Protein AF-0000000077535267 (afdb_homodimer)

Sequence (1280 aa):
MGSTTNIVPRACRNCRIRKIRCSREIPCTNCITSKITCQESTKDVTRRSTHAGSVPEKDQDSIESLRKRVTALEQQLNRLSSDRNTQVSEVATSTVLSPTLAQLTPQPSPCHIDLASLEGDSSFRKQALLATDITEFGSLAGIGSPQVVDKISGLRKLLERKTSDGDTPQCREWKPSTSITLQGNLPPADFVIRLLRAVQGSDCLLTLYFPIDMKQVEYLCRRVYFPVQAVTVGELSLLNAMLAVILCSLQCFPQPEFSDEEVAKYLAVCKENQLTGIETYEVNMVSTFEHCLVLCMAAQKAQTEGDIALQWRLSSTAARHCLVLGYHREHVVAAMPPDEADRVRRLFWSIYFSDKSTVLSLGRTSTIQDLDVDLEPYAISSDPGRESWDTSMWMFIDYARIQASIYENLYSPASRRRSTADRQSIVDETNKQLSNWYESWNQLDTSKAYNKRLFDNTFWPVDVSYYSTLTLVHHALDLSTSIRIISDPCLEAAKKGLKSHVSVHAQYSLLEPQSLAFFAVWVHVYCPLTPFVVIFLHCMTNSDTEDLDLLKGSLDVMEQTSSLAKSCERPYEFCKYLYSIAEAHISACTENGTDTADKVDLGLTSLQHPPSENWPFPDLNLQLISSAFPSSDWWAPHTSMGSTTNIVPRACRNCRIRKIRCSREIPCTNCITSKITCQESTKDVTRRSTHAGSVPEKDQDSIESLRKRVTALEQQLNRLSSDRNTQVSEVATSTVLSPTLAQLTPQPSPCHIDLASLEGDSSFRKQALLATDITEFGSLAGIGSPQVVDKISGLRKLLERKTSDGDTPQCREWKPSTSITLQGNLPPADFVIRLLRAVQGSDCLLTLYFPIDMKQVEYLCRRVYFPVQAVTVGELSLLNAMLAVILCSLQCFPQPEFSDEEVAKYLAVCKENQLTGIETYEVNMVSTFEHCLVLCMAAQKAQTEGDIALQWRLSSTAARHCLVLGYHREHVVAAMPPDEADRVRRLFWSIYFSDKSTVLSLGRTSTIQDLDVDLEPYAISSDPGRESWDTSMWMFIDYARIQASIYENLYSPASRRRSTADRQSIVDETNKQLSNWYESWNQLDTSKAYNKRLFDNTFWPVDVSYYSTLTLVHHALDLSTSIRIISDPCLEAAKKGLKSHVSVHAQYSLLEPQSLAFFAVWVHVYCPLTPFVVIFLHCMTNSDTEDLDLLKGSLDVMEQTSSLAKSCERPYEFCKYLYSIAEAHISACTENGTDTADKVDLGLTSLQHPPSENWPFPDLNLQLISSAFPSSDWWAPHTS

Solvent-accessible surface area (backbone atoms only — not comparable to full-atom values): 71936 Å² total; per-residue (Å²): 139,79,87,75,81,83,78,83,82,75,69,47,58,69,32,62,79,69,72,42,93,50,68,60,41,95,57,22,63,60,30,58,74,72,76,43,85,51,60,71,82,65,91,83,84,87,77,87,78,85,79,82,79,83,73,79,78,71,84,66,58,66,70,51,53,62,54,46,49,60,46,43,56,49,43,63,66,64,47,65,93,50,88,74,75,80,89,84,83,86,87,80,84,82,80,84,82,75,83,75,80,73,78,76,68,76,65,77,72,67,67,59,39,60,50,30,39,43,48,51,64,10,49,60,55,52,51,48,47,50,65,63,55,38,55,61,49,57,52,41,44,57,64,59,45,69,65,48,46,52,44,50,52,50,47,49,50,60,68,59,48,55,47,56,78,79,71,23,60,73,42,63,65,80,57,92,56,50,54,63,62,50,64,73,58,57,78,58,67,69,58,51,53,53,50,54,60,63,45,76,75,49,81,67,68,46,63,88,43,76,78,69,52,64,68,57,52,53,50,43,47,46,44,65,77,58,54,90,58,72,68,50,48,48,57,54,20,34,46,25,46,53,49,28,54,52,40,51,35,37,70,76,52,72,47,91,90,54,55,71,65,59,46,51,52,48,31,52,39,20,48,49,41,24,52,45,34,56,58,25,39,58,45,66,71,34,61,45,73,54,28,32,49,37,30,40,55,49,19,50,51,26,52,63,59,36,38,60,66,58,16,48,54,31,18,42,47,26,40,49,30,34,55,35,65,28,58,39,33,36,73,60,38,66,69,41,58,67,72,58,27,46,52,49,33,48,50,46,52,50,32,49,32,56,30,27,56,43,15,43,53,33,48,45,82,44,69,75,52,70,49,65,48,62,45,65,80,58,84,66,50,85,48,62,39,46,26,40,58,45,49,50,52,52,52,49,39,52,49,21,51,52,44,33,45,47,33,58,61,58,65,24,66,52,28,67,73,52,52,71,68,57,50,51,51,50,38,52,52,50,50,50,53,52,51,51,49,52,53,53,59,73,64,58,72,51,85,56,25,62,60,41,68,60,52,51,66,69,53,56,56,50,60,29,46,49,23,15,50,49,13,47,48,45,41,51,58,22,64,71,64,36,85,79,46,73,49,66,71,24,51,52,27,14,50,52,15,44,52,37,45,44,54,46,46,60,58,35,71,76,50,57,68,68,54,37,36,42,49,38,29,50,54,56,53,63,28,58,65,41,21,62,52,51,44,48,51,50,23,66,73,63,60,39,65,68,45,50,52,50,52,48,52,41,47,54,51,36,62,70,40,23,81,66,34,78,56,30,39,60,52,35,52,52,52,48,43,53,48,51,39,46,54,49,50,47,52,50,44,62,70,63,66,53,77,66,70,67,68,69,73,68,78,64,74,58,84,72,65,72,79,67,97,75,66,75,61,75,71,76,52,61,56,57,66,50,56,66,56,70,76,79,71,68,86,60,80,78,78,123,143,80,79,80,84,82,78,81,68,71,62,38,58,65,33,62,76,69,71,44,94,47,70,36,37,90,57,19,63,58,27,58,75,68,75,42,84,50,52,62,80,76,81,84,77,81,78,80,85,76,86,71,76,70,78,78,71,93,74,76,63,64,83,44,46,73,51,42,51,61,38,35,58,52,32,46,66,45,39,76,64,54,61,88,66,80,74,88,78,85,87,86,82,88,77,84,84,75,84,76,79,71,78,75,68,72,60,75,72,70,67,59,40,61,50,34,38,43,49,53,63,8,50,60,54,52,49,48,47,50,66,62,55,39,54,59,48,58,52,41,45,58,65,58,45,68,65,48,44,53,45,52,52,50,48,49,50,60,69,58,47,55,47,56,79,81,72,21,61,74,44,65,69,81,56,92,56,49,55,64,63,51,63,72,58,59,77,58,65,68,58,52,52,53,49,54,61,63,46,77,75,48,82,68,68,44,64,89,44,77,77,70,53,64,68,55,51,54,50,45,47,45,45,66,78,58,54,90,59,79,68,51,48,45,58,54,22,33,47,23,46,52,49,28,53,53,40,52,35,36,69,77,52,72,46,91,91,55,53,70,65,58,46,52,51,50,32,50,40,21,49,50,41,24,53,46,35,56,59,25,40,59,45,66,68,34,60,46,73,55,28,33,49,38,29,41,55,52,19,51,50,26,51,62,60,36,38,58,68,59,18,48,54,30,17,41,46,26,40,49,30,35,55,36,64,28,60,39,33,36,72,61,38,67,69,39,58,68,72,58,26,47,52,50,33,48,51,47,52,51,32,48,32,56,30,27,55,43,15,42,52,32,48,46,81,45,70,74,51,71,50,66,47,62,46,64,80,57,82,66,51,85,48,63,39,44,27,40,57,45,49,49,51,51,52,48,39,50,49,21,50,51,45,33,46,47,32,58,61,59,66,25,66,51,27,67,73,51,52,70,66,57,49,51,52,50,39,52,51,50,50,50,52,52,51,52,48,53,52,52,58,73,64,57,72,52,86,56,25,62,59,39,68,60,53,52,65,69,52,57,58,50,59,29,45,48,23,14,50,49,14,46,48,45,41,54,58,22,63,71,66,38,83,80,47,72,49,66,72,24,52,52,27,14,52,51,14,43,50,38,45,46,54,47,45,61,58,36,69,75,49,56,67,69,57,38,36,44,50,38,29,51,54,55,53,62,30,59,65,44,20,61,51,52,45,48,51,50,24,65,72,62,61,38,65,68,46,50,51,50,51,49,52,40,47,54,53,35,63,70,40,22,80,66,33,79,55,30,39,58,52,37,52,52,53,48,44,53,48,52,39,46,51,49,49,45,52,50,45,61,69,62,66,53,78,65,72,68,70,70,75,68,78,64,73,57,86,72,64,72,80,67,96,76,66,74,61,76,72,76,50,60,54,57,63,50,52,64,54,69,76,78,68,67,86,60,81,73,85,121

Nearest PDB structures (foldseek):
  8qag-assembly2_B  TM=3.493E-01  e=8.697E-02  synthetic construct
  5a7d-assembly2_E  TM=3.450E-01  e=8.188E-01  Drosophila melanogaster
  3c3r-assembly1_A  TM=2.097E-01  e=4.196E+00  unclassified
  8qag-assembly2_B  TM=2.769E-01  e=1.367E-01  synthetic construct
  5a7d-assembly2_E  TM=2.994E-01  e=1.294E+00  Drosophila melanogaster

Radius of gyration: 39.51 Å; Cα contacts (8 Å, |Δi|>4): 1461; chains: 2; bounding box: 139×154×113 Å

InterPro domains:
  IPR001138 Zn(2)Cys(6) fungal-type DNA-binding domain [PF00172] (10-43)
  IPR001138 Zn(2)Cys(6) fungal-type DNA-binding domain [PS00463] (11-38)
  IPR001138 Zn(2)Cys(6) fungal-type DNA-binding domain [PS50048] (11-38)
  IPR001138 Zn(2)Cys(6) fungal-type DNA-binding domain [SM00066] (6-49)
  IPR001138 Zn(2)Cys(6) fungal-type DNA-binding domain [cd00067] (8-38)
  IPR007219 Xylanolytic transcriptional activator, regulatory domain [PF04082] (289-438)
  IPR007219 Xylanolytic transcriptional activator, regulatory domain [SM00906] (311-384)
  IPR036864 Zn(2)-C6 fungal-type DNA-binding domain superfamily [G3DSA:4.10.240.10] (9-99)
  IPR036864 Zn(2)-C6 fungal-type DNA-binding domain superfamily [SSF57701] (5-45)
  IPR050987 ABC-transporter-regulating transcription factor-like [PTHR46910] (8-605)

Organism: Fusarium solani (NCBI:txid169388)

Structure (mmCIF, N/CA/C/O backbone):
data_AF-0000000077535267-model_v1
#
loop_
_entity.id
_entity.type
_entity.pdbx_description
1 polymer 'Zn(2)-C6 fungal-type domain-containing protein'
#
loop_
_atom_site.group_PDB
_atom_site.id
_atom_site.type_symbol
_atom_site.label_atom_id
_atom_site.label_alt_id
_atom_site.label_comp_id
_atom_site.label_asym_id
_atom_site.label_entity_id
_atom_site.label_seq_id
_atom_site.pdbx_PDB_ins_code
_atom_site.Cartn_x
_atom_site.Cartn_y
_atom_site.Cartn_z
_atom_site.occupancy
_atom_site.B_iso_or_equiv
_atom_site.auth_seq_id
_atom_site.auth_comp_id
_atom_site.auth_asym_id
_atom_site.auth_atom_id
_atom_site.pdbx_PDB_model_num
ATOM 1 N N . MET A 1 1 ? 19.859 -78.938 -13.203 1 22.8 1 MET A N 1
ATOM 2 C CA . MET A 1 1 ? 20.594 -77.75 -12.828 1 22.8 1 MET A CA 1
ATOM 3 C C . MET A 1 1 ? 20.125 -76.562 -13.641 1 22.8 1 MET A C 1
ATOM 5 O O . MET A 1 1 ? 20.062 -76.625 -14.867 1 22.8 1 MET A O 1
ATOM 9 N N . GLY A 1 2 ? 19.172 -75.562 -13.086 1 24.66 2 GLY A N 1
ATOM 10 C CA . GLY A 1 2 ? 17.984 -74.75 -13.281 1 24.66 2 GLY A CA 1
ATOM 11 C C . GLY A 1 2 ? 18.281 -73.438 -13.945 1 24.66 2 GLY A C 1
ATOM 12 O O . GLY A 1 2 ? 17.828 -72.375 -13.477 1 24.66 2 GLY A O 1
ATOM 13 N N . SER A 1 3 ? 19.156 -73.312 -14.977 1 26.83 3 SER A N 1
ATOM 14 C CA . SER A 1 3 ? 19.594 -71.938 -15.266 1 26.83 3 SER A CA 1
ATOM 15 C C . SER A 1 3 ? 18.484 -71.188 -15.922 1 26.83 3 SER A C 1
ATOM 17 O O . SER A 1 3 ? 18.484 -70.938 -17.141 1 26.83 3 SER A O 1
ATOM 19 N N . THR A 1 4 ? 17.047 -71.25 -15.469 1 28.16 4 THR A N 1
ATOM 20 C CA . THR A 1 4 ? 15.742 -71 -16.109 1 28.16 4 THR A CA 1
ATOM 21 C C . THR A 1 4 ? 15.562 -69.562 -16.453 1 28.16 4 THR A C 1
ATOM 23 O O . THR A 1 4 ? 15.477 -68.688 -15.57 1 28.16 4 THR A O 1
ATOM 26 N N . THR A 1 5 ? 16.016 -69.125 -17.766 1 28.97 5 THR A N 1
ATOM 27 C CA . THR A 1 5 ? 16.141 -67.812 -18.359 1 28.97 5 THR A CA 1
ATOM 28 C C . THR A 1 5 ? 14.781 -67.125 -18.453 1 28.97 5 THR A C 1
ATOM 30 O O . THR A 1 5 ? 13.898 -67.562 -19.172 1 28.97 5 THR A O 1
ATOM 33 N N . ASN A 1 6 ? 13.961 -66.5 -17.5 1 27.91 6 ASN A N 1
ATOM 34 C CA . ASN A 1 6 ? 12.602 -66.125 -17.094 1 27.91 6 ASN A CA 1
ATOM 35 C C . ASN A 1 6 ? 12.008 -65.062 -18 1 27.91 6 ASN A C 1
ATOM 37 O O . ASN A 1 6 ? 12.211 -63.875 -17.766 1 27.91 6 ASN A O 1
ATOM 41 N N . ILE A 1 7 ? 11.68 -65.375 -19.422 1 30.41 7 ILE A N 1
ATOM 42 C CA . ILE A 1 7 ? 11.32 -64.375 -20.438 1 30.41 7 ILE A CA 1
ATOM 43 C C . ILE A 1 7 ? 9.883 -63.906 -20.219 1 30.41 7 ILE A C 1
ATOM 45 O O . ILE A 1 7 ? 8.945 -64.688 -20.297 1 30.41 7 ILE A O 1
ATOM 49 N N . VAL A 1 8 ? 9.336 -62.969 -19.547 1 40.84 8 VAL A N 1
ATOM 50 C CA . VAL A 1 8 ? 8.016 -62.688 -19 1 40.84 8 VAL A CA 1
ATOM 51 C C . VAL A 1 8 ? 7.082 -62.188 -20.094 1 40.84 8 VAL A C 1
ATOM 53 O O . VAL A 1 8 ? 7.309 -61.125 -20.688 1 40.84 8 VAL A O 1
ATOM 56 N N . PRO A 1 9 ? 6.219 -63.031 -20.922 1 41.88 9 PRO A N 1
ATOM 57 C CA . PRO A 1 9 ? 5.5 -62.75 -22.172 1 41.88 9 PRO A CA 1
ATOM 58 C C . PRO A 1 9 ? 4.352 -61.781 -22 1 41.88 9 PRO A C 1
ATOM 60 O O . PRO A 1 9 ? 3.746 -61.719 -20.922 1 41.88 9 PRO A O 1
ATOM 63 N N . ARG A 1 10 ? 3.943 -60.875 -23.094 1 56.72 10 ARG A N 1
ATOM 64 C CA . ARG A 1 10 ? 3.193 -59.625 -23.047 1 56.72 10 ARG A CA 1
ATOM 65 C C . ARG A 1 10 ? 1.717 -59.844 -23.344 1 56.72 10 ARG A C 1
ATOM 67 O O . ARG A 1 10 ? 1.356 -60.844 -23.984 1 56.72 10 ARG A O 1
ATOM 74 N N . ALA A 1 11 ? 0.636 -59.188 -22.922 1 62.97 11 ALA A N 1
ATOM 75 C CA . ALA A 1 11 ? -0.817 -59.344 -22.891 1 62.97 11 ALA A CA 1
ATOM 76 C C . ALA A 1 11 ? -1.421 -59.125 -24.281 1 62.97 11 ALA A C 1
ATOM 78 O O . ALA A 1 11 ? -0.875 -58.375 -25.094 1 62.97 11 ALA A O 1
ATOM 79 N N . CYS A 1 12 ? -2.467 -59.844 -24.828 1 66.44 12 CYS A N 1
ATOM 80 C CA . CYS A 1 12 ? -3.037 -59.844 -26.156 1 66.44 12 CYS A CA 1
ATOM 81 C C . CYS A 1 12 ? -3.777 -58.531 -26.422 1 66.44 12 CYS A C 1
ATOM 83 O O . CYS A 1 12 ? -4.16 -57.812 -25.5 1 66.44 12 CYS A O 1
ATOM 85 N N . ARG A 1 13 ? -3.992 -57.969 -27.547 1 69.88 13 ARG A N 1
ATOM 86 C CA . ARG A 1 13 ? -4.504 -56.656 -27.938 1 69.88 13 ARG A CA 1
ATOM 87 C C . ARG A 1 13 ? -5.898 -56.438 -27.375 1 69.88 13 ARG A C 1
ATOM 89 O O . ARG A 1 13 ? -6.199 -55.344 -26.891 1 69.88 13 ARG A O 1
ATOM 96 N N . ASN A 1 14 ? -6.816 -57.375 -27.281 1 71 14 ASN A N 1
ATOM 97 C CA . ASN A 1 14 ? -8.211 -57.281 -26.891 1 71 14 ASN A CA 1
ATOM 98 C C . ASN A 1 14 ? -8.344 -57.094 -25.375 1 71 14 ASN A C 1
ATOM 100 O O . ASN A 1 14 ? -9.164 -56.281 -24.906 1 71 14 ASN A O 1
ATOM 104 N N . CYS A 1 15 ? -7.629 -57.844 -24.625 1 65.19 15 CYS A N 1
ATOM 105 C CA . CYS A 1 15 ? -7.598 -57.812 -23.172 1 65.19 15 CYS A CA 1
ATOM 106 C C . CYS A 1 15 ? -7.043 -56.5 -22.672 1 65.19 15 CYS A C 1
ATOM 108 O O . CYS A 1 15 ? -7.461 -56 -21.625 1 65.19 15 CYS A O 1
ATOM 110 N N . ARG A 1 16 ? -6.008 -55.875 -23.422 1 66.38 16 ARG A N 1
ATOM 111 C CA . ARG A 1 16 ? -5.328 -54.594 -23.141 1 66.38 16 ARG A CA 1
ATOM 112 C C . ARG A 1 16 ? -6.309 -53.438 -23.172 1 66.38 16 ARG A C 1
ATOM 114 O O . ARG A 1 16 ? -6.281 -52.562 -22.297 1 66.38 16 ARG A O 1
ATOM 121 N N . ILE A 1 17 ? -7.246 -53.312 -24.094 1 66.94 17 ILE A N 1
ATOM 122 C CA . ILE A 1 17 ? -8.195 -52.25 -24.359 1 66.94 17 ILE A CA 1
ATOM 123 C C . ILE A 1 17 ? -9.297 -52.25 -23.312 1 66.94 17 ILE A C 1
ATOM 125 O O . ILE A 1 17 ? -9.719 -51.188 -22.828 1 66.94 17 ILE A O 1
ATOM 129 N N . ARG A 1 18 ? -9.672 -53.531 -22.984 1 67 18 ARG A N 1
ATOM 130 C CA . ARG A 1 18 ? -10.805 -53.75 -22.094 1 67 18 ARG A CA 1
ATOM 131 C C . ARG A 1 18 ? -10.344 -53.781 -20.641 1 67 18 ARG A C 1
ATOM 133 O O . ARG A 1 18 ? -11.156 -53.938 -19.719 1 67 18 ARG A O 1
ATOM 140 N N . LYS A 1 19 ? -9.008 -53.531 -20.359 1 63.47 19 LYS A N 1
ATOM 141 C CA . LYS A 1 19 ? -8.219 -53.5 -19.141 1 63.47 19 LYS A CA 1
ATOM 142 C C . LYS A 1 19 ? -8.57 -54.656 -18.219 1 63.47 19 LYS A C 1
ATOM 144 O O . LYS A 1 19 ? -8.727 -54.5 -17.016 1 63.47 19 LYS A O 1
ATOM 149 N N . ILE A 1 20 ? -8.742 -55.625 -18.984 1 70.94 20 ILE A N 1
ATOM 150 C CA . ILE A 1 20 ? -9.078 -56.812 -18.203 1 70.94 20 ILE A CA 1
ATOM 151 C C . ILE A 1 20 ? -7.887 -57.781 -18.156 1 70.94 20 ILE A C 1
ATOM 153 O O . ILE A 1 20 ? -7 -57.688 -19.016 1 70.94 20 ILE A O 1
ATOM 157 N N . ARG A 1 21 ? -7.77 -58.625 -17.172 1 71.38 21 ARG A N 1
ATOM 158 C CA . ARG A 1 21 ? -6.645 -59.531 -16.938 1 71.38 21 ARG A CA 1
ATOM 159 C C . ARG A 1 21 ? -6.562 -60.562 -18.031 1 71.38 21 ARG A C 1
ATOM 161 O O . ARG A 1 21 ? -7.535 -61.281 -18.297 1 71.38 21 ARG A O 1
ATOM 168 N N . CYS A 1 22 ? -5.438 -60.531 -18.984 1 66.38 22 CYS A N 1
ATOM 169 C CA . CYS A 1 22 ? -5.305 -61.344 -20.188 1 66.38 22 CYS A CA 1
ATOM 170 C C . CYS A 1 22 ? -4.586 -62.656 -19.891 1 66.38 22 CYS A C 1
ATOM 172 O O . CYS A 1 22 ? -3.598 -62.688 -19.156 1 66.38 22 CYS A O 1
ATOM 174 N N . SER A 1 23 ? -5.062 -63.781 -20.172 1 71.75 23 SER A N 1
ATOM 175 C CA . SER A 1 23 ? -4.473 -65.062 -19.844 1 71.75 23 SER A CA 1
ATOM 176 C C . SER A 1 23 ? -3.223 -65.312 -20.688 1 71.75 23 SER A C 1
ATOM 178 O O . SER A 1 23 ? -2.594 -66.375 -20.562 1 71.75 23 SER A O 1
ATOM 180 N N . ARG A 1 24 ? -2.527 -64.375 -21.562 1 68.56 24 ARG A N 1
ATOM 181 C CA . ARG A 1 24 ? -1.309 -64.25 -22.359 1 68.56 24 ARG A CA 1
ATOM 182 C C . ARG A 1 24 ? -1.146 -65.438 -23.281 1 68.56 24 ARG A C 1
ATOM 184 O O . ARG A 1 24 ? -0.042 -65.75 -23.75 1 68.56 24 ARG A O 1
ATOM 191 N N . GLU A 1 25 ? -2.299 -66.188 -23.469 1 72.44 25 GLU A N 1
ATOM 192 C CA . GLU A 1 25 ? -2.346 -67.312 -24.422 1 72.44 25 GLU A CA 1
ATOM 193 C C . GLU A 1 25 ? -3.037 -66.875 -25.719 1 72.44 25 GLU A C 1
ATOM 195 O O . GLU A 1 25 ? -3.869 -65.938 -25.703 1 72.44 25 GLU A O 1
ATOM 200 N N . ILE A 1 26 ? -2.496 -67.062 -26.906 1 67.38 26 ILE A N 1
ATOM 201 C CA . ILE A 1 26 ? -3.178 -66.75 -28.156 1 67.38 26 ILE A CA 1
ATOM 202 C C . ILE A 1 26 ? -3.9 -68 -28.672 1 67.38 26 ILE A C 1
ATOM 204 O O . ILE A 1 26 ? -3.264 -69 -29.047 1 67.38 26 ILE A O 1
ATOM 208 N N . PRO A 1 27 ? -5.316 -68.062 -28.469 1 69.19 27 PRO A N 1
ATOM 209 C CA . PRO A 1 27 ? -6.281 -67.062 -28.062 1 69.19 27 PRO A CA 1
ATOM 210 C C . PRO A 1 27 ? -6.402 -66.938 -26.547 1 69.19 27 PRO A C 1
ATOM 212 O O . PRO A 1 27 ? -6.273 -67.938 -25.828 1 69.19 27 PRO A O 1
ATOM 215 N N . CYS A 1 28 ? -6.469 -65.75 -26.109 1 71.06 28 CYS A N 1
ATOM 216 C CA . CYS A 1 28 ? -6.434 -65.688 -24.656 1 71.06 28 CYS A CA 1
ATOM 217 C C . CYS A 1 28 ? -7.75 -66.125 -24.031 1 71.06 28 CYS A C 1
ATOM 219 O O . CYS A 1 28 ? -8.773 -66.188 -24.719 1 71.06 28 CYS A O 1
ATOM 221 N N . THR A 1 29 ? -7.844 -66.625 -22.844 1 74.69 29 THR A N 1
ATOM 222 C CA . THR A 1 29 ? -8.992 -67.25 -22.203 1 74.69 29 THR A CA 1
ATOM 223 C C . THR A 1 29 ? -10.219 -66.312 -22.297 1 74.69 29 THR A C 1
ATOM 225 O O . THR A 1 29 ? -11.352 -66.812 -22.375 1 74.69 29 THR A O 1
ATOM 228 N N . ASN A 1 30 ? -9.977 -65 -22.391 1 70.56 30 ASN A N 1
ATOM 229 C CA . ASN A 1 30 ? -11.07 -64.062 -22.406 1 70.56 30 ASN A CA 1
ATOM 230 C C . ASN A 1 30 ? -11.727 -63.969 -23.781 1 70.56 30 ASN A C 1
ATOM 232 O O . ASN A 1 30 ? -12.945 -63.875 -23.875 1 70.56 30 ASN A O 1
ATOM 236 N N . CYS A 1 31 ? -10.883 -64 -24.703 1 72.06 31 CYS A N 1
ATOM 237 C CA . CYS A 1 31 ? -11.352 -63.969 -26.078 1 72.06 31 CYS A CA 1
ATOM 238 C C . CYS A 1 31 ? -12.18 -65.188 -26.422 1 72.06 31 CYS A C 1
ATOM 240 O O . CYS A 1 31 ? -13.188 -65.062 -27.125 1 72.06 31 CYS A O 1
ATOM 242 N N . ILE A 1 32 ? -11.789 -66.312 -25.859 1 74.38 32 ILE A N 1
ATOM 243 C CA . ILE A 1 32 ? -12.5 -67.562 -26.031 1 74.38 32 ILE A CA 1
ATOM 244 C C . ILE A 1 32 ? -13.898 -67.438 -25.422 1 74.38 32 ILE A C 1
ATOM 246 O O . ILE A 1 32 ? -14.883 -67.875 -26.047 1 74.38 32 ILE A O 1
ATOM 250 N N . THR A 1 33 ? -13.969 -67 -24.094 1 73.19 33 THR A N 1
ATOM 251 C CA . THR A 1 33 ? -15.227 -67 -23.359 1 73.19 33 THR A CA 1
ATOM 252 C C . THR A 1 33 ? -16.234 -66.062 -24.031 1 73.19 33 THR A C 1
ATOM 254 O O . THR A 1 33 ? -17.438 -66.312 -24.031 1 73.19 33 THR A O 1
ATOM 257 N N . SER A 1 34 ? -15.734 -64.875 -24.453 1 67.75 34 SER A N 1
ATOM 258 C CA . SER A 1 34 ? -16.594 -63.844 -25.031 1 67.75 34 SER A CA 1
ATOM 259 C C . SER A 1 34 ? -16.891 -64.125 -26.5 1 67.75 34 SER A C 1
ATOM 261 O O . SER A 1 34 ? -17.578 -63.375 -27.172 1 67.75 34 SER A O 1
ATOM 263 N N . LYS A 1 35 ? -16.562 -65.375 -27.203 1 67.25 35 LYS A N 1
ATOM 264 C CA . LYS A 1 35 ? -16.703 -65.938 -28.531 1 67.25 35 LYS A CA 1
ATOM 265 C C . LYS A 1 35 ? -16.203 -65 -29.609 1 67.25 35 LYS A C 1
ATOM 267 O O . LYS A 1 35 ? -16.859 -64.75 -30.625 1 67.25 35 LYS A O 1
ATOM 272 N N . ILE A 1 36 ? -15.195 -64.188 -29.062 1 64.12 36 ILE A N 1
ATOM 273 C CA . ILE A 1 36 ? -14.648 -63.188 -30.016 1 64.12 36 ILE A CA 1
ATOM 274 C C . ILE A 1 36 ? -13.344 -63.719 -30.594 1 64.12 36 ILE A C 1
ATOM 276 O O . ILE A 1 36 ? -12.664 -64.562 -29.969 1 64.12 36 ILE A O 1
ATOM 280 N N . THR A 1 37 ? -12.922 -63.5 -31.797 1 68 37 THR A N 1
ATOM 281 C CA . THR A 1 37 ? -11.711 -64 -32.469 1 68 37 THR A CA 1
ATOM 282 C C . THR A 1 37 ? -10.469 -63.375 -31.828 1 68 37 THR A C 1
ATOM 284 O O . THR A 1 37 ? -10.32 -62.156 -31.781 1 68 37 THR A O 1
ATOM 287 N N . CYS A 1 38 ? -9.594 -64.062 -31.109 1 61.41 38 CYS A N 1
ATOM 288 C CA . CYS A 1 38 ? -8.375 -63.688 -30.391 1 61.41 38 CYS A CA 1
ATOM 289 C C . CYS A 1 38 ? -7.316 -63.188 -31.359 1 61.41 38 CYS A C 1
ATOM 291 O O . CYS A 1 38 ? -6.883 -63.938 -32.25 1 61.41 38 CYS A O 1
ATOM 293 N N . GLN A 1 39 ? -7.395 -62.031 -31.859 1 54.09 39 GLN A N 1
ATOM 294 C CA . GLN A 1 39 ? -6.484 -61.562 -32.906 1 54.09 39 GLN A CA 1
ATOM 295 C C . GLN A 1 39 ? -5.082 -61.344 -32.344 1 54.09 39 GLN A C 1
ATOM 297 O O . GLN A 1 39 ? -4.918 -60.75 -31.281 1 54.09 39 GLN A O 1
ATOM 302 N N . GLU A 1 40 ? -4.086 -62.125 -32.719 1 52.06 40 GLU A N 1
ATOM 303 C CA . GLU A 1 40 ? -2.672 -61.938 -32.438 1 52.06 40 GLU A CA 1
ATOM 304 C C . GLU A 1 40 ? -2.207 -60.531 -32.844 1 52.06 40 GLU A C 1
ATOM 306 O O . GLU A 1 40 ? -2.615 -60.031 -33.906 1 52.06 40 GLU A O 1
ATOM 311 N N . SER A 1 41 ? -1.913 -59.594 -32.25 1 39.94 41 SER A N 1
ATOM 312 C CA . SER A 1 41 ? -1.682 -58.281 -32.875 1 39.94 41 SER A CA 1
ATOM 313 C C . SER A 1 41 ? -0.594 -58.375 -33.938 1 39.94 41 SER A C 1
ATOM 315 O O . SER A 1 41 ? 0.596 -58.406 -33.625 1 39.94 41 SER A O 1
ATOM 317 N N . THR A 1 42 ? -0.678 -59.125 -35.125 1 29.98 42 THR A N 1
ATOM 318 C CA . THR A 1 42 ? 0.287 -59.156 -36.219 1 29.98 42 THR A CA 1
ATOM 319 C C . THR A 1 42 ? 0.272 -57.844 -36.969 1 29.98 42 THR A C 1
ATOM 321 O O . THR A 1 42 ? -0.619 -57.594 -37.812 1 29.98 42 THR A O 1
ATOM 324 N N . LYS A 1 43 ? 0.491 -56.656 -36.781 1 27.27 43 LYS A N 1
ATOM 325 C CA . LYS A 1 43 ? 0.173 -55.719 -37.875 1 27.27 43 LYS A CA 1
ATOM 326 C C . LYS A 1 43 ? 0.781 -56.188 -39.188 1 27.27 43 LYS A C 1
ATOM 328 O O . LYS A 1 43 ? 1.977 -56.469 -39.25 1 27.27 43 LYS A O 1
ATOM 333 N N . ASP A 1 44 ? 0.106 -56.469 -40.25 1 19.98 44 ASP A N 1
ATOM 334 C CA . ASP A 1 44 ? 0.062 -56.844 -41.656 1 19.98 44 ASP A CA 1
ATOM 335 C C . ASP A 1 44 ? 0.92 -55.906 -42.5 1 19.98 44 ASP A C 1
ATOM 337 O O . ASP A 1 44 ? 1.029 -54.719 -42.188 1 19.98 44 ASP A O 1
ATOM 341 N N . VAL A 1 45 ? 1.481 -56.438 -43.719 1 22.22 45 VAL A N 1
ATOM 342 C CA . VAL A 1 45 ? 2.586 -56.344 -44.656 1 22.22 45 VAL A CA 1
ATOM 343 C C . VAL A 1 45 ? 2.236 -55.344 -45.781 1 22.22 45 VAL A C 1
ATOM 345 O O . VAL A 1 45 ? 3.125 -54.719 -46.375 1 22.22 45 VAL A O 1
ATOM 348 N N . THR A 1 46 ? 1.044 -55.062 -46.312 1 17.58 46 THR A N 1
ATOM 349 C CA . THR A 1 46 ? 0.868 -55.031 -47.75 1 17.58 46 THR A CA 1
ATOM 350 C C . THR A 1 46 ? 1.413 -53.75 -48.344 1 17.58 46 THR A C 1
ATOM 352 O O . THR A 1 46 ? 1.223 -52.656 -47.781 1 17.58 46 THR A O 1
ATOM 355 N N . ARG A 1 47 ? 2.074 -53.875 -49.719 1 20.12 47 ARG A N 1
ATOM 356 C CA . ARG A 1 47 ? 2.975 -53.25 -50.656 1 20.12 47 ARG A CA 1
ATOM 357 C C . ARG A 1 47 ? 2.213 -52.312 -51.594 1 20.12 47 ARG A C 1
ATOM 359 O O . ARG A 1 47 ? 2.785 -51.75 -52.531 1 20.12 47 ARG A O 1
ATOM 366 N N . ARG A 1 48 ? 0.936 -51.969 -51.375 1 18.12 48 ARG A N 1
ATOM 367 C CA . ARG A 1 48 ? 0.287 -51.656 -52.625 1 18.12 48 ARG A CA 1
ATOM 368 C C . ARG A 1 48 ? 1.099 -50.656 -53.438 1 18.12 48 ARG A C 1
ATOM 370 O O . ARG A 1 48 ? 1.756 -49.781 -52.844 1 18.12 48 ARG A O 1
ATOM 377 N N . SER A 1 49 ? 0.938 -50.562 -54.75 1 17.61 49 SER A N 1
ATOM 378 C CA . SER A 1 49 ? 1.461 -50.344 -56.094 1 17.61 49 SER A CA 1
ATOM 379 C C . SER A 1 49 ? 1.55 -48.875 -56.438 1 17.61 49 SER A C 1
ATOM 381 O O . SER A 1 49 ? 2.592 -48.375 -56.875 1 17.61 49 SER A O 1
ATOM 383 N N . THR A 1 50 ? 0.408 -48.281 -56.844 1 17.98 50 THR A N 1
ATOM 384 C CA . THR A 1 50 ? 0.25 -47.75 -58.188 1 17.98 50 THR A CA 1
ATOM 385 C C . THR A 1 50 ? 0.929 -46.375 -58.344 1 17.98 50 THR A C 1
ATOM 387 O O . THR A 1 50 ? 1.206 -45.719 -57.344 1 17.98 50 THR A O 1
ATOM 390 N N . HIS A 1 51 ? 0.766 -45.625 -59.594 1 18.09 51 HIS A N 1
ATOM 391 C CA . HIS A 1 51 ? 1.407 -44.969 -60.719 1 18.09 51 HIS A CA 1
ATOM 392 C C . HIS A 1 51 ? 1.382 -43.438 -60.562 1 18.09 51 HIS A C 1
ATOM 394 O O . HIS A 1 51 ? 1.702 -42.719 -61.5 1 18.09 51 HIS A O 1
ATOM 400 N N . ALA A 1 52 ? 0.894 -43.031 -59.469 1 17.69 52 ALA A N 1
ATOM 401 C CA . ALA A 1 52 ? 0.439 -41.625 -59.5 1 17.69 52 ALA A CA 1
ATOM 402 C C . ALA A 1 52 ? 1.466 -40.75 -60.188 1 17.69 52 ALA A C 1
ATOM 404 O O . ALA A 1 52 ? 2.672 -40.906 -60 1 17.69 52 ALA A O 1
ATOM 405 N N . GLY A 1 53 ? 0.995 -39.812 -61 1 18.5 53 GLY A N 1
ATOM 406 C CA . GLY A 1 53 ? 1.195 -38.875 -62.125 1 18.5 53 GLY A CA 1
ATOM 407 C C . GLY A 1 53 ? 2.193 -37.781 -61.781 1 18.5 53 GLY A C 1
ATOM 408 O O . GLY A 1 53 ? 2.523 -37.562 -60.625 1 18.5 53 GLY A O 1
ATOM 409 N N . SER A 1 54 ? 2.564 -37 -62.844 1 20.22 54 SER A N 1
ATOM 410 C CA . SER A 1 54 ? 3.641 -36.188 -63.375 1 20.22 54 SER A CA 1
ATOM 411 C C . SER A 1 54 ? 3.744 -34.875 -62.625 1 20.22 54 SER A C 1
ATOM 413 O O . SER A 1 54 ? 2.746 -34.156 -62.438 1 20.22 54 SER A O 1
ATOM 415 N N . VAL A 1 55 ? 4.617 -34.719 -61.844 1 21.64 55 VAL A N 1
ATOM 416 C CA . VAL A 1 55 ? 5.031 -33.781 -60.812 1 21.64 55 VAL A CA 1
ATOM 417 C C . VAL A 1 55 ? 5.316 -32.406 -61.438 1 21.64 55 VAL A C 1
ATOM 419 O O . VAL A 1 55 ? 6.348 -32.219 -62.094 1 21.64 55 VAL A O 1
ATOM 422 N N . PRO A 1 56 ? 4.266 -31.844 -62.125 1 19.78 56 PRO A N 1
ATOM 423 C CA . PRO A 1 56 ? 4.867 -30.797 -62.969 1 19.78 56 PRO A CA 1
ATOM 424 C C . PRO A 1 56 ? 5.777 -29.859 -62.188 1 19.78 56 PRO A C 1
ATOM 426 O O . PRO A 1 56 ? 5.617 -29.719 -60.969 1 19.78 56 PRO A O 1
ATOM 429 N N . GLU A 1 57 ? 6.914 -29.359 -62.656 1 20.11 57 GLU A N 1
ATOM 430 C CA . GLU A 1 57 ? 8.227 -28.766 -62.406 1 20.11 57 GLU A CA 1
ATOM 431 C C . GLU A 1 57 ? 8.086 -27.375 -61.781 1 20.11 57 GLU A C 1
ATOM 433 O O . GLU A 1 57 ? 8.953 -26.922 -61.031 1 20.11 57 GLU A O 1
ATOM 438 N N . LYS A 1 58 ? 7.004 -26.656 -62.25 1 20.98 58 LYS A N 1
ATOM 439 C CA . LYS A 1 58 ? 7.352 -25.281 -62.594 1 20.98 58 LYS A CA 1
ATOM 440 C C . LYS A 1 58 ? 7.727 -24.484 -61.344 1 20.98 58 LYS A C 1
ATOM 442 O O . LYS A 1 58 ? 8.68 -23.703 -61.344 1 20.98 58 LYS A O 1
ATOM 447 N N . ASP A 1 59 ? 6.773 -24.438 -60.469 1 19.73 59 ASP A N 1
ATOM 448 C CA . ASP A 1 59 ? 6.512 -23.109 -59.938 1 19.73 59 ASP A CA 1
ATOM 449 C C . ASP A 1 59 ? 7.465 -22.766 -58.781 1 19.73 59 ASP A C 1
ATOM 451 O O . ASP A 1 59 ? 7.059 -22.719 -57.625 1 19.73 59 ASP A O 1
ATOM 455 N N . GLN A 1 60 ? 8.594 -23.391 -58.719 1 22.25 60 GLN A N 1
ATOM 456 C CA . GLN A 1 60 ? 9.633 -23.328 -57.688 1 22.25 60 GLN A CA 1
ATOM 457 C C . GLN A 1 60 ? 10.078 -21.875 -57.469 1 22.25 60 GLN A C 1
ATOM 459 O O . GLN A 1 60 ? 10.836 -21.594 -56.531 1 22.25 60 GLN A O 1
ATOM 464 N N . ASP A 1 61 ? 9.906 -21.141 -58.438 1 24.59 61 ASP A N 1
ATOM 465 C CA . ASP A 1 61 ? 10.742 -19.969 -58.625 1 24.59 61 ASP A CA 1
ATOM 466 C C . ASP A 1 61 ? 10.477 -18.906 -57.562 1 24.59 61 ASP A C 1
ATOM 468 O O . ASP A 1 61 ? 11.359 -18.125 -57.219 1 24.59 61 ASP A O 1
ATOM 472 N N . SER A 1 62 ? 9.195 -18.906 -57.281 1 24.89 62 SER A N 1
ATOM 473 C CA . SER A 1 62 ? 8.766 -17.594 -56.812 1 24.89 62 SER A CA 1
ATOM 474 C C . SER A 1 62 ? 9.297 -17.312 -55.406 1 24.89 62 SER A C 1
ATOM 476 O O . SER A 1 62 ? 9.242 -16.172 -54.938 1 24.89 62 SER A O 1
ATOM 478 N N . ILE A 1 63 ? 9.398 -18.406 -54.719 1 26.31 63 ILE A N 1
ATOM 479 C CA . ILE A 1 63 ? 9.656 -18.188 -53.312 1 26.31 63 ILE A CA 1
ATOM 480 C C . ILE A 1 63 ? 11.047 -17.562 -53.125 1 26.31 63 ILE A C 1
ATOM 482 O O . ILE A 1 63 ? 11.359 -17.016 -52.094 1 26.31 63 ILE A O 1
ATOM 486 N N . GLU A 1 64 ? 11.867 -17.844 -54.188 1 29.72 64 GLU A N 1
ATOM 487 C CA . GLU A 1 64 ? 13.266 -17.422 -54.281 1 29.72 64 GLU A CA 1
ATOM 488 C C . GLU A 1 64 ? 13.383 -15.898 -54.219 1 29.72 64 GLU A C 1
ATOM 490 O O . GLU A 1 64 ? 14.289 -15.367 -53.562 1 29.72 64 GLU A O 1
ATOM 495 N N . SER A 1 65 ? 12.453 -15.344 -55.031 1 31.06 65 SER A N 1
ATOM 496 C CA . SER A 1 65 ? 12.695 -13.922 -55.25 1 31.06 65 SER A CA 1
ATOM 497 C C . SER A 1 65 ? 12.578 -13.133 -53.938 1 31.06 65 SER A C 1
ATOM 499 O O . SER A 1 65 ? 13.273 -12.141 -53.75 1 31.06 65 SER A O 1
ATOM 501 N N . LEU A 1 66 ? 11.641 -13.609 -53.219 1 29.56 66 LEU A N 1
ATOM 502 C CA . LEU A 1 66 ? 11.375 -12.695 -52.125 1 29.56 66 LEU A CA 1
ATOM 503 C C . LEU A 1 66 ? 12.523 -12.703 -51.094 1 29.56 66 LEU A C 1
ATOM 505 O O . LEU A 1 66 ? 12.828 -11.672 -50.5 1 29.56 66 LEU A O 1
ATOM 509 N N . ARG A 1 67 ? 13.281 -13.875 -51.031 1 31.94 67 ARG A N 1
ATOM 510 C CA . ARG A 1 67 ? 14.508 -14.047 -50.281 1 31.94 67 ARG A CA 1
ATOM 511 C C . ARG A 1 67 ? 15.602 -13.109 -50.75 1 31.94 67 ARG A C 1
ATOM 513 O O . ARG A 1 67 ? 16.359 -12.562 -49.969 1 31.94 67 ARG A O 1
ATOM 520 N N . LYS A 1 68 ? 15.57 -13.039 -52.031 1 36.72 68 LYS A N 1
ATOM 521 C CA . LYS A 1 68 ? 16.609 -12.195 -52.625 1 36.72 68 LYS A CA 1
ATOM 522 C C . LYS A 1 68 ? 16.484 -10.75 -52.156 1 36.72 68 LYS A C 1
ATOM 524 O O . LYS A 1 68 ? 17.484 -10.078 -51.938 1 36.72 68 LYS A O 1
ATOM 529 N N . ARG A 1 69 ? 15.227 -10.352 -52.031 1 35.69 69 ARG A N 1
ATOM 530 C CA . ARG A 1 69 ? 15.039 -8.938 -51.719 1 35.69 69 ARG A CA 1
ATOM 531 C C . ARG A 1 69 ? 15.57 -8.586 -50.344 1 35.69 69 ARG A C 1
ATOM 533 O O . ARG A 1 69 ? 16.125 -7.508 -50.125 1 35.69 69 ARG A O 1
ATOM 540 N N . VAL A 1 70 ? 15.367 -9.508 -49.406 1 39.44 70 VAL A N 1
ATOM 541 C CA . VAL A 1 70 ? 15.883 -9.258 -48.062 1 39.44 70 VAL A CA 1
ATOM 542 C C . VAL A 1 70 ? 17.406 -9.211 -48.094 1 39.44 70 VAL A C 1
ATOM 544 O O . VAL A 1 70 ? 18.031 -8.375 -47.438 1 39.44 70 VAL A O 1
ATOM 547 N N . THR A 1 71 ? 17.938 -10.133 -48.938 1 36.47 71 THR A N 1
ATOM 548 C CA . THR A 1 71 ? 19.391 -10.141 -49.125 1 36.47 71 THR A CA 1
ATOM 549 C C . THR A 1 71 ? 19.859 -8.836 -49.781 1 36.47 71 THR A C 1
ATOM 551 O O . THR A 1 71 ? 20.922 -8.32 -49.438 1 36.47 71 THR A O 1
ATOM 554 N N . ALA A 1 72 ? 18.938 -8.43 -50.812 1 35.41 72 ALA A N 1
ATOM 555 C CA . ALA A 1 72 ? 19.344 -7.195 -51.5 1 35.41 72 ALA A CA 1
ATOM 556 C C . ALA A 1 72 ? 19.438 -6.039 -50.5 1 35.41 72 ALA A C 1
ATOM 558 O O . ALA A 1 72 ? 20.328 -5.191 -50.594 1 35.41 72 ALA A O 1
ATOM 559 N N . LEU A 1 73 ? 18.469 -6.027 -49.625 1 34.72 73 LEU A N 1
ATOM 560 C CA . LEU A 1 73 ? 18.547 -4.914 -48.688 1 34.72 73 LEU A CA 1
ATOM 561 C C . LEU A 1 73 ? 19.812 -4.996 -47.844 1 34.72 73 LEU A C 1
ATOM 563 O O . LEU A 1 73 ? 20.438 -3.977 -47.562 1 34.72 73 LEU A O 1
ATOM 567 N N . GLU A 1 74 ? 20.156 -6.254 -47.469 1 36.53 74 GLU A N 1
ATOM 568 C CA . GLU A 1 74 ? 21.422 -6.508 -46.781 1 36.53 74 GLU A CA 1
ATOM 569 C C . GLU A 1 74 ? 22.609 -6.137 -47.656 1 36.53 74 GLU A C 1
ATOM 571 O O . GLU A 1 74 ? 23.609 -5.59 -47.188 1 36.53 74 GLU A O 1
ATOM 576 N N . GLN A 1 75 ? 22.453 -6.742 -48.906 1 33.69 75 GLN A N 1
ATOM 577 C CA . GLN A 1 75 ? 23.562 -6.434 -49.812 1 33.69 75 GLN A CA 1
ATOM 578 C C . GLN A 1 75 ? 23.734 -4.93 -49.969 1 33.69 75 GLN A C 1
ATOM 580 O O . GLN A 1 75 ? 24.844 -4.43 -50.125 1 33.69 75 GLN A O 1
ATOM 585 N N . GLN A 1 76 ? 22.469 -4.254 -50.156 1 31.12 76 GLN A N 1
ATOM 586 C CA . GLN A 1 76 ? 22.656 -2.814 -50.312 1 31.12 76 GLN A CA 1
ATOM 587 C C . GLN A 1 76 ? 23.391 -2.234 -49.094 1 31.12 76 GLN A C 1
ATOM 589 O O . GLN A 1 76 ? 24.094 -1.227 -49.219 1 31.12 76 GLN A O 1
ATOM 594 N N . LEU A 1 77 ? 23.156 -2.818 -47.906 1 30.12 77 LEU A N 1
ATOM 595 C CA . LEU A 1 77 ? 23.938 -2.312 -46.781 1 30.12 77 LEU A CA 1
ATOM 596 C C . LEU A 1 77 ? 25.406 -2.674 -46.938 1 30.12 77 LEU A C 1
ATOM 598 O O . LEU A 1 77 ? 26.281 -1.933 -46.5 1 30.12 77 LEU A O 1
ATOM 602 N N . ASN A 1 78 ? 25.609 -3.941 -47.438 1 28.55 78 ASN A N 1
ATOM 603 C CA . ASN A 1 78 ? 27 -4.34 -47.562 1 28.55 78 ASN A CA 1
ATOM 604 C C . ASN A 1 78 ? 27.734 -3.51 -48.625 1 28.55 78 ASN A C 1
ATOM 606 O O . ASN A 1 78 ? 28.953 -3.619 -48.781 1 28.55 78 ASN A O 1
ATOM 610 N N . ARG A 1 79 ? 26.906 -3.283 -49.875 1 24.58 79 ARG A N 1
ATOM 611 C CA . ARG A 1 79 ? 27.781 -2.701 -50.906 1 24.58 79 ARG A CA 1
ATOM 612 C C . ARG A 1 79 ? 28.672 -1.609 -50.312 1 24.58 79 ARG A C 1
ATOM 614 O O . ARG A 1 79 ? 28.312 -1.001 -49.312 1 24.58 79 ARG A O 1
ATOM 621 N N . LEU A 1 80 ? 29.5 -1.004 -51.094 1 24.95 80 LEU A N 1
ATOM 622 C CA . LEU A 1 80 ? 30.547 -0.029 -51.344 1 24.95 80 LEU A CA 1
ATOM 623 C C . LEU A 1 80 ? 30.281 1.263 -50.562 1 24.95 80 LEU A C 1
ATOM 625 O O . LEU A 1 80 ? 29.219 1.87 -50.719 1 24.95 80 LEU A O 1
ATOM 629 N N . SER A 1 81 ? 30.594 1.274 -49.188 1 24.52 81 SER A N 1
ATOM 630 C CA . SER A 1 81 ? 32 1.312 -48.812 1 24.52 81 SER A CA 1
ATOM 631 C C . SER A 1 81 ? 32.906 1.214 -50.031 1 24.52 81 SER A C 1
ATOM 633 O O . SER A 1 81 ? 34.094 1.023 -49.938 1 24.52 81 SER A O 1
ATOM 635 N N . SER A 1 82 ? 32.188 0.899 -51.156 1 22.81 82 SER A N 1
ATOM 636 C CA . SER A 1 82 ? 33.188 0.462 -52.094 1 22.81 82 SER 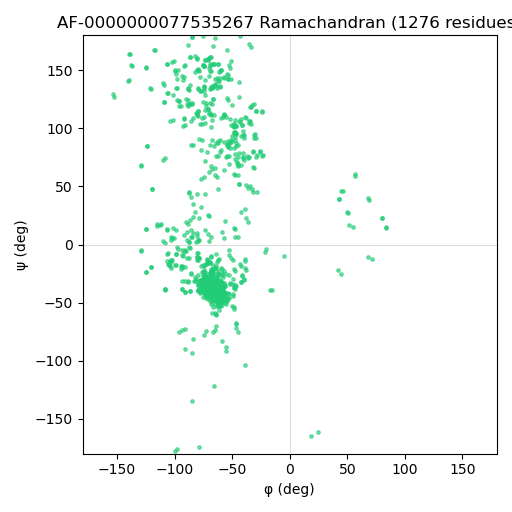A CA 1
ATOM 637 C C . SER A 1 82 ? 34.094 1.618 -52.5 1 22.81 82 SER A C 1
ATOM 639 O O . SER A 1 82 ? 35.312 1.448 -52.625 1 22.81 82 SER A O 1
ATOM 641 N N . ASP A 1 83 ? 33.656 2.6 -53.375 1 19.98 83 ASP A N 1
ATOM 642 C CA . ASP A 1 83 ? 34.469 3.232 -54.406 1 19.98 83 ASP A CA 1
ATOM 643 C C . ASP A 1 83 ? 35.406 4.273 -53.812 1 19.98 83 ASP A C 1
ATOM 645 O O . ASP A 1 83 ? 34.938 5.305 -53.312 1 19.98 83 ASP A O 1
ATOM 649 N N . ARG A 1 84 ? 36.594 3.941 -53.219 1 19.77 84 ARG A N 1
ATOM 650 C CA . ARG A 1 84 ? 37.812 4.727 -53 1 19.77 84 ARG A CA 1
ATOM 651 C C . ARG A 1 84 ? 38.219 5.469 -54.25 1 19.77 84 ARG A C 1
ATOM 653 O O . ARG A 1 84 ? 39.219 6.195 -54.281 1 19.77 84 ARG A O 1
ATOM 660 N N . ASN A 1 85 ? 38.062 4.961 -55.5 1 18.61 85 ASN A N 1
ATOM 661 C CA . ASN A 1 85 ? 39.219 5.305 -56.312 1 18.61 85 ASN A CA 1
ATOM 662 C C . ASN A 1 85 ? 39.312 6.809 -56.531 1 18.61 85 ASN A C 1
ATOM 664 O O . ASN A 1 85 ? 40.375 7.41 -56.312 1 18.61 85 ASN A O 1
ATOM 668 N N . THR A 1 86 ? 39.312 7.254 -57.812 1 18.48 86 THR A N 1
ATOM 669 C CA . THR A 1 86 ? 40.312 7.984 -58.562 1 18.48 86 THR A CA 1
ATOM 670 C C . THR A 1 86 ? 40.094 9.492 -58.438 1 18.48 86 THR A C 1
ATOM 672 O O . THR A 1 86 ? 41.062 10.234 -58.219 1 18.48 86 THR A O 1
ATOM 675 N N . GLN A 1 87 ? 39.312 10.141 -59.312 1 18.73 87 GLN A N 1
ATOM 676 C CA . GLN A 1 87 ? 39.844 11.172 -60.219 1 18.73 87 GLN A CA 1
ATOM 677 C C . GLN A 1 87 ? 39.875 12.531 -59.5 1 18.73 87 GLN A C 1
ATOM 679 O O . GLN A 1 87 ? 39.156 12.742 -58.531 1 18.73 87 GLN A O 1
ATOM 684 N N . VAL A 1 88 ? 40.406 13.609 -60.25 1 19.28 88 VAL A N 1
ATOM 685 C CA . VAL A 1 88 ? 41.219 14.812 -60.375 1 19.28 88 VAL A CA 1
ATOM 686 C C . VAL A 1 88 ? 40.406 16.031 -59.938 1 19.28 88 VAL A C 1
ATOM 688 O O . VAL A 1 88 ? 40.875 16.828 -59.125 1 19.28 88 VAL A O 1
ATOM 691 N N . SER A 1 89 ? 39.688 16.812 -60.844 1 18.23 89 SER A N 1
ATOM 692 C CA . SER A 1 89 ? 40.031 18.203 -61.125 1 18.23 89 SER A CA 1
ATOM 693 C C . SER A 1 89 ? 39.188 19.156 -60.281 1 18.23 89 SER A C 1
ATOM 695 O O . SER A 1 89 ? 39.719 20.094 -59.688 1 18.23 89 SER A O 1
ATOM 697 N N . GLU A 1 90 ? 37.875 19.359 -60.625 1 18.89 90 GLU A N 1
ATOM 698 C CA . GLU A 1 90 ? 37.438 20.734 -60.906 1 18.89 90 GLU A CA 1
ATOM 699 C C . GLU A 1 90 ? 37.062 21.469 -59.625 1 18.89 90 GLU A C 1
ATOM 701 O O . GLU A 1 90 ? 36.688 20.844 -58.625 1 18.89 90 GLU A O 1
ATOM 706 N N . VAL A 1 91 ? 36.656 22.812 -59.719 1 20.33 91 VAL A N 1
ATOM 707 C CA . VAL A 1 91 ? 36.812 24.141 -59.156 1 20.33 91 VAL A CA 1
ATOM 708 C C . VAL A 1 91 ? 35.812 24.344 -58 1 20.33 91 VAL A C 1
ATOM 710 O O . VAL A 1 91 ? 34.75 23.719 -58 1 20.33 91 VAL A O 1
ATOM 713 N N . ALA A 1 92 ? 35.844 25.484 -57.156 1 20.2 92 ALA A N 1
ATOM 714 C CA . ALA A 1 92 ? 35.875 26.156 -55.875 1 20.2 92 ALA A CA 1
ATOM 715 C C . ALA A 1 92 ? 34.469 26.656 -55.5 1 20.2 92 ALA A C 1
ATOM 717 O O . ALA A 1 92 ? 34.281 27.281 -54.438 1 20.2 92 ALA A O 1
ATOM 718 N N . THR A 1 93 ? 33.312 26.422 -56.188 1 20.31 93 THR A N 1
ATOM 719 C CA . THR A 1 93 ? 32.375 27.547 -55.969 1 20.31 93 THR A CA 1
ATOM 720 C C . THR A 1 93 ? 31.766 27.484 -54.562 1 20.31 93 THR A C 1
ATOM 722 O O . THR A 1 93 ? 31.375 26.422 -54.094 1 20.31 93 THR A O 1
ATOM 725 N N . SER A 1 94 ? 31.672 28.578 -53.656 1 20.17 94 SER A N 1
ATOM 726 C CA . SER A 1 94 ? 31.562 29.062 -52.281 1 20.17 94 SER A CA 1
ATOM 727 C C . SER A 1 94 ? 30.141 28.906 -51.75 1 20.17 94 SER A C 1
ATOM 729 O O . SER A 1 94 ? 29.766 29.531 -50.75 1 20.17 94 SER A O 1
ATOM 731 N N . THR A 1 95 ? 29.312 27.906 -52.125 1 19.78 95 THR A N 1
ATOM 732 C CA . THR A 1 95 ? 27.891 28.125 -51.906 1 19.78 95 THR A CA 1
ATOM 733 C C . THR A 1 95 ? 27.562 28.094 -50.406 1 19.78 95 THR A C 1
ATOM 735 O O . THR A 1 95 ? 28.172 27.312 -49.656 1 19.78 95 THR A O 1
ATOM 738 N N . VAL A 1 96 ? 26.562 28.922 -49.875 1 23.22 96 VAL A N 1
ATOM 739 C CA . VAL A 1 96 ? 26.062 29.516 -48.656 1 23.22 96 VAL A CA 1
ATOM 740 C C . VAL A 1 96 ? 25.359 28.453 -47.812 1 23.22 96 VAL A C 1
ATOM 742 O O . VAL A 1 96 ? 24.547 27.688 -48.312 1 23.22 96 VAL A O 1
ATOM 745 N N . LEU A 1 97 ? 25.875 27.969 -46.625 1 20.34 97 LEU A N 1
ATOM 746 C CA . LEU A 1 97 ? 25.734 26.891 -45.625 1 20.34 97 LEU A CA 1
ATOM 747 C C . LEU A 1 97 ? 24.422 27.016 -44.875 1 20.34 97 LEU A C 1
ATOM 749 O O . LEU A 1 97 ? 24.234 27.953 -44.094 1 20.34 97 LEU A O 1
ATOM 753 N N . SER A 1 98 ? 23.188 26.859 -45.5 1 21.27 98 SER A N 1
ATOM 754 C CA . SER A 1 98 ? 21.922 26.984 -44.812 1 21.27 98 SER A CA 1
ATOM 755 C C . SER A 1 98 ? 21.812 26 -43.625 1 21.27 98 SER A C 1
ATOM 757 O O . SER A 1 98 ? 22.078 24.812 -43.812 1 21.27 98 SER A O 1
ATOM 759 N N . PRO A 1 99 ? 21.797 26.453 -42.312 1 22.56 99 PRO A N 1
ATOM 760 C CA . PRO A 1 99 ? 21.953 25.672 -41.062 1 22.56 99 PRO A CA 1
ATOM 761 C C . PRO A 1 99 ? 20.812 24.688 -40.875 1 22.56 99 PRO A C 1
ATOM 763 O O . PRO A 1 99 ? 19.641 25.062 -40.938 1 22.56 99 PRO A O 1
ATOM 766 N N . THR A 1 100 ? 20.875 23.484 -41.406 1 22.77 100 THR A N 1
ATOM 767 C CA . THR A 1 100 ? 19.938 22.375 -41.312 1 22.77 100 THR A CA 1
ATOM 768 C C . THR A 1 100 ? 19.609 22.031 -39.875 1 22.77 100 THR A C 1
ATOM 770 O O . THR A 1 100 ? 20.516 21.688 -39.094 1 22.77 100 THR A O 1
ATOM 773 N N . LEU A 1 101 ? 18.562 22.672 -39.281 1 22.53 101 LEU A N 1
ATOM 774 C CA . LEU A 1 101 ? 18 22.422 -37.938 1 22.53 101 LEU A CA 1
ATOM 775 C C . LEU A 1 101 ? 17.781 20.938 -37.719 1 22.53 101 LEU A C 1
ATOM 777 O O . LEU A 1 101 ? 17.078 20.281 -38.469 1 22.53 101 LEU A O 1
ATOM 781 N N . ALA A 1 102 ? 18.75 20.266 -37.156 1 25.11 102 ALA A N 1
ATOM 782 C CA . ALA A 1 102 ? 18.859 18.859 -36.781 1 25.11 102 ALA A CA 1
ATOM 783 C C . ALA A 1 102 ? 17.594 18.391 -36.031 1 25.11 102 ALA A C 1
ATOM 785 O O . ALA A 1 102 ? 17.094 19.078 -35.156 1 25.11 102 ALA A O 1
ATOM 786 N N . GLN A 1 103 ? 16.781 17.703 -36.75 1 24.89 103 GLN A N 1
ATOM 787 C CA . GLN A 1 103 ? 15.609 16.984 -36.25 1 24.89 103 GLN A CA 1
ATOM 788 C C . GLN A 1 103 ? 15.93 16.219 -34.969 1 24.89 103 GLN A C 1
ATOM 790 O O . GLN A 1 103 ? 16.734 15.289 -35 1 24.89 103 GLN A O 1
ATOM 795 N N . LEU A 1 104 ? 15.977 16.922 -33.844 1 24.61 104 LEU A N 1
ATOM 796 C CA . LEU A 1 104 ? 16.172 16.359 -32.5 1 24.61 104 LEU A CA 1
ATOM 797 C C . LEU A 1 104 ? 15.281 15.141 -32.281 1 24.61 104 LEU A C 1
ATOM 799 O O . LEU A 1 104 ? 14.055 15.266 -32.219 1 24.61 104 LEU A O 1
ATOM 803 N N . THR A 1 105 ? 15.617 14.047 -32.969 1 25.78 105 THR A N 1
ATOM 804 C CA . THR A 1 105 ? 14.945 12.781 -32.656 1 25.78 105 THR A CA 1
ATOM 805 C C . THR A 1 105 ? 14.945 12.531 -31.156 1 25.78 105 THR A C 1
ATOM 807 O O . THR A 1 105 ? 15.992 12.555 -30.5 1 25.78 105 THR A O 1
ATOM 810 N N . PRO A 1 106 ? 13.906 12.883 -30.5 1 27.78 106 PRO A N 1
ATOM 811 C CA . PRO A 1 106 ? 13.805 12.609 -29.062 1 27.78 106 PRO A CA 1
ATOM 812 C C . PRO A 1 106 ? 14.234 11.188 -28.703 1 27.78 106 PRO A C 1
ATOM 814 O O . PRO A 1 106 ? 13.758 10.219 -29.297 1 27.78 106 PRO A O 1
ATOM 817 N N . GLN A 1 107 ? 15.469 10.984 -28.5 1 26.42 107 GLN A N 1
ATOM 818 C CA . GLN A 1 107 ? 15.906 9.68 -28.016 1 26.42 107 GLN A CA 1
ATOM 819 C C . GLN A 1 107 ? 15.102 9.234 -26.797 1 26.42 107 GLN A C 1
ATOM 821 O O . GLN A 1 107 ? 15.055 9.945 -25.797 1 26.42 107 GLN A O 1
ATOM 826 N N . PRO A 1 108 ? 14.078 8.5 -27 1 28.56 108 PRO A N 1
ATOM 827 C CA . PRO A 1 108 ? 13.25 7.996 -25.891 1 28.56 108 PRO A CA 1
ATOM 828 C C . PRO A 1 108 ? 14.078 7.328 -24.797 1 28.56 108 PRO A C 1
ATOM 830 O O . PRO A 1 108 ? 14.914 6.473 -25.094 1 28.56 108 PRO A O 1
ATOM 833 N N . SER A 1 109 ? 14.516 8.016 -23.875 1 27.36 109 SER A N 1
ATOM 834 C CA . SER A 1 109 ? 15.188 7.387 -22.734 1 27.36 109 SER A CA 1
ATOM 835 C C . SER A 1 109 ? 14.367 6.234 -22.172 1 27.36 109 SER A C 1
ATOM 837 O O . SER A 1 109 ? 13.188 6.402 -21.859 1 27.36 109 SER A O 1
ATOM 839 N N . PRO A 1 110 ? 14.68 5.031 -22.438 1 28.81 110 PRO A N 1
ATOM 840 C CA . PRO A 1 110 ? 13.961 3.859 -21.938 1 28.81 110 PRO A CA 1
ATOM 841 C C . PRO A 1 110 ? 13.82 3.857 -20.422 1 28.81 110 PRO A C 1
ATOM 843 O O . PRO A 1 110 ? 14.812 4.012 -19.703 1 28.81 110 PRO A O 1
ATOM 846 N N . CYS A 1 111 ? 12.875 4.504 -19.953 1 29.67 111 CYS A N 1
ATOM 847 C CA . CYS A 1 111 ? 12.547 4.406 -18.531 1 29.67 111 CYS A CA 1
ATOM 848 C C . CYS A 1 111 ? 12.492 2.953 -18.094 1 29.67 111 CYS A C 1
ATOM 850 O O . CYS A 1 111 ? 11.555 2.23 -18.422 1 29.67 111 CYS A O 1
ATOM 852 N N . HIS A 1 112 ? 13.547 2.279 -17.875 1 30.12 112 HIS A N 1
ATOM 853 C CA . HIS A 1 112 ? 13.734 0.925 -17.359 1 30.12 112 HIS A CA 1
ATOM 854 C C . HIS A 1 112 ? 13.078 0.757 -15.992 1 30.12 112 HIS A C 1
ATOM 856 O O . HIS A 1 112 ? 13.359 1.521 -15.062 1 30.12 112 HIS A O 1
ATOM 862 N N . ILE A 1 113 ? 11.906 0.418 -16.047 1 30.5 113 ILE A N 1
ATOM 863 C CA . ILE A 1 113 ? 11.359 -0.053 -14.781 1 30.5 113 ILE A CA 1
ATOM 864 C C . ILE A 1 113 ? 12.234 -1.177 -14.227 1 30.5 113 ILE A C 1
ATOM 866 O O . ILE A 1 113 ? 12.359 -2.234 -14.852 1 30.5 113 ILE A O 1
ATOM 870 N N . ASP A 1 114 ? 13.18 -0.948 -13.586 1 31.06 114 ASP A N 1
ATOM 871 C CA . ASP A 1 114 ? 14.117 -1.88 -12.969 1 31.06 114 ASP A CA 1
ATOM 872 C C . ASP A 1 114 ? 13.391 -2.863 -12.055 1 31.06 114 ASP A C 1
ATOM 874 O O . ASP A 1 114 ? 13.07 -2.531 -10.914 1 31.06 114 ASP A O 1
ATOM 878 N N . LEU A 1 115 ? 12.766 -3.771 -12.672 1 31.94 115 LEU A N 1
ATOM 879 C CA . LEU A 1 115 ? 12.086 -4.879 -12.008 1 31.94 115 LEU A CA 1
ATOM 880 C C . LEU A 1 115 ? 13.016 -5.59 -11.031 1 31.94 115 LEU A C 1
ATOM 882 O O . LEU A 1 115 ? 12.555 -6.297 -10.133 1 31.94 115 LEU A O 1
ATOM 886 N N . ALA A 1 116 ? 14.352 -5.656 -11.375 1 35.31 116 ALA A N 1
ATOM 887 C CA . ALA A 1 116 ? 15.336 -6.344 -10.547 1 35.31 116 ALA A CA 1
ATOM 888 C C . ALA A 1 116 ? 15.203 -5.938 -9.078 1 35.31 116 ALA A C 1
ATOM 890 O O . ALA A 1 116 ? 15.422 -6.754 -8.18 1 35.31 116 ALA A O 1
ATOM 891 N N . SER A 1 117 ? 14.93 -4.703 -8.922 1 38.41 117 SER A N 1
ATOM 892 C CA . SER A 1 117 ? 14.852 -4.137 -7.582 1 38.41 117 SER A CA 1
ATOM 893 C C . SER A 1 117 ? 13.648 -4.691 -6.82 1 38.41 117 SER A C 1
ATOM 895 O O . SER A 1 117 ? 13.516 -4.461 -5.617 1 38.41 117 SER A O 1
ATOM 897 N N . LEU A 1 118 ? 12.938 -5.312 -7.598 1 35.91 118 LEU A N 1
ATOM 898 C CA . LEU A 1 118 ? 11.672 -5.711 -7 1 35.91 118 LEU A CA 1
ATOM 899 C C . LEU A 1 118 ? 11.828 -6.984 -6.176 1 35.91 118 LEU A C 1
ATOM 901 O O . LEU A 1 118 ? 10.898 -7.41 -5.488 1 35.91 118 LEU A O 1
ATOM 905 N N . GLU A 1 119 ? 12.82 -7.891 -6.652 1 40.16 119 GLU A N 1
ATOM 906 C CA . GLU A 1 119 ? 12.797 -9.156 -5.93 1 40.16 119 GLU A CA 1
ATOM 907 C C . GLU A 1 119 ? 13.031 -8.945 -4.438 1 40.16 119 GLU A C 1
ATOM 909 O O . GLU A 1 119 ? 12.844 -9.867 -3.637 1 40.16 119 GLU A O 1
ATOM 914 N N . GLY A 1 120 ? 13.023 -7.898 -3.893 1 41.19 120 GLY A N 1
ATOM 915 C CA . GLY A 1 120 ? 13.195 -7.766 -2.453 1 41.19 120 GLY A CA 1
ATOM 916 C C . GLY A 1 120 ? 13.805 -8.992 -1.809 1 41.19 120 GLY A C 1
ATOM 917 O O . GLY A 1 120 ? 14.492 -9.773 -2.473 1 41.19 120 GLY A O 1
ATOM 918 N N . ASP A 1 121 ? 13.758 -9.156 -0.554 1 47.91 121 ASP A N 1
ATOM 919 C CA . ASP A 1 121 ? 14.156 -10.281 0.287 1 47.91 121 ASP A CA 1
ATOM 920 C C . ASP A 1 121 ? 13.164 -11.43 0.175 1 47.91 121 ASP A C 1
ATOM 922 O O . ASP A 1 121 ? 12.422 -11.711 1.12 1 47.91 121 ASP A O 1
ATOM 926 N N . SER A 1 122 ? 13.086 -11.789 -1.061 1 49.75 122 SER A N 1
ATOM 927 C CA . SER A 1 122 ? 12.195 -12.938 -1.221 1 49.75 122 SER A CA 1
ATOM 928 C C . SER A 1 122 ? 12.594 -14.078 -0.296 1 49.75 122 SER A C 1
ATOM 930 O O . SER A 1 122 ? 13.75 -14.164 0.131 1 49.75 122 SER A O 1
ATOM 932 N N . SER A 1 123 ? 11.625 -14.742 0.229 1 49.12 123 SER A N 1
ATOM 933 C CA . SER A 1 123 ? 11.859 -15.938 1.034 1 49.12 123 SER A CA 1
ATOM 934 C C . SER A 1 123 ? 12.922 -16.828 0.404 1 49.12 123 SER A C 1
ATOM 936 O O . SER A 1 123 ? 13.789 -17.359 1.104 1 49.12 123 SER A O 1
ATOM 938 N N . PHE A 1 124 ? 12.984 -16.828 -0.908 1 49.16 124 PHE A N 1
ATOM 939 C CA . PHE A 1 124 ? 13.945 -17.641 -1.645 1 49.16 124 PHE A CA 1
ATOM 940 C C . PHE A 1 124 ? 15.367 -17.125 -1.419 1 49.16 124 PHE A C 1
ATOM 942 O O . PHE A 1 124 ? 16.281 -17.906 -1.15 1 49.16 124 PHE A O 1
ATOM 949 N N . ARG A 1 125 ? 15.383 -15.852 -1.534 1 53.53 125 ARG A N 1
ATOM 950 C CA . ARG A 1 125 ? 16.719 -15.281 -1.399 1 53.53 125 ARG A CA 1
ATOM 951 C C . ARG A 1 125 ? 17.266 -15.5 0.006 1 53.53 125 ARG A C 1
ATOM 953 O O . ARG A 1 125 ? 18.438 -15.836 0.173 1 53.53 125 ARG A O 1
ATOM 960 N N . LYS A 1 126 ? 16.438 -15.398 0.914 1 55.94 126 LYS A N 1
ATOM 961 C CA . LYS A 1 126 ? 16.859 -15.609 2.293 1 55.94 126 LYS A CA 1
ATOM 962 C C . LYS A 1 126 ? 17.281 -17.062 2.518 1 55.94 126 LYS A C 1
ATOM 964 O O . LYS A 1 126 ? 18.328 -17.328 3.121 1 55.94 126 LYS A O 1
ATOM 969 N N . GLN A 1 127 ? 16.516 -17.844 2.004 1 53.41 127 GLN A N 1
ATOM 970 C CA . GLN A 1 127 ? 16.828 -19.266 2.145 1 53.41 127 GLN A CA 1
ATOM 971 C C . GLN A 1 127 ? 18.109 -19.625 1.387 1 53.41 127 GLN A C 1
ATOM 973 O O . GLN A 1 127 ? 18.922 -20.406 1.866 1 53.41 127 GLN A O 1
ATOM 978 N N . ALA A 1 128 ? 18.125 -18.938 0.294 1 53.56 128 ALA A N 1
ATOM 979 C CA . ALA A 1 128 ? 19.312 -19.172 -0.505 1 53.56 128 ALA A CA 1
ATOM 980 C C . ALA A 1 128 ? 20.562 -18.688 0.224 1 53.56 128 ALA A C 1
ATOM 982 O O . ALA A 1 128 ? 21.594 -19.375 0.223 1 53.56 128 ALA A O 1
ATOM 983 N N . LEU A 1 129 ? 20.422 -17.594 0.84 1 56.84 129 LEU A N 1
ATOM 984 C CA . LEU A 1 129 ? 21.547 -17.062 1.588 1 56.84 129 LEU A CA 1
ATOM 985 C C . LEU A 1 129 ? 21.891 -17.953 2.775 1 56.84 129 LEU A C 1
ATOM 987 O O . LEU A 1 129 ? 23.062 -18.172 3.082 1 56.84 129 LEU A O 1
ATOM 991 N N . LEU A 1 130 ? 20.875 -18.438 3.293 1 52.62 130 LEU A N 1
ATOM 992 C CA . LEU A 1 130 ? 21.078 -19.375 4.398 1 52.62 130 LEU A CA 1
ATOM 993 C C . LEU A 1 130 ? 21.828 -20.609 3.93 1 52.62 130 LEU A C 1
ATOM 995 O O . LEU A 1 130 ? 22.719 -21.109 4.625 1 52.62 130 LEU A O 1
ATOM 999 N N . ALA A 1 131 ? 21.406 -21.031 2.842 1 51.62 131 ALA A N 1
ATOM 1000 C CA . ALA A 1 131 ? 22.062 -22.219 2.289 1 51.62 131 ALA A CA 1
ATOM 1001 C C . ALA A 1 131 ? 23.531 -21.938 2.004 1 51.62 131 ALA A C 1
ATOM 1003 O O . ALA A 1 131 ? 24.375 -22.828 2.129 1 51.62 131 ALA A O 1
ATOM 1004 N N . THR A 1 132 ? 23.734 -20.672 1.65 1 49.91 132 THR A N 1
ATOM 1005 C CA . THR A 1 132 ? 25.125 -20.328 1.336 1 49.91 132 THR A CA 1
ATOM 1006 C C . THR A 1 132 ? 25.922 -20.094 2.611 1 49.91 132 THR A C 1
ATOM 1008 O O . THR A 1 132 ? 27.141 -20.297 2.631 1 49.91 132 THR A O 1
ATOM 1011 N N . ASP A 1 133 ? 25.297 -19.469 3.57 1 47.62 133 ASP A N 1
ATOM 1012 C CA . ASP A 1 133 ? 25.984 -19.172 4.824 1 47.62 133 ASP A CA 1
ATOM 1013 C C . ASP A 1 133 ? 26.312 -20.469 5.574 1 47.62 133 ASP A C 1
ATOM 1015 O O . ASP A 1 133 ? 26.969 -20.422 6.625 1 47.62 133 ASP A O 1
ATOM 1019 N N . ILE A 1 134 ? 25.719 -21.344 5.227 1 41.94 134 ILE A N 1
ATOM 1020 C CA . ILE A 1 134 ? 26.141 -22.531 5.941 1 41.94 134 ILE A CA 1
ATOM 1021 C C . ILE A 1 134 ? 27.672 -22.594 5.996 1 41.94 134 ILE A C 1
ATOM 1023 O O . ILE A 1 134 ? 28.328 -22.734 4.965 1 41.94 134 ILE A O 1
ATOM 1027 N N . THR A 1 135 ? 28.234 -21.719 6.707 1 38.28 135 THR A N 1
ATOM 1028 C CA . THR A 1 135 ? 29.609 -21.703 7.18 1 38.28 135 THR A CA 1
ATOM 1029 C C . THR A 1 135 ? 30.234 -23.094 7.062 1 38.28 135 THR A C 1
ATOM 1031 O O . THR A 1 135 ? 31.469 -23.234 7.047 1 38.28 135 THR A O 1
ATOM 1034 N N . GLU A 1 136 ? 29.484 -24.031 7.352 1 40.84 136 GLU A N 1
ATOM 1035 C CA . GLU A 1 136 ? 30.047 -25.359 7.184 1 40.84 136 GLU A CA 1
ATOM 1036 C C . GLU A 1 136 ? 30.484 -25.594 5.738 1 40.84 136 GLU A C 1
ATOM 1038 O O . GLU A 1 136 ? 31.234 -26.531 5.457 1 40.84 136 GLU A O 1
ATOM 1043 N N . PHE A 1 137 ? 29.875 -24.875 4.891 1 42.28 137 PHE A N 1
ATOM 1044 C CA . PHE A 1 137 ? 30.438 -24.969 3.547 1 42.28 137 PHE A CA 1
ATOM 1045 C C . PHE A 1 137 ? 31.828 -24.359 3.5 1 42.28 137 PHE A C 1
ATOM 1047 O O . PHE A 1 137 ? 32.656 -24.719 2.648 1 42.28 137 PHE A O 1
ATOM 1054 N N . GLY A 1 138 ? 32 -23.391 4.219 1 41.72 138 GLY A N 1
ATOM 1055 C CA . GLY A 1 138 ? 33.375 -23.047 4.457 1 41.72 138 GLY A CA 1
ATOM 1056 C C . GLY A 1 138 ? 34.219 -24.234 4.91 1 41.72 138 GLY A C 1
ATOM 1057 O O . GLY A 1 138 ? 35.375 -24.391 4.496 1 41.72 138 GLY A O 1
ATOM 1058 N N . SER A 1 139 ? 33.719 -24.859 5.922 1 42.47 139 SER A N 1
ATOM 1059 C CA . SER A 1 139 ? 34.438 -26.078 6.289 1 42.47 139 SER A CA 1
ATOM 1060 C C . SER A 1 139 ? 34.375 -27.125 5.176 1 42.47 139 SER A C 1
ATOM 1062 O O . SER A 1 139 ? 35.125 -28.109 5.188 1 42.47 139 SER A O 1
ATOM 1064 N N . LEU A 1 140 ? 33.312 -27.109 4.5 1 44 140 LEU A N 1
ATOM 1065 C CA . LEU A 1 140 ? 33.281 -27.953 3.312 1 44 140 LEU A CA 1
ATOM 1066 C C . LEU A 1 140 ? 34.312 -27.5 2.285 1 44 140 LEU A C 1
ATOM 1068 O O . LEU A 1 140 ? 34.844 -28.328 1.524 1 44 140 LEU A O 1
ATOM 1072 N N . ALA A 1 141 ? 34.438 -26.219 2.174 1 41.88 141 ALA A N 1
ATOM 1073 C CA . ALA A 1 141 ? 35.688 -25.797 1.541 1 41.88 141 ALA A CA 1
ATOM 1074 C C . ALA A 1 141 ? 36.875 -26.484 2.174 1 41.88 141 ALA A C 1
ATOM 1076 O O . ALA A 1 141 ? 37.906 -26.703 1.519 1 41.88 141 ALA A O 1
ATOM 1077 N N . GLY A 1 142 ? 36.75 -26.688 3.371 1 41.44 142 GLY A N 1
ATOM 1078 C CA . GLY A 1 142 ? 37.781 -27.578 3.889 1 41.44 142 GLY A CA 1
ATOM 1079 C C . GLY A 1 142 ? 37.719 -28.969 3.297 1 41.44 142 GLY A C 1
ATOM 1080 O O . GLY A 1 142 ? 38.562 -29.812 3.588 1 41.44 142 GLY A O 1
ATOM 1081 N N . ILE A 1 143 ? 36.531 -29.531 3.238 1 43.69 143 ILE A N 1
ATOM 1082 C CA . ILE A 1 143 ? 36.594 -30.828 2.576 1 43.69 143 ILE A CA 1
ATOM 1083 C C . ILE A 1 143 ? 37.406 -30.703 1.286 1 43.69 143 ILE A C 1
ATOM 1085 O O . ILE A 1 143 ? 37.938 -31.688 0.776 1 43.69 143 ILE A O 1
ATOM 1089 N N . GLY A 1 144 ? 38.062 -29.719 1.101 1 47.84 144 GLY A N 1
ATOM 1090 C CA . GLY A 1 144 ? 39.219 -29.672 0.215 1 47.84 144 GLY A CA 1
ATOM 1091 C C . GLY A 1 144 ? 38.844 -29.828 -1.249 1 47.84 144 GLY A C 1
ATOM 1092 O O . GLY A 1 144 ? 39.719 -29.953 -2.105 1 47.84 144 GLY A O 1
ATOM 1093 N N . SER A 1 145 ? 37.438 -30.25 -1.562 1 57.75 145 SER A N 1
ATOM 1094 C CA . SER A 1 145 ? 37.406 -30.516 -2.996 1 57.75 145 SER A CA 1
ATOM 1095 C C . SER A 1 145 ? 37.188 -29.25 -3.797 1 57.75 145 SER A C 1
ATOM 1097 O O . SER A 1 145 ? 36.25 -28.484 -3.514 1 57.75 145 SER A O 1
ATOM 1099 N N . PRO A 1 146 ? 38.094 -28.75 -4.473 1 65.81 146 PRO A N 1
ATOM 1100 C CA . PRO A 1 146 ? 38.031 -27.578 -5.352 1 65.81 146 PRO A CA 1
ATOM 1101 C C . PRO A 1 146 ? 36.719 -27.516 -6.141 1 65.81 146 PRO A C 1
ATOM 1103 O O . PRO A 1 146 ? 36.25 -26.422 -6.461 1 65.81 146 PRO A O 1
ATOM 1106 N N . GLN A 1 147 ? 36.094 -28.641 -6.238 1 70.88 147 GLN A N 1
ATOM 1107 C CA . GLN A 1 147 ? 34.875 -28.688 -7.031 1 70.88 147 GLN A CA 1
ATOM 1108 C C . GLN A 1 147 ? 33.719 -28.078 -6.262 1 70.88 147 GLN A C 1
ATOM 1110 O O . GLN A 1 147 ? 32.906 -27.344 -6.832 1 70.88 147 GLN A O 1
ATOM 1115 N N . VAL A 1 148 ? 33.625 -28.297 -5.02 1 73.25 148 VAL A N 1
ATOM 1116 C CA . VAL A 1 148 ? 32.531 -27.812 -4.184 1 73.25 148 VAL A CA 1
ATOM 1117 C C . VAL A 1 148 ? 32.656 -26.297 -4.02 1 73.25 148 VAL A C 1
ATOM 1119 O O . VAL A 1 148 ? 31.656 -25.578 -4.102 1 73.25 148 VAL A O 1
ATOM 1122 N N . VAL A 1 149 ? 33.844 -25.859 -3.924 1 70.31 149 VAL A N 1
ATOM 1123 C CA . VAL A 1 149 ? 34.062 -24.422 -3.73 1 70.31 149 VAL A CA 1
ATOM 1124 C C . VAL A 1 149 ? 33.656 -23.656 -4.977 1 70.31 149 VAL A C 1
ATOM 1126 O O . VAL A 1 149 ? 33.062 -22.578 -4.875 1 70.31 149 VAL A O 1
ATOM 1129 N N . ASP A 1 150 ? 33.938 -24.234 -6.141 1 74.94 150 ASP A N 1
ATOM 1130 C CA . ASP A 1 150 ? 33.562 -23.594 -7.395 1 74.94 150 ASP A CA 1
ATOM 1131 C C . ASP A 1 150 ? 32.062 -23.5 -7.527 1 74.94 150 ASP A C 1
ATOM 1133 O O . ASP A 1 150 ? 31.531 -22.5 -8.016 1 74.94 150 ASP A O 1
ATOM 1137 N N . LYS A 1 151 ? 31.438 -24.484 -7.066 1 76.75 151 LYS A N 1
ATOM 1138 C CA . LYS A 1 151 ? 29.984 -24.531 -7.18 1 76.75 151 LYS A CA 1
ATOM 1139 C C . LYS A 1 151 ? 29.328 -23.547 -6.211 1 76.75 151 LYS A C 1
ATOM 1141 O O . LYS A 1 151 ? 28.328 -22.922 -6.539 1 76.75 151 LYS A O 1
ATOM 1146 N N . ILE A 1 152 ? 29.891 -23.406 -5.141 1 73.56 152 ILE A N 1
ATOM 1147 C CA . ILE A 1 152 ? 29.391 -22.453 -4.156 1 73.56 152 ILE A CA 1
ATOM 1148 C C . ILE A 1 152 ? 29.578 -21.031 -4.676 1 73.56 152 ILE A C 1
ATOM 1150 O O . ILE A 1 152 ? 28.688 -20.188 -4.523 1 73.56 152 ILE A O 1
ATOM 1154 N N . SER A 1 153 ? 30.703 -20.828 -5.266 1 73.31 153 SER A N 1
ATOM 1155 C CA . SER A 1 153 ? 30.953 -19.516 -5.852 1 73.31 153 SER A CA 1
ATOM 1156 C C . SER A 1 153 ? 29.953 -19.203 -6.961 1 73.31 153 SER A C 1
ATOM 1158 O O . SER A 1 153 ? 29.516 -18.062 -7.105 1 73.31 153 SER A O 1
ATOM 1160 N N . GLY A 1 154 ? 29.672 -20.219 -7.672 1 73 154 GLY A N 1
ATOM 1161 C CA . GLY A 1 154 ? 28.656 -20.062 -8.703 1 73 154 GLY A CA 1
ATOM 1162 C C . GLY A 1 154 ? 27.281 -19.719 -8.141 1 73 154 GLY A C 1
ATOM 1163 O O . GLY A 1 154 ? 26.578 -18.875 -8.688 1 73 154 GLY A O 1
ATOM 1164 N N . LEU A 1 155 ? 26.922 -20.344 -7.156 1 75.44 155 LEU A N 1
ATOM 1165 C CA . LEU A 1 155 ? 25.641 -20.078 -6.484 1 75.44 155 LEU A CA 1
ATOM 1166 C C . LEU A 1 155 ? 25.594 -18.656 -5.957 1 75.44 155 LEU A C 1
ATOM 1168 O O . LEU A 1 155 ? 24.578 -17.969 -6.078 1 75.44 155 LEU A O 1
ATOM 1172 N N . ARG A 1 156 ? 26.641 -18.203 -5.41 1 68.69 156 ARG A N 1
ATOM 1173 C CA . ARG A 1 156 ? 26.703 -16.844 -4.891 1 68.69 156 ARG A CA 1
ATOM 1174 C C . ARG A 1 156 ? 26.531 -15.828 -6.004 1 68.69 156 ARG A C 1
ATOM 1176 O O . ARG A 1 156 ? 25.828 -14.82 -5.824 1 68.69 156 ARG A O 1
ATOM 1183 N N . LYS A 1 157 ? 27.141 -16.047 -7.086 1 70.31 157 LYS A N 1
ATOM 1184 C CA . LYS A 1 157 ? 27.016 -15.156 -8.234 1 70.31 157 LYS A CA 1
ATOM 1185 C C . LYS A 1 157 ? 25.578 -15.117 -8.742 1 70.31 157 LYS A C 1
ATOM 1187 O O . LYS A 1 157 ? 25.094 -14.055 -9.141 1 70.31 157 LYS A O 1
ATOM 1192 N N . LEU A 1 158 ? 24.984 -16.25 -8.664 1 72.44 158 LEU A N 1
ATOM 1193 C CA . LEU A 1 158 ? 23.578 -16.344 -9.078 1 72.44 158 LEU A CA 1
ATOM 1194 C C . LEU A 1 158 ? 22.688 -15.5 -8.172 1 72.44 158 LEU A C 1
ATOM 1196 O O . LEU A 1 158 ? 21.766 -14.836 -8.648 1 72.44 158 LEU A O 1
ATOM 1200 N N . LEU A 1 159 ? 22.984 -15.547 -6.938 1 67.56 159 LEU A N 1
ATOM 1201 C CA . LEU A 1 159 ? 22.156 -14.875 -5.949 1 67.56 159 LEU A CA 1
ATOM 1202 C C . LEU A 1 159 ? 22.391 -13.367 -5.969 1 67.56 159 LEU A C 1
ATOM 1204 O O . LEU A 1 159 ? 21.516 -12.586 -5.609 1 67.56 159 LEU A O 1
ATOM 1208 N N . GLU A 1 160 ? 23.672 -12.977 -6.238 1 61.84 160 GLU A N 1
ATOM 1209 C CA . GLU A 1 160 ? 24.031 -11.562 -6.293 1 61.84 160 GLU A CA 1
ATOM 1210 C C . GLU A 1 160 ? 23.516 -10.914 -7.578 1 61.84 160 GLU A C 1
ATOM 1212 O O . GLU A 1 160 ? 23.359 -9.695 -7.641 1 61.84 160 GLU A O 1
ATOM 1217 N N . ARG A 1 161 ? 23.703 -11.758 -8.555 1 52 161 ARG A N 1
ATOM 1218 C CA . ARG A 1 161 ? 23.203 -11.203 -9.805 1 52 161 ARG A CA 1
ATOM 1219 C C . ARG A 1 161 ? 21.875 -10.469 -9.578 1 52 161 ARG A C 1
ATOM 1221 O O . ARG A 1 161 ? 20.953 -11.023 -8.992 1 52 161 ARG A O 1
ATOM 1228 N N . LYS A 1 162 ? 22.203 -9.25 -9.398 1 46.66 162 LYS A N 1
ATOM 1229 C CA . LYS A 1 162 ? 21.031 -8.367 -9.391 1 46.66 162 LYS A CA 1
ATOM 1230 C C . LYS A 1 162 ? 20.047 -8.734 -10.492 1 46.66 162 LYS A C 1
ATOM 1232 O O . LYS A 1 162 ? 20.453 -9.125 -11.594 1 46.66 162 LYS A O 1
ATOM 1237 N N . THR A 1 163 ? 18.938 -9.281 -10.258 1 42.75 163 THR A N 1
ATOM 1238 C CA . THR A 1 163 ? 17.969 -9.375 -11.336 1 42.75 163 THR A CA 1
ATOM 1239 C C . THR A 1 163 ? 18.266 -8.336 -12.422 1 42.75 163 THR A C 1
ATOM 1241 O O . THR A 1 163 ? 17.406 -8.039 -13.258 1 42.75 163 THR A O 1
ATOM 1244 N N . SER A 1 164 ? 19.125 -7.438 -12.359 1 36.25 164 SER A N 1
ATOM 1245 C CA . SER A 1 164 ? 19.484 -6.336 -13.242 1 36.25 164 SER A CA 1
ATOM 1246 C C . SER A 1 164 ? 19.594 -6.801 -14.688 1 36.25 164 SER A C 1
ATOM 1248 O O . SER A 1 164 ? 19.25 -6.066 -15.609 1 36.25 164 SER A O 1
ATOM 1250 N N . ASP A 1 165 ? 20.656 -7.578 -15.062 1 35.59 165 ASP A N 1
ATOM 1251 C CA . ASP A 1 165 ? 21.156 -7.711 -16.422 1 35.59 165 ASP A CA 1
ATOM 1252 C C . ASP A 1 165 ? 20.047 -8.156 -17.375 1 35.59 165 ASP A C 1
ATOM 1254 O O . ASP A 1 165 ? 19.969 -7.668 -18.5 1 35.59 165 ASP A O 1
ATOM 1258 N N . GLY A 1 166 ? 19.812 -9.539 -17.547 1 32.53 166 GLY A N 1
ATOM 1259 C CA . GLY A 1 166 ? 18.938 -10.031 -18.609 1 32.53 166 GLY A CA 1
ATOM 1260 C C . GLY A 1 166 ? 17.484 -9.602 -18.438 1 32.53 166 GLY A C 1
ATOM 1261 O O . GLY A 1 166 ? 16.844 -9.203 -19.406 1 32.53 166 GLY A O 1
ATOM 1262 N N . ASP A 1 167 ? 16.734 -10.219 -17.453 1 31.59 167 ASP A N 1
ATOM 1263 C CA . ASP A 1 167 ? 15.281 -10.18 -17.484 1 31.59 167 ASP A CA 1
ATOM 1264 C C . ASP A 1 167 ? 14.75 -8.859 -16.953 1 31.59 167 ASP A C 1
ATOM 1266 O O . ASP A 1 167 ? 14.047 -8.836 -15.938 1 31.59 167 ASP A O 1
ATOM 1270 N N . THR A 1 168 ? 15.492 -7.98 -16.641 1 33.44 168 THR A N 1
ATOM 1271 C CA . THR A 1 168 ? 14.75 -6.727 -16.547 1 33.44 168 THR A CA 1
ATOM 1272 C C . THR A 1 168 ? 13.602 -6.703 -17.547 1 33.44 168 THR A C 1
ATOM 1274 O O . THR A 1 168 ? 13.82 -6.785 -18.75 1 33.44 168 THR A O 1
ATOM 1277 N N . PRO A 1 169 ? 12.539 -7.301 -17.281 1 34.81 169 PRO A N 1
ATOM 1278 C CA . PRO A 1 169 ? 11.625 -7.164 -18.422 1 34.81 169 PRO A CA 1
ATOM 1279 C C . PRO A 1 169 ? 11.93 -5.938 -19.281 1 34.81 169 PRO A C 1
ATOM 1281 O O . PRO A 1 169 ? 12.383 -4.914 -18.766 1 34.81 169 PRO A O 1
ATOM 1284 N N . GLN A 1 170 ? 12.336 -6.043 -20.453 1 33.56 170 GLN A N 1
ATOM 1285 C CA . GLN A 1 170 ? 12.367 -5.004 -21.469 1 33.56 170 GLN A CA 1
ATOM 1286 C C . GLN A 1 170 ? 11.344 -3.912 -21.172 1 33.56 170 GLN A C 1
ATOM 1288 O O . GLN A 1 170 ? 10.141 -4.172 -21.141 1 33.56 170 GLN A O 1
ATOM 1293 N N . CYS A 1 171 ? 11.648 -3.068 -20.266 1 35.75 171 CYS A N 1
ATOM 1294 C CA . CYS A 1 171 ? 10.797 -1.888 -20.141 1 35.75 171 CYS A CA 1
ATOM 1295 C C . CYS A 1 171 ? 10.109 -1.575 -21.469 1 35.75 171 CYS A C 1
ATOM 1297 O O . CYS A 1 171 ? 10.773 -1.299 -22.469 1 35.75 171 CYS A O 1
ATOM 1299 N N . ARG A 1 172 ? 9.148 -2.197 -21.766 1 38.5 172 ARG A N 1
ATOM 1300 C CA . ARG A 1 172 ? 8.422 -1.699 -22.938 1 38.5 172 ARG A CA 1
ATOM 1301 C C . ARG A 1 172 ? 8.469 -0.176 -23 1 38.5 172 ARG A C 1
ATOM 1303 O O . ARG A 1 172 ? 8.32 0.5 -21.984 1 38.5 172 ARG A O 1
ATOM 1310 N N . GLU A 1 173 ? 9.242 0.353 -23.844 1 41.84 173 GLU A N 1
ATOM 1311 C CA . GLU A 1 173 ? 9.211 1.782 -24.141 1 41.84 173 GLU A CA 1
ATOM 1312 C C . GLU A 1 173 ? 7.809 2.352 -23.969 1 41.84 173 GLU A C 1
ATOM 1314 O O . GLU A 1 173 ? 6.871 1.922 -24.641 1 41.84 173 GLU A O 1
ATOM 1319 N N . TRP A 1 174 ? 7.57 2.816 -22.812 1 45.12 174 TRP A N 1
ATOM 1320 C CA . TRP A 1 174 ? 6.273 3.455 -22.625 1 45.12 174 TRP A CA 1
ATOM 1321 C C . TRP A 1 174 ? 5.973 4.438 -23.75 1 45.12 174 TRP A C 1
ATOM 1323 O O . TRP A 1 174 ? 6.777 5.328 -24.031 1 45.12 174 TRP A O 1
ATOM 1333 N N . LYS A 1 175 ? 5.289 4.031 -24.672 1 46.97 175 LYS A N 1
ATOM 1334 C CA . LYS A 1 175 ? 4.766 4.98 -25.656 1 46.97 175 LYS A CA 1
ATOM 1335 C C . LYS A 1 175 ? 3.521 5.688 -25.125 1 46.97 175 LYS A C 1
ATOM 1337 O O . LYS A 1 175 ? 2.576 5.035 -24.672 1 46.97 175 LYS A O 1
ATOM 1342 N N . PRO A 1 176 ? 3.695 7.031 -24.859 1 50.41 176 PRO A N 1
ATOM 1343 C CA . PRO A 1 176 ? 2.457 7.719 -24.484 1 50.41 176 PRO A CA 1
ATOM 1344 C C . PRO A 1 176 ? 1.271 7.309 -25.359 1 50.41 176 PRO A C 1
ATOM 1346 O O . PRO A 1 176 ? 1.366 7.332 -26.578 1 50.41 176 PRO A O 1
ATOM 1349 N N . SER A 1 177 ? 0.467 6.297 -24.922 1 56.06 177 SER A N 1
ATOM 1350 C CA . SER A 1 177 ? -0.67 5.855 -25.734 1 56.06 177 SER A CA 1
ATOM 1351 C C . SER A 1 177 ? -1.928 6.645 -25.391 1 56.06 177 SER A C 1
ATOM 1353 O O . SER A 1 177 ? -2.146 7 -24.219 1 56.06 177 SER A O 1
ATOM 1355 N N . THR A 1 178 ? -2.439 7.289 -26.406 1 60.19 178 THR A N 1
ATOM 1356 C CA . THR A 1 178 ? -3.721 7.973 -26.266 1 60.19 178 THR A CA 1
ATOM 1357 C C . THR A 1 178 ? -4.871 7.055 -26.672 1 60.19 178 THR A C 1
ATOM 1359 O O . THR A 1 178 ? -4.648 5.988 -27.25 1 60.19 178 THR A O 1
ATOM 1362 N N . SER A 1 179 ? -6.02 7.27 -26.156 1 60.12 179 SER A N 1
ATOM 1363 C CA . SER A 1 179 ? -7.246 6.57 -26.531 1 60.12 179 SER A CA 1
ATOM 1364 C C . SER A 1 179 ? -7.336 6.395 -28.047 1 60.12 179 SER A C 1
ATOM 1366 O O . SER A 1 179 ? -7.82 5.367 -28.531 1 60.12 179 SER A O 1
ATOM 1368 N N . ILE A 1 180 ? -6.754 7.219 -28.656 1 58.12 180 ILE A N 1
ATOM 1369 C CA . ILE A 1 180 ? -6.855 7.215 -30.109 1 58.12 180 ILE A CA 1
ATOM 1370 C C . ILE A 1 180 ? -6.043 6.059 -30.688 1 58.12 180 ILE A C 1
ATOM 1372 O O . ILE A 1 180 ? -6.5 5.363 -31.594 1 58.12 180 ILE A O 1
ATOM 1376 N N . THR A 1 181 ? -4.973 5.855 -30.109 1 65.56 181 THR A N 1
ATOM 1377 C CA . THR A 1 181 ? -4.117 4.777 -30.609 1 65.56 181 THR A CA 1
ATOM 1378 C C . THR A 1 181 ? -4.746 3.418 -30.328 1 65.56 181 THR A C 1
ATOM 1380 O O . THR A 1 181 ? -4.664 2.508 -31.156 1 65.56 181 THR A O 1
ATOM 1383 N N . LEU A 1 182 ? -5.477 3.391 -29.328 1 71.69 182 LEU A N 1
ATOM 1384 C CA . LEU A 1 182 ? -6.094 2.131 -28.922 1 71.69 182 LEU A CA 1
ATOM 1385 C C . LEU A 1 182 ? -7.316 1.824 -29.781 1 71.69 182 LEU A C 1
ATOM 1387 O O . LEU A 1 182 ? -7.559 0.667 -30.141 1 71.69 182 LEU A O 1
ATOM 1391 N N . GLN A 1 183 ? -7.945 2.82 -30.188 1 73.31 183 GLN A N 1
ATOM 1392 C CA . GLN A 1 183 ? -9.172 2.646 -30.969 1 73.31 183 GLN A CA 1
ATOM 1393 C C . GLN A 1 183 ? -8.852 2.229 -32.406 1 73.31 183 GLN A C 1
ATOM 1395 O O . GLN A 1 183 ? -9.648 1.535 -33.031 1 73.31 183 GLN A O 1
ATOM 1400 N N . GLY A 1 184 ? -7.746 2.537 -32.812 1 75.44 184 GLY A N 1
ATOM 1401 C CA . GLY A 1 184 ? -7.375 2.236 -34.156 1 75.44 184 GLY A CA 1
ATOM 1402 C C . GLY A 1 184 ? -6.941 0.796 -34.375 1 75.44 184 GLY A C 1
ATOM 1403 O O . GLY A 1 184 ? -6.953 0.291 -35.5 1 75.44 184 GLY A O 1
ATOM 1404 N N . ASN A 1 185 ? -6.715 0.142 -33.344 1 82.38 185 ASN A N 1
ATOM 1405 C CA . ASN A 1 185 ? -6.188 -1.214 -33.469 1 82.38 185 ASN A CA 1
ATOM 1406 C C . ASN A 1 185 ? -7.133 -2.236 -32.844 1 82.38 185 ASN A C 1
ATOM 1408 O O . ASN A 1 185 ? -6.688 -3.182 -32.188 1 82.38 185 ASN A O 1
ATOM 1412 N N . LEU A 1 186 ? -8.422 -2.154 -33.156 1 90.75 186 LEU A N 1
ATOM 1413 C CA . LEU A 1 186 ? -9.398 -3.086 -32.594 1 90.75 186 LEU A CA 1
ATOM 1414 C C . LEU A 1 186 ? -9.719 -4.195 -33.594 1 90.75 186 LEU A C 1
ATOM 1416 O O . LEU A 1 186 ? -9.617 -3.996 -34.812 1 90.75 186 LEU A O 1
ATOM 1420 N N . PRO A 1 187 ? -10.039 -5.348 -33.062 1 93.56 187 PRO A N 1
ATOM 1421 C CA . PRO A 1 187 ? -10.547 -6.371 -34 1 93.56 187 PRO A CA 1
ATOM 1422 C C . PRO A 1 187 ? -11.805 -5.93 -34.719 1 93.56 187 PRO A C 1
ATOM 1424 O O . PRO A 1 187 ? -12.609 -5.168 -34.188 1 93.56 187 PRO A O 1
ATOM 1427 N N . PRO A 1 188 ? -11.961 -6.453 -35.969 1 93.19 188 PRO A N 1
ATOM 1428 C CA . PRO A 1 188 ? -13.141 -6.059 -36.75 1 93.19 188 PRO A CA 1
ATOM 1429 C C . PRO A 1 188 ? -14.453 -6.445 -36.062 1 93.19 188 PRO A C 1
ATOM 1431 O O . PRO A 1 188 ? -14.516 -7.484 -35.375 1 93.19 188 PRO A O 1
ATOM 1434 N N . ALA A 1 189 ? -15.508 -5.656 -36.281 1 92.06 189 ALA A N 1
ATOM 1435 C CA . ALA A 1 189 ? -16.797 -5.836 -35.625 1 92.06 189 ALA A CA 1
ATOM 1436 C C . ALA A 1 189 ? -17.422 -7.18 -36 1 92.06 189 ALA A C 1
ATOM 1438 O O . ALA A 1 189 ? -18.047 -7.836 -35.156 1 92.06 189 ALA A O 1
ATOM 1439 N N . ASP A 1 190 ? -17.234 -7.578 -37.188 1 91.44 190 ASP A N 1
ATOM 1440 C CA . ASP A 1 190 ? -17.812 -8.836 -37.656 1 91.44 190 ASP A CA 1
ATOM 1441 C C . ASP A 1 190 ? -17.219 -10.023 -36.906 1 91.44 190 ASP A C 1
ATOM 1443 O O . ASP A 1 190 ? -17.922 -10.969 -36.562 1 91.44 190 ASP A O 1
ATOM 1447 N N . PHE A 1 191 ? -16 -9.938 -36.75 1 93.5 191 PHE A N 1
ATOM 1448 C CA . PHE A 1 191 ? -15.328 -10.992 -36.031 1 93.5 191 PHE A CA 1
ATOM 1449 C C . PHE A 1 191 ? -15.836 -11.062 -34.594 1 93.5 191 PHE A C 1
ATOM 1451 O O . PHE A 1 191 ? -16.094 -12.148 -34.062 1 93.5 191 PHE A O 1
ATOM 1458 N N . VAL A 1 192 ? -15.992 -9.898 -33.938 1 93.06 192 VAL A N 1
ATOM 1459 C CA . VAL A 1 192 ? -16.406 -9.828 -32.562 1 93.06 192 VAL A CA 1
ATOM 1460 C C . VAL A 1 192 ? -17.828 -10.344 -32.406 1 93.06 192 VAL A C 1
ATOM 1462 O O . VAL A 1 192 ? -18.156 -11.016 -31.438 1 93.06 192 VAL A O 1
ATOM 1465 N N . ILE A 1 193 ? -18.641 -10.039 -33.344 1 90.56 193 ILE A N 1
ATOM 1466 C CA . ILE A 1 193 ? -20.031 -10.516 -33.312 1 90.56 193 ILE A CA 1
ATOM 1467 C C . ILE A 1 193 ? -20.047 -12.039 -33.406 1 90.56 193 ILE A C 1
ATOM 1469 O O . ILE A 1 193 ? -20.797 -12.703 -32.688 1 90.56 193 ILE A O 1
ATOM 1473 N N . ARG A 1 194 ? -19.234 -12.625 -34.281 1 90.19 194 ARG A N 1
ATOM 1474 C CA . ARG A 1 194 ? -19.125 -14.078 -34.375 1 90.19 194 ARG A CA 1
ATOM 1475 C C . ARG A 1 194 ? -18.625 -14.695 -33.094 1 90.19 194 ARG A C 1
ATOM 1477 O O . ARG A 1 194 ? -19.094 -15.758 -32.688 1 90.19 194 ARG A O 1
ATOM 1484 N N . LEU A 1 195 ? -17.703 -13.969 -32.562 1 88.88 195 LEU A N 1
ATOM 1485 C CA . LEU A 1 195 ? -17.125 -14.438 -31.312 1 88.88 195 LEU A CA 1
ATOM 1486 C C . LEU A 1 195 ? -18.188 -14.484 -30.219 1 88.88 195 LEU A C 1
ATOM 1488 O O . LEU A 1 195 ? -18.266 -15.469 -29.484 1 88.88 195 LEU A O 1
ATOM 1492 N N . LEU A 1 196 ? -18.984 -13.422 -30.047 1 86.88 196 LEU A N 1
ATOM 1493 C CA . LEU A 1 196 ? -20 -13.32 -29 1 86.88 196 LEU A CA 1
ATOM 1494 C C . LEU A 1 196 ? -21.094 -14.359 -29.188 1 86.88 196 LEU A C 1
ATOM 1496 O O . LEU A 1 196 ? -21.609 -14.914 -28.219 1 86.88 196 LEU A O 1
ATOM 1500 N N . ARG A 1 197 ? -21.328 -14.766 -30.391 1 83.56 197 ARG A N 1
ATOM 1501 C CA . ARG A 1 197 ? -22.328 -15.781 -30.688 1 83.56 197 ARG A CA 1
ATOM 1502 C C . ARG A 1 197 ? -21.828 -17.172 -30.312 1 83.56 197 ARG A C 1
ATOM 1504 O O . ARG A 1 197 ? -22.594 -18 -29.828 1 83.56 197 ARG A O 1
ATOM 1511 N N . ALA A 1 198 ? -20.578 -17.359 -30.547 1 80.44 198 ALA A N 1
ATOM 1512 C CA . ALA A 1 198 ? -19.984 -18.656 -30.25 1 80.44 198 ALA A CA 1
ATOM 1513 C C . ALA A 1 198 ? -19.922 -18.906 -28.75 1 80.44 198 ALA A C 1
ATOM 1515 O O . ALA A 1 198 ? -19.969 -20.062 -28.312 1 80.44 198 ALA A O 1
ATOM 1516 N N . VAL A 1 199 ? -19.734 -17.812 -27.938 1 77.56 199 VAL A N 1
ATOM 1517 C CA . VAL A 1 199 ? -19.5 -17.984 -26.5 1 77.56 199 VAL A CA 1
ATOM 1518 C C . VAL A 1 199 ? -20.828 -18.016 -25.766 1 77.56 199 VAL A C 1
ATOM 1520 O O . VAL A 1 199 ? -20.938 -18.594 -24.672 1 77.56 199 VAL A O 1
ATOM 1523 N N . GLN A 1 200 ? -21.922 -17.359 -26.141 1 71.38 200 GLN A N 1
ATOM 1524 C CA . GLN A 1 200 ? -23.219 -17.312 -25.484 1 71.38 200 GLN A CA 1
ATOM 1525 C C . GLN A 1 200 ? -23.703 -18.719 -25.109 1 71.38 200 GLN A C 1
ATOM 1527 O O . GLN A 1 200 ? -24.391 -18.891 -24.094 1 71.38 200 GLN A O 1
ATOM 1532 N N . GLY A 1 201 ? -23.266 -19.75 -25.672 1 59.28 201 GLY A N 1
ATOM 1533 C CA . GLY A 1 201 ? -23.719 -21.094 -25.344 1 59.28 201 GLY A CA 1
ATOM 1534 C C . GLY A 1 201 ? -22.688 -21.906 -24.562 1 59.28 201 GLY A C 1
ATOM 1535 O O . GLY A 1 201 ? -22.984 -22.984 -24.078 1 59.28 201 GLY A O 1
ATOM 1536 N N . SER A 1 202 ? -21.531 -21.375 -24.453 1 57.53 202 SER A N 1
ATOM 1537 C CA . SER A 1 202 ? -20.469 -22.203 -23.906 1 57.53 202 SER A CA 1
ATOM 1538 C C . SER A 1 202 ? -20.094 -21.75 -22.5 1 57.53 202 SER A C 1
ATOM 1540 O O . SER A 1 202 ? -19.453 -20.703 -22.312 1 57.53 202 SER A O 1
ATOM 1542 N N . ASP A 1 203 ? -20.906 -22 -21.391 1 53.53 203 ASP A N 1
ATOM 1543 C CA . ASP A 1 203 ? -20.75 -21.625 -20 1 53.53 203 ASP A CA 1
ATOM 1544 C C . ASP A 1 203 ? -19.297 -21.75 -19.547 1 53.53 203 ASP A C 1
ATOM 1546 O O . ASP A 1 203 ? -18.906 -21.172 -18.531 1 53.53 203 ASP A O 1
ATOM 1550 N N . CYS A 1 204 ? -18.453 -22.609 -20.047 1 49.81 204 CYS A N 1
ATOM 1551 C CA . CYS A 1 204 ? -17.25 -23.203 -19.469 1 49.81 204 CYS A CA 1
ATOM 1552 C C . CYS A 1 204 ? -16.125 -22.172 -19.422 1 49.81 204 CYS A C 1
ATOM 1554 O O . CYS A 1 204 ? -15.328 -22.172 -18.484 1 49.81 204 CYS A O 1
ATOM 1556 N N . LEU A 1 205 ? -15.984 -21.406 -20.484 1 51.44 205 LEU A N 1
ATOM 1557 C CA . LEU A 1 205 ? -14.68 -20.844 -20.797 1 51.44 205 LEU A CA 1
ATOM 1558 C C . LEU A 1 205 ? -14.258 -19.828 -19.75 1 51.44 205 LEU A C 1
ATOM 1560 O O . LEU A 1 205 ? -13.062 -19.672 -19.469 1 51.44 205 LEU A O 1
ATOM 1564 N N . LEU A 1 206 ? -15.266 -19.234 -19.094 1 52.59 206 LEU A N 1
ATOM 1565 C CA . LEU A 1 206 ? -14.961 -18.031 -18.328 1 52.59 206 LEU A CA 1
ATOM 1566 C C . LEU A 1 206 ? -14.781 -18.359 -16.844 1 52.59 206 LEU A C 1
ATOM 1568 O O . LEU A 1 206 ? -14.586 -17.453 -16.031 1 52.59 206 LEU A O 1
ATOM 1572 N N . THR A 1 207 ? -14.68 -19.656 -16.656 1 51.06 207 THR A N 1
ATOM 1573 C CA . THR A 1 207 ? -14.773 -20 -15.242 1 51.06 207 THR A CA 1
ATOM 1574 C C . THR A 1 207 ? -13.461 -19.719 -14.531 1 51.06 207 THR A C 1
ATOM 1576 O O . THR A 1 207 ? -13.453 -19.391 -13.344 1 51.06 207 THR A O 1
ATOM 1579 N N . LEU A 1 208 ? -12.336 -19.922 -15.242 1 54.12 208 LEU A N 1
ATOM 1580 C CA . LEU A 1 208 ? -11.07 -19.812 -14.531 1 54.12 208 LEU A CA 1
ATOM 1581 C C . LEU A 1 208 ? -10.727 -18.359 -14.242 1 54.12 208 LEU A C 1
ATOM 1583 O O . LEU A 1 208 ? -9.945 -18.062 -13.336 1 54.12 208 LEU A O 1
ATOM 1587 N N . TYR A 1 209 ? -11.344 -17.547 -15.055 1 55.53 209 TYR A N 1
ATOM 1588 C CA . TYR A 1 209 ? -11.023 -16.141 -14.891 1 55.53 209 TYR A CA 1
ATOM 1589 C C . TYR A 1 209 ? -12.125 -15.414 -14.133 1 55.53 209 TYR A C 1
ATOM 1591 O O . TYR A 1 209 ? -13.219 -15.953 -13.938 1 55.53 209 TYR A O 1
ATOM 1599 N N . PHE A 1 210 ? -11.742 -14.375 -13.57 1 59.12 210 PHE A N 1
ATOM 1600 C CA . PHE A 1 210 ? -12.766 -13.492 -13.008 1 59.12 210 PHE A CA 1
ATOM 1601 C C . PHE A 1 210 ? -14.031 -13.531 -13.852 1 59.12 210 PHE A C 1
ATOM 1603 O O . PHE A 1 210 ? -13.969 -13.422 -15.078 1 59.12 210 PHE A O 1
ATOM 1610 N N . PRO A 1 211 ? -15.062 -13.961 -13.203 1 62.03 211 PRO A N 1
ATOM 1611 C CA . PRO A 1 211 ? -16.297 -14.156 -13.977 1 62.03 211 PRO A CA 1
ATOM 1612 C C . PRO A 1 211 ? -16.625 -12.945 -14.852 1 62.03 211 PRO A C 1
ATOM 1614 O O . PRO A 1 211 ? -16.797 -11.836 -14.344 1 62.03 211 PRO A O 1
ATOM 1617 N N . ILE A 1 212 ? -16.328 -13.133 -16.047 1 69.12 212 ILE A N 1
ATOM 1618 C CA . ILE A 1 212 ? -16.703 -12.133 -17.031 1 69.12 212 ILE A CA 1
ATOM 1619 C C . ILE A 1 212 ? -18.219 -12.094 -17.172 1 69.12 212 ILE A C 1
ATOM 1621 O O . ILE A 1 212 ? -18.859 -13.133 -17.344 1 69.12 212 ILE A O 1
ATOM 1625 N N . ASP A 1 213 ? -18.719 -11.062 -16.938 1 75.25 213 ASP A N 1
ATOM 1626 C CA . ASP A 1 213 ? -20.125 -10.812 -17.188 1 75.25 213 ASP A CA 1
ATOM 1627 C C . ASP A 1 213 ? -20.375 -10.508 -18.672 1 75.25 213 ASP A C 1
ATOM 1629 O O . ASP A 1 213 ? -19.984 -9.453 -19.172 1 75.25 213 ASP A O 1
ATOM 1633 N N . MET A 1 214 ? -21.125 -11.422 -19.328 1 79.25 214 MET A N 1
ATOM 1634 C CA . MET A 1 214 ? -21.344 -11.273 -20.766 1 79.25 214 MET A CA 1
ATOM 1635 C C . MET A 1 214 ? -22.188 -10.039 -21.062 1 79.25 214 MET A C 1
ATOM 1637 O O . MET A 1 214 ? -22.047 -9.422 -22.125 1 79.25 214 MET A O 1
ATOM 1641 N N . LYS A 1 215 ? -22.969 -9.68 -20.109 1 81.31 215 LYS A N 1
ATOM 1642 C CA . LYS A 1 215 ? -23.75 -8.461 -20.312 1 81.31 215 LYS A CA 1
ATOM 1643 C C . LYS A 1 215 ? -22.828 -7.242 -20.406 1 81.31 215 LYS A C 1
ATOM 1645 O O . LYS A 1 215 ? -23.078 -6.336 -21.203 1 81.31 215 LYS A O 1
ATOM 1650 N N . GLN A 1 216 ? -21.859 -7.316 -19.656 1 84.75 216 GLN A N 1
ATOM 1651 C CA . GLN A 1 216 ? -20.906 -6.211 -19.672 1 84.75 216 GLN A CA 1
ATOM 1652 C C . GLN A 1 216 ? -20.094 -6.211 -20.953 1 84.75 216 GLN A C 1
ATOM 1654 O O . GLN A 1 216 ? -19.766 -5.148 -21.484 1 84.75 216 GLN A O 1
ATOM 1659 N N . VAL A 1 217 ? -19.766 -7.348 -21.438 1 88.19 217 VAL A N 1
ATOM 1660 C CA . VAL A 1 217 ? -19.016 -7.453 -22.688 1 88.19 217 VAL A CA 1
ATOM 1661 C C . VAL A 1 217 ? -19.828 -6.875 -23.844 1 88.19 217 VAL A C 1
ATOM 1663 O O . VAL A 1 217 ? -19.297 -6.109 -24.656 1 88.19 217 VAL A O 1
ATOM 1666 N N . GLU A 1 218 ? -21.047 -7.273 -23.828 1 88.31 218 GLU A N 1
ATOM 1667 C CA . GLU A 1 218 ? -21.922 -6.785 -24.891 1 88.31 218 GLU A CA 1
ATOM 1668 C C . GLU A 1 218 ? -22.094 -5.273 -24.812 1 88.31 218 GLU A C 1
ATOM 1670 O O . GLU A 1 218 ? -22.078 -4.59 -25.844 1 88.31 218 GLU A O 1
ATOM 1675 N N . TYR A 1 219 ? -22.281 -4.836 -23.734 1 89 219 TYR A N 1
ATOM 1676 C CA . TYR A 1 219 ? -22.422 -3.395 -23.531 1 89 219 TYR A CA 1
ATOM 1677 C C . TYR A 1 219 ? -21.188 -2.658 -24.031 1 89 219 TYR A C 1
ATOM 1679 O O . TYR A 1 219 ? -21.297 -1.659 -24.75 1 89 219 TYR A O 1
ATOM 1687 N N . LEU A 1 220 ? -20 -3.203 -23.656 1 91.19 220 LEU A N 1
ATOM 1688 C CA . LEU A 1 220 ? -18.75 -2.551 -24.031 1 91.19 220 LEU A CA 1
ATOM 1689 C C . LEU A 1 220 ? -18.547 -2.617 -25.547 1 91.19 220 LEU A C 1
ATOM 1691 O O . LEU A 1 220 ? -18 -1.687 -26.141 1 91.19 220 LEU A O 1
ATOM 1695 N N . CYS A 1 221 ? -18.922 -3.693 -26.094 1 91.38 221 CYS A N 1
ATOM 1696 C CA . CYS A 1 221 ? -18.828 -3.812 -27.531 1 91.38 221 CYS A CA 1
ATOM 1697 C C . CYS A 1 221 ? -19.672 -2.756 -28.234 1 91.38 221 CYS A C 1
ATOM 1699 O O . CYS A 1 221 ? -19.219 -2.111 -29.188 1 91.38 221 CYS A O 1
ATOM 1701 N N . ARG A 1 222 ? -20.844 -2.564 -27.75 1 90.88 222 ARG A N 1
ATOM 1702 C CA . ARG A 1 222 ? -21.703 -1.543 -28.312 1 90.88 222 ARG A CA 1
ATOM 1703 C C . ARG A 1 222 ? -21.125 -0.15 -28.125 1 90.88 222 ARG A C 1
ATOM 1705 O O . ARG A 1 222 ? -21.156 0.674 -29.047 1 90.88 222 ARG A O 1
ATOM 1712 N N . ARG A 1 223 ? -20.578 0.003 -27.031 1 90.69 223 ARG A N 1
ATOM 1713 C CA . ARG A 1 223 ? -20.031 1.309 -26.672 1 90.69 223 ARG A CA 1
ATOM 1714 C C . ARG A 1 223 ? -18.797 1.633 -27.484 1 90.69 223 ARG A C 1
ATOM 1716 O O . ARG A 1 223 ? -18.547 2.795 -27.812 1 90.69 223 ARG A O 1
ATOM 1723 N N . VAL A 1 224 ? -18 0.666 -27.781 1 90.81 224 VAL A N 1
ATOM 1724 C CA . VAL A 1 224 ? -16.688 0.899 -28.406 1 90.81 224 VAL A CA 1
ATOM 1725 C C . VAL A 1 224 ? -16.828 0.869 -29.922 1 90.81 224 VAL A C 1
ATOM 1727 O O . VAL A 1 224 ? -16.219 1.683 -30.625 1 90.81 224 VAL A O 1
ATOM 1730 N N . TYR A 1 225 ? -17.594 -0.023 -30.438 1 90.25 225 TYR A N 1
ATOM 1731 C CA . TYR A 1 225 ? -17.688 -0.172 -31.891 1 90.25 225 TYR A CA 1
ATOM 1732 C C . TYR A 1 225 ? -18.719 0.785 -32.469 1 90.25 225 TYR A C 1
ATOM 1734 O O . TYR A 1 225 ? -18.641 1.147 -33.656 1 90.25 225 TYR A O 1
ATOM 1742 N N . PHE A 1 226 ? -19.672 1.189 -31.641 1 87.94 226 PHE A N 1
ATOM 1743 C CA . PHE A 1 226 ? -20.688 2.141 -32.094 1 87.94 226 PHE A CA 1
ATOM 1744 C C . PHE A 1 226 ? -20.797 3.299 -31.094 1 87.94 226 PHE A C 1
ATOM 1746 O O . PHE A 1 226 ? -21.859 3.504 -30.5 1 87.94 226 PHE A O 1
ATOM 1753 N N . PRO A 1 227 ? -19.672 4.09 -31.094 1 83.44 227 PRO A N 1
ATOM 1754 C CA . PRO A 1 227 ? -19.625 5.113 -30.047 1 83.44 227 PRO A CA 1
ATOM 1755 C C . PRO A 1 227 ? -20.516 6.32 -30.375 1 83.44 227 PRO A C 1
ATOM 1757 O O . PRO A 1 227 ? -20.453 6.848 -31.484 1 83.44 227 PRO A O 1
ATOM 1760 N N . VAL A 1 228 ? -21.281 6.676 -29.391 1 82.25 228 VAL A N 1
ATOM 1761 C CA . VAL A 1 228 ? -22.031 7.922 -29.453 1 82.25 228 VAL A CA 1
ATOM 1762 C C . VAL A 1 228 ? -21.234 9.047 -28.797 1 82.25 228 VAL A C 1
ATOM 1764 O O . VAL A 1 228 ? -21.234 10.18 -29.281 1 82.25 228 VAL A O 1
ATOM 1767 N N . GLN A 1 229 ? -20.562 8.656 -27.703 1 81.75 229 GLN A N 1
ATOM 1768 C CA . GLN A 1 229 ? -19.672 9.555 -26.984 1 81.75 229 GLN A CA 1
ATOM 1769 C C . GLN A 1 229 ? -18.234 9.039 -27 1 81.75 229 GLN A C 1
ATOM 1771 O O . GLN A 1 229 ? -18 7.883 -27.359 1 81.75 229 GLN A O 1
ATOM 1776 N N . ALA A 1 230 ? -17.391 9.891 -26.609 1 81.31 230 ALA A N 1
ATOM 1777 C CA . ALA A 1 230 ? -15.984 9.492 -26.594 1 81.31 230 ALA A CA 1
ATOM 1778 C C . ALA A 1 230 ? -15.766 8.305 -25.656 1 81.31 230 ALA A C 1
ATOM 1780 O O . ALA A 1 230 ? -16.359 8.25 -24.578 1 81.31 230 ALA A O 1
ATOM 1781 N N . VAL A 1 231 ? -15 7.383 -26.156 1 86.44 231 VAL A N 1
ATOM 1782 C CA . VAL A 1 231 ? -14.711 6.184 -25.375 1 86.44 231 VAL A CA 1
ATOM 1783 C C . VAL A 1 231 ? -13.477 6.422 -24.5 1 86.44 231 VAL A C 1
ATOM 1785 O O . VAL A 1 231 ? -12.5 7.035 -24.953 1 86.44 231 VAL A O 1
ATOM 1788 N N . THR A 1 232 ? -13.523 6.059 -23.281 1 83.94 232 THR A N 1
ATOM 1789 C CA . THR A 1 232 ? -12.414 6.254 -22.359 1 83.94 232 THR A CA 1
ATOM 1790 C C . THR A 1 232 ? -11.359 5.164 -22.531 1 83.94 232 THR A C 1
ATOM 1792 O O . THR A 1 232 ? -11.648 4.105 -23.094 1 83.94 232 THR A O 1
ATOM 1795 N N . VAL A 1 233 ? -10.203 5.445 -22.078 1 85.69 233 VAL A N 1
ATOM 1796 C CA . VAL A 1 233 ? -9.125 4.461 -22.109 1 85.69 233 VAL A CA 1
ATOM 1797 C C . VAL A 1 233 ? -9.5 3.25 -21.266 1 85.69 233 VAL A C 1
ATOM 1799 O O . VAL A 1 233 ? -9.156 2.115 -21.594 1 85.69 233 VAL A O 1
ATOM 1802 N N . GLY A 1 234 ? -10.211 3.523 -20.203 1 87.94 234 GLY A N 1
ATOM 1803 C CA . GLY A 1 234 ? -10.664 2.447 -19.344 1 87.94 234 GLY A CA 1
ATOM 1804 C C . GLY A 1 234 ? -11.602 1.478 -20.031 1 87.94 234 GLY A C 1
ATOM 1805 O O . GLY A 1 234 ? -11.445 0.261 -19.922 1 87.94 234 GLY A O 1
ATOM 1806 N N . GLU A 1 235 ? -12.5 1.987 -20.797 1 89.38 235 GLU A N 1
ATOM 1807 C CA . GLU A 1 235 ? -13.461 1.156 -21.516 1 89.38 235 GLU A CA 1
ATOM 1808 C C . GLU A 1 235 ? -12.773 0.347 -22.625 1 89.38 235 GLU A C 1
ATOM 1810 O O . GLU A 1 235 ? -13.047 -0.841 -22.781 1 89.38 235 GLU A O 1
ATOM 1815 N N . LEU A 1 236 ? -11.938 0.963 -23.297 1 91.25 236 LEU A N 1
ATOM 1816 C CA . LEU A 1 236 ? -11.211 0.3 -24.375 1 91.25 236 LEU A CA 1
ATOM 1817 C C . LEU A 1 236 ? -10.312 -0.801 -23.828 1 91.25 236 LEU A C 1
ATOM 1819 O O . LEU A 1 236 ? -10.273 -1.906 -24.375 1 91.25 236 LEU A O 1
ATOM 1823 N N . SER A 1 237 ? -9.609 -0.48 -22.75 1 91.81 237 SER A N 1
ATOM 1824 C CA . SER A 1 237 ? -8.711 -1.455 -22.141 1 91.81 237 SER A CA 1
ATOM 1825 C C . SER A 1 237 ? -9.484 -2.646 -21.578 1 91.81 237 SER A C 1
ATOM 1827 O O . SER A 1 237 ? -9.039 -3.789 -21.688 1 91.81 237 SER A O 1
ATOM 1829 N N . LEU A 1 238 ? -10.586 -2.346 -21.047 1 92.12 238 LEU A N 1
ATOM 1830 C CA . LEU A 1 238 ? -11.406 -3.406 -20.469 1 92.12 238 LEU A CA 1
ATOM 1831 C C . LEU A 1 238 ? -11.945 -4.328 -21.562 1 92.12 238 LEU A C 1
ATOM 1833 O O . LEU A 1 238 ? -11.938 -5.551 -21.406 1 92.12 238 LEU A O 1
ATOM 1837 N N . LEU A 1 239 ? -12.461 -3.756 -22.609 1 92.5 239 LEU A N 1
ATOM 1838 C CA . LEU A 1 239 ? -12.961 -4.57 -23.719 1 92.5 239 LEU A CA 1
ATOM 1839 C C . LEU A 1 239 ? -11.867 -5.484 -24.25 1 92.5 239 LEU A C 1
ATOM 1841 O O . LEU A 1 239 ? -12.094 -6.68 -24.453 1 92.5 239 LEU A O 1
ATOM 1845 N N . ASN A 1 240 ? -10.742 -4.938 -24.453 1 92.81 240 ASN A N 1
ATOM 1846 C CA . ASN A 1 240 ? -9.633 -5.734 -24.969 1 92.81 240 ASN A CA 1
ATOM 1847 C C . ASN A 1 240 ? -9.227 -6.832 -24 1 92.81 240 ASN A C 1
ATOM 1849 O O . ASN A 1 240 ? -8.859 -7.934 -24.406 1 92.81 240 ASN A O 1
ATOM 1853 N N . ALA A 1 241 ? -9.25 -6.52 -22.734 1 90.94 241 ALA A N 1
ATOM 1854 C CA . ALA A 1 241 ? -8.945 -7.523 -21.719 1 90.94 241 ALA A CA 1
ATOM 1855 C C . ALA A 1 241 ? -9.953 -8.672 -21.766 1 90.94 241 ALA A C 1
ATOM 1857 O O . ALA A 1 241 ? -9.57 -9.844 -21.719 1 90.94 241 ALA A O 1
ATOM 1858 N N . MET A 1 242 ? -11.18 -8.32 -21.875 1 89.62 242 MET A N 1
ATOM 1859 C CA . MET A 1 242 ? -12.234 -9.328 -21.891 1 89.62 242 MET A CA 1
ATOM 1860 C C . MET A 1 242 ? -12.172 -10.164 -23.172 1 89.62 242 MET A C 1
ATOM 1862 O O . MET A 1 242 ? -12.32 -11.383 -23.125 1 89.62 242 MET A O 1
ATOM 1866 N N . LEU A 1 243 ? -11.938 -9.516 -24.266 1 90.5 243 LEU A N 1
ATOM 1867 C CA . LEU A 1 243 ? -11.797 -10.234 -25.531 1 90.5 243 LEU A CA 1
ATOM 1868 C C . LEU A 1 243 ? -10.586 -11.156 -25.5 1 90.5 243 LEU A C 1
ATOM 1870 O O . LEU A 1 243 ? -10.625 -12.258 -26.047 1 90.5 243 LEU A O 1
ATOM 1874 N N . ALA A 1 244 ? -9.508 -10.672 -24.906 1 89.06 244 ALA A N 1
ATOM 1875 C CA . ALA A 1 244 ? -8.312 -11.5 -24.797 1 89.06 244 ALA A CA 1
ATOM 1876 C C . ALA A 1 244 ? -8.602 -12.781 -24.031 1 89.06 244 ALA A C 1
ATOM 1878 O O . ALA A 1 244 ? -8.125 -13.859 -24.391 1 89.06 244 ALA A O 1
ATOM 1879 N N . VAL A 1 245 ? -9.367 -12.695 -22.984 1 85.19 245 VAL A N 1
ATOM 1880 C CA . VAL A 1 245 ? -9.711 -13.867 -22.188 1 85.19 245 VAL A CA 1
ATOM 1881 C C . VAL A 1 245 ? -10.57 -14.828 -23 1 85.19 245 VAL A C 1
ATOM 1883 O O . VAL A 1 245 ? -10.359 -16.047 -22.969 1 85.19 245 VAL A O 1
ATOM 1886 N N . ILE A 1 246 ? -11.492 -14.289 -23.734 1 84.5 246 ILE A N 1
ATOM 1887 C CA . ILE A 1 246 ? -12.375 -15.102 -24.578 1 84.5 246 ILE A CA 1
ATOM 1888 C C . ILE A 1 246 ? -11.555 -15.789 -25.672 1 84.5 246 ILE A C 1
ATOM 1890 O O . ILE A 1 246 ? -11.734 -16.984 -25.922 1 84.5 246 ILE A O 1
ATOM 1894 N N . LEU A 1 247 ? -10.711 -15.086 -26.266 1 87.69 247 LEU A N 1
ATOM 1895 C CA . LEU A 1 247 ? -9.891 -15.633 -27.344 1 87.69 247 LEU A CA 1
ATOM 1896 C C . LEU A 1 247 ? -8.93 -16.688 -26.797 1 87.69 247 LEU A C 1
ATOM 1898 O O . LEU A 1 247 ? -8.656 -17.688 -27.484 1 87.69 247 LEU A O 1
ATOM 1902 N N . CYS A 1 248 ? -8.422 -16.438 -25.609 1 81.88 248 CYS A N 1
ATOM 1903 C CA . CYS A 1 248 ? -7.574 -17.438 -24.969 1 81.88 248 CYS A CA 1
ATOM 1904 C C . CYS A 1 248 ? -8.344 -18.734 -24.75 1 81.88 248 CYS A C 1
ATOM 1906 O O . CYS A 1 248 ? -7.793 -19.812 -24.906 1 81.88 248 CYS A O 1
ATOM 1908 N N . SER A 1 249 ? -9.531 -18.609 -24.375 1 78.81 249 SER A N 1
ATOM 1909 C CA . SER A 1 249 ? -10.375 -19.781 -24.188 1 78.81 249 SER A CA 1
ATOM 1910 C C . SER A 1 249 ? -10.594 -20.547 -25.484 1 78.81 249 SER A C 1
ATOM 1912 O O . SER A 1 249 ? -10.641 -21.766 -25.5 1 78.81 249 SER A O 1
ATOM 1914 N N . LEU A 1 250 ? -10.703 -19.828 -26.562 1 81.38 250 LEU A N 1
ATOM 1915 C CA . LEU A 1 250 ? -10.898 -20.453 -27.875 1 81.38 250 LEU A CA 1
ATOM 1916 C C . LEU A 1 250 ? -9.633 -21.156 -28.328 1 81.38 250 LEU A C 1
ATOM 1918 O O . LEU A 1 250 ? -9.703 -22.141 -29.094 1 81.38 250 LEU A O 1
ATOM 1922 N N . GLN A 1 251 ? -8.57 -20.625 -27.906 1 79.12 251 GLN A N 1
ATOM 1923 C CA . GLN A 1 251 ? -7.309 -21.297 -28.219 1 79.12 251 GLN A CA 1
ATOM 1924 C C . GLN A 1 251 ? -7.215 -22.641 -27.516 1 79.12 251 GLN A C 1
ATOM 1926 O O . GLN A 1 251 ? -6.645 -23.594 -28.047 1 79.12 251 GLN A O 1
ATOM 1931 N N . CYS A 1 252 ? -7.75 -22.703 -26.328 1 73.62 252 CYS A N 1
ATOM 1932 C CA . CYS A 1 252 ? -7.727 -23.938 -25.562 1 73.62 252 CYS A CA 1
ATOM 1933 C C . CYS A 1 252 ? -8.812 -24.891 -26.031 1 73.62 252 CYS A C 1
ATOM 1935 O O . CYS A 1 252 ? -8.633 -26.109 -25.984 1 73.62 252 CYS A O 1
ATOM 1937 N N . PHE A 1 253 ? -9.922 -24.25 -26.406 1 76.5 253 PHE A N 1
ATOM 1938 C CA . PHE A 1 253 ? -11.055 -25.031 -26.906 1 76.5 253 PHE A CA 1
ATOM 1939 C C . PHE A 1 253 ? -11.453 -24.547 -28.297 1 76.5 253 PHE A C 1
ATOM 1941 O O . PHE A 1 253 ? -12.438 -23.812 -28.453 1 76.5 253 PHE A O 1
ATOM 1948 N N . PRO A 1 254 ? -10.75 -25.109 -29.219 1 79.12 254 PRO A N 1
ATOM 1949 C CA . PRO A 1 254 ? -10.953 -24.625 -30.594 1 79.12 254 PRO A CA 1
ATOM 1950 C C . PRO A 1 254 ? -12.367 -24.906 -31.109 1 79.12 254 PRO A C 1
ATOM 1952 O O . PRO A 1 254 ? -12.93 -25.953 -30.828 1 79.12 254 PRO A O 1
ATOM 1955 N N . GLN A 1 255 ? -12.898 -23.891 -31.766 1 81.94 255 GLN A N 1
ATOM 1956 C CA . GLN A 1 255 ? -14.188 -24 -32.438 1 81.94 255 GLN A CA 1
ATOM 1957 C C . GLN A 1 255 ? -14.008 -24 -33.969 1 81.94 255 GLN A C 1
ATOM 1959 O O . GLN A 1 255 ? -13.172 -23.266 -34.5 1 81.94 255 GLN A O 1
ATOM 1964 N N . PRO A 1 256 ? -14.711 -24.828 -34.594 1 85.19 256 PRO A N 1
ATOM 1965 C CA . PRO A 1 256 ? -14.547 -24.969 -36.031 1 85.19 256 PRO A CA 1
ATOM 1966 C C . PRO A 1 256 ? -14.797 -23.656 -36.781 1 85.19 256 PRO A C 1
ATOM 1968 O O . PRO A 1 256 ? -14.266 -23.469 -37.875 1 85.19 256 PRO A O 1
ATOM 1971 N N . GLU A 1 257 ? -15.5 -22.766 -36.156 1 86.31 257 GLU A N 1
ATOM 1972 C CA . GLU A 1 257 ? -15.867 -21.516 -36.812 1 86.31 257 GLU A CA 1
ATOM 1973 C C . GLU A 1 257 ? -14.672 -20.578 -36.906 1 86.31 257 GLU A C 1
ATOM 1975 O O . GLU A 1 257 ? -14.688 -19.609 -37.688 1 86.31 257 GLU A O 1
ATOM 1980 N N . PHE A 1 258 ? -13.672 -20.812 -36.125 1 91.25 258 PHE A N 1
ATOM 1981 C CA . PHE A 1 258 ? -12.547 -19.891 -36.062 1 91.25 258 PHE A CA 1
ATOM 1982 C C . PHE A 1 258 ? -11.25 -20.594 -36.438 1 91.25 258 PHE A C 1
ATOM 1984 O O . PHE A 1 258 ? -11.031 -21.75 -36.062 1 91.25 258 PHE A O 1
ATOM 1991 N N . SER A 1 259 ? -10.461 -19.969 -37.281 1 91.62 259 SER A N 1
ATOM 1992 C CA . SER A 1 259 ? -9.141 -20.516 -37.594 1 91.62 259 SER A CA 1
ATOM 1993 C C . SER A 1 259 ? -8.133 -20.188 -36.5 1 91.62 259 SER A C 1
ATOM 1995 O O . SER A 1 259 ? -8.242 -19.156 -35.812 1 91.62 259 SER A O 1
ATOM 1997 N N . ASP A 1 260 ? -7.188 -21 -36.312 1 89.88 260 ASP A N 1
ATOM 1998 C CA . ASP A 1 260 ? -6.148 -20.797 -35.312 1 89.88 260 ASP A CA 1
ATOM 1999 C C . ASP A 1 260 ? -5.363 -19.516 -35.594 1 89.88 260 ASP A C 1
ATOM 2001 O O . ASP A 1 260 ? -4.957 -18.812 -34.656 1 89.88 260 ASP A O 1
ATOM 2005 N N . GLU A 1 261 ? -5.176 -19.25 -36.812 1 91.88 261 GLU A N 1
ATOM 2006 C CA . GLU A 1 261 ? -4.426 -18.062 -37.188 1 91.88 261 GLU A CA 1
ATOM 2007 C C . GLU A 1 261 ? -5.188 -16.781 -36.844 1 91.88 261 GLU A C 1
ATOM 2009 O O . GLU A 1 261 ? -4.605 -15.82 -36.375 1 91.88 261 GLU A O 1
ATOM 2014 N N . GLU A 1 262 ? -6.414 -16.891 -37.156 1 92.62 262 GLU A N 1
ATOM 2015 C CA . GLU A 1 262 ? -7.254 -15.734 -36.875 1 92.62 262 GLU A CA 1
ATOM 2016 C C . GLU A 1 262 ? -7.328 -15.469 -35.375 1 92.62 262 GLU A C 1
ATOM 2018 O O . GLU A 1 262 ? -7.246 -14.32 -34.938 1 92.62 262 GLU A O 1
ATOM 2023 N N . VAL A 1 263 ? -7.48 -16.453 -34.625 1 92.5 263 VAL A N 1
ATOM 2024 C CA . VAL A 1 263 ? -7.578 -16.344 -33.188 1 92.5 263 VAL A CA 1
ATOM 2025 C C . VAL A 1 263 ? -6.262 -15.82 -32.594 1 92.5 263 VAL A C 1
ATOM 2027 O O . VAL A 1 263 ? -6.258 -14.914 -31.766 1 92.5 263 VAL A O 1
ATOM 2030 N N . ALA A 1 264 ? -5.211 -16.297 -33.125 1 92.25 264 ALA A N 1
ATOM 2031 C CA . ALA A 1 264 ? -3.896 -15.883 -32.625 1 92.25 264 ALA A CA 1
ATOM 2032 C C . ALA A 1 264 ? -3.633 -14.414 -32.969 1 92.25 264 ALA A C 1
ATOM 2034 O O . ALA A 1 264 ? -3.057 -13.68 -32.156 1 92.25 264 ALA A O 1
ATOM 2035 N N . LYS A 1 265 ? -4.02 -14.078 -34.094 1 93.94 265 LYS A N 1
ATOM 2036 C CA . LYS A 1 265 ? -3.809 -12.703 -34.531 1 93.94 265 LYS A CA 1
ATOM 2037 C C . LYS A 1 265 ? -4.543 -11.711 -33.656 1 93.94 265 LYS A C 1
ATOM 2039 O O . LYS A 1 265 ? -3.941 -10.758 -33.156 1 93.94 265 LYS A O 1
ATOM 2044 N N . TYR A 1 266 ? -5.781 -11.938 -33.469 1 94.12 266 TYR A N 1
ATOM 2045 C CA . TYR A 1 266 ? -6.582 -10.969 -32.719 1 94.12 266 TYR A CA 1
ATOM 2046 C C . TYR A 1 266 ? -6.293 -11.07 -31.234 1 94.12 266 TYR A C 1
ATOM 2048 O O . TYR A 1 266 ? -6.469 -10.094 -30.5 1 94.12 266 TYR A O 1
ATOM 2056 N N . LEU A 1 267 ? -5.887 -12.203 -30.781 1 93.38 267 LEU A N 1
ATOM 2057 C CA . LEU A 1 267 ? -5.426 -12.305 -29.406 1 93.38 267 LEU A CA 1
ATOM 2058 C C . LEU A 1 267 ? -4.219 -11.406 -29.156 1 93.38 267 LEU A C 1
ATOM 2060 O O . LEU A 1 267 ? -4.152 -10.703 -28.156 1 93.38 267 LEU A O 1
ATOM 2064 N N . ALA A 1 268 ? -3.324 -11.367 -30.078 1 91.56 268 ALA A N 1
ATOM 2065 C CA . ALA A 1 268 ? -2.131 -10.539 -29.969 1 91.56 268 ALA A CA 1
ATOM 2066 C C . ALA A 1 268 ? -2.494 -9.055 -29.984 1 91.56 268 ALA A C 1
ATOM 2068 O O . ALA A 1 268 ? -1.915 -8.266 -29.219 1 91.56 268 ALA A O 1
ATOM 2069 N N . VAL A 1 269 ? -3.418 -8.773 -30.75 1 92.94 269 VAL A N 1
ATOM 2070 C CA . VAL A 1 269 ? -3.863 -7.391 -30.859 1 92.94 269 VAL A CA 1
ATOM 2071 C C . VAL A 1 269 ? -4.508 -6.961 -29.531 1 92.94 269 VAL A C 1
ATOM 2073 O O . VAL A 1 269 ? -4.215 -5.883 -29.016 1 92.94 269 VAL A O 1
ATOM 2076 N N . CYS A 1 270 ? -5.367 -7.777 -29.031 1 93.06 270 CYS A N 1
ATOM 2077 C CA . CYS A 1 270 ? -6.074 -7.457 -27.797 1 93.06 270 CYS A CA 1
ATOM 2078 C C . CYS A 1 270 ? -5.102 -7.355 -26.625 1 93.06 270 CYS A C 1
ATOM 2080 O O . CYS A 1 270 ? -5.234 -6.473 -25.781 1 93.06 270 CYS A O 1
ATOM 2082 N N . LYS A 1 271 ? -4.137 -8.195 -26.609 1 89.06 271 LYS A N 1
ATOM 2083 C CA . LYS A 1 271 ? -3.133 -8.164 -25.547 1 89.06 271 LYS A CA 1
ATOM 2084 C C . LYS A 1 271 ? -2.314 -6.879 -25.609 1 89.06 271 LYS A C 1
ATOM 2086 O O . LYS A 1 271 ? -2.072 -6.254 -24.578 1 89.06 271 LYS A O 1
ATOM 2091 N N . GLU A 1 272 ? -1.985 -6.531 -26.781 1 87.06 272 GLU A N 1
ATOM 2092 C CA . GLU A 1 272 ? -1.196 -5.316 -26.953 1 87.06 272 GLU A CA 1
ATOM 2093 C C . GLU A 1 272 ? -2 -4.078 -26.562 1 87.06 272 GLU A C 1
ATOM 2095 O O . GLU A 1 272 ? -1.476 -3.168 -25.922 1 87.06 272 GLU A O 1
ATOM 2100 N N . ASN A 1 273 ? -3.17 -4.062 -26.938 1 89.75 273 ASN A N 1
ATOM 2101 C CA . ASN A 1 273 ? -4.027 -2.93 -26.609 1 89.75 273 ASN A CA 1
ATOM 2102 C C . ASN A 1 273 ? -4.285 -2.848 -25.094 1 89.75 273 ASN A C 1
ATOM 2104 O O . ASN A 1 273 ? -4.352 -1.756 -24.531 1 89.75 273 ASN A O 1
ATOM 2108 N N . GLN A 1 274 ? -4.457 -3.98 -24.562 1 89.5 274 GLN A N 1
ATOM 2109 C CA . GLN A 1 274 ? -4.645 -4.023 -23.109 1 89.5 274 GLN A CA 1
ATOM 2110 C C . GLN A 1 274 ? -3.43 -3.459 -22.375 1 89.5 274 GLN A C 1
ATOM 2112 O O . GLN A 1 274 ? -3.572 -2.656 -21.453 1 89.5 274 GLN A O 1
ATOM 2117 N N . LEU A 1 275 ? -2.305 -3.832 -22.812 1 84.81 275 LEU A N 1
ATOM 2118 C CA . LEU A 1 275 ? -1.069 -3.387 -22.172 1 84.81 275 LEU A CA 1
ATOM 2119 C C . LEU A 1 275 ? -0.867 -1.888 -22.375 1 84.81 275 LEU A C 1
ATOM 2121 O O . LEU A 1 275 ? -0.483 -1.183 -21.438 1 84.81 275 LEU A O 1
ATOM 2125 N N . THR A 1 276 ? -1.165 -1.51 -23.516 1 85.12 276 THR A N 1
ATOM 2126 C CA . THR A 1 276 ? -1.039 -0.088 -23.812 1 85.12 276 THR A CA 1
ATOM 2127 C C . THR A 1 276 ? -2.006 0.731 -22.969 1 85.12 276 THR A C 1
ATOM 2129 O O . THR A 1 276 ? -1.676 1.836 -22.531 1 85.12 276 THR A O 1
ATOM 2132 N N . GLY A 1 277 ? -3.133 0.233 -22.797 1 87.81 277 GLY A N 1
ATOM 2133 C CA . GLY A 1 277 ? -4.121 0.92 -21.984 1 87.81 277 GLY A CA 1
ATOM 2134 C C . GLY A 1 277 ? -3.748 0.98 -20.516 1 87.81 277 GLY A C 1
ATOM 2135 O O . GLY A 1 277 ? -4.035 1.969 -19.828 1 87.81 277 GLY A O 1
ATOM 2136 N N . ILE A 1 278 ? -3.098 -0.01 -20.016 1 88.88 278 ILE A N 1
ATOM 2137 C CA . ILE A 1 278 ? -2.695 -0.087 -18.625 1 88.88 278 ILE A CA 1
ATOM 2138 C C . ILE A 1 278 ? -1.558 0.897 -18.359 1 88.88 278 ILE A C 1
ATOM 2140 O O . ILE A 1 278 ? -1.468 1.474 -17.266 1 88.88 278 ILE A O 1
ATOM 2144 N N . GLU A 1 279 ? -0.822 1.158 -19.391 1 84.94 279 GLU A N 1
ATOM 2145 C CA . GLU A 1 279 ? 0.335 2.037 -19.234 1 84.94 279 GLU A CA 1
ATOM 2146 C C . GLU A 1 279 ? -0.056 3.5 -19.422 1 84.94 279 GLU A C 1
ATOM 2148 O O . GLU A 1 279 ? 0.58 4.227 -20.188 1 84.94 279 GLU A O 1
ATOM 2153 N N . THR A 1 280 ? -1.09 3.838 -18.844 1 84.44 280 THR A N 1
ATOM 2154 C CA . THR A 1 280 ? -1.568 5.215 -18.844 1 84.44 280 THR A CA 1
ATOM 2155 C C . THR A 1 280 ? -1.771 5.715 -17.422 1 84.44 280 THR A C 1
ATOM 2157 O O . THR A 1 280 ? -2.018 4.926 -16.516 1 84.44 280 THR A O 1
ATOM 2160 N N . TYR A 1 281 ? -1.627 7.012 -17.312 1 82.44 281 TYR A N 1
ATOM 2161 C CA . TYR A 1 281 ? -1.852 7.648 -16.016 1 82.44 281 TYR A CA 1
ATOM 2162 C C . TYR A 1 281 ? -3.281 7.422 -15.539 1 82.44 281 TYR A C 1
ATOM 2164 O O . TYR A 1 281 ? -3.514 7.152 -14.359 1 82.44 281 TYR A O 1
ATOM 2172 N N . GLU A 1 282 ? -4.184 7.426 -16.359 1 83.31 282 GLU A N 1
ATOM 2173 C CA . GLU A 1 282 ? -5.602 7.363 -16.031 1 83.31 282 GLU A CA 1
ATOM 2174 C C . GLU A 1 282 ? -5.957 6.027 -15.375 1 83.31 282 GLU A C 1
ATOM 2176 O O . GLU A 1 282 ? -6.562 5.996 -14.297 1 83.31 282 GLU A O 1
ATOM 2181 N N . VAL A 1 283 ? -5.516 5.02 -15.969 1 88.12 283 VAL A N 1
ATOM 2182 C CA . VAL A 1 283 ? -5.875 3.695 -15.477 1 88.12 283 VAL A CA 1
ATOM 2183 C C . VAL A 1 283 ? -5.203 3.453 -14.125 1 88.12 283 VAL A C 1
ATOM 2185 O O . VAL A 1 283 ? -5.773 2.799 -13.25 1 88.12 283 VAL A O 1
ATOM 2188 N N . ASN A 1 284 ? -4.066 4.062 -13.93 1 87 284 ASN A N 1
ATOM 2189 C CA . ASN A 1 284 ? -3.283 3.748 -12.742 1 87 284 ASN A CA 1
ATOM 2190 C C . ASN A 1 284 ? -3.594 4.707 -11.594 1 87 284 ASN A C 1
ATOM 2192 O O . ASN A 1 284 ? -3.371 4.379 -10.43 1 87 284 ASN A O 1
ATOM 2196 N N . MET A 1 285 ? -4.16 5.844 -11.898 1 83.38 285 MET A N 1
ATOM 2197 C CA . MET A 1 285 ? -4.262 6.836 -10.828 1 83.38 285 MET A CA 1
ATOM 2198 C C . MET A 1 285 ? -5.719 7.207 -10.578 1 83.38 285 MET A C 1
ATOM 2200 O O . MET A 1 285 ? -6.047 7.762 -9.531 1 83.38 285 MET A O 1
ATOM 2204 N N . VAL A 1 286 ? -6.547 6.926 -11.555 1 83.81 286 VAL A N 1
ATOM 2205 C CA . VAL A 1 286 ? -7.961 7.23 -11.375 1 83.81 286 VAL A CA 1
ATOM 2206 C C . VAL A 1 286 ? -8.703 5.984 -10.898 1 83.81 286 VAL A C 1
ATOM 2208 O O . VAL A 1 286 ? -8.688 4.949 -11.57 1 83.81 286 VAL A O 1
ATOM 2211 N N . SER A 1 287 ? -9.375 6.109 -9.773 1 89.25 287 SER A N 1
ATOM 2212 C CA . SER A 1 287 ? -10.008 4.945 -9.156 1 89.25 287 SER A CA 1
ATOM 2213 C C . SER A 1 287 ? -11.453 4.793 -9.625 1 89.25 287 SER A C 1
ATOM 2215 O O . SER A 1 287 ? -12.305 5.629 -9.312 1 89.25 287 SER A O 1
ATOM 2217 N N . THR A 1 288 ? -11.727 3.844 -10.398 1 89.62 288 THR A N 1
ATOM 2218 C CA . THR A 1 288 ? -13.062 3.449 -10.852 1 89.62 288 THR A CA 1
ATOM 2219 C C . THR A 1 288 ? -13.195 1.931 -10.867 1 89.62 288 THR A C 1
ATOM 2221 O O . THR A 1 288 ? -12.203 1.21 -10.797 1 89.62 288 THR A O 1
ATOM 2224 N N . PHE A 1 289 ? -14.453 1.495 -10.938 1 90.31 289 PHE A N 1
ATOM 2225 C CA . PHE A 1 289 ? -14.68 0.058 -11.023 1 90.31 289 PHE A CA 1
ATOM 2226 C C . PHE A 1 289 ? -14 -0.526 -12.258 1 90.31 289 PHE A C 1
ATOM 2228 O O . PHE A 1 289 ? -13.375 -1.587 -12.18 1 90.31 289 PHE A O 1
ATOM 2235 N N . GLU A 1 290 ? -14.055 0.152 -13.344 1 88.75 290 GLU A N 1
ATOM 2236 C CA . GLU A 1 290 ? -13.508 -0.299 -14.617 1 88.75 290 GLU A CA 1
ATOM 2237 C C . GLU A 1 290 ? -11.984 -0.426 -14.547 1 88.75 290 GLU A C 1
ATOM 2239 O O . GLU A 1 290 ? -11.422 -1.418 -15.016 1 88.75 290 GLU A O 1
ATOM 2244 N N . HIS A 1 291 ? -11.383 0.549 -14.008 1 91.75 291 HIS A N 1
ATOM 2245 C CA . HIS A 1 291 ? -9.93 0.518 -13.898 1 91.75 291 HIS A CA 1
ATOM 2246 C C . HIS A 1 291 ? -9.469 -0.603 -12.969 1 91.75 291 HIS A C 1
ATOM 2248 O O . HIS A 1 291 ? -8.469 -1.272 -13.242 1 91.75 291 HIS A O 1
ATOM 2254 N N . CYS A 1 292 ? -10.227 -0.858 -11.883 1 93.81 292 CYS A N 1
ATOM 2255 C CA . CYS A 1 292 ? -9.922 -1.975 -10.992 1 93.81 292 CYS A CA 1
ATOM 2256 C C . CYS A 1 292 ? -10 -3.301 -11.734 1 93.81 292 CYS A C 1
ATOM 2258 O O . CYS A 1 292 ? -9.125 -4.156 -11.578 1 93.81 292 CYS A O 1
ATOM 2260 N N . LEU A 1 293 ? -11.031 -3.336 -12.508 1 92.88 293 LEU A N 1
ATOM 2261 C CA . LEU A 1 293 ? -11.273 -4.586 -13.219 1 92.88 293 LEU A CA 1
ATOM 2262 C C . LEU A 1 293 ? -10.195 -4.824 -14.273 1 92.88 293 LEU A C 1
ATOM 2264 O O . LEU A 1 293 ? -9.719 -5.949 -14.438 1 92.88 293 LEU A O 1
ATOM 2268 N N . VAL A 1 294 ? -9.812 -3.838 -14.984 1 93.31 294 VAL A N 1
ATOM 2269 C CA . VAL A 1 294 ? -8.758 -3.938 -15.992 1 93.31 294 VAL A CA 1
ATOM 2270 C C . VAL A 1 294 ? -7.457 -4.398 -15.328 1 93.31 294 VAL A C 1
ATOM 2272 O O . VAL A 1 294 ? -6.789 -5.309 -15.828 1 93.31 294 VAL A O 1
ATOM 2275 N N . LEU A 1 295 ? -7.117 -3.746 -14.258 1 94.69 295 LEU A N 1
ATOM 2276 C CA . LEU A 1 295 ? -5.887 -4.07 -13.547 1 94.69 295 LEU A CA 1
ATOM 2277 C C . LEU A 1 295 ? -5.957 -5.477 -12.953 1 94.69 295 LEU A C 1
ATOM 2279 O O . LEU A 1 295 ? -4.969 -6.215 -12.977 1 94.69 295 LEU A O 1
ATOM 2283 N N . CYS A 1 296 ? -7.086 -5.855 -12.492 1 93.88 296 CYS A N 1
ATOM 2284 C CA . CYS A 1 296 ? -7.273 -7.191 -11.93 1 93.88 296 CYS A CA 1
ATOM 2285 C C . CYS A 1 296 ? -7.059 -8.266 -12.992 1 93.88 296 CYS A C 1
ATOM 2287 O O . CYS A 1 296 ? -6.355 -9.242 -12.75 1 93.88 296 CYS A O 1
ATOM 2289 N N . MET A 1 297 ? -7.648 -8.094 -14.094 1 91.31 297 MET A N 1
ATOM 2290 C CA . MET A 1 297 ? -7.516 -9.062 -15.18 1 91.31 297 MET A CA 1
ATOM 2291 C C . MET A 1 297 ? -6.07 -9.148 -15.656 1 91.31 297 MET A C 1
ATOM 2293 O O . MET A 1 297 ? -5.57 -10.242 -15.945 1 91.31 297 MET A O 1
ATOM 2297 N N . ALA A 1 298 ? -5.492 -8.008 -15.711 1 92 298 ALA A N 1
ATOM 2298 C CA . ALA A 1 298 ? -4.086 -8 -16.109 1 92 298 ALA A CA 1
ATOM 2299 C C . ALA A 1 298 ? -3.215 -8.695 -15.07 1 92 298 ALA A C 1
ATOM 2301 O O . ALA A 1 298 ? -2.25 -9.383 -15.422 1 92 298 ALA A O 1
ATOM 2302 N N . ALA A 1 299 ? -3.496 -8.461 -13.82 1 93.19 299 ALA A N 1
ATOM 2303 C CA . ALA A 1 299 ? -2.752 -9.117 -12.75 1 93.19 299 ALA A CA 1
ATOM 2304 C C . ALA A 1 299 ? -2.916 -10.633 -12.805 1 93.19 299 ALA A C 1
ATOM 2306 O O . ALA A 1 299 ? -1.962 -11.375 -12.57 1 93.19 299 ALA A O 1
ATOM 2307 N N . GLN A 1 300 ? -4.07 -11.062 -13.148 1 90.5 300 GLN A N 1
ATOM 2308 C CA . GLN A 1 300 ? -4.324 -12.492 -13.273 1 90.5 300 GLN A CA 1
ATOM 2309 C C . GLN A 1 300 ? -3.529 -13.094 -14.43 1 90.5 300 GLN A C 1
ATOM 2311 O O . GLN A 1 300 ? -3.01 -14.203 -14.32 1 90.5 300 GLN A O 1
ATOM 2316 N N . LYS A 1 301 ? -3.518 -12.375 -15.445 1 87.31 301 LYS A N 1
ATOM 2317 C CA . LYS A 1 301 ? -2.717 -12.828 -16.578 1 87.31 301 LYS A CA 1
ATOM 2318 C C . LYS A 1 301 ? -1.239 -12.906 -16.203 1 87.31 301 LYS A C 1
ATOM 2320 O O . LYS A 1 301 ? -0.564 -13.883 -16.547 1 87.31 301 LYS A O 1
ATOM 2325 N N . ALA A 1 302 ? -0.771 -11.883 -15.578 1 89.69 302 ALA A N 1
ATOM 2326 C CA . ALA A 1 302 ? 0.618 -11.891 -15.125 1 89.69 302 ALA A CA 1
ATOM 2327 C C . ALA A 1 302 ? 0.886 -13.078 -14.203 1 89.69 302 ALA A C 1
ATOM 2329 O O . ALA A 1 302 ? 1.954 -13.688 -14.266 1 89.69 302 ALA A O 1
ATOM 2330 N N . GLN A 1 303 ? -0.062 -13.391 -13.438 1 90.75 303 GLN A N 1
ATOM 2331 C CA . GLN A 1 303 ? 0.05 -14.516 -12.523 1 90.75 303 GLN A CA 1
ATOM 2332 C C . GLN A 1 303 ? 0.187 -15.836 -13.281 1 90.75 303 GLN A C 1
ATOM 2334 O O . GLN A 1 303 ? 1.02 -16.672 -12.938 1 90.75 303 GLN A O 1
ATOM 2339 N N . THR A 1 304 ? -0.591 -16.016 -14.305 1 86.5 304 THR A N 1
ATOM 2340 C CA . THR A 1 304 ? -0.557 -17.25 -15.078 1 86.5 304 THR A CA 1
ATOM 2341 C C . THR A 1 304 ? 0.757 -17.375 -15.844 1 86.5 304 THR A C 1
ATOM 2343 O O . THR A 1 304 ? 1.224 -18.484 -16.125 1 86.5 304 THR A O 1
ATOM 2346 N N . GLU A 1 305 ? 1.354 -16.25 -16.094 1 85.19 305 GLU A N 1
ATOM 2347 C CA . GLU A 1 305 ? 2.604 -16.25 -16.844 1 85.19 305 GLU A CA 1
ATOM 2348 C C . GLU A 1 305 ? 3.811 -16.297 -15.922 1 85.19 305 GLU A C 1
ATOM 2350 O O . GLU A 1 305 ? 4.945 -16.453 -16.375 1 85.19 305 GLU A O 1
ATOM 2355 N N . GLY A 1 306 ? 3.586 -16.141 -14.703 1 88.38 306 GLY A N 1
ATOM 2356 C CA . GLY A 1 306 ? 4.645 -16.234 -13.711 1 88.38 306 GLY A CA 1
ATOM 2357 C C . GLY A 1 306 ? 5.418 -14.938 -13.539 1 88.38 306 GLY A C 1
ATOM 2358 O O . GLY A 1 306 ? 6.52 -14.938 -12.992 1 88.38 306 GLY A O 1
ATOM 2359 N N . ASP A 1 307 ? 4.887 -13.844 -14.055 1 88.81 307 ASP A N 1
ATOM 2360 C CA . ASP A 1 307 ? 5.5 -12.531 -13.844 1 88.81 307 ASP A CA 1
ATOM 2361 C C . ASP A 1 307 ? 5.062 -11.922 -12.516 1 88.81 307 ASP A C 1
ATOM 2363 O O . ASP A 1 307 ? 4.191 -11.055 -12.484 1 88.81 307 ASP A O 1
ATOM 2367 N N . ILE A 1 308 ? 5.762 -12.289 -11.484 1 88.62 308 ILE A N 1
ATOM 2368 C CA . ILE A 1 308 ? 5.348 -11.961 -10.125 1 88.62 308 ILE A CA 1
ATOM 2369 C C . ILE A 1 308 ? 5.508 -10.461 -9.891 1 88.62 308 ILE A C 1
ATOM 2371 O O . ILE A 1 308 ? 4.699 -9.844 -9.195 1 88.62 308 ILE A O 1
ATOM 2375 N N . ALA A 1 309 ? 6.555 -9.844 -10.445 1 84 309 ALA A N 1
ATOM 2376 C CA . ALA A 1 309 ? 6.789 -8.414 -10.266 1 84 309 ALA A CA 1
ATOM 2377 C C . ALA A 1 309 ? 5.652 -7.594 -10.875 1 84 309 ALA A C 1
ATOM 2379 O O . ALA A 1 309 ? 5.141 -6.668 -10.242 1 84 309 ALA A O 1
ATOM 2380 N N . LEU A 1 310 ? 5.336 -8.008 -12.086 1 87.5 310 LEU A N 1
ATOM 2381 C CA . LEU A 1 310 ? 4.234 -7.316 -12.742 1 87.5 310 LEU A CA 1
ATOM 2382 C C . LEU A 1 310 ? 2.92 -7.559 -12.008 1 87.5 310 LEU A C 1
ATOM 2384 O O . LEU A 1 310 ? 2.115 -6.637 -11.844 1 87.5 310 LEU A O 1
ATOM 2388 N N . GLN A 1 311 ? 2.711 -8.773 -11.625 1 92.38 311 GLN A N 1
ATOM 2389 C CA . GLN A 1 311 ? 1.507 -9.086 -10.859 1 92.38 311 GLN A CA 1
ATOM 2390 C C . GLN A 1 311 ? 1.397 -8.203 -9.625 1 92.38 311 GLN A C 1
ATOM 2392 O O . GLN A 1 311 ? 0.332 -7.652 -9.336 1 92.38 311 GLN A O 1
ATOM 2397 N N . TRP A 1 312 ? 2.459 -8.094 -8.922 1 91.62 312 TRP A N 1
ATOM 2398 C CA . TRP A 1 312 ? 2.471 -7.297 -7.699 1 91.62 312 TRP A CA 1
ATOM 2399 C C . TRP A 1 312 ? 2.139 -5.84 -7.992 1 91.62 312 TRP A C 1
ATOM 2401 O O . TRP A 1 312 ? 1.355 -5.215 -7.273 1 91.62 312 TRP A O 1
ATOM 2411 N N . ARG A 1 313 ? 2.756 -5.32 -8.984 1 87.75 313 ARG A N 1
ATOM 2412 C CA . ARG A 1 313 ? 2.535 -3.922 -9.344 1 87.75 313 ARG A CA 1
ATOM 2413 C C . ARG A 1 313 ? 1.07 -3.67 -9.688 1 87.75 313 ARG A C 1
ATOM 2415 O O . ARG A 1 313 ? 0.475 -2.701 -9.211 1 87.75 313 ARG A O 1
ATOM 2422 N N . LEU A 1 314 ? 0.584 -4.516 -10.5 1 92.69 314 LEU A N 1
ATOM 2423 C CA . LEU A 1 314 ? -0.793 -4.355 -10.953 1 92.69 314 LEU A CA 1
ATOM 2424 C C . LEU A 1 314 ? -1.773 -4.582 -9.812 1 92.69 314 LEU A C 1
ATO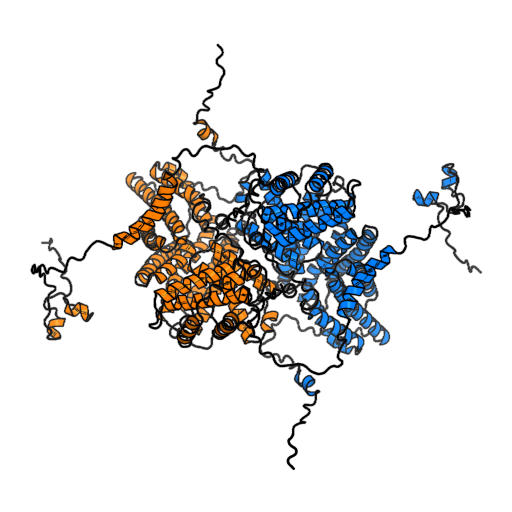M 2426 O O . LEU A 1 314 ? -2.721 -3.812 -9.633 1 92.69 314 LEU A O 1
ATOM 2430 N N . SER A 1 315 ? -1.526 -5.605 -9.039 1 95.06 315 SER A N 1
ATOM 2431 C CA . SER A 1 315 ? -2.432 -5.926 -7.941 1 95.06 315 SER A CA 1
ATOM 2432 C C . SER A 1 315 ? -2.385 -4.859 -6.855 1 95.06 315 SER A C 1
ATOM 2434 O O . SER A 1 315 ? -3.406 -4.543 -6.242 1 95.06 315 SER A O 1
ATOM 2436 N N . SER A 1 316 ? -1.233 -4.348 -6.594 1 92.94 316 SER A N 1
ATOM 2437 C CA . SER A 1 316 ? -1.111 -3.297 -5.586 1 92.94 316 SER A CA 1
ATOM 2438 C C . SER A 1 316 ? -1.841 -2.029 -6.02 1 92.94 316 SER A C 1
ATOM 2440 O O . SER A 1 316 ? -2.465 -1.355 -5.195 1 92.94 316 SER A O 1
ATOM 2442 N N . THR A 1 317 ? -1.706 -1.703 -7.266 1 92.88 317 THR A N 1
ATOM 2443 C CA . THR A 1 317 ? -2.422 -0.546 -7.793 1 92.88 317 THR A CA 1
ATOM 2444 C C . THR A 1 317 ? -3.93 -0.767 -7.727 1 92.88 317 THR A C 1
ATOM 2446 O O . THR A 1 317 ? -4.676 0.124 -7.312 1 92.88 317 THR A O 1
ATOM 2449 N N . ALA A 1 318 ? -4.312 -1.927 -8.188 1 95.56 318 ALA A N 1
ATOM 2450 C CA . ALA A 1 318 ? -5.734 -2.256 -8.102 1 95.56 318 ALA A CA 1
ATOM 2451 C C . ALA A 1 318 ? -6.227 -2.205 -6.664 1 95.56 318 ALA A C 1
ATOM 2453 O O . ALA A 1 318 ? -7.34 -1.741 -6.395 1 95.56 318 ALA A O 1
ATOM 2454 N N . ALA A 1 319 ? -5.457 -2.732 -5.766 1 96.06 319 ALA A N 1
ATOM 2455 C CA . ALA A 1 319 ? -5.805 -2.719 -4.348 1 96.06 319 ALA A CA 1
ATOM 2456 C C . ALA A 1 319 ? -5.98 -1.289 -3.84 1 96.06 319 ALA A C 1
ATOM 2458 O O . ALA A 1 319 ? -6.91 -1.003 -3.08 1 96.06 319 ALA A O 1
ATOM 2459 N N . ARG A 1 320 ? -5.109 -0.43 -4.223 1 91.62 320 ARG A N 1
ATOM 2460 C CA . ARG A 1 320 ? -5.227 0.97 -3.828 1 91.62 320 ARG A CA 1
ATOM 2461 C C . ARG A 1 320 ? -6.527 1.577 -4.344 1 91.62 320 ARG A C 1
ATOM 2463 O O . ARG A 1 320 ? -7.184 2.344 -3.639 1 91.62 320 ARG A O 1
ATOM 2470 N N . HIS A 1 321 ? -6.848 1.259 -5.578 1 92.69 321 HIS A N 1
ATOM 2471 C CA . HIS A 1 321 ? -8.117 1.723 -6.121 1 92.69 321 HIS A CA 1
ATOM 2472 C C . HIS A 1 321 ? -9.289 1.255 -5.262 1 92.69 321 HIS A C 1
ATOM 2474 O O . HIS A 1 321 ? -10.203 2.031 -4.969 1 92.69 321 HIS A O 1
ATOM 2480 N N . CYS A 1 322 ? -9.211 0.03 -4.852 1 93.81 322 CYS A N 1
ATOM 2481 C CA . CYS A 1 322 ? -10.281 -0.528 -4.031 1 93.81 322 CYS A CA 1
ATOM 2482 C C . CYS A 1 322 ? -10.391 0.212 -2.701 1 93.81 322 CYS A C 1
ATOM 2484 O O . CYS A 1 322 ? -11.5 0.479 -2.227 1 93.81 322 CYS A O 1
ATOM 2486 N N . LEU A 1 323 ? -9.312 0.538 -2.15 1 90.75 323 LEU A N 1
ATOM 2487 C CA . LEU A 1 323 ? -9.305 1.226 -0.864 1 90.75 323 LEU A CA 1
ATOM 2488 C C . LEU A 1 323 ? -9.867 2.637 -0.998 1 90.75 323 LEU A C 1
ATOM 2490 O O . LEU A 1 323 ? -10.625 3.092 -0.138 1 90.75 323 LEU A O 1
ATOM 2494 N N . VAL A 1 324 ? -9.484 3.244 -2.113 1 85.44 324 VAL A N 1
ATOM 2495 C CA . VAL A 1 324 ? -9.961 4.598 -2.361 1 85.44 324 VAL A CA 1
ATOM 2496 C C . VAL A 1 324 ? -11.477 4.582 -2.564 1 85.44 324 VAL A C 1
ATOM 2498 O O . VAL A 1 324 ? -12.188 5.457 -2.061 1 85.44 324 VAL A O 1
ATOM 2501 N N . LEU A 1 325 ? -11.969 3.562 -3.246 1 88.56 325 LEU A N 1
ATOM 2502 C CA . LEU A 1 325 ? -13.383 3.465 -3.576 1 88.56 325 LEU A CA 1
ATOM 2503 C C . LEU A 1 325 ? -14.188 2.939 -2.389 1 88.56 325 LEU A C 1
ATOM 2505 O O . LEU A 1 325 ? -15.422 2.969 -2.404 1 88.56 325 LEU A O 1
ATOM 2509 N N . GLY A 1 326 ? -13.547 2.455 -1.378 1 89.25 326 GLY A N 1
ATOM 2510 C CA . GLY A 1 326 ? -14.211 1.952 -0.184 1 89.25 326 GLY A CA 1
ATOM 2511 C C . GLY A 1 326 ? -14.758 0.547 -0.351 1 89.25 326 GLY A C 1
ATOM 2512 O O . GLY A 1 326 ? -15.672 0.142 0.37 1 89.25 326 GLY A O 1
ATOM 2513 N N . TYR A 1 327 ? -14.211 -0.237 -1.292 1 93.94 327 TYR A N 1
ATOM 2514 C CA . TYR A 1 327 ? -14.719 -1.571 -1.59 1 93.94 327 TYR A CA 1
ATOM 2515 C C . TYR A 1 327 ? -14.383 -2.547 -0.47 1 93.94 327 TYR A C 1
ATOM 2517 O O . TYR A 1 327 ? -14.914 -3.658 -0.422 1 93.94 327 TYR A O 1
ATOM 2525 N N . HIS A 1 328 ? -13.516 -2.178 0.425 1 94.06 328 HIS A N 1
ATOM 2526 C CA . HIS A 1 328 ? -13.133 -3.045 1.534 1 94.06 328 HIS A CA 1
ATOM 2527 C C . HIS A 1 328 ? -14.078 -2.881 2.715 1 94.06 328 HIS A C 1
ATOM 2529 O O . HIS A 1 328 ? -13.961 -3.592 3.717 1 94.06 328 HIS A O 1
ATOM 2535 N N . ARG A 1 329 ? -14.992 -1.964 2.521 1 89.81 329 ARG A N 1
ATOM 2536 C CA . ARG A 1 329 ? -15.953 -1.663 3.584 1 89.81 329 ARG A CA 1
ATOM 2537 C C . ARG A 1 329 ? -17.328 -2.229 3.256 1 89.81 329 ARG A C 1
ATOM 2539 O O . ARG A 1 329 ? -17.922 -1.887 2.229 1 89.81 329 ARG A O 1
ATOM 2546 N N . GLU A 1 330 ? -17.953 -2.943 4.156 1 89.44 330 GLU A N 1
ATOM 2547 C CA . GLU A 1 330 ? -19.234 -3.594 3.926 1 89.44 330 GLU A CA 1
ATOM 2548 C C . GLU A 1 330 ? -20.359 -2.566 3.787 1 89.44 330 GLU A C 1
ATOM 2550 O O . GLU A 1 330 ? -21.25 -2.723 2.953 1 89.44 330 GLU A O 1
ATOM 2555 N N . HIS A 1 331 ? -20.344 -1.521 4.57 1 82.75 331 HIS A N 1
ATOM 2556 C CA . HIS A 1 331 ? -21.422 -0.54 4.543 1 82.75 331 HIS A CA 1
ATOM 2557 C C . HIS A 1 331 ? -21.5 0.162 3.191 1 82.75 331 HIS A C 1
ATOM 2559 O O . HIS A 1 331 ? -22.578 0.541 2.742 1 82.75 331 HIS A O 1
ATOM 2565 N N . VAL A 1 332 ? -20.375 0.363 2.502 1 86.31 332 VAL A N 1
ATOM 2566 C CA . VAL A 1 332 ? -20.344 0.992 1.186 1 86.31 332 VAL A CA 1
ATOM 2567 C C . VAL A 1 332 ? -20.906 0.032 0.14 1 86.31 332 VAL A C 1
ATOM 2569 O O . VAL A 1 332 ? -21.766 0.413 -0.664 1 86.31 332 VAL A O 1
ATOM 2572 N N . VAL A 1 333 ? -20.438 -1.226 0.222 1 91.69 333 VAL A N 1
ATOM 2573 C CA . VAL A 1 333 ? -20.828 -2.209 -0.787 1 91.69 333 VAL A CA 1
ATOM 2574 C C . VAL A 1 333 ? -22.266 -2.645 -0.566 1 91.69 333 VAL A C 1
ATOM 2576 O O . VAL A 1 333 ? -23.031 -2.814 -1.525 1 91.69 333 VAL A O 1
ATOM 2579 N N . ALA A 1 334 ? -22.672 -2.725 0.656 1 88.94 334 ALA A N 1
ATOM 2580 C CA . ALA A 1 334 ? -24.031 -3.143 0.98 1 88.94 334 ALA A CA 1
ATOM 2581 C C . ALA A 1 334 ? -25.047 -2.09 0.545 1 88.94 334 ALA A C 1
ATOM 2583 O O . ALA A 1 334 ? -26.219 -2.4 0.329 1 88.94 334 ALA A O 1
ATOM 2584 N N . ALA A 1 335 ? -24.594 -0.866 0.412 1 85.88 335 ALA A N 1
ATOM 2585 C CA . ALA A 1 335 ? -25.484 0.23 0.03 1 85.88 335 ALA A CA 1
ATOM 2586 C C . ALA A 1 335 ? -25.734 0.235 -1.476 1 85.88 335 ALA A C 1
ATOM 2588 O O .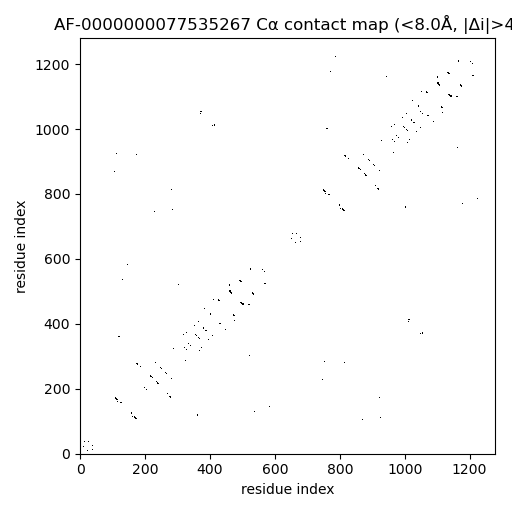 ALA A 1 335 ? -26.656 0.886 -1.954 1 85.88 335 ALA A O 1
ATOM 2589 N N . MET A 1 336 ? -25.047 -0.597 -2.242 1 89.69 336 MET A N 1
ATOM 2590 C CA . MET A 1 336 ? -25.188 -0.682 -3.691 1 89.69 336 MET A CA 1
ATOM 2591 C C . MET A 1 336 ? -26.328 -1.638 -4.07 1 89.69 336 MET A C 1
ATOM 2593 O O . MET A 1 336 ? -26.75 -2.455 -3.25 1 89.69 336 MET A O 1
ATOM 2597 N N . PRO A 1 337 ? -26.766 -1.465 -5.324 1 92.5 337 PRO A N 1
ATOM 2598 C CA . PRO A 1 337 ? -27.688 -2.494 -5.801 1 92.5 337 PRO A CA 1
ATOM 2599 C C . PRO A 1 337 ? -27.094 -3.898 -5.738 1 92.5 337 PRO A C 1
ATOM 2601 O O . PRO A 1 337 ? -25.891 -4.074 -5.957 1 92.5 337 PRO A O 1
ATOM 2604 N N . PRO A 1 338 ? -27.875 -4.848 -5.434 1 89.69 338 PRO A N 1
ATOM 2605 C CA . PRO A 1 338 ? -27.391 -6.195 -5.137 1 89.69 338 PRO A CA 1
ATOM 2606 C C . PRO A 1 338 ? -26.5 -6.754 -6.242 1 89.69 338 PRO A C 1
ATOM 2608 O O . PRO A 1 338 ? -25.453 -7.359 -5.957 1 89.69 338 PRO A O 1
ATOM 2611 N N . ASP A 1 339 ? -26.891 -6.621 -7.461 1 85.94 339 ASP A N 1
ATOM 2612 C CA . ASP A 1 339 ? -26.078 -7.137 -8.555 1 85.94 339 ASP A CA 1
ATOM 2613 C C . ASP A 1 339 ? -24.719 -6.445 -8.602 1 85.94 339 ASP A C 1
ATOM 2615 O O . ASP A 1 339 ? -23.688 -7.094 -8.82 1 85.94 339 ASP A O 1
ATOM 2619 N N . GLU A 1 340 ? -24.766 -5.16 -8.414 1 89.06 340 GLU A N 1
ATOM 2620 C CA . GLU A 1 340 ? -23.531 -4.398 -8.391 1 89.06 340 GLU A CA 1
ATOM 2621 C C . GLU A 1 340 ? -22.688 -4.75 -7.172 1 89.06 340 GLU A C 1
ATOM 2623 O O . GLU A 1 340 ? -21.453 -4.859 -7.266 1 89.06 340 GLU A O 1
ATOM 2628 N N . ALA A 1 341 ? -23.312 -4.926 -6.074 1 93.38 341 ALA A N 1
ATOM 2629 C CA . ALA A 1 341 ? -22.625 -5.281 -4.836 1 93.38 341 ALA A CA 1
ATOM 2630 C C . ALA A 1 341 ? -21.906 -6.617 -4.98 1 93.38 341 ALA A C 1
ATOM 2632 O O . ALA A 1 341 ? -20.75 -6.758 -4.539 1 93.38 341 ALA A O 1
ATOM 2633 N N . ASP A 1 342 ? -22.562 -7.523 -5.633 1 90.19 342 ASP A N 1
ATOM 2634 C CA . ASP A 1 342 ? -21.953 -8.836 -5.82 1 90.19 342 ASP A CA 1
ATOM 2635 C C . ASP A 1 342 ? -20.734 -8.758 -6.75 1 90.19 342 ASP A C 1
ATOM 2637 O O . ASP A 1 342 ? -19.719 -9.414 -6.52 1 90.19 342 ASP A O 1
ATOM 2641 N N . ARG A 1 343 ? -20.844 -7.992 -7.781 1 88.38 343 ARG A N 1
ATOM 2642 C CA . ARG A 1 343 ? -19.734 -7.812 -8.711 1 88.38 343 ARG A CA 1
ATOM 2643 C C . ARG A 1 343 ? -18.547 -7.168 -8.016 1 88.38 343 ARG A C 1
ATOM 2645 O O . ARG A 1 343 ? -17.406 -7.562 -8.242 1 88.38 343 ARG A O 1
ATOM 2652 N N . VAL A 1 344 ? -18.875 -6.191 -7.176 1 93.12 344 VAL A N 1
ATOM 2653 C CA . VAL A 1 344 ? -17.812 -5.484 -6.461 1 93.12 344 VAL A CA 1
ATOM 2654 C C . VAL A 1 344 ? -17.156 -6.422 -5.445 1 93.12 344 VAL A C 1
ATOM 2656 O O . VAL A 1 344 ? -15.938 -6.422 -5.285 1 93.12 344 VAL A O 1
ATOM 2659 N N . ARG A 1 345 ? -17.953 -7.266 -4.777 1 94 345 ARG A N 1
ATOM 2660 C CA . ARG A 1 345 ? -17.406 -8.219 -3.82 1 94 345 ARG A CA 1
ATOM 2661 C C . ARG A 1 345 ? -16.469 -9.203 -4.508 1 94 345 ARG A C 1
ATOM 2663 O O . ARG A 1 345 ? -15.383 -9.484 -4.004 1 94 345 ARG A O 1
ATOM 2670 N N . ARG A 1 346 ? -16.875 -9.68 -5.609 1 91.31 346 ARG A N 1
ATOM 2671 C CA . ARG A 1 346 ? -16.047 -10.625 -6.352 1 91.31 346 ARG A CA 1
ATOM 2672 C C . ARG A 1 346 ? -14.758 -9.969 -6.836 1 91.31 346 ARG A C 1
ATOM 2674 O O . ARG A 1 346 ? -13.688 -10.578 -6.781 1 91.31 346 ARG A O 1
ATOM 2681 N N . LEU A 1 347 ? -14.898 -8.766 -7.324 1 92.75 347 LEU A N 1
ATOM 2682 C CA . LEU A 1 347 ? -13.727 -8.031 -7.781 1 92.75 347 LEU A CA 1
ATOM 2683 C C . LEU A 1 347 ? -12.75 -7.797 -6.637 1 92.75 347 LEU A C 1
ATOM 2685 O O . LEU A 1 347 ? -11.555 -8.062 -6.77 1 92.75 347 LEU A O 1
ATOM 2689 N N . PHE A 1 348 ? -13.273 -7.332 -5.461 1 96.44 348 PHE A N 1
ATOM 2690 C CA . PHE A 1 348 ? -12.422 -7.023 -4.316 1 96.44 348 PHE A CA 1
ATOM 2691 C C . PHE A 1 348 ? -11.664 -8.266 -3.861 1 96.44 348 PHE A C 1
ATOM 2693 O O . PHE A 1 348 ? -10.445 -8.211 -3.658 1 96.44 348 PHE A O 1
ATOM 2700 N N . TRP A 1 349 ? -12.336 -9.312 -3.736 1 95.12 349 TRP A N 1
ATOM 2701 C CA . TRP A 1 349 ? -11.703 -10.5 -3.178 1 95.12 349 TRP A CA 1
ATOM 2702 C C . TRP A 1 349 ? -10.758 -11.133 -4.188 1 95.12 349 TRP A C 1
ATOM 2704 O O . TRP A 1 349 ? -9.781 -11.789 -3.807 1 95.12 349 TRP A O 1
ATOM 2714 N N . SER A 1 350 ? -11 -10.961 -5.465 1 93.5 350 SER A N 1
ATOM 2715 C CA . SER A 1 350 ? -10.031 -11.391 -6.469 1 93.5 350 SER A CA 1
ATOM 2716 C C . SER A 1 350 ? -8.734 -10.594 -6.363 1 93.5 350 SER A C 1
ATOM 2718 O O . SER A 1 350 ? -7.641 -11.156 -6.457 1 93.5 350 SER A O 1
ATOM 2720 N N . ILE A 1 351 ? -8.875 -9.305 -6.199 1 95.44 351 ILE A N 1
ATOM 2721 C CA . ILE A 1 351 ? -7.711 -8.438 -6.047 1 95.44 351 ILE A CA 1
ATOM 2722 C C . ILE A 1 351 ? -6.992 -8.766 -4.738 1 95.44 351 ILE A C 1
ATOM 2724 O O . ILE A 1 351 ? -5.762 -8.812 -4.691 1 95.44 351 ILE A O 1
ATOM 2728 N N . TYR A 1 352 ? -7.812 -8.992 -3.715 1 96.25 352 TYR A N 1
ATOM 2729 C CA . TYR A 1 352 ? -7.273 -9.398 -2.42 1 96.25 352 TYR A CA 1
ATOM 2730 C C . TYR A 1 352 ? -6.422 -10.648 -2.553 1 96.25 352 TYR A C 1
ATOM 2732 O O . TYR A 1 352 ? -5.309 -10.711 -2.021 1 96.25 352 TYR A O 1
ATOM 2740 N N . PHE A 1 353 ? -6.938 -11.641 -3.26 1 95.38 353 PHE A N 1
ATOM 2741 C CA . PHE A 1 353 ? -6.211 -12.883 -3.48 1 95.38 353 PHE A CA 1
ATOM 2742 C C . PHE A 1 353 ? -4.902 -12.617 -4.219 1 95.38 353 PHE A C 1
ATOM 2744 O O . PHE A 1 353 ? -3.848 -13.125 -3.824 1 95.38 353 PHE A O 1
ATOM 2751 N N . SER A 1 354 ? -4.984 -11.875 -5.277 1 94.81 354 SER A N 1
ATOM 2752 C CA . SER A 1 354 ? -3.801 -11.562 -6.074 1 94.81 354 SER A CA 1
ATOM 2753 C C . SER A 1 354 ? -2.754 -10.828 -5.246 1 94.81 354 SER A C 1
ATOM 2755 O O . SER A 1 354 ? -1.556 -11.078 -5.383 1 94.81 354 SER A O 1
ATOM 2757 N N . ASP A 1 355 ? -3.188 -9.945 -4.438 1 94.31 355 ASP A N 1
ATOM 2758 C CA . ASP A 1 355 ? -2.324 -9.141 -3.58 1 94.31 355 ASP A CA 1
ATOM 2759 C C . ASP A 1 355 ? -1.647 -10.008 -2.518 1 94.31 355 ASP A C 1
ATOM 2761 O O . ASP A 1 355 ? -0.439 -9.898 -2.299 1 94.31 355 ASP A O 1
ATOM 2765 N N . LYS A 1 356 ? -2.391 -10.891 -1.945 1 95.5 356 LYS A N 1
ATOM 2766 C CA . LYS A 1 356 ? -1.886 -11.719 -0.856 1 95.5 356 LYS A CA 1
ATOM 2767 C C . LYS A 1 356 ? -1.002 -12.844 -1.387 1 95.5 356 LYS A C 1
ATOM 2769 O O . LYS A 1 356 ? -0.07 -13.281 -0.708 1 95.5 356 LYS A O 1
ATOM 2774 N N . SER A 1 357 ? -1.254 -13.305 -2.545 1 93.12 357 SER A N 1
ATOM 2775 C CA . SER A 1 357 ? -0.574 -14.469 -3.092 1 93.12 357 SER A CA 1
ATOM 2776 C C . SER A 1 357 ? 0.892 -14.172 -3.389 1 93.12 357 SER A C 1
ATOM 2778 O O . SER A 1 357 ? 1.698 -15.086 -3.549 1 93.12 357 SER A O 1
ATOM 2780 N N . THR A 1 358 ? 1.303 -12.938 -3.434 1 91.38 358 THR A N 1
ATOM 2781 C CA . THR A 1 358 ? 2.676 -12.586 -3.773 1 91.38 358 THR A CA 1
ATOM 2782 C C . THR A 1 358 ? 3.494 -12.312 -2.514 1 91.38 358 THR A C 1
ATOM 2784 O O . THR A 1 358 ? 4.719 -12.188 -2.576 1 91.38 358 THR A O 1
ATOM 2787 N N . VAL A 1 359 ? 2.881 -12.258 -1.353 1 90.69 359 VAL A N 1
ATOM 2788 C CA . VAL A 1 359 ? 3.504 -11.812 -0.111 1 90.69 359 VAL A CA 1
ATOM 2789 C C . VAL A 1 359 ? 4.652 -12.75 0.254 1 90.69 359 VAL A C 1
ATOM 2791 O O . VAL A 1 359 ? 5.77 -12.297 0.518 1 90.69 359 VAL A O 1
ATOM 2794 N N . LEU A 1 360 ? 4.402 -14 0.187 1 86 360 LEU A N 1
ATOM 2795 C CA . LEU A 1 360 ? 5.402 -14.984 0.603 1 86 360 LEU A CA 1
ATOM 2796 C C . LEU A 1 360 ? 6.551 -15.039 -0.397 1 86 360 LEU A C 1
ATOM 2798 O O . LEU A 1 360 ? 7.715 -15.148 -0.004 1 86 360 LEU A O 1
ATOM 2802 N N . SER A 1 361 ? 6.246 -14.984 -1.667 1 84.5 361 SER A N 1
ATOM 2803 C CA . SER A 1 361 ? 7.246 -15.109 -2.723 1 84.5 361 SER A CA 1
ATOM 2804 C C . SER A 1 361 ? 8.133 -13.867 -2.795 1 84.5 361 SER A C 1
ATOM 2806 O O . SER A 1 361 ? 9.328 -13.969 -3.07 1 84.5 361 SER A O 1
ATOM 2808 N N . LEU A 1 362 ? 7.578 -12.734 -2.516 1 83.25 362 LEU A N 1
ATOM 2809 C CA . LEU A 1 362 ? 8.32 -11.492 -2.67 1 83.25 362 LEU A CA 1
ATOM 2810 C C . LEU A 1 362 ? 8.883 -11.023 -1.331 1 83.25 362 LEU A C 1
ATOM 2812 O O . LEU A 1 362 ? 9.766 -10.164 -1.288 1 83.25 362 LEU A O 1
ATOM 2816 N N . GLY A 1 363 ? 8.352 -11.547 -0.23 1 82.38 363 GLY A N 1
ATOM 2817 C CA . GLY A 1 363 ? 8.812 -11.141 1.087 1 82.38 363 GLY A CA 1
ATOM 2818 C C . GLY A 1 363 ? 8.453 -9.711 1.431 1 82.38 363 GLY A C 1
ATOM 2819 O O . GLY A 1 363 ? 9.297 -8.938 1.881 1 82.38 363 GLY A O 1
ATOM 2820 N N . ARG A 1 364 ? 7.316 -9.328 1.07 1 84.25 364 ARG A N 1
ATOM 2821 C CA . ARG A 1 364 ? 6.785 -8.008 1.384 1 84.25 364 ARG A CA 1
ATOM 2822 C C . ARG A 1 364 ? 5.316 -8.094 1.794 1 84.25 364 ARG A C 1
ATOM 2824 O O . ARG A 1 364 ? 4.598 -8.992 1.36 1 84.25 364 ARG A O 1
ATOM 2831 N N . THR A 1 365 ? 4.91 -7.168 2.545 1 89.62 365 THR A N 1
ATOM 2832 C CA . THR A 1 365 ? 3.533 -7.172 3.025 1 89.62 365 THR A CA 1
ATOM 2833 C C . THR A 1 365 ? 2.57 -6.777 1.911 1 89.62 365 THR A C 1
ATOM 2835 O O . THR A 1 365 ? 2.959 -6.094 0.961 1 89.62 365 THR A O 1
ATOM 2838 N N . SER A 1 366 ? 1.392 -7.242 2.041 1 93.56 366 SER A N 1
ATOM 2839 C CA . SER A 1 366 ? 0.346 -6.918 1.076 1 93.56 366 SER A CA 1
ATOM 2840 C C . SER A 1 366 ? -0.139 -5.484 1.249 1 93.56 366 SER A C 1
ATOM 2842 O O . SER A 1 366 ? 0.109 -4.859 2.283 1 93.56 366 SER A O 1
ATOM 2844 N N . THR A 1 367 ? -0.737 -4.957 0.209 1 93.75 367 THR A N 1
ATOM 2845 C CA . THR A 1 367 ? -1.324 -3.623 0.242 1 93.75 367 THR A CA 1
ATOM 2846 C C . THR A 1 367 ? -2.586 -3.609 1.099 1 93.75 367 THR A C 1
ATOM 2848 O O . THR A 1 367 ? -2.791 -2.693 1.897 1 93.75 367 THR A O 1
ATOM 2851 N N . ILE A 1 368 ? -3.396 -4.598 0.905 1 95.5 368 ILE A N 1
ATOM 2852 C CA . ILE A 1 368 ? -4.625 -4.695 1.686 1 95.5 368 ILE A CA 1
ATOM 2853 C C . ILE A 1 368 ? -4.336 -5.387 3.016 1 95.5 368 ILE A C 1
ATOM 2855 O O . ILE A 1 368 ? -3.879 -6.531 3.041 1 95.5 368 ILE A O 1
ATOM 2859 N N . GLN A 1 369 ? -4.617 -4.68 4.047 1 94.06 369 GLN A N 1
ATOM 2860 C CA . GLN A 1 369 ? -4.406 -5.234 5.379 1 94.06 369 GLN A CA 1
ATOM 2861 C C . GLN A 1 369 ? -5.703 -5.789 5.957 1 94.06 369 GLN A C 1
ATOM 2863 O O . GLN A 1 369 ? -6.738 -5.117 5.934 1 94.06 369 GLN A O 1
ATOM 2868 N N . ASP A 1 370 ? -5.617 -6.949 6.523 1 91.69 370 ASP A N 1
ATOM 2869 C CA . ASP A 1 370 ? -6.809 -7.641 7.012 1 91.69 370 ASP A CA 1
ATOM 2870 C C . ASP A 1 370 ? -7.492 -6.836 8.117 1 91.69 370 ASP A C 1
ATOM 2872 O O . ASP A 1 370 ? -8.719 -6.883 8.25 1 91.69 370 ASP A O 1
ATOM 2876 N N . LEU A 1 371 ? -6.738 -6.172 8.859 1 90.19 371 LEU A N 1
ATOM 2877 C CA . LEU A 1 371 ? -7.316 -5.434 9.977 1 90.19 371 LEU A CA 1
ATOM 2878 C C . LEU A 1 371 ? -8.258 -4.344 9.477 1 90.19 371 LEU A C 1
ATOM 2880 O O . LEU A 1 371 ? -9.109 -3.863 10.234 1 90.19 371 LEU A O 1
ATOM 2884 N N . ASP A 1 372 ? -8.07 -3.99 8.242 1 89.31 372 ASP A N 1
ATOM 2885 C CA . ASP A 1 372 ? -8.844 -2.891 7.68 1 89.31 372 ASP A CA 1
ATOM 2886 C C . ASP A 1 372 ? -9.977 -3.41 6.797 1 89.31 372 ASP A C 1
ATOM 2888 O O . ASP A 1 372 ? -10.633 -2.635 6.102 1 89.31 372 ASP A O 1
ATOM 2892 N N . VAL A 1 373 ? -10.203 -4.676 6.715 1 93.31 373 VAL A N 1
ATOM 2893 C CA . VAL A 1 373 ? -11.195 -5.246 5.816 1 93.31 373 VAL A CA 1
ATOM 2894 C C . VAL A 1 373 ? -12.383 -5.77 6.625 1 93.31 373 VAL A C 1
ATOM 2896 O O . VAL A 1 373 ? -12.211 -6.582 7.539 1 93.31 373 VAL A O 1
ATOM 2899 N N . ASP A 1 374 ? -13.57 -5.293 6.348 1 91.06 374 ASP A N 1
ATOM 2900 C CA . ASP A 1 374 ? -14.766 -5.836 6.973 1 91.06 374 ASP A CA 1
ATOM 2901 C C . ASP A 1 374 ? -15.781 -6.277 5.922 1 91.06 374 ASP A C 1
ATOM 2903 O O . ASP A 1 374 ? -16.953 -6.477 6.23 1 91.06 374 ASP A O 1
ATOM 2907 N N . LEU A 1 375 ? -15.352 -6.367 4.703 1 95 375 LEU A N 1
ATOM 2908 C CA . LEU A 1 375 ? -16.234 -6.781 3.611 1 95 375 LEU A CA 1
ATOM 2909 C C . LEU A 1 375 ? -16.625 -8.25 3.748 1 95 375 LEU A C 1
ATOM 2911 O O . LEU A 1 375 ? -15.766 -9.102 4.008 1 95 375 LEU A O 1
ATOM 2915 N N . GLU A 1 376 ? -17.812 -8.469 3.557 1 93.81 376 GLU A N 1
ATOM 2916 C CA . GLU A 1 376 ? -18.312 -9.844 3.615 1 93.81 376 GLU A CA 1
ATOM 2917 C C . GLU A 1 376 ? -17.922 -10.625 2.361 1 93.81 376 GLU A C 1
ATOM 2919 O O . GLU A 1 376 ? -17.719 -10.031 1.297 1 93.81 376 GLU A O 1
ATOM 2924 N N . PRO A 1 377 ? -17.828 -11.938 2.486 1 93.12 377 PRO A N 1
ATOM 2925 C CA . PRO A 1 377 ? -17.516 -12.758 1.312 1 93.12 377 PRO A CA 1
ATOM 2926 C C . PRO A 1 377 ? -18.594 -12.656 0.231 1 93.12 377 PRO A C 1
ATOM 2928 O O . PRO A 1 377 ? -19.703 -12.195 0.501 1 93.12 377 PRO A O 1
ATOM 2931 N N . TYR A 1 378 ? -18.172 -12.922 -0.999 1 90.5 378 TYR A N 1
ATOM 2932 C CA . TYR A 1 378 ? -19.172 -12.984 -2.07 1 90.5 378 TYR A CA 1
ATOM 2933 C C . TYR A 1 378 ? -20.078 -14.195 -1.91 1 90.5 378 TYR A C 1
ATOM 2935 O O . TYR A 1 378 ? -19.703 -15.164 -1.244 1 90.5 378 TYR A O 1
ATOM 2943 N N . ALA A 1 379 ? -21.203 -14.125 -2.572 1 89.19 379 ALA A N 1
ATOM 2944 C CA . ALA A 1 379 ? -22.156 -15.219 -2.492 1 89.19 379 ALA A CA 1
ATOM 2945 C C . ALA A 1 379 ? -21.75 -16.375 -3.396 1 89.19 379 ALA A C 1
ATOM 2947 O O . ALA A 1 379 ? -21.344 -16.172 -4.539 1 89.19 379 ALA A O 1
ATOM 2948 N N . ILE A 1 380 ? -21.828 -17.562 -2.852 1 90.31 380 ILE A N 1
ATOM 2949 C CA . ILE A 1 380 ? -21.578 -18.766 -3.643 1 90.31 380 ILE A CA 1
ATOM 2950 C C . ILE A 1 380 ? -22.766 -19.031 -4.559 1 90.31 380 ILE A C 1
ATOM 2952 O O . ILE A 1 380 ? -23.922 -18.953 -4.129 1 90.31 380 ILE A O 1
ATOM 2956 N N . SER A 1 381 ? -22.453 -19.344 -5.738 1 85.31 381 SER A N 1
ATOM 2957 C CA . SER A 1 381 ? -23.5 -19.562 -6.73 1 85.31 381 SER A CA 1
ATOM 2958 C C . SER A 1 381 ? -24.391 -20.719 -6.34 1 85.31 381 SER A C 1
ATOM 2960 O O . SER A 1 381 ? -23.922 -21.734 -5.82 1 85.31 381 SER A O 1
ATOM 2962 N N . SER A 1 382 ? -25.703 -20.562 -6.582 1 88 382 SER A N 1
ATOM 2963 C CA . SER A 1 382 ? -26.656 -21.641 -6.34 1 88 382 SER A CA 1
ATOM 2964 C C . SER A 1 382 ? -26.625 -22.672 -7.461 1 88 382 SER A C 1
ATOM 2966 O O . SER A 1 382 ? -27.156 -23.781 -7.309 1 88 382 SER A O 1
ATOM 2968 N N . ASP A 1 383 ? -25.984 -22.359 -8.516 1 85.31 383 ASP A N 1
ATOM 2969 C CA . ASP A 1 383 ? -25.781 -23.312 -9.602 1 85.31 383 ASP A CA 1
ATOM 2970 C C . ASP A 1 383 ? -24.797 -24.406 -9.203 1 85.31 383 ASP A C 1
ATOM 2972 O O . ASP A 1 383 ? -23.625 -24.125 -8.938 1 85.31 383 ASP A O 1
ATOM 2976 N N . PRO A 1 384 ? -25.266 -25.609 -9.172 1 87.06 384 PRO A N 1
ATOM 2977 C CA . PRO A 1 384 ? -24.406 -26.703 -8.719 1 87.06 384 PRO A CA 1
ATOM 2978 C C . PRO A 1 384 ? -23.109 -26.812 -9.523 1 87.06 384 PRO A C 1
ATOM 2980 O O . PRO A 1 384 ? -22.078 -27.203 -8.992 1 87.06 384 PRO A O 1
ATOM 2983 N N . GLY A 1 385 ? -23.188 -26.531 -10.766 1 83.38 385 GLY A N 1
ATOM 2984 C CA . GLY A 1 385 ? -22 -26.594 -11.594 1 83.38 385 GLY A CA 1
ATOM 2985 C C . GLY A 1 385 ? -20.969 -25.531 -11.242 1 83.38 385 GLY A C 1
ATOM 2986 O O . GLY A 1 385 ? -19.766 -25.719 -11.453 1 83.38 385 GLY A O 1
ATOM 2987 N N . ARG A 1 386 ? -21.422 -24.453 -10.672 1 84.56 386 ARG A N 1
ATOM 2988 C CA . ARG A 1 386 ? -20.547 -23.328 -10.367 1 84.56 386 ARG A CA 1
ATOM 2989 C C . ARG A 1 386 ? -20.188 -23.281 -8.883 1 84.56 386 ARG A C 1
ATOM 2991 O O . ARG A 1 386 ? -19.25 -22.609 -8.484 1 84.56 386 ARG A O 1
ATOM 2998 N N . GLU A 1 387 ? -20.844 -23.953 -8.094 1 88.75 387 GLU A N 1
ATOM 2999 C CA . GLU A 1 387 ? -20.688 -23.906 -6.645 1 88.75 387 GLU A CA 1
ATOM 3000 C C . GLU A 1 387 ? -19.266 -24.312 -6.23 1 88.75 387 GLU A C 1
ATOM 3002 O O . GLU A 1 387 ? -18.641 -23.641 -5.406 1 88.75 387 GLU A O 1
ATOM 3007 N N . SER A 1 388 ? -18.797 -25.406 -6.801 1 90.25 388 SER A N 1
ATOM 3008 C CA . SER A 1 388 ? -17.469 -25.891 -6.434 1 90.25 388 SER A CA 1
ATOM 3009 C C . SER A 1 388 ? -16.391 -24.906 -6.855 1 90.25 388 SER A C 1
ATOM 3011 O O . SER A 1 388 ? -15.375 -24.75 -6.164 1 90.25 388 SER A O 1
ATOM 3013 N N . TRP A 1 389 ? -16.562 -24.266 -7.996 1 87.62 389 TRP A N 1
ATOM 3014 C CA . TRP A 1 389 ? -15.609 -23.266 -8.469 1 87.62 389 TRP A CA 1
ATOM 3015 C C . TRP A 1 389 ? -15.57 -22.062 -7.531 1 87.62 389 TRP A C 1
ATOM 3017 O O . TRP A 1 389 ? -14.484 -21.594 -7.16 1 87.62 389 TRP A O 1
ATOM 3027 N N . ASP A 1 390 ? -16.703 -21.547 -7.094 1 88.19 390 ASP A N 1
ATOM 3028 C CA . ASP A 1 390 ? -16.781 -20.406 -6.184 1 88.19 390 ASP A CA 1
ATOM 3029 C C . ASP A 1 390 ? -16.188 -20.75 -4.816 1 88.19 390 ASP A C 1
ATOM 3031 O O . ASP A 1 390 ? -15.477 -19.953 -4.223 1 88.19 390 ASP A O 1
ATOM 3035 N N . THR A 1 391 ? -16.5 -21.922 -4.402 1 91.94 391 THR A N 1
ATOM 3036 C CA . THR A 1 391 ? -16.016 -22.359 -3.104 1 91.94 391 THR A CA 1
ATOM 3037 C C . THR A 1 391 ? -14.492 -22.516 -3.129 1 91.94 391 THR A C 1
ATOM 3039 O O . THR A 1 391 ? -13.812 -22.156 -2.168 1 91.94 391 THR A O 1
ATOM 3042 N N . SER A 1 392 ? -14.016 -23.125 -4.23 1 92.25 392 SER A N 1
ATOM 3043 C CA . SER A 1 392 ? -12.57 -23.281 -4.363 1 92.25 392 SER A CA 1
ATOM 3044 C C . SER A 1 392 ? -11.859 -21.938 -4.324 1 92.25 392 SER A C 1
ATOM 3046 O O . SER A 1 392 ? -10.805 -21.797 -3.711 1 92.25 392 SER A O 1
ATOM 3048 N N . MET A 1 393 ? -12.414 -20.969 -4.984 1 90.88 393 MET A N 1
ATOM 3049 C CA . MET A 1 393 ? -11.812 -19.625 -4.973 1 90.88 393 MET A CA 1
ATOM 3050 C C . MET A 1 393 ? -11.75 -19.078 -3.557 1 90.88 393 MET A C 1
ATOM 3052 O O . MET A 1 393 ? -10.75 -18.484 -3.16 1 90.88 393 MET A O 1
ATOM 3056 N N . TRP A 1 394 ? -12.781 -19.281 -2.838 1 92.5 394 TRP A N 1
ATOM 3057 C CA . TRP A 1 394 ? -12.797 -18.812 -1.456 1 92.5 394 TRP A CA 1
ATOM 3058 C C . TRP A 1 394 ? -11.734 -19.531 -0.626 1 92.5 394 TRP A C 1
ATOM 3060 O O . TRP A 1 394 ? -11.094 -18.922 0.226 1 92.5 394 TRP A O 1
ATOM 3070 N N . MET A 1 395 ? -11.625 -20.781 -0.86 1 94.94 395 MET A N 1
ATOM 3071 C CA . MET A 1 395 ? -10.625 -21.547 -0.125 1 94.94 395 MET A CA 1
ATOM 3072 C C . MET A 1 395 ? -9.219 -21.078 -0.449 1 94.94 395 MET A C 1
ATOM 3074 O O . MET A 1 395 ? -8.352 -21.047 0.428 1 94.94 395 MET A O 1
ATOM 3078 N N . PHE A 1 396 ? -9.016 -20.672 -1.648 1 94.94 396 PHE A N 1
ATOM 3079 C CA . PHE A 1 396 ? -7.688 -20.188 -2.018 1 94.94 396 PHE A CA 1
ATOM 3080 C C . PHE A 1 396 ? -7.449 -18.797 -1.474 1 94.94 396 PHE A C 1
ATOM 3082 O O . PHE A 1 396 ? -6.309 -18.422 -1.179 1 94.94 396 PHE A O 1
ATOM 3089 N N . ILE A 1 397 ? -8.477 -17.984 -1.335 1 95.19 397 ILE A N 1
ATOM 3090 C CA . ILE A 1 397 ? -8.352 -16.703 -0.642 1 95.19 397 ILE A CA 1
ATOM 3091 C C . ILE A 1 397 ? -7.902 -16.938 0.798 1 95.19 397 ILE A C 1
ATOM 3093 O O . ILE A 1 397 ? -6.988 -16.266 1.285 1 95.19 397 ILE A O 1
ATOM 3097 N N . ASP A 1 398 ? -8.484 -17.906 1.395 1 96.06 398 ASP A N 1
ATOM 3098 C CA . ASP A 1 398 ? -8.094 -18.266 2.756 1 96.06 398 ASP A CA 1
ATOM 3099 C C . ASP A 1 398 ? -6.656 -18.781 2.801 1 96.06 398 ASP A C 1
ATOM 3101 O O . ASP A 1 398 ? -5.914 -18.469 3.736 1 96.06 398 ASP A O 1
ATOM 3105 N N . TYR A 1 399 ? -6.352 -19.594 1.868 1 96.94 399 TYR A N 1
ATOM 3106 C CA . TYR A 1 399 ? -4.988 -20.109 1.787 1 96.94 399 TYR A CA 1
ATOM 3107 C C . TYR A 1 399 ? -3.982 -18.969 1.65 1 96.94 399 TYR A C 1
ATOM 3109 O O . TYR A 1 399 ? -2.939 -18.969 2.309 1 96.94 399 TYR A O 1
ATOM 3117 N N . ALA A 1 400 ? -4.297 -18.031 0.767 1 96.06 400 ALA A N 1
ATOM 3118 C CA . ALA A 1 400 ? -3.422 -16.891 0.576 1 96.06 400 ALA A CA 1
ATOM 3119 C C . ALA A 1 400 ? -3.283 -16.078 1.866 1 96.06 400 ALA A C 1
ATOM 3121 O O . ALA A 1 400 ? -2.215 -15.531 2.152 1 96.06 400 ALA A O 1
ATOM 3122 N N . ARG A 1 401 ? -4.309 -15.992 2.615 1 95.94 401 ARG A N 1
ATOM 3123 C CA . ARG A 1 401 ? -4.273 -15.32 3.91 1 95.94 401 ARG A CA 1
ATOM 3124 C C . ARG A 1 401 ? -3.307 -16.016 4.863 1 95.94 401 ARG A C 1
ATOM 3126 O O . ARG A 1 401 ? -2.549 -15.352 5.578 1 95.94 401 ARG A O 1
ATOM 3133 N N . ILE A 1 402 ? -3.359 -17.281 4.879 1 96.81 402 ILE A N 1
ATOM 3134 C CA . ILE A 1 402 ? -2.465 -18.062 5.727 1 96.81 402 ILE A CA 1
ATOM 3135 C C . ILE A 1 402 ? -1.018 -17.844 5.293 1 96.81 402 ILE A C 1
ATOM 3137 O O . ILE A 1 402 ? -0.14 -17.625 6.133 1 96.81 402 ILE A O 1
ATOM 3141 N N . GLN A 1 403 ? -0.817 -17.891 4 1 94.38 403 GLN A N 1
ATOM 3142 C CA . GLN A 1 403 ? 0.528 -17.672 3.479 1 94.38 403 GLN A CA 1
ATOM 3143 C C . GLN A 1 403 ? 1.059 -16.312 3.883 1 94.38 403 GLN A C 1
ATOM 3145 O O . GLN A 1 403 ? 2.219 -16.172 4.281 1 94.38 403 GLN A O 1
ATOM 3150 N N . ALA A 1 404 ? 0.233 -15.312 3.73 1 94.12 404 ALA A N 1
ATOM 3151 C CA . ALA A 1 404 ? 0.637 -13.961 4.129 1 94.12 404 ALA A CA 1
ATOM 3152 C C . ALA A 1 404 ? 0.971 -13.906 5.617 1 94.12 404 ALA A C 1
ATOM 3154 O O . ALA A 1 404 ? 1.931 -13.242 6.016 1 94.12 404 ALA A O 1
ATOM 3155 N N . SER A 1 405 ? 0.216 -14.578 6.41 1 94.12 405 SER A N 1
ATOM 3156 C CA . SER A 1 405 ? 0.438 -14.602 7.852 1 94.12 405 SER A CA 1
ATOM 3157 C C . SER A 1 405 ? 1.762 -15.281 8.195 1 94.12 405 SER A C 1
ATOM 3159 O O . SER A 1 405 ? 2.43 -14.891 9.156 1 94.12 405 SER A O 1
ATOM 3161 N N . ILE A 1 406 ? 2.113 -16.266 7.465 1 92.94 406 ILE A N 1
ATOM 3162 C CA . ILE A 1 406 ? 3.387 -16.938 7.676 1 92.94 406 ILE A CA 1
ATOM 3163 C C . ILE A 1 406 ? 4.535 -15.953 7.512 1 92.94 406 ILE A C 1
ATOM 3165 O O . ILE A 1 406 ? 5.441 -15.898 8.344 1 92.94 406 ILE A O 1
ATOM 3169 N N . TYR A 1 407 ? 4.508 -15.188 6.477 1 92 407 TYR A N 1
ATOM 3170 C CA . TYR A 1 407 ? 5.547 -14.18 6.277 1 92 407 TYR A CA 1
ATOM 3171 C C . TYR A 1 407 ? 5.562 -13.18 7.426 1 92 407 TYR A C 1
ATOM 3173 O O . TYR A 1 407 ? 6.621 -12.891 7.992 1 92 407 TYR A O 1
ATOM 3181 N N . GLU A 1 408 ? 4.41 -12.672 7.762 1 91.25 408 GLU A N 1
ATOM 3182 C CA . GLU A 1 408 ? 4.301 -11.594 8.742 1 91.25 408 GLU A CA 1
ATOM 3183 C C . GLU A 1 408 ? 4.766 -12.055 10.117 1 91.25 408 GLU A C 1
ATOM 3185 O O . GLU A 1 408 ? 5.414 -11.297 10.844 1 91.25 408 GLU A O 1
ATOM 3190 N N . ASN A 1 409 ? 4.539 -13.273 10.43 1 91.75 409 ASN A N 1
ATOM 3191 C CA . ASN A 1 409 ? 4.738 -13.695 11.812 1 91.75 409 ASN A CA 1
ATOM 3192 C C . ASN A 1 409 ? 6.016 -14.523 11.961 1 91.75 409 ASN A C 1
ATOM 3194 O O . ASN A 1 409 ? 6.527 -14.688 13.07 1 91.75 409 ASN A O 1
ATOM 3198 N N . LEU A 1 410 ? 6.508 -15 10.891 1 88.31 410 LEU A N 1
ATOM 3199 C CA . LEU A 1 410 ? 7.633 -15.914 11.062 1 88.31 410 LEU A CA 1
ATOM 3200 C C . LEU A 1 410 ? 8.844 -15.445 10.258 1 88.31 410 LEU A C 1
ATOM 3202 O O . LEU A 1 410 ? 9.977 -15.781 10.586 1 88.31 410 LEU A O 1
ATOM 3206 N N . TYR A 1 411 ? 8.656 -14.656 9.211 1 85.62 411 TYR A N 1
ATOM 3207 C CA . TYR A 1 411 ? 9.789 -14.414 8.32 1 85.62 411 TYR A CA 1
ATOM 3208 C C . TYR A 1 411 ? 9.992 -12.922 8.086 1 85.62 411 TYR A C 1
ATOM 3210 O O . TYR A 1 411 ? 10.953 -12.523 7.422 1 85.62 411 TYR A O 1
ATOM 3218 N N . SER A 1 412 ? 9.125 -12.086 8.586 1 85.88 412 SER A N 1
ATOM 3219 C CA . SER A 1 412 ? 9.32 -10.641 8.484 1 85.88 412 SER A CA 1
ATOM 3220 C C . SER A 1 412 ? 10.453 -10.172 9.383 1 85.88 412 SER A C 1
ATOM 3222 O O . SER A 1 412 ? 10.859 -10.883 10.312 1 85.88 412 SER A O 1
ATOM 3224 N N . PRO A 1 413 ? 11.047 -9.031 9.156 1 82.38 413 PRO A N 1
ATOM 3225 C CA . PRO A 1 413 ? 12.094 -8.484 10.023 1 82.38 413 PRO A CA 1
ATOM 3226 C C . PRO A 1 413 ? 11.633 -8.328 11.469 1 82.38 413 PRO A C 1
ATOM 3228 O O . PRO A 1 413 ? 12.398 -8.586 12.398 1 82.38 413 PRO A O 1
ATOM 3231 N N . ALA A 1 414 ? 10.453 -7.992 11.664 1 84.06 414 ALA A N 1
ATOM 3232 C CA . ALA A 1 414 ? 9.922 -7.828 13.016 1 84.06 414 ALA A CA 1
ATOM 3233 C C . ALA A 1 414 ? 9.82 -9.172 13.734 1 84.06 414 ALA A C 1
ATOM 3235 O O . ALA A 1 414 ? 9.984 -9.242 14.953 1 84.06 414 ALA A O 1
ATOM 3236 N N . SER A 1 415 ? 9.555 -10.219 13.016 1 83.62 415 SER A N 1
ATOM 3237 C CA . SER A 1 415 ? 9.352 -11.531 13.617 1 83.62 415 SER A CA 1
ATOM 3238 C C . SER A 1 415 ? 10.672 -12.117 14.109 1 83.62 415 SER A C 1
ATOM 3240 O O . SER A 1 415 ? 10.68 -13.031 14.938 1 83.62 415 SER A O 1
ATOM 3242 N N . ARG A 1 416 ? 11.711 -11.578 13.648 1 77.19 416 ARG A N 1
ATOM 3243 C CA . ARG A 1 416 ? 13.023 -12.07 14.062 1 77.19 416 ARG A CA 1
ATOM 3244 C C . ARG A 1 416 ? 13.281 -11.766 15.531 1 77.19 416 ARG A C 1
ATOM 3246 O O . ARG A 1 416 ? 14.102 -12.422 16.172 1 77.19 416 ARG A O 1
ATOM 3253 N N . ARG A 1 417 ? 12.562 -10.82 15.992 1 79.75 417 ARG A N 1
ATOM 3254 C CA . ARG A 1 417 ? 12.758 -10.391 17.375 1 79.75 417 ARG A CA 1
ATOM 3255 C C . ARG A 1 417 ? 11.914 -11.227 18.328 1 79.75 417 ARG A C 1
ATOM 3257 O O . ARG A 1 417 ? 12.062 -11.117 19.547 1 79.75 417 ARG A O 1
ATOM 3264 N N . ARG A 1 418 ? 11.234 -12.148 17.797 1 83.56 418 ARG A N 1
ATOM 3265 C CA . ARG A 1 418 ? 10.367 -12.961 18.641 1 83.56 418 ARG A CA 1
ATOM 3266 C C . ARG A 1 418 ? 11.172 -14.031 19.391 1 83.56 418 ARG A C 1
ATOM 3268 O O . ARG A 1 418 ? 12.18 -14.523 18.875 1 83.56 418 ARG A O 1
ATOM 3275 N N . SER A 1 419 ? 10.688 -14.391 20.594 1 86.88 419 SER A N 1
ATOM 3276 C CA . SER A 1 419 ? 11.312 -15.461 21.359 1 86.88 419 SER A CA 1
ATOM 3277 C C . SER A 1 419 ? 11.07 -16.812 20.719 1 86.88 419 SER A C 1
ATOM 3279 O O . SER A 1 419 ? 10.141 -16.969 19.938 1 86.88 419 SER A O 1
ATOM 3281 N N . THR A 1 420 ? 11.844 -17.797 21.031 1 84.44 420 THR A N 1
ATOM 3282 C CA . THR A 1 420 ? 11.695 -19.156 20.484 1 84.44 420 THR A CA 1
ATOM 3283 C C . THR A 1 420 ? 10.367 -19.766 20.922 1 84.44 420 THR A C 1
ATOM 3285 O O . THR A 1 420 ? 9.742 -20.5 20.172 1 84.44 420 THR A O 1
ATOM 3288 N N . ALA A 1 421 ? 9.977 -19.406 22.109 1 89.25 421 ALA A N 1
ATOM 3289 C CA . ALA A 1 421 ? 8.703 -19.922 22.609 1 89.25 421 ALA A CA 1
ATOM 3290 C C . ALA A 1 421 ? 7.531 -19.344 21.812 1 89.25 421 ALA A C 1
ATOM 3292 O O . ALA A 1 421 ? 6.594 -20.078 21.484 1 89.25 421 ALA A O 1
ATOM 3293 N N . ASP A 1 422 ? 7.598 -18.078 21.547 1 89.81 422 ASP A N 1
ATOM 3294 C CA . ASP A 1 422 ? 6.559 -17.438 20.75 1 89.81 422 ASP A CA 1
ATOM 3295 C C . ASP A 1 422 ? 6.527 -18 19.328 1 89.81 422 ASP A C 1
ATOM 3297 O O . ASP A 1 422 ? 5.449 -18.219 18.766 1 89.81 422 ASP A O 1
ATOM 3301 N N . ARG A 1 423 ? 7.676 -18.25 18.797 1 89.06 423 ARG A N 1
ATOM 3302 C CA . ARG A 1 423 ? 7.777 -18.797 17.438 1 89.06 423 ARG A CA 1
ATOM 3303 C C . ARG A 1 423 ? 7.18 -20.203 17.391 1 89.06 423 ARG A C 1
ATOM 3305 O O . ARG A 1 423 ? 6.484 -20.547 16.422 1 89.06 423 ARG A O 1
ATOM 3312 N N . GLN A 1 424 ? 7.473 -20.969 18.375 1 90.44 424 GLN A N 1
ATOM 3313 C CA . GLN A 1 424 ? 6.922 -22.328 18.438 1 90.44 424 GLN A CA 1
ATOM 3314 C C . GLN A 1 424 ? 5.398 -22.297 18.5 1 90.44 424 GLN A C 1
ATOM 3316 O O . GLN A 1 424 ? 4.73 -23.078 17.828 1 90.44 424 GLN A O 1
ATOM 3321 N N . SER A 1 425 ? 4.91 -21.391 19.266 1 94.81 425 SER A N 1
ATOM 3322 C CA . SER A 1 425 ? 3.461 -21.266 19.375 1 94.81 425 SER A CA 1
ATOM 3323 C C . SER A 1 425 ? 2.836 -20.875 18.047 1 94.81 425 SER A C 1
ATOM 3325 O O . SER A 1 425 ? 1.769 -21.375 17.688 1 94.81 425 SER A O 1
ATOM 3327 N N . ILE A 1 426 ? 3.477 -20 17.375 1 94.75 426 ILE A N 1
ATOM 3328 C CA . ILE A 1 426 ? 2.98 -19.531 16.078 1 94.75 426 ILE A CA 1
ATOM 3329 C C . ILE A 1 426 ? 3.053 -20.672 15.062 1 94.75 426 ILE A C 1
ATOM 3331 O O . ILE A 1 426 ? 2.135 -20.859 14.266 1 94.75 426 ILE A O 1
ATOM 3335 N N . VAL A 1 427 ? 4.125 -21.438 15.047 1 93.88 427 VAL A N 1
ATOM 3336 C CA . VAL A 1 427 ? 4.293 -22.562 14.133 1 93.88 427 VAL A CA 1
ATOM 3337 C C . VAL A 1 427 ? 3.193 -23.594 14.383 1 93.88 427 VAL A C 1
ATOM 3339 O O . VAL A 1 427 ? 2.588 -24.109 13.438 1 93.88 427 VAL A O 1
ATOM 3342 N N . ASP A 1 428 ? 2.916 -23.812 15.617 1 96.12 428 ASP A N 1
ATOM 3343 C CA . ASP A 1 428 ? 1.891 -24.797 15.969 1 96.12 428 ASP A CA 1
ATOM 3344 C C . ASP A 1 428 ? 0.509 -24.328 15.523 1 96.12 428 ASP A C 1
ATOM 3346 O O . ASP A 1 428 ? -0.277 -25.109 14.984 1 96.12 428 ASP A O 1
ATOM 3350 N N . GLU A 1 429 ? 0.263 -23.109 15.773 1 96.62 429 GLU A N 1
ATOM 3351 C CA . GLU A 1 429 ? -1.022 -22.547 15.367 1 96.62 429 GLU A CA 1
ATOM 3352 C C . GLU A 1 429 ? -1.172 -22.547 13.852 1 96.62 429 GLU A C 1
ATOM 3354 O O . GLU A 1 429 ? -2.236 -22.875 13.328 1 96.62 429 GLU A O 1
ATOM 3359 N N . THR A 1 430 ? -0.154 -22.156 13.148 1 97.12 430 THR A N 1
ATOM 3360 C CA . THR A 1 430 ? -0.178 -22.125 11.688 1 97.12 430 THR A CA 1
ATOM 3361 C C . THR A 1 430 ? -0.318 -23.531 11.109 1 97.12 430 THR A C 1
ATOM 3363 O O . THR A 1 430 ? -1.019 -23.734 10.117 1 97.12 430 THR A O 1
ATOM 3366 N N . ASN A 1 431 ? 0.388 -24.484 11.719 1 96.62 431 ASN A N 1
ATOM 3367 C CA . ASN A 1 431 ? 0.258 -25.875 11.32 1 96.62 431 ASN A CA 1
ATOM 3368 C C . ASN A 1 431 ? -1.186 -26.359 11.43 1 96.62 431 ASN A C 1
ATOM 3370 O O . ASN A 1 431 ? -1.679 -27.062 10.547 1 96.62 431 ASN A O 1
ATOM 3374 N N . LYS A 1 432 ? -1.777 -25.969 12.508 1 97.44 432 LYS A N 1
ATOM 3375 C CA . LYS A 1 432 ? -3.176 -26.344 12.703 1 97.44 432 LYS A CA 1
ATOM 3376 C C . LYS A 1 432 ? -4.066 -25.719 11.648 1 97.44 432 LYS A C 1
ATOM 3378 O O . LYS A 1 432 ? -4.957 -26.375 11.102 1 97.44 432 LYS A O 1
ATOM 3383 N N . GLN A 1 433 ? -3.867 -24.469 11.367 1 97.56 433 GLN A N 1
ATOM 3384 C CA . GLN A 1 433 ? -4.645 -23.766 10.352 1 97.56 433 GLN A CA 1
ATOM 3385 C C . GLN A 1 433 ? -4.48 -24.422 8.977 1 97.56 433 GLN A C 1
ATOM 3387 O O . GLN A 1 433 ? -5.461 -24.609 8.258 1 97.56 433 GLN A O 1
ATOM 3392 N N . LEU A 1 434 ? -3.271 -24.766 8.602 1 97.81 434 LEU A N 1
ATOM 3393 C CA . LEU A 1 434 ? -2.979 -25.391 7.312 1 97.81 434 LEU A CA 1
ATOM 3394 C C . LEU A 1 434 ? -3.607 -26.766 7.215 1 97.81 434 LEU A C 1
ATOM 3396 O O . LEU A 1 434 ? -4.16 -27.141 6.176 1 97.81 434 LEU A O 1
ATOM 3400 N N . SER A 1 435 ? -3.457 -27.484 8.305 1 97.44 435 SER A N 1
ATOM 3401 C CA . SER A 1 435 ? -4.035 -28.812 8.328 1 97.44 435 SER A CA 1
ATOM 3402 C C . SER A 1 435 ? -5.551 -28.766 8.18 1 97.44 435 SER A C 1
ATOM 3404 O O . SER A 1 435 ? -6.141 -29.578 7.457 1 97.44 435 SER A O 1
ATOM 3406 N N . ASN A 1 436 ? -6.148 -27.812 8.875 1 97.62 436 ASN A N 1
ATOM 3407 C CA . ASN A 1 436 ? -7.594 -27.641 8.758 1 97.62 436 ASN A CA 1
ATOM 3408 C C . ASN A 1 436 ? -7.992 -27.25 7.336 1 97.62 436 ASN A C 1
ATOM 3410 O O . ASN A 1 436 ? -9 -27.719 6.816 1 97.62 436 ASN A O 1
ATOM 3414 N N . TRP A 1 437 ? -7.285 -26.406 6.762 1 98 437 TRP A N 1
ATOM 3415 C CA . TRP A 1 437 ? -7.539 -26 5.387 1 98 437 TRP A CA 1
ATOM 3416 C C . TRP A 1 437 ? -7.438 -27.172 4.434 1 98 437 TRP A C 1
ATOM 3418 O O . TRP A 1 437 ? -8.297 -27.359 3.568 1 98 437 TRP A O 1
ATOM 3428 N N . TYR A 1 438 ? -6.391 -27.938 4.547 1 97.94 438 TYR A N 1
ATOM 3429 C CA . TYR A 1 438 ? -6.141 -29.094 3.682 1 97.94 438 TYR A CA 1
ATOM 3430 C C . TYR A 1 438 ? -7.25 -30.125 3.82 1 97.94 438 TYR A C 1
ATOM 3432 O O . TYR A 1 438 ? -7.691 -30.719 2.828 1 97.94 438 TYR A O 1
ATOM 3440 N N . GLU A 1 439 ? -7.691 -30.297 5.051 1 97.38 439 GLU A N 1
ATOM 3441 C CA . GLU A 1 439 ? -8.797 -31.219 5.293 1 97.38 439 GLU A CA 1
ATOM 3442 C C . GLU A 1 439 ? -10.078 -30.719 4.629 1 97.38 439 GLU A C 1
ATOM 3444 O O . GLU A 1 439 ? -10.812 -31.5 4.031 1 97.38 439 GLU A O 1
ATOM 3449 N N . SER A 1 440 ? -10.336 -29.469 4.781 1 96.5 440 SER A N 1
ATOM 3450 C CA . SER A 1 440 ? -11.516 -28.875 4.148 1 96.5 440 SER A CA 1
ATOM 3451 C C . SER A 1 440 ? -11.445 -29 2.629 1 96.5 440 SER A C 1
ATOM 3453 O O . SER A 1 440 ? -12.453 -29.266 1.975 1 96.5 440 SER A O 1
ATOM 3455 N N . TRP A 1 441 ? -10.266 -28.797 2.039 1 96.88 441 TRP A N 1
ATOM 3456 C CA . TRP A 1 441 ? -10.07 -28.922 0.6 1 96.88 441 TRP A CA 1
ATOM 3457 C C . TRP A 1 441 ? -10.406 -30.328 0.125 1 96.88 441 TRP A C 1
ATOM 3459 O O . TRP A 1 441 ? -11.07 -30.5 -0.896 1 96.88 441 TRP A O 1
ATOM 3469 N N . ASN A 1 442 ? -9.938 -31.281 0.877 1 95.62 442 ASN A N 1
ATOM 3470 C CA . ASN A 1 442 ? -10.125 -32.688 0.494 1 95.62 442 ASN A CA 1
ATOM 3471 C C . ASN A 1 442 ? -11.586 -33.094 0.646 1 95.62 442 ASN A C 1
ATOM 3473 O O . ASN A 1 442 ? -12.008 -34.094 0.052 1 95.62 442 ASN A O 1
ATOM 3477 N N . GLN A 1 443 ? -12.375 -32.312 1.349 1 95.38 443 GLN A N 1
ATOM 3478 C CA . GLN A 1 443 ? -13.773 -32.656 1.564 1 95.38 443 GLN A CA 1
ATOM 3479 C C . GLN A 1 443 ? -14.672 -31.922 0.561 1 95.38 443 GLN A C 1
ATOM 3481 O O . GLN A 1 443 ? -15.883 -32.156 0.515 1 95.38 443 GLN A O 1
ATOM 3486 N N . LEU A 1 444 ? -14.094 -31.109 -0.254 1 94.94 444 LEU A N 1
ATOM 3487 C CA . LEU A 1 444 ? -14.883 -30.375 -1.23 1 94.94 444 LEU A CA 1
ATOM 3488 C C . LEU A 1 444 ? -15.5 -31.297 -2.264 1 94.94 444 LEU A C 1
ATOM 3490 O O . LEU A 1 444 ? -14.797 -32.125 -2.875 1 94.94 444 LEU A O 1
ATOM 3494 N N . ASP A 1 445 ? -16.797 -31.25 -2.445 1 93.06 445 ASP A N 1
ATOM 3495 C CA . ASP A 1 445 ? -17.484 -32.062 -3.439 1 93.06 445 ASP A CA 1
ATOM 3496 C C . ASP A 1 445 ? -17.391 -31.422 -4.828 1 93.06 445 ASP A C 1
ATOM 3498 O O . ASP A 1 445 ? -17.969 -30.359 -5.078 1 93.06 445 ASP A O 1
ATOM 3502 N N . THR A 1 446 ? -16.703 -32.062 -5.715 1 91.69 446 THR A N 1
ATOM 3503 C CA . THR A 1 446 ? -16.5 -31.547 -7.059 1 91.69 446 THR A CA 1
ATOM 3504 C C . THR A 1 446 ? -17.234 -32.406 -8.094 1 91.69 446 THR A C 1
ATOM 3506 O O . THR A 1 446 ? -16.984 -32.25 -9.297 1 91.69 446 THR A O 1
ATOM 3509 N N . SER A 1 447 ? -18.141 -33.188 -7.738 1 93 447 SER A N 1
ATOM 3510 C CA . SER A 1 447 ? -18.797 -34.125 -8.625 1 93 447 SER A CA 1
ATOM 3511 C C . SER A 1 447 ? -19.672 -33.438 -9.656 1 93 447 SER A C 1
ATOM 3513 O O . SER A 1 447 ? -19.766 -33.875 -10.805 1 93 447 SER A O 1
ATOM 3515 N N . LYS A 1 448 ? -20.188 -32.312 -9.312 1 91.19 448 LYS A N 1
ATOM 3516 C CA . LYS A 1 448 ? -21.109 -31.625 -10.203 1 91.19 448 LYS A CA 1
ATOM 3517 C C . LYS A 1 448 ? -20.453 -30.406 -10.852 1 91.19 448 LYS A C 1
ATOM 3519 O O . LYS A 1 448 ? -21.125 -29.594 -11.484 1 91.19 448 LYS A O 1
ATOM 3524 N N . ALA A 1 449 ? -19.156 -30.312 -10.742 1 87.88 449 ALA A N 1
ATOM 3525 C CA . ALA A 1 449 ? -18.453 -29.141 -11.25 1 87.88 449 ALA A CA 1
ATOM 3526 C C . ALA A 1 449 ? -18.531 -29.078 -12.773 1 87.88 449 ALA A C 1
ATOM 3528 O O . ALA A 1 449 ? -18.391 -30.094 -13.445 1 87.88 449 ALA A O 1
ATOM 3529 N N . TYR A 1 450 ? -18.828 -27.828 -13.211 1 81.81 450 TYR A N 1
ATOM 3530 C CA . TYR A 1 450 ? -18.703 -27.641 -14.648 1 81.81 450 TYR A CA 1
ATOM 3531 C C . TYR A 1 450 ? -17.312 -28.062 -15.133 1 81.81 450 TYR A C 1
ATOM 3533 O O . TYR A 1 450 ? -16.297 -27.609 -14.594 1 81.81 450 TYR A O 1
ATOM 3541 N N . ASN A 1 451 ? -17.266 -29 -16.125 1 80.5 451 ASN A N 1
ATOM 3542 C CA . ASN A 1 451 ? -15.992 -29.5 -16.656 1 80.5 451 ASN A CA 1
ATOM 3543 C C . ASN A 1 451 ? -15.117 -30.078 -15.555 1 80.5 451 ASN A C 1
ATOM 3545 O O . ASN A 1 451 ? -14.008 -29.594 -15.312 1 80.5 451 ASN A O 1
ATOM 3549 N N . LYS A 1 452 ? -15.57 -31 -14.969 1 86.06 452 LYS A N 1
ATOM 3550 C CA . LYS A 1 452 ? -14.93 -31.641 -13.828 1 86.06 452 LYS A CA 1
ATOM 3551 C C . LYS A 1 452 ? -13.469 -31.969 -14.133 1 86.06 452 LYS A C 1
ATOM 3553 O O . LYS A 1 452 ? -12.602 -31.812 -13.273 1 86.06 452 LYS A O 1
ATOM 3558 N N . ARG A 1 453 ? -13.234 -32.5 -15.305 1 83.69 453 ARG A N 1
ATOM 3559 C CA . ARG A 1 453 ? -11.867 -32.844 -15.672 1 83.69 453 ARG A CA 1
ATOM 3560 C C . ARG A 1 453 ? -10.945 -31.625 -15.602 1 83.69 453 ARG A C 1
ATOM 3562 O O . ARG A 1 453 ? -9.812 -31.719 -15.125 1 83.69 453 ARG A O 1
ATOM 3569 N N . LEU A 1 454 ? -11.422 -30.547 -16.125 1 82.25 454 LEU A N 1
ATOM 3570 C CA . LEU A 1 454 ? -10.641 -29.312 -16.062 1 82.25 454 LEU A CA 1
ATOM 3571 C C . LEU A 1 454 ? -10.414 -28.891 -14.609 1 82.25 454 LEU A C 1
ATOM 3573 O O . LEU A 1 454 ? -9.328 -28.438 -14.258 1 82.25 454 LEU A O 1
ATOM 3577 N N . PHE A 1 455 ? -11.43 -29.016 -13.789 1 86.5 455 PHE A N 1
ATOM 3578 C CA . PHE A 1 455 ? -11.328 -28.672 -12.375 1 86.5 455 PHE A CA 1
ATOM 3579 C C . PHE A 1 455 ? -10.242 -29.484 -11.688 1 86.5 455 PHE A C 1
ATOM 3581 O O . PHE A 1 455 ? -9.375 -28.938 -11.016 1 86.5 455 PHE A O 1
ATOM 3588 N N . ASP A 1 456 ? -10.266 -30.75 -11.93 1 86.62 456 ASP A N 1
ATOM 3589 C CA . ASP A 1 456 ? -9.312 -31.641 -11.289 1 86.62 456 ASP A CA 1
ATOM 3590 C C . ASP A 1 456 ? -7.887 -31.359 -11.766 1 86.62 456 ASP A C 1
ATOM 3592 O O . ASP A 1 456 ? -6.957 -31.312 -10.961 1 86.62 456 ASP A O 1
ATOM 3596 N N . ASN A 1 457 ? -7.77 -31.203 -13.031 1 85.62 457 ASN A N 1
ATOM 3597 C CA . ASN A 1 457 ? -6.453 -30.922 -13.594 1 85.62 457 ASN A CA 1
ATOM 3598 C C . ASN A 1 457 ? -5.887 -29.609 -13.07 1 85.62 457 ASN A C 1
ATOM 3600 O O . ASN A 1 457 ? -4.68 -29.469 -12.867 1 85.62 457 ASN A O 1
ATOM 3604 N N . THR A 1 458 ? -6.77 -28.688 -12.867 1 87.44 458 THR A N 1
ATOM 3605 C CA . THR A 1 458 ? -6.34 -27.359 -12.445 1 87.44 458 THR A CA 1
ATOM 3606 C C . THR A 1 458 ? -5.762 -27.391 -11.031 1 87.44 458 THR A C 1
ATOM 3608 O O . THR A 1 458 ? -4.793 -26.688 -10.734 1 87.44 458 THR A O 1
ATOM 3611 N N . PHE A 1 459 ? -6.273 -28.281 -10.156 1 92.31 459 PHE A N 1
ATOM 3612 C CA . PHE A 1 459 ? -5.934 -28.141 -8.742 1 92.31 459 PHE A CA 1
ATOM 3613 C C . PHE A 1 459 ? -5.113 -29.328 -8.258 1 92.31 459 PHE A C 1
ATOM 3615 O O . PHE A 1 459 ? -4.898 -29.484 -7.051 1 92.31 459 PHE A O 1
ATOM 3622 N N . TRP A 1 460 ? -4.531 -30.094 -9.188 1 91.56 460 TRP A N 1
ATOM 3623 C CA . TRP A 1 460 ? -3.676 -31.219 -8.828 1 91.56 460 TRP A CA 1
ATOM 3624 C C . TRP A 1 460 ? -2.471 -30.75 -8.023 1 91.56 460 TRP A C 1
ATOM 3626 O O . TRP A 1 460 ? -2.012 -31.453 -7.113 1 91.56 460 TRP A O 1
ATOM 3636 N N . PRO A 1 461 ? -2.002 -29.562 -8.266 1 95.44 461 PRO A N 1
ATOM 3637 C CA . PRO A 1 461 ? -0.778 -29.156 -7.57 1 95.44 461 PRO A CA 1
ATOM 3638 C C . PRO A 1 461 ? -1.035 -28.719 -6.133 1 95.44 461 PRO A C 1
ATOM 3640 O O . PRO A 1 461 ? -0.122 -28.234 -5.461 1 95.44 461 PRO A O 1
ATOM 3643 N N . VAL A 1 462 ? -2.215 -28.812 -5.633 1 96.62 462 VAL A N 1
ATOM 3644 C CA . VAL A 1 462 ? -2.57 -28.344 -4.293 1 96.62 462 VAL A CA 1
ATOM 3645 C C . VAL A 1 462 ? -1.729 -29.078 -3.254 1 96.62 462 VAL A C 1
ATOM 3647 O O . VAL A 1 462 ? -1.278 -28.484 -2.273 1 96.62 462 VAL A O 1
ATOM 3650 N N . ASP A 1 463 ? -1.46 -30.359 -3.498 1 96.38 463 ASP A N 1
ATOM 3651 C CA . ASP A 1 463 ? -0.65 -31.125 -2.561 1 96.38 463 ASP A CA 1
ATOM 3652 C C . ASP A 1 463 ? 0.774 -30.578 -2.486 1 96.38 463 ASP A C 1
ATOM 3654 O O . ASP A 1 463 ? 1.345 -30.453 -1.4 1 96.38 463 ASP A O 1
ATOM 3658 N N . VAL A 1 464 ? 1.324 -30.312 -3.627 1 97.38 464 VAL A N 1
ATOM 3659 C CA . VAL A 1 464 ? 2.674 -29.766 -3.66 1 97.38 464 VAL A CA 1
ATOM 3660 C C . VAL A 1 464 ? 2.711 -28.438 -2.902 1 97.38 464 VAL A C 1
ATOM 3662 O O . VAL A 1 464 ? 3.623 -28.203 -2.111 1 97.38 464 VAL A O 1
ATOM 3665 N N . SER A 1 465 ? 1.702 -27.578 -3.16 1 96.81 465 SER A N 1
ATOM 3666 C CA . SER A 1 465 ? 1.616 -26.281 -2.514 1 96.81 465 SER A CA 1
ATOM 3667 C C . SER A 1 465 ? 1.475 -26.422 -1.001 1 96.81 465 SER A C 1
ATOM 3669 O O . SER A 1 465 ? 2.129 -25.703 -0.242 1 96.81 465 SER A O 1
ATOM 3671 N N . TYR A 1 466 ? 0.641 -27.344 -0.604 1 97.69 466 TYR A N 1
ATOM 3672 C CA . TYR A 1 466 ? 0.399 -27.562 0.816 1 97.69 466 TYR A CA 1
ATOM 3673 C C . TYR A 1 466 ? 1.676 -28 1.524 1 97.69 466 TYR A C 1
ATOM 3675 O O . TYR A 1 466 ? 2.074 -27.406 2.525 1 97.69 466 TYR A O 1
ATOM 3683 N N . TYR A 1 467 ? 2.348 -28.984 1.041 1 97.69 467 TYR A N 1
ATOM 3684 C CA . TYR A 1 467 ? 3.523 -29.516 1.715 1 97.69 467 TYR A CA 1
ATOM 3685 C C . TYR A 1 467 ? 4.695 -28.547 1.632 1 97.69 467 TYR A C 1
ATOM 3687 O O . TYR A 1 467 ? 5.516 -28.469 2.549 1 97.69 467 TYR A O 1
ATOM 3695 N N . SER A 1 468 ? 4.785 -27.828 0.552 1 95.75 468 SER A N 1
ATOM 3696 C CA . SER A 1 468 ? 5.809 -26.797 0.46 1 95.75 468 SER A CA 1
ATOM 3697 C C . SER A 1 468 ? 5.629 -25.75 1.544 1 95.75 468 SER A C 1
ATOM 3699 O O . SER A 1 468 ? 6.586 -25.359 2.219 1 95.75 468 SER A O 1
ATOM 3701 N N . THR A 1 469 ? 4.422 -25.281 1.715 1 96.31 469 THR A N 1
ATOM 3702 C CA . THR A 1 469 ? 4.117 -24.266 2.727 1 96.31 469 THR A CA 1
ATOM 3703 C C . THR A 1 469 ? 4.309 -24.844 4.129 1 96.31 469 THR A C 1
ATOM 3705 O O . THR A 1 469 ? 4.824 -24.156 5.016 1 96.31 469 THR A O 1
ATOM 3708 N N . LEU A 1 470 ? 3.889 -26.078 4.277 1 96.81 470 LEU A N 1
ATOM 3709 C CA . LEU A 1 470 ? 4.055 -26.734 5.566 1 96.81 470 LEU A CA 1
ATOM 3710 C C . LEU A 1 470 ? 5.531 -26.859 5.934 1 96.81 470 LEU A C 1
ATOM 3712 O O . LEU A 1 470 ? 5.902 -26.656 7.094 1 96.81 470 LEU A O 1
ATOM 3716 N N . THR A 1 471 ? 6.363 -27.203 4.988 1 94.31 471 THR A N 1
ATOM 3717 C CA . THR A 1 471 ? 7.805 -27.281 5.211 1 94.31 471 THR A CA 1
ATOM 3718 C C . THR A 1 471 ? 8.352 -25.922 5.645 1 94.31 471 THR A C 1
ATOM 3720 O O . THR A 1 471 ? 9.18 -25.844 6.562 1 94.31 471 THR A O 1
ATOM 3723 N N . LEU A 1 472 ? 7.891 -24.906 5.004 1 92.12 472 LEU A N 1
ATOM 3724 C CA . LEU A 1 472 ? 8.328 -23.547 5.328 1 92.12 472 LEU A CA 1
ATOM 3725 C C . LEU A 1 472 ? 7.969 -23.203 6.77 1 92.12 472 LEU A C 1
ATOM 3727 O O . LEU A 1 472 ? 8.758 -22.562 7.473 1 92.12 472 LEU A O 1
ATOM 3731 N N . VAL A 1 473 ? 6.836 -23.594 7.227 1 93.94 473 VAL A N 1
ATOM 3732 C CA . VAL A 1 473 ? 6.355 -23.281 8.57 1 93.94 473 VAL A CA 1
ATOM 3733 C C . VAL A 1 473 ? 7.23 -23.984 9.609 1 93.94 473 VAL A C 1
ATOM 3735 O O . VAL A 1 473 ? 7.699 -23.359 10.562 1 93.94 473 VAL A O 1
ATOM 3738 N N . HIS A 1 474 ? 7.492 -25.203 9.359 1 92.12 474 HIS A N 1
ATOM 3739 C CA . HIS A 1 474 ? 8.289 -25.969 10.312 1 92.12 474 HIS A CA 1
ATOM 3740 C C . HIS A 1 474 ? 9.75 -25.531 10.289 1 92.12 474 HIS A C 1
ATOM 3742 O O . HIS A 1 474 ? 10.43 -25.562 11.32 1 92.12 474 HIS A O 1
ATOM 3748 N N . HIS A 1 475 ? 10.188 -25.125 9.211 1 87.81 475 HIS A N 1
ATOM 3749 C CA . HIS A 1 475 ? 11.586 -24.719 9.062 1 87.81 475 HIS A CA 1
ATOM 3750 C C . HIS A 1 475 ? 11.875 -23.438 9.82 1 87.81 475 HIS A C 1
ATOM 3752 O O . HIS A 1 475 ? 13.023 -23.141 10.141 1 87.81 475 HIS A O 1
ATOM 3758 N N . ALA A 1 476 ? 10.883 -22.625 10.07 1 83.75 476 ALA A N 1
ATOM 3759 C CA . ALA A 1 476 ? 11.062 -21.375 10.797 1 83.75 476 ALA A CA 1
ATOM 3760 C C . ALA A 1 476 ? 11.625 -21.625 12.195 1 83.75 476 ALA A C 1
ATOM 3762 O O . ALA A 1 476 ? 12.367 -20.797 12.727 1 83.75 476 ALA A O 1
ATOM 3763 N N . LEU A 1 477 ? 11.297 -22.719 12.789 1 78.19 477 LEU A N 1
ATOM 3764 C CA . LEU A 1 477 ? 11.797 -23.078 14.109 1 78.19 477 LEU A CA 1
ATOM 3765 C C . LEU A 1 477 ? 13.258 -23.531 14.031 1 78.19 477 LEU A C 1
ATOM 3767 O O . LEU A 1 477 ? 14.047 -23.234 14.922 1 78.19 477 LEU A O 1
ATOM 3771 N N . ASP A 1 478 ? 13.547 -24.219 13 1 66.81 478 ASP A N 1
ATOM 3772 C CA . ASP A 1 478 ? 14.891 -24.734 12.82 1 66.81 478 ASP A CA 1
ATOM 3773 C C . ASP A 1 478 ? 15.906 -23.609 12.641 1 66.81 478 ASP A C 1
ATOM 3775 O O . ASP A 1 478 ? 17.016 -23.688 13.164 1 66.81 478 ASP A O 1
ATOM 3779 N N . LEU A 1 479 ? 15.492 -22.594 11.969 1 62.16 479 LEU A N 1
ATOM 3780 C CA . LEU A 1 479 ? 16.359 -21.453 11.688 1 62.16 479 LEU A CA 1
ATOM 3781 C C . LEU A 1 479 ? 16.688 -20.703 12.969 1 62.16 479 LEU A C 1
ATOM 3783 O O . LEU A 1 479 ? 17.734 -20.062 13.062 1 62.16 479 LEU A O 1
ATOM 3787 N N . SER A 1 480 ? 15.836 -20.828 13.844 1 55.03 480 SER A N 1
ATOM 3788 C CA . SER A 1 480 ? 16.031 -20.109 15.094 1 55.03 480 SER A CA 1
ATOM 3789 C C . SER A 1 480 ? 16.984 -20.859 16.016 1 55.03 480 SER A C 1
ATOM 3791 O O . SER A 1 480 ? 17.672 -20.25 16.859 1 55.03 480 SER A O 1
ATOM 3793 N N . THR A 1 481 ? 17 -22.125 15.906 1 53.06 481 THR A N 1
ATOM 3794 C CA . THR A 1 481 ? 17.844 -22.938 16.781 1 53.06 481 THR A CA 1
ATOM 3795 C C . THR A 1 481 ? 19.219 -23.172 16.156 1 53.06 481 THR A C 1
ATOM 3797 O O . THR A 1 481 ? 20.234 -22.75 16.688 1 53.06 481 THR A O 1
ATOM 3800 N N . SER A 1 482 ? 19.281 -23.969 15.188 1 54.75 482 SER A N 1
ATOM 3801 C CA . SER 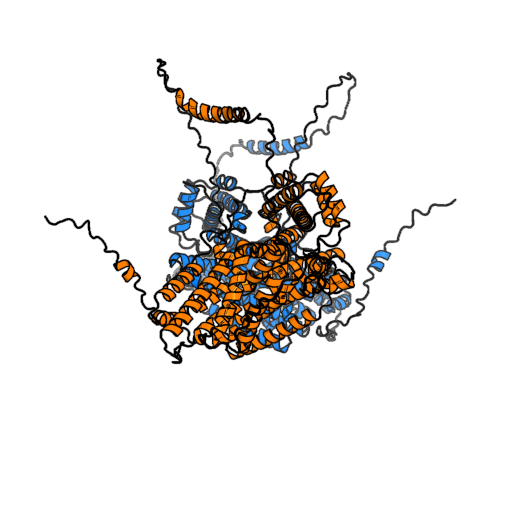A 1 482 ? 20.469 -24.25 14.406 1 54.75 482 SER A CA 1
ATOM 3802 C C . SER A 1 482 ? 20.109 -24.703 12.992 1 54.75 482 SER A C 1
ATOM 3804 O O . SER A 1 482 ? 19.109 -25.406 12.797 1 54.75 482 SER A O 1
ATOM 3806 N N . ILE A 1 483 ? 20.688 -24.125 12.016 1 52.59 483 ILE A N 1
ATOM 3807 C CA . ILE A 1 483 ? 20.469 -24.5 10.625 1 52.59 483 ILE A CA 1
ATOM 3808 C C . ILE A 1 483 ? 20.688 -26 10.461 1 52.59 483 ILE A C 1
ATOM 3810 O O . ILE A 1 483 ? 20.125 -26.625 9.555 1 52.59 483 ILE A O 1
ATOM 3814 N N . ARG A 1 484 ? 21.188 -26.656 11.461 1 54.59 484 ARG A N 1
ATOM 3815 C CA . ARG A 1 484 ? 21.578 -28.062 11.328 1 54.59 484 ARG A CA 1
ATOM 3816 C C . ARG A 1 484 ? 20.469 -29 11.773 1 54.59 484 ARG A C 1
ATOM 3818 O O . ARG A 1 484 ? 20.438 -30.172 11.383 1 54.59 484 ARG A O 1
ATOM 3825 N N . ILE A 1 485 ? 19.766 -28.344 12.484 1 66.56 485 ILE A N 1
ATOM 3826 C CA . ILE A 1 485 ? 18.766 -29.234 13.047 1 66.56 485 ILE A CA 1
ATOM 3827 C C . ILE A 1 485 ? 17.453 -29.062 12.289 1 66.56 485 ILE A C 1
ATOM 3829 O O . ILE A 1 485 ? 16.875 -27.969 12.258 1 66.56 485 ILE A O 1
ATOM 3833 N N . ILE A 1 486 ? 17.266 -30.062 11.57 1 83 486 ILE A N 1
ATOM 3834 C CA . ILE A 1 486 ? 15.984 -30.141 10.891 1 83 486 ILE A CA 1
ATOM 3835 C C . ILE A 1 486 ? 15.023 -31 11.703 1 83 486 ILE A C 1
ATOM 3837 O O . ILE A 1 486 ? 15.305 -32.188 11.969 1 83 486 ILE A O 1
ATOM 3841 N N . SER A 1 487 ? 13.984 -30.438 12.102 1 87.06 487 SER A N 1
ATOM 3842 C CA . SER A 1 487 ? 12.984 -31.156 12.875 1 87.06 487 SER A CA 1
ATOM 3843 C C . SER A 1 487 ? 12.32 -32.25 12.031 1 87.06 487 SER A C 1
ATOM 3845 O O . SER A 1 487 ? 12.266 -32.156 10.805 1 87.06 487 SER A O 1
ATOM 3847 N N . ASP A 1 488 ? 11.812 -33.25 12.656 1 91.56 488 ASP A N 1
ATOM 3848 C CA . ASP A 1 488 ? 11.211 -34.375 11.969 1 91.56 488 ASP A CA 1
ATOM 3849 C C . ASP A 1 488 ? 9.977 -33.938 11.172 1 91.56 488 ASP A C 1
ATOM 3851 O O . ASP A 1 488 ? 9.82 -34.344 10.008 1 91.56 488 ASP A O 1
ATOM 3855 N N . PRO A 1 489 ? 9.109 -33.125 11.82 1 92.69 489 PRO A N 1
ATOM 3856 C CA . PRO A 1 489 ? 7.953 -32.719 11.031 1 92.69 489 PRO A CA 1
ATOM 3857 C C . PRO A 1 489 ? 8.344 -31.938 9.781 1 92.69 489 PRO A C 1
ATOM 3859 O O . PRO A 1 489 ? 7.688 -32.031 8.742 1 92.69 489 PRO A O 1
ATOM 3862 N N . CYS A 1 490 ? 9.383 -31.203 9.906 1 93.19 490 CYS A N 1
ATOM 3863 C CA . CYS A 1 490 ? 9.875 -30.438 8.766 1 93.19 490 CYS A CA 1
ATOM 3864 C C . CYS A 1 490 ? 10.398 -31.375 7.672 1 93.19 490 CYS A C 1
ATOM 3866 O O . CYS A 1 490 ? 10.078 -31.203 6.496 1 93.19 490 CYS A O 1
ATOM 3868 N N . LEU A 1 491 ? 11.156 -32.375 8.062 1 94.38 491 LEU A N 1
ATOM 3869 C CA . LEU A 1 491 ? 11.734 -33.344 7.121 1 94.38 491 LEU A CA 1
ATOM 3870 C C . LEU A 1 491 ? 10.641 -34.125 6.43 1 94.38 491 LEU A C 1
ATOM 3872 O O . LEU A 1 491 ? 10.703 -34.375 5.219 1 94.38 491 LEU A O 1
ATOM 3876 N N . GLU A 1 492 ? 9.719 -34.531 7.176 1 96.62 492 GLU A N 1
ATOM 3877 C CA . GLU A 1 492 ? 8.625 -35.312 6.617 1 96.62 492 GLU A CA 1
ATOM 3878 C C . GLU A 1 492 ? 7.832 -34.5 5.598 1 96.62 492 GLU A C 1
ATOM 3880 O O . GLU A 1 492 ? 7.473 -35 4.535 1 96.62 492 GLU A O 1
ATOM 3885 N N . ALA A 1 493 ? 7.508 -33.281 5.953 1 96.94 493 ALA A N 1
ATOM 3886 C CA . ALA A 1 493 ? 6.785 -32.406 5.035 1 96.94 493 ALA A CA 1
ATOM 3887 C C . ALA A 1 493 ? 7.586 -32.188 3.756 1 96.94 493 ALA A C 1
ATOM 3889 O O . ALA A 1 493 ? 7.023 -32.156 2.658 1 96.94 493 ALA A O 1
ATOM 3890 N N . ALA A 1 494 ? 8.852 -32 3.891 1 96.19 494 ALA A N 1
ATOM 3891 C CA . ALA A 1 494 ? 9.719 -31.766 2.742 1 96.19 494 ALA A CA 1
ATOM 3892 C C . ALA A 1 494 ? 9.75 -32.969 1.812 1 96.19 494 ALA A C 1
ATOM 3894 O O . ALA A 1 494 ? 9.656 -32.812 0.59 1 96.19 494 ALA A O 1
ATOM 3895 N N . LYS A 1 495 ? 9.898 -34.125 2.377 1 97.44 495 LYS A N 1
ATOM 3896 C CA . LYS A 1 495 ? 9.922 -35.344 1.577 1 97.44 495 LYS A CA 1
ATOM 3897 C C . LYS A 1 495 ? 8.609 -35.531 0.834 1 97.44 495 LYS A C 1
ATOM 3899 O O . LYS A 1 495 ? 8.602 -35.844 -0.359 1 97.44 495 LYS A O 1
ATOM 3904 N N . LYS A 1 496 ? 7.543 -35.344 1.573 1 97.56 496 LYS A N 1
ATOM 3905 C CA . LYS A 1 496 ? 6.234 -35.469 0.942 1 97.56 496 LYS A CA 1
ATOM 3906 C C . LYS A 1 496 ? 6.055 -34.406 -0.154 1 97.56 496 LYS A C 1
ATOM 3908 O O . LYS A 1 496 ? 5.418 -34.688 -1.175 1 97.56 496 LYS A O 1
ATOM 3913 N N . GLY A 1 497 ? 6.582 -33.25 0.085 1 97.5 497 GLY A N 1
ATOM 3914 C CA . GLY A 1 497 ? 6.52 -32.188 -0.914 1 97.5 497 GLY A CA 1
ATOM 3915 C C . GLY A 1 497 ? 7.23 -32.531 -2.207 1 97.5 497 GLY A C 1
ATOM 3916 O O . GLY A 1 497 ? 6.664 -32.375 -3.293 1 97.5 497 GLY A O 1
ATOM 3917 N N . LEU A 1 498 ? 8.398 -33.062 -2.125 1 97.38 498 LEU A N 1
ATOM 3918 C CA . LEU A 1 498 ? 9.172 -33.406 -3.309 1 97.38 498 LEU A CA 1
ATOM 3919 C C . LEU A 1 498 ? 8.57 -34.625 -4.016 1 97.38 498 LEU A C 1
ATOM 3921 O O . LEU A 1 498 ? 8.562 -34.688 -5.246 1 97.38 498 LEU A O 1
ATOM 3925 N N . LYS A 1 499 ? 8.102 -35.531 -3.242 1 97.31 499 LYS A N 1
ATOM 3926 C CA . LYS A 1 499 ? 7.457 -36.719 -3.838 1 97.31 499 LYS A CA 1
ATOM 3927 C C . LYS A 1 499 ? 6.199 -36.312 -4.602 1 97.31 499 LYS A C 1
ATOM 3929 O O . LYS A 1 499 ? 5.949 -36.812 -5.699 1 97.31 499 LYS A O 1
ATOM 3934 N N . SER A 1 500 ? 5.438 -35.438 -3.975 1 96.81 500 SER A N 1
ATOM 3935 C CA . SER A 1 500 ? 4.238 -34.938 -4.641 1 96.81 500 SER A CA 1
ATOM 3936 C C . SER A 1 500 ? 4.59 -34.156 -5.906 1 96.81 500 SER A C 1
ATOM 3938 O O . SER A 1 500 ? 3.863 -34.219 -6.898 1 96.81 500 SER A O 1
ATOM 3940 N N . HIS A 1 501 ? 5.621 -33.438 -5.832 1 97 501 HIS A N 1
ATOM 3941 C CA . HIS A 1 501 ? 6.109 -32.688 -6.98 1 97 501 HIS A CA 1
ATOM 3942 C C . HIS A 1 501 ? 6.316 -33.594 -8.188 1 97 501 HIS A C 1
ATOM 3944 O O . HIS A 1 501 ? 5.824 -33.281 -9.281 1 97 501 HIS A O 1
ATOM 3950 N N . VAL A 1 502 ? 6.977 -34.688 -8.023 1 96.38 502 VAL A N 1
ATOM 3951 C CA . VAL A 1 502 ? 7.289 -35.625 -9.094 1 96.38 502 VAL A CA 1
ATOM 3952 C C . VAL A 1 502 ? 6.016 -36.344 -9.547 1 96.38 502 VAL A C 1
ATOM 3954 O O . VAL A 1 502 ? 5.781 -36.5 -10.742 1 96.38 502 VAL A O 1
ATOM 3957 N N . SER A 1 503 ? 5.195 -36.688 -8.594 1 95.75 503 SER A N 1
ATOM 3958 C CA . SER A 1 503 ? 3.975 -37.438 -8.914 1 95.75 503 SER A CA 1
ATOM 3959 C C . SER A 1 503 ? 3.008 -36.562 -9.719 1 95.75 503 SER A C 1
ATOM 3961 O O . SER A 1 503 ? 2.404 -37.031 -10.688 1 95.75 503 SER A O 1
ATOM 3963 N N . VAL A 1 504 ? 2.832 -35.312 -9.336 1 95.25 504 VAL A N 1
ATOM 3964 C CA . VAL A 1 504 ? 1.902 -34.438 -10.016 1 95.25 504 VAL A CA 1
ATOM 3965 C C . VAL A 1 504 ? 2.422 -34.125 -11.414 1 95.25 504 VAL A C 1
ATOM 3967 O O . VAL A 1 504 ? 1.642 -34.031 -12.367 1 95.25 504 VAL A O 1
ATOM 3970 N N . HIS A 1 505 ? 3.693 -33.906 -11.484 1 94.56 505 HIS A N 1
ATOM 3971 C CA . HIS A 1 505 ? 4.273 -33.688 -12.797 1 94.56 505 HIS A CA 1
ATOM 3972 C C . HIS A 1 505 ? 3.969 -34.812 -13.75 1 94.56 505 HIS A C 1
ATOM 3974 O O . HIS A 1 505 ? 3.695 -34.594 -14.93 1 94.56 505 HIS A O 1
ATOM 3980 N N . ALA A 1 506 ? 4.047 -36.031 -13.289 1 93.19 506 ALA A N 1
ATOM 3981 C CA . ALA A 1 506 ? 3.783 -37.219 -14.125 1 93.19 506 ALA A CA 1
ATOM 3982 C C . ALA A 1 506 ? 2.373 -37.156 -14.711 1 93.19 506 ALA A C 1
ATOM 3984 O O . ALA A 1 506 ? 2.156 -37.562 -15.859 1 93.19 506 ALA A O 1
ATOM 3985 N N . GLN A 1 507 ? 1.498 -36.625 -13.969 1 90.12 507 GLN A N 1
ATOM 3986 C CA . GLN A 1 507 ? 0.123 -36.5 -14.438 1 90.12 507 GLN A CA 1
ATOM 3987 C C . GLN A 1 507 ? 0.003 -35.375 -15.461 1 90.12 507 GLN A C 1
ATOM 3989 O O . GLN A 1 507 ? -0.693 -35.5 -16.469 1 90.12 507 GLN A O 1
ATOM 3994 N N . TYR A 1 508 ? 0.658 -34.281 -15.25 1 90.56 508 TYR A N 1
ATOM 3995 C CA . TYR A 1 508 ? 0.572 -33.125 -16.125 1 90.56 508 TYR A CA 1
ATOM 3996 C C . TYR A 1 508 ? 1.302 -33.375 -17.438 1 90.56 508 TYR A C 1
ATOM 3998 O O . TYR A 1 508 ? 0.962 -32.781 -18.469 1 90.56 508 TYR A O 1
ATOM 4006 N N . SER A 1 509 ? 2.316 -34.188 -17.312 1 88.5 509 SER A N 1
ATOM 4007 C CA . SER A 1 509 ? 3.1 -34.469 -18.516 1 88.5 509 SER A CA 1
ATOM 4008 C C . SER A 1 509 ? 2.248 -35.156 -19.578 1 88.5 509 SER A C 1
ATOM 4010 O O . SER A 1 509 ? 2.594 -35.125 -20.766 1 88.5 509 SER A O 1
ATOM 4012 N N . LEU A 1 510 ? 1.032 -35.656 -19.219 1 87.44 510 LEU A N 1
ATOM 4013 C CA . LEU A 1 510 ? 0.12 -36.344 -20.141 1 87.44 510 LEU A CA 1
ATOM 4014 C C . LEU A 1 510 ? -0.873 -35.344 -20.734 1 87.44 510 LEU A C 1
ATOM 4016 O O . LEU A 1 510 ? -1.596 -35.688 -21.688 1 87.44 510 LEU A O 1
ATOM 4020 N N . LEU A 1 511 ? -0.771 -34.156 -20.234 1 86.12 511 LEU A N 1
ATOM 4021 C CA . LEU A 1 511 ? -1.716 -33.125 -20.672 1 86.12 511 LEU A CA 1
ATOM 4022 C C . LEU A 1 511 ? -1.078 -32.219 -21.719 1 86.12 511 LEU A C 1
ATOM 4024 O O . LEU A 1 511 ? 0.022 -32.5 -22.203 1 86.12 511 LEU A O 1
ATOM 4028 N N . GLU A 1 512 ? -1.885 -31.172 -22.156 1 80.31 512 GLU A N 1
ATOM 4029 C CA . GLU A 1 512 ? -1.398 -30.219 -23.141 1 80.31 512 GLU A CA 1
ATOM 4030 C C . GLU A 1 512 ? -0.277 -29.359 -22.578 1 80.31 512 GLU A C 1
ATOM 4032 O O . GLU A 1 512 ? -0.206 -29.141 -21.359 1 80.31 512 GLU A O 1
ATOM 4037 N N . PRO A 1 513 ? 0.551 -28.844 -23.406 1 81.81 513 PRO A N 1
ATOM 4038 C CA . PRO A 1 513 ? 1.693 -28.047 -22.984 1 81.81 513 PRO A CA 1
ATOM 4039 C C . PRO A 1 513 ? 1.276 -26.812 -22.156 1 81.81 513 PRO A C 1
ATOM 4041 O O . PRO A 1 513 ? 2.006 -26.391 -21.266 1 81.81 513 PRO A O 1
ATOM 4044 N N . GLN A 1 514 ? 0.191 -26.281 -22.469 1 80.75 514 GLN A N 1
ATOM 4045 C CA . GLN A 1 514 ? -0.26 -25.109 -21.734 1 80.75 514 GLN A CA 1
ATOM 4046 C C . GLN A 1 514 ? -0.557 -25.469 -20.281 1 80.75 514 GLN A C 1
ATOM 4048 O O . GLN A 1 514 ? -0.31 -24.672 -19.375 1 80.75 514 GLN A O 1
ATOM 4053 N N . SER A 1 515 ? -1.032 -26.641 -20.109 1 85.25 515 SER A N 1
ATOM 4054 C CA . SER A 1 515 ? -1.299 -27.109 -18.766 1 85.25 515 SER A CA 1
ATOM 4055 C C . SER A 1 515 ? -0.002 -27.344 -18 1 85.25 515 SER A C 1
ATOM 4057 O O . SER A 1 515 ? 0.075 -27.062 -16.797 1 85.25 515 SER A O 1
ATOM 4059 N N . LEU A 1 516 ? 0.928 -27.859 -18.734 1 90.69 516 LEU A N 1
ATOM 4060 C CA . LEU A 1 516 ? 2.227 -28.078 -18.109 1 90.69 516 LEU A CA 1
ATOM 4061 C C . LEU A 1 516 ? 2.887 -26.766 -17.719 1 90.69 516 LEU A C 1
ATOM 4063 O O . LEU A 1 516 ? 3.555 -26.688 -16.688 1 90.69 516 LEU A O 1
ATOM 4067 N N . ALA A 1 517 ? 2.707 -25.781 -18.531 1 89.75 517 ALA A N 1
ATOM 4068 C CA . ALA A 1 517 ? 3.232 -24.453 -18.203 1 89.75 517 ALA A CA 1
ATOM 4069 C C . ALA A 1 517 ? 2.564 -23.891 -16.953 1 89.75 517 ALA A C 1
ATOM 4071 O O . ALA A 1 517 ? 3.221 -23.25 -16.125 1 89.75 517 ALA A O 1
ATOM 4072 N N . PHE A 1 518 ? 1.336 -24.109 -16.875 1 89.56 518 PHE A N 1
ATOM 4073 C CA . PHE A 1 518 ? 0.582 -23.688 -15.711 1 89.56 518 PHE A CA 1
ATOM 4074 C C . PHE A 1 518 ? 1.115 -24.344 -14.445 1 89.56 518 PHE A C 1
ATOM 4076 O O . PHE A 1 518 ? 1.321 -23.672 -13.43 1 89.56 518 PHE A O 1
ATOM 4083 N N . PHE A 1 519 ? 1.326 -25.609 -14.562 1 93.38 519 PHE A N 1
ATOM 4084 C CA . PHE A 1 519 ? 1.905 -26.375 -13.469 1 93.38 519 PHE A CA 1
ATOM 4085 C C . PHE A 1 519 ? 3.271 -25.812 -13.078 1 93.38 519 PHE A C 1
ATOM 4087 O O . PHE A 1 519 ? 3.549 -25.609 -11.898 1 93.38 519 PHE A O 1
ATOM 4094 N N . ALA A 1 520 ? 4.066 -25.578 -14.016 1 94.75 520 ALA A N 1
ATOM 4095 C CA . ALA A 1 520 ? 5.43 -25.094 -13.773 1 94.75 520 ALA A CA 1
ATOM 4096 C C . ALA A 1 520 ? 5.422 -23.75 -13.047 1 94.75 520 ALA A C 1
ATOM 4098 O O . ALA A 1 520 ? 6.156 -23.562 -12.078 1 94.75 520 ALA A O 1
ATOM 4099 N N . VAL A 1 521 ? 4.59 -22.859 -13.461 1 93.62 521 VAL A N 1
ATOM 4100 C CA . VAL A 1 521 ? 4.531 -21.531 -12.875 1 93.62 521 VAL A CA 1
ATOM 4101 C C . VAL A 1 521 ? 4.008 -21.625 -11.445 1 93.62 521 VAL A C 1
ATOM 4103 O O . VAL A 1 521 ? 4.566 -21 -10.531 1 93.62 521 VAL A O 1
ATOM 4106 N N . TRP A 1 522 ? 3.012 -22.391 -11.227 1 94.56 522 TRP A N 1
ATOM 4107 C CA . TRP A 1 522 ? 2.412 -22.516 -9.898 1 94.56 522 TRP A CA 1
ATOM 4108 C C . TRP A 1 522 ? 3.412 -23.078 -8.906 1 94.56 522 TRP A C 1
ATOM 4110 O O . TRP A 1 522 ? 3.615 -22.516 -7.824 1 94.56 522 TRP A O 1
ATOM 4120 N N . VAL A 1 523 ? 4.09 -24.094 -9.289 1 94.88 523 VAL A N 1
ATOM 4121 C CA . VAL A 1 523 ? 4.898 -24.859 -8.344 1 94.88 523 VAL A CA 1
ATOM 4122 C C . VAL A 1 523 ? 6.281 -24.219 -8.219 1 94.88 523 VAL A C 1
ATOM 4124 O O . VAL A 1 523 ? 6.828 -24.125 -7.117 1 94.88 523 VAL A O 1
ATOM 4127 N N . HIS A 1 524 ? 6.871 -23.75 -9.297 1 93.44 524 HIS A N 1
ATOM 4128 C CA . HIS A 1 524 ? 8.266 -23.328 -9.258 1 93.44 524 HIS A CA 1
ATOM 4129 C C . HIS A 1 524 ? 8.383 -21.828 -8.984 1 93.44 524 HIS A C 1
ATOM 4131 O O . HIS A 1 524 ? 9.438 -21.344 -8.555 1 93.44 524 HIS A O 1
ATOM 4137 N N . VAL A 1 525 ? 7.324 -21.109 -9.188 1 90.19 525 VAL A N 1
ATOM 4138 C CA . VAL A 1 525 ? 7.406 -19.656 -9.008 1 90.19 525 VAL A CA 1
ATOM 4139 C C . VAL A 1 525 ? 6.641 -19.25 -7.75 1 90.19 525 VAL A C 1
ATOM 4141 O O . VAL A 1 525 ? 7.125 -18.453 -6.953 1 90.19 525 VAL A O 1
ATOM 4144 N N . TYR A 1 526 ? 5.543 -19.859 -7.492 1 91.81 526 TYR A N 1
ATOM 4145 C CA . TYR A 1 526 ? 4.664 -19.359 -6.441 1 91.81 526 TYR A CA 1
ATOM 4146 C C . TYR A 1 526 ? 4.77 -20.219 -5.188 1 91.81 526 TYR A C 1
ATOM 4148 O O . TYR A 1 526 ? 4.375 -19.781 -4.098 1 91.81 526 TYR A O 1
ATOM 4156 N N . CYS A 1 527 ? 5.266 -21.391 -5.324 1 91.94 527 CYS A N 1
ATOM 4157 C CA . CYS A 1 527 ? 5.492 -22.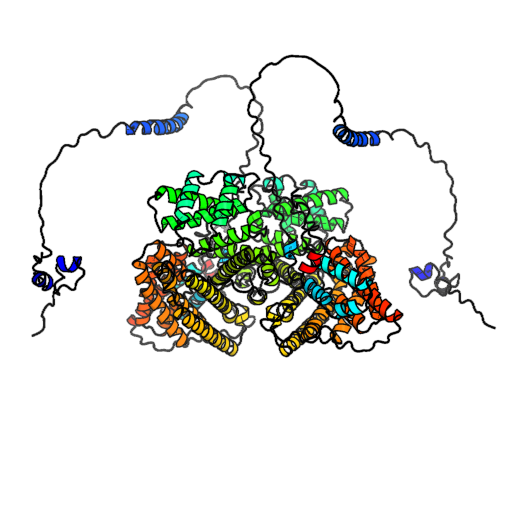219 -4.141 1 91.94 527 CYS A CA 1
ATOM 4158 C C . CYS A 1 527 ? 6.918 -22.047 -3.625 1 91.94 527 CYS A C 1
ATOM 4160 O O . CYS A 1 527 ? 7.855 -21.906 -4.414 1 91.94 527 CYS A O 1
ATOM 4162 N N . PRO A 1 528 ? 7.031 -22.109 -2.289 1 89.5 528 PRO A N 1
ATOM 4163 C CA . PRO A 1 528 ? 8.391 -22.062 -1.742 1 89.5 528 PRO A CA 1
ATOM 4164 C C . PRO A 1 528 ? 9.227 -23.281 -2.135 1 89.5 528 PRO A C 1
ATOM 4166 O O . PRO A 1 528 ? 8.719 -24.391 -2.172 1 89.5 528 PRO A O 1
ATOM 4169 N N . LEU A 1 529 ? 10.484 -23.062 -2.385 1 89.88 529 LEU A N 1
ATOM 4170 C CA . LEU A 1 529 ? 11.406 -24.141 -2.727 1 89.88 529 LEU A CA 1
ATOM 4171 C C . LEU A 1 529 ? 12.031 -24.75 -1.472 1 89.88 529 LEU A C 1
ATOM 4173 O O . LEU A 1 529 ? 13.023 -25.469 -1.554 1 89.88 529 LEU A O 1
ATOM 4177 N N . THR A 1 530 ? 11.43 -24.5 -0.414 1 88.88 530 THR A N 1
ATOM 4178 C CA . THR A 1 530 ? 11.961 -24.875 0.896 1 88.88 530 THR A CA 1
ATOM 4179 C C . THR A 1 530 ? 12.141 -26.375 1.007 1 88.88 530 THR A C 1
ATOM 4181 O O . THR A 1 530 ? 13.102 -26.859 1.61 1 88.88 530 THR A O 1
ATOM 4184 N N . PRO A 1 531 ? 11.219 -27.172 0.481 1 93.25 531 PRO A N 1
ATOM 4185 C CA . PRO A 1 531 ? 11.43 -28.625 0.571 1 93.25 531 PRO A CA 1
ATOM 4186 C C . PRO A 1 531 ? 12.742 -29.078 -0.062 1 93.25 531 PRO A C 1
ATOM 4188 O O . PRO A 1 531 ? 13.438 -29.922 0.495 1 93.25 531 PRO A O 1
ATOM 4191 N N . PHE A 1 532 ? 13.078 -28.5 -1.187 1 92.62 532 PHE A N 1
ATOM 4192 C CA . PHE A 1 532 ? 14.336 -28.844 -1.848 1 92.62 532 PHE A CA 1
ATOM 4193 C C . PHE A 1 532 ? 15.523 -28.438 -0.978 1 92.62 532 PHE A C 1
ATOM 4195 O O . PHE A 1 532 ? 16.484 -29.203 -0.841 1 92.62 532 PHE A O 1
ATOM 4202 N N . VAL A 1 533 ? 15.453 -27.328 -0.364 1 86.75 533 VAL A N 1
ATOM 4203 C CA . VAL A 1 533 ? 16.531 -26.797 0.471 1 86.75 533 VAL A CA 1
ATOM 4204 C C . VAL A 1 533 ? 16.688 -27.672 1.718 1 86.75 533 VAL A C 1
ATOM 4206 O O . VAL A 1 533 ? 17.812 -27.984 2.119 1 86.75 533 VAL A O 1
ATOM 4209 N N . VAL A 1 534 ? 15.617 -27.984 2.32 1 87.69 534 VAL A N 1
ATOM 4210 C CA . VAL A 1 534 ? 15.641 -28.781 3.545 1 87.69 534 VAL A CA 1
ATOM 4211 C C . VAL A 1 534 ? 16.25 -30.156 3.264 1 87.69 534 VAL A C 1
ATOM 4213 O O . VAL A 1 534 ? 17.078 -30.641 4.035 1 87.69 534 VAL A O 1
ATOM 4216 N N . ILE A 1 535 ? 15.82 -30.781 2.201 1 91.75 535 ILE A N 1
ATOM 4217 C CA . ILE A 1 535 ? 16.359 -32.094 1.858 1 91.75 535 ILE A CA 1
ATOM 4218 C C . ILE A 1 535 ? 17.828 -31.969 1.496 1 91.75 535 ILE A C 1
ATOM 4220 O O . ILE A 1 535 ? 18.625 -32.844 1.805 1 91.75 535 ILE A O 1
ATOM 4224 N N . PHE A 1 536 ? 18.266 -30.938 0.832 1 88.75 536 PHE A N 1
ATOM 4225 C CA . PHE A 1 536 ? 19.672 -30.656 0.54 1 88.75 536 PHE A CA 1
ATOM 4226 C C . PHE A 1 536 ? 20.484 -30.578 1.824 1 88.75 536 PHE A C 1
ATOM 4228 O O . PHE A 1 536 ? 21.547 -31.203 1.934 1 88.75 536 PHE A O 1
ATOM 4235 N N . LEU A 1 537 ? 19.906 -29.766 2.721 1 81.94 537 LEU A N 1
ATOM 4236 C CA . LEU A 1 537 ? 20.609 -29.609 3.99 1 81.94 537 LEU A CA 1
ATOM 4237 C C . LEU A 1 537 ? 20.703 -30.938 4.727 1 81.94 537 LEU A C 1
ATOM 4239 O O . LEU A 1 537 ? 21.75 -31.25 5.305 1 81.94 537 LEU A O 1
ATOM 4243 N N . HIS A 1 538 ? 19.656 -31.672 4.773 1 85.88 538 HIS A N 1
ATOM 4244 C CA . HIS A 1 538 ? 19.656 -33 5.402 1 85.88 538 HIS A CA 1
ATOM 4245 C C . HIS A 1 538 ? 20.656 -33.938 4.715 1 85.88 538 HIS A C 1
ATOM 4247 O O . HIS A 1 538 ? 21.312 -34.719 5.371 1 85.88 538 HIS A O 1
ATOM 4253 N N . CYS A 1 539 ? 20.656 -33.812 3.414 1 85.31 539 CYS A N 1
ATOM 4254 C CA . CYS A 1 539 ? 21.594 -34.594 2.623 1 85.31 539 CYS A CA 1
ATOM 4255 C C . CYS A 1 539 ? 23.031 -34.25 2.973 1 85.31 539 CYS A C 1
ATOM 4257 O O . CYS A 1 539 ? 23.891 -35.125 3.072 1 85.31 539 CYS A O 1
ATOM 4259 N N . MET A 1 540 ? 23.312 -33.062 3.193 1 80 540 MET A N 1
ATOM 4260 C CA . MET A 1 540 ? 24.656 -32.562 3.514 1 80 540 MET A CA 1
ATOM 4261 C C . MET A 1 540 ? 25.078 -33.031 4.91 1 80 540 MET A C 1
ATOM 4263 O O . MET A 1 540 ? 26.25 -33.344 5.141 1 80 540 MET A O 1
ATOM 4267 N N . THR A 1 541 ? 24.141 -33.031 5.75 1 77.56 541 THR A N 1
ATOM 4268 C CA . THR A 1 541 ? 24.453 -33.375 7.141 1 77.56 541 THR A CA 1
ATOM 4269 C C . THR A 1 541 ? 24.578 -34.875 7.316 1 77.56 541 THR A C 1
ATOM 4271 O O . THR A 1 541 ? 25.438 -35.344 8.07 1 77.56 541 THR A O 1
ATOM 4274 N N . ASN A 1 542 ? 23.734 -35.625 6.633 1 81.19 542 ASN A N 1
ATOM 4275 C CA . ASN A 1 542 ? 23.688 -37.062 6.898 1 81.19 542 ASN A CA 1
ATOM 4276 C C . ASN A 1 542 ? 24.25 -37.875 5.738 1 81.19 542 ASN A C 1
ATOM 4278 O O . ASN A 1 542 ? 24.359 -39.094 5.824 1 81.19 542 ASN A O 1
ATOM 4282 N N . SER A 1 543 ? 24.734 -37.25 4.727 1 78.38 543 SER A N 1
ATOM 4283 C CA . SER A 1 543 ? 25.266 -37.875 3.527 1 78.38 543 SER A CA 1
ATOM 4284 C C . SER A 1 543 ? 24.344 -39 3.057 1 78.38 543 SER A C 1
ATOM 4286 O O . SER A 1 543 ? 24.781 -40.125 2.814 1 78.38 543 SER A O 1
ATOM 4288 N N . ASP A 1 544 ? 23.094 -38.781 3.008 1 82.56 544 ASP A N 1
ATOM 4289 C CA . ASP A 1 544 ? 22.047 -39.75 2.672 1 82.56 544 ASP A CA 1
ATOM 4290 C C . ASP A 1 544 ? 21.828 -39.812 1.162 1 82.56 544 ASP A C 1
ATOM 4292 O O . ASP A 1 544 ? 21.422 -38.844 0.539 1 82.56 544 ASP A O 1
ATOM 4296 N N . THR A 1 545 ? 22 -40.938 0.571 1 88.06 545 THR A N 1
ATOM 4297 C CA . THR A 1 545 ? 21.875 -41.156 -0.87 1 88.06 545 THR A CA 1
ATOM 4298 C C . THR A 1 545 ? 20.422 -41.125 -1.298 1 88.06 545 THR A C 1
ATOM 4300 O O . THR A 1 545 ? 20.094 -40.75 -2.428 1 88.06 545 THR A O 1
ATOM 4303 N N . GLU A 1 546 ? 19.531 -41.562 -0.421 1 91.12 546 GLU A N 1
ATOM 4304 C CA . GLU A 1 546 ? 18.109 -41.531 -0.738 1 91.12 546 GLU A CA 1
ATOM 4305 C C . GLU A 1 546 ? 17.625 -40.094 -0.948 1 91.12 546 GLU A C 1
ATOM 4307 O O . GLU A 1 546 ? 16.812 -39.812 -1.843 1 91.12 546 GLU A O 1
ATOM 4312 N N . ASP A 1 547 ? 18.125 -39.281 -0.121 1 92.06 547 ASP A N 1
ATOM 4313 C CA . ASP A 1 547 ? 17.797 -37.875 -0.25 1 92.06 547 ASP A CA 1
ATOM 4314 C C . ASP A 1 547 ? 18.344 -37.312 -1.555 1 92.06 547 ASP A C 1
ATOM 4316 O O . ASP A 1 547 ? 17.703 -36.438 -2.18 1 92.06 547 ASP A O 1
ATOM 4320 N N . LEU A 1 548 ? 19.438 -37.656 -1.915 1 94.25 548 LEU A N 1
ATOM 4321 C CA . LEU A 1 548 ? 20.031 -37.219 -3.168 1 94.25 548 LEU A CA 1
ATOM 4322 C C . LEU A 1 548 ? 19.172 -37.625 -4.359 1 94.25 548 LEU A C 1
ATOM 4324 O O . LEU A 1 548 ? 19.016 -36.875 -5.312 1 94.25 548 LEU A O 1
ATOM 4328 N N . ASP A 1 549 ? 18.672 -38.844 -4.273 1 95.25 549 ASP A N 1
ATOM 4329 C CA . ASP A 1 549 ? 17.797 -39.312 -5.336 1 95.25 549 ASP A CA 1
ATOM 4330 C C . ASP A 1 549 ? 16.516 -38.5 -5.406 1 95.25 549 ASP A C 1
ATOM 4332 O O . ASP A 1 549 ? 16 -38.25 -6.496 1 95.25 549 ASP A O 1
ATOM 4336 N N . LEU A 1 550 ? 16.047 -38.156 -4.281 1 95.5 550 LEU A N 1
ATOM 4337 C CA . LEU A 1 550 ? 14.859 -37.312 -4.23 1 95.5 550 LEU A CA 1
ATOM 4338 C C . LEU A 1 550 ? 15.125 -35.969 -4.863 1 95.5 550 LEU A C 1
ATOM 4340 O O . LEU A 1 550 ? 14.281 -35.438 -5.609 1 95.5 550 LEU A O 1
ATOM 4344 N N . LEU A 1 551 ? 16.203 -35.375 -4.543 1 96.31 551 LEU A N 1
ATOM 4345 C CA . LEU A 1 551 ? 16.609 -34.094 -5.137 1 96.31 551 LEU A CA 1
ATOM 4346 C C . LEU A 1 551 ? 16.734 -34.219 -6.652 1 96.31 551 LEU A C 1
ATOM 4348 O O . LEU A 1 551 ? 16.281 -33.344 -7.391 1 96.31 551 LEU A O 1
ATOM 4352 N N . LYS A 1 552 ? 17.281 -35.281 -7.082 1 96.62 552 LYS A N 1
ATOM 4353 C CA . LYS A 1 552 ? 17.469 -35.5 -8.508 1 96.62 552 LYS A CA 1
ATOM 4354 C C . LYS A 1 552 ? 16.125 -35.625 -9.234 1 96.62 552 LYS A C 1
ATOM 4356 O O . LYS A 1 552 ? 15.938 -35.062 -10.305 1 96.62 552 LYS A O 1
ATOM 4361 N N . GLY A 1 553 ? 15.266 -36.406 -8.648 1 96.25 553 GLY A N 1
ATOM 4362 C CA . GLY A 1 553 ? 13.938 -36.531 -9.234 1 96.25 553 GLY A CA 1
ATOM 4363 C C . GLY A 1 553 ? 13.227 -35.188 -9.414 1 96.25 553 GLY A C 1
ATOM 4364 O O . GLY A 1 553 ? 12.633 -34.938 -10.461 1 96.25 553 GLY A O 1
ATOM 4365 N N . SER A 1 554 ? 13.25 -34.406 -8.414 1 96.81 554 SER A N 1
ATOM 4366 C CA . SER A 1 554 ? 12.625 -33.094 -8.477 1 96.81 554 SER A CA 1
ATOM 4367 C C . SER A 1 554 ? 13.336 -32.188 -9.477 1 96.81 554 SER A C 1
ATOM 4369 O O . SER A 1 554 ? 12.695 -31.422 -10.195 1 96.81 554 SER A O 1
ATOM 4371 N N . LEU A 1 555 ? 14.617 -32.219 -9.461 1 96.69 555 LEU A N 1
ATOM 4372 C CA . LEU A 1 555 ? 15.406 -31.422 -10.383 1 96.69 555 LEU A CA 1
ATOM 4373 C C . LEU A 1 555 ? 15.109 -31.797 -11.828 1 96.69 555 LEU A C 1
ATOM 4375 O O . LEU A 1 555 ? 15.062 -30.922 -12.703 1 96.69 555 LEU A O 1
ATOM 4379 N N . ASP A 1 556 ? 14.945 -33.031 -12.141 1 96.31 556 ASP A N 1
ATOM 4380 C CA . ASP A 1 556 ? 14.625 -33.469 -13.484 1 96.31 556 ASP A CA 1
ATOM 4381 C C . ASP A 1 556 ? 13.305 -32.875 -13.969 1 96.31 556 ASP A C 1
ATOM 4383 O O . ASP A 1 556 ? 13.164 -32.531 -15.141 1 96.31 556 ASP A O 1
ATOM 4387 N N . VAL A 1 557 ? 12.438 -32.844 -13.07 1 95.69 557 VAL A N 1
ATOM 4388 C CA . VAL A 1 557 ? 11.156 -32.219 -13.398 1 95.69 557 VAL A CA 1
ATOM 4389 C C . VAL A 1 557 ? 11.359 -30.75 -13.75 1 95.69 557 VAL A C 1
ATOM 4391 O O . VAL A 1 557 ? 10.82 -30.266 -14.75 1 95.69 557 VAL A O 1
ATOM 4394 N N . MET A 1 558 ? 12.133 -30.062 -12.961 1 95.88 558 MET A N 1
ATOM 4395 C CA . MET A 1 558 ? 12.391 -28.641 -13.18 1 95.88 558 MET A CA 1
ATOM 4396 C C . MET A 1 558 ? 13.133 -28.422 -14.492 1 95.88 558 MET A C 1
ATOM 4398 O O . MET A 1 558 ? 12.898 -27.422 -15.18 1 95.88 558 MET A O 1
ATOM 4402 N N . GLU A 1 559 ? 13.945 -29.297 -14.805 1 94.62 559 GLU A N 1
ATOM 4403 C CA . GLU A 1 559 ? 14.695 -29.188 -16.047 1 94.62 559 GLU A CA 1
ATOM 4404 C C . GLU A 1 559 ? 13.773 -29.297 -17.266 1 94.62 559 GLU A C 1
ATOM 4406 O O . GLU A 1 559 ? 13.945 -28.578 -18.25 1 94.62 559 GLU A O 1
ATOM 4411 N N . GLN A 1 560 ? 12.852 -30.109 -17.156 1 91.56 560 GLN A N 1
ATOM 4412 C CA . GLN A 1 560 ? 11.906 -30.328 -18.25 1 91.56 560 GLN A CA 1
ATOM 4413 C C . GLN A 1 560 ? 10.961 -29.141 -18.391 1 91.56 560 GLN A C 1
ATOM 4415 O O . GLN A 1 560 ? 10.469 -28.859 -19.484 1 91.56 560 GLN A O 1
ATOM 4420 N N . THR A 1 561 ? 10.758 -28.5 -17.328 1 91.44 561 THR A N 1
ATOM 4421 C CA . THR A 1 561 ? 9.727 -27.469 -17.328 1 91.44 561 THR A CA 1
ATOM 4422 C C . THR A 1 561 ? 10.359 -26.078 -17.406 1 91.44 561 THR A C 1
ATOM 4424 O O . THR A 1 561 ? 9.664 -25.094 -17.641 1 91.44 561 THR A O 1
ATOM 4427 N N . SER A 1 562 ? 11.617 -25.922 -17.203 1 89.94 562 SER A N 1
ATOM 4428 C CA . SER A 1 562 ? 12.297 -24.625 -17.094 1 89.94 562 SER A CA 1
ATOM 4429 C C . SER A 1 562 ? 12.18 -23.828 -18.391 1 89.94 562 SER A C 1
ATOM 4431 O O . SER A 1 562 ? 12.203 -22.594 -18.359 1 89.94 562 SER A O 1
ATOM 4433 N N . SER A 1 563 ? 11.945 -24.469 -19.531 1 87.69 563 SER A N 1
ATOM 4434 C CA . SER A 1 563 ? 11.906 -23.781 -20.828 1 87.69 563 SER A CA 1
ATOM 4435 C C . SER A 1 563 ? 10.5 -23.281 -21.141 1 87.69 563 SER A C 1
ATOM 4437 O O . SER A 1 563 ? 10.312 -22.469 -22.047 1 87.69 563 SER A O 1
ATOM 4439 N N . LEU A 1 564 ? 9.562 -23.719 -20.375 1 86.88 564 LEU A N 1
ATOM 4440 C CA . LEU A 1 564 ? 8.172 -23.391 -20.656 1 86.88 564 LEU A CA 1
ATOM 4441 C C . LEU A 1 564 ? 7.859 -21.938 -20.266 1 86.88 564 LEU A C 1
ATOM 4443 O O . LEU A 1 564 ? 6.984 -21.312 -20.859 1 86.88 564 LEU A O 1
ATOM 4447 N N . ALA A 1 565 ? 8.469 -21.484 -19.266 1 85.75 565 ALA A N 1
ATOM 4448 C CA . ALA A 1 565 ? 8.297 -20.109 -18.828 1 85.75 565 ALA A CA 1
ATOM 4449 C C . ALA A 1 565 ? 9.625 -19.5 -18.391 1 85.75 565 ALA A C 1
ATOM 4451 O O . ALA A 1 565 ? 10.414 -20.141 -17.703 1 85.75 565 ALA A O 1
ATOM 4452 N N . LYS A 1 566 ? 9.828 -18.266 -18.703 1 83.56 566 LYS A N 1
ATOM 4453 C CA . LYS A 1 566 ? 11.078 -17.578 -18.375 1 83.56 566 LYS A CA 1
ATOM 4454 C C . LYS A 1 566 ? 11.273 -17.484 -16.875 1 83.56 566 LYS A C 1
ATOM 4456 O O . LYS A 1 566 ? 12.398 -17.562 -16.375 1 83.56 566 LYS A O 1
ATOM 4461 N N . SER A 1 567 ? 10.234 -17.391 -16.172 1 85 567 SER A N 1
ATOM 4462 C CA . SER A 1 567 ? 10.289 -17.203 -14.727 1 85 567 SER A CA 1
ATOM 4463 C C . SER A 1 567 ? 10.75 -18.484 -14.031 1 85 567 SER A C 1
ATOM 4465 O O . SER A 1 567 ? 11.164 -18.438 -12.867 1 85 567 SER A O 1
ATOM 4467 N N . CYS A 1 568 ? 10.727 -19.594 -14.688 1 89.75 568 CYS A N 1
ATOM 4468 C CA . CYS A 1 568 ? 11.078 -20.875 -14.078 1 89.75 568 CYS A CA 1
ATOM 4469 C C . CYS A 1 568 ? 12.562 -21.156 -14.227 1 89.75 568 CYS A C 1
ATOM 4471 O O . CYS A 1 568 ? 13.086 -22.094 -13.625 1 89.75 568 CYS A O 1
ATOM 4473 N N . GLU A 1 569 ? 13.266 -20.344 -14.922 1 86.88 569 GLU A N 1
ATOM 4474 C CA . GLU A 1 569 ? 14.672 -20.594 -15.203 1 86.88 569 GLU A CA 1
ATOM 4475 C C . GLU A 1 569 ? 15.531 -20.375 -13.953 1 86.88 569 GLU A C 1
ATOM 4477 O O . GLU A 1 569 ? 16.391 -21.203 -13.641 1 86.88 569 GLU A O 1
ATOM 4482 N N . ARG A 1 570 ? 15.273 -19.375 -13.281 1 83.69 570 ARG A N 1
ATOM 4483 C CA . ARG A 1 570 ? 16.094 -19.031 -12.117 1 83.69 570 ARG A CA 1
ATOM 4484 C C . ARG A 1 570 ? 15.922 -20.062 -11.008 1 83.69 570 ARG A C 1
ATOM 4486 O O . ARG A 1 570 ? 16.906 -20.516 -10.43 1 83.69 570 ARG A O 1
ATOM 4493 N N . PRO A 1 571 ? 14.734 -20.453 -10.719 1 85.69 571 PRO A N 1
ATOM 4494 C CA . PRO A 1 571 ? 14.57 -21.531 -9.727 1 85.69 571 PRO A CA 1
ATOM 4495 C C . PRO A 1 571 ? 15.266 -22.828 -10.141 1 85.69 571 PRO A C 1
ATOM 4497 O O . PRO A 1 571 ? 15.828 -23.516 -9.289 1 85.69 571 PRO A O 1
ATOM 4500 N N . TYR A 1 572 ? 15.195 -23.109 -11.344 1 90.81 572 TYR A N 1
ATOM 4501 C CA . TYR A 1 572 ? 15.867 -24.312 -11.836 1 90.81 572 TYR A CA 1
ATOM 4502 C C . TYR A 1 572 ? 17.375 -24.219 -11.617 1 90.81 572 TYR A C 1
ATOM 4504 O O . TYR A 1 572 ? 18 -25.156 -11.125 1 90.81 572 TYR A O 1
ATOM 4512 N N . GLU A 1 573 ? 17.938 -23.078 -11.969 1 85.31 573 GLU A N 1
ATOM 4513 C CA . GLU A 1 573 ? 19.375 -22.906 -11.805 1 85.31 573 GLU A CA 1
ATOM 4514 C C . GLU A 1 573 ? 19.781 -23 -10.336 1 85.31 573 GLU A C 1
ATOM 4516 O O . GLU A 1 573 ? 20.828 -23.578 -10.016 1 85.31 573 GLU A O 1
ATOM 4521 N N . PHE A 1 574 ? 19.047 -22.469 -9.547 1 84.12 574 PHE A N 1
ATOM 4522 C CA . PHE A 1 574 ? 19.297 -22.5 -8.117 1 84.12 574 PHE A CA 1
ATOM 4523 C C . PHE A 1 574 ? 19.328 -23.938 -7.602 1 84.12 574 PHE A C 1
ATOM 4525 O O . PHE A 1 574 ? 20.266 -24.344 -6.922 1 84.12 574 PHE A O 1
ATOM 4532 N N . CYS A 1 575 ? 18.281 -24.688 -7.93 1 88.75 575 CYS A N 1
ATOM 4533 C CA . CYS A 1 575 ? 18.188 -26.062 -7.465 1 88.75 575 CYS A CA 1
ATOM 4534 C C . CYS A 1 575 ? 19.266 -26.922 -8.109 1 88.75 575 CYS A C 1
ATOM 4536 O O . CYS A 1 575 ? 19.766 -27.859 -7.484 1 88.75 575 CYS A O 1
ATOM 4538 N N . LYS A 1 576 ? 19.609 -26.531 -9.305 1 90.56 576 LYS A N 1
ATOM 4539 C CA . LYS A 1 576 ? 20.688 -27.25 -9.984 1 90.56 576 LYS A CA 1
ATOM 4540 C C . LYS A 1 576 ? 22.016 -27.078 -9.227 1 90.56 576 LYS A C 1
ATOM 4542 O O . LYS A 1 576 ? 22.766 -28.047 -9.062 1 90.56 576 LYS A O 1
ATOM 4547 N N . TYR A 1 577 ? 22.297 -25.906 -8.781 1 84.81 577 TYR A N 1
ATOM 4548 C CA . TYR A 1 577 ? 23.516 -25.656 -8.008 1 84.81 577 TYR A CA 1
ATOM 4549 C C . TYR A 1 577 ? 23.484 -26.422 -6.688 1 84.81 577 TYR A C 1
ATOM 4551 O O . TYR A 1 577 ? 24.5 -27 -6.285 1 84.81 577 TYR A O 1
ATOM 4559 N N . LEU A 1 578 ? 22.391 -26.422 -6.035 1 85.69 578 LEU A N 1
ATOM 4560 C CA . LEU A 1 578 ? 22.297 -27.125 -4.762 1 85.69 578 LEU A CA 1
ATOM 4561 C C . LEU A 1 578 ? 22.516 -28.625 -4.957 1 85.69 578 LEU A C 1
ATOM 4563 O O . LEU A 1 578 ? 23.234 -29.25 -4.172 1 85.69 578 LEU A O 1
ATOM 4567 N N . TYR A 1 579 ? 21.906 -29.125 -5.965 1 91.19 579 TYR A N 1
ATOM 4568 C CA . TYR A 1 579 ? 22.078 -30.547 -6.246 1 91.19 579 TYR A CA 1
ATOM 4569 C C . TYR A 1 579 ? 23.531 -30.875 -6.562 1 91.19 579 TYR A C 1
ATOM 4571 O O . TYR A 1 579 ? 24.062 -31.875 -6.086 1 91.19 579 TYR A O 1
ATOM 4579 N N . SER A 1 580 ? 24.141 -30.031 -7.383 1 88.69 580 SER A N 1
ATOM 4580 C CA . SER A 1 580 ? 25.531 -30.266 -7.762 1 88.69 580 SER A CA 1
ATOM 4581 C C . SER A 1 580 ? 26.453 -30.234 -6.539 1 88.69 580 SER A C 1
ATOM 4583 O O . SER A 1 580 ? 27.422 -31 -6.469 1 88.69 580 SER A O 1
ATOM 4585 N N . ILE A 1 581 ? 26.156 -29.391 -5.695 1 83.5 581 ILE A N 1
ATOM 4586 C CA . ILE A 1 581 ? 26.938 -29.297 -4.465 1 83.5 581 ILE A CA 1
ATOM 4587 C C . ILE A 1 581 ? 26.734 -30.562 -3.625 1 83.5 581 ILE A C 1
ATOM 4589 O O . ILE A 1 581 ? 27.688 -31.125 -3.1 1 83.5 581 ILE A O 1
ATOM 4593 N N . ALA A 1 582 ? 25.516 -30.953 -3.475 1 86.62 582 ALA A N 1
ATOM 4594 C CA . ALA A 1 582 ? 25.219 -32.156 -2.693 1 86.62 582 ALA A CA 1
ATOM 4595 C C . ALA A 1 582 ? 25.859 -33.406 -3.312 1 86.62 582 ALA A C 1
ATOM 4597 O O . ALA A 1 582 ? 26.391 -34.25 -2.6 1 86.62 582 ALA A O 1
ATOM 4598 N N . GLU A 1 583 ? 25.734 -33.469 -4.602 1 88.94 583 GLU A N 1
ATOM 4599 C CA . GLU A 1 583 ? 26.328 -34.594 -5.316 1 88.94 583 GLU A CA 1
ATOM 4600 C C . GLU A 1 583 ? 27.844 -34.656 -5.113 1 88.94 583 GLU A C 1
ATOM 4602 O O . GLU A 1 583 ? 28.406 -35.719 -4.879 1 88.94 583 GLU A O 1
ATOM 4607 N N . ALA A 1 584 ? 28.422 -33.531 -5.23 1 83.12 584 ALA A N 1
ATOM 4608 C CA . ALA A 1 584 ? 29.875 -33.438 -5.031 1 83.12 584 ALA A CA 1
ATOM 4609 C C . ALA A 1 584 ? 30.25 -33.781 -3.594 1 83.12 584 ALA A C 1
ATOM 4611 O O . ALA A 1 584 ? 31.266 -34.438 -3.35 1 83.12 584 ALA A O 1
ATOM 4612 N N . HIS A 1 585 ? 29.516 -33.375 -2.729 1 79.62 585 HIS A N 1
ATOM 4613 C CA . HIS A 1 585 ? 29.75 -33.625 -1.314 1 79.62 585 HIS A CA 1
ATOM 4614 C C . HIS A 1 585 ? 29.656 -35.125 -1.005 1 79.62 585 HIS A C 1
ATOM 4616 O O . HIS A 1 585 ? 30.5 -35.656 -0.315 1 79.62 585 HIS A O 1
ATOM 4622 N N . ILE A 1 586 ? 28.688 -35.75 -1.451 1 84.06 586 ILE A N 1
ATOM 4623 C CA . ILE A 1 586 ? 28.469 -37.156 -1.196 1 84.06 586 ILE A CA 1
ATOM 4624 C C . ILE A 1 586 ? 29.578 -37.969 -1.861 1 84.06 586 ILE A C 1
ATOM 4626 O O . ILE A 1 586 ? 30.047 -38.969 -1.298 1 84.06 586 ILE A O 1
ATOM 4630 N N . SER A 1 587 ? 29.922 -37.531 -3.029 1 82.19 587 SER A N 1
ATOM 4631 C CA . SER A 1 587 ? 31.016 -38.219 -3.727 1 82.19 587 SER A CA 1
ATOM 4632 C C . SER A 1 587 ? 32.312 -38.062 -2.977 1 82.19 587 SER A C 1
ATOM 4634 O O . SER A 1 587 ? 33.125 -39 -2.922 1 82.19 587 SER A O 1
ATOM 4636 N N . ALA A 1 588 ? 32.594 -37 -2.459 1 75.44 588 ALA A N 1
ATOM 4637 C CA . ALA A 1 588 ? 33.812 -36.75 -1.697 1 75.44 588 ALA A CA 1
ATOM 4638 C C . ALA A 1 588 ? 33.812 -37.562 -0.401 1 75.44 588 ALA A C 1
ATOM 4640 O O . ALA A 1 588 ? 34.844 -38.062 0.024 1 75.44 588 ALA A O 1
ATOM 4641 N N . CYS A 1 589 ? 32.75 -37.625 0.214 1 74.56 589 CYS A N 1
ATOM 4642 C CA . CYS A 1 589 ? 32.656 -38.406 1.457 1 74.56 589 CYS A CA 1
ATOM 4643 C C . CYS A 1 589 ? 32.812 -39.875 1.201 1 74.56 589 CYS A C 1
ATOM 4645 O O . CYS A 1 589 ? 33.344 -40.625 2.039 1 74.56 589 CYS A O 1
ATOM 4647 N N . THR A 1 590 ? 32.344 -40.312 0.137 1 72.94 590 THR A N 1
ATOM 4648 C CA . THR A 1 590 ? 32.438 -41.719 -0.209 1 72.94 590 THR A CA 1
ATOM 4649 C C . THR A 1 590 ? 33.875 -42.094 -0.587 1 72.94 590 THR A C 1
ATOM 4651 O O . THR A 1 590 ? 34.375 -43.188 -0.291 1 72.94 590 THR A O 1
ATOM 4654 N N . GLU A 1 591 ? 34.594 -41.219 -1.303 1 66.06 591 GLU A N 1
ATOM 4655 C CA . GLU A 1 591 ? 35.969 -41.469 -1.707 1 66.06 591 GLU A CA 1
ATOM 4656 C C . GLU A 1 591 ? 36.906 -41.469 -0.502 1 66.06 591 GLU A C 1
ATOM 4658 O O . GLU A 1 591 ? 37.875 -42.25 -0.442 1 66.06 591 GLU A O 1
ATOM 4663 N N . ASN A 1 592 ? 36.812 -40.438 0.288 1 58.53 592 ASN A N 1
ATOM 4664 C CA . ASN A 1 592 ? 37.719 -40.375 1.415 1 58.53 592 ASN A CA 1
ATOM 4665 C C . ASN A 1 592 ? 37.406 -41.406 2.48 1 58.53 592 ASN A C 1
ATOM 4667 O O . ASN A 1 592 ? 38.125 -41.562 3.459 1 58.53 592 ASN A O 1
ATOM 4671 N N . GLY A 1 593 ? 36.75 -42.531 2.188 1 54.94 593 GLY A N 1
ATOM 4672 C CA . GLY A 1 593 ? 36.5 -43.594 3.156 1 54.94 593 GLY A CA 1
ATOM 4673 C C . GLY A 1 593 ? 36.094 -43.062 4.516 1 54.94 593 GLY A C 1
ATOM 4674 O O . GLY A 1 593 ? 36.094 -43.812 5.504 1 54.94 593 GLY A O 1
ATOM 4675 N N . THR A 1 594 ? 36.375 -41.844 4.93 1 45.69 594 THR A N 1
ATOM 4676 C CA . THR A 1 594 ? 36.188 -41.281 6.266 1 45.69 594 THR A CA 1
ATOM 4677 C C . THR A 1 594 ? 34.719 -41.281 6.652 1 45.69 594 THR A C 1
ATOM 4679 O O . THR A 1 594 ? 33.875 -40.688 5.945 1 45.69 594 THR A O 1
ATOM 4682 N N . ASP A 1 595 ? 34.281 -42.469 7.289 1 41.22 595 ASP A N 1
ATOM 4683 C CA . ASP A 1 595 ? 33.125 -42.406 8.18 1 41.22 595 ASP A CA 1
ATOM 4684 C C . ASP A 1 595 ? 33.094 -41.094 8.961 1 41.22 595 ASP A C 1
ATOM 4686 O O . ASP A 1 595 ? 33.562 -41.062 10.102 1 41.22 595 ASP A O 1
ATOM 4690 N N . THR A 1 596 ? 33.656 -40.156 8.656 1 37.28 596 THR A N 1
ATOM 4691 C CA . THR A 1 596 ? 33.719 -38.938 9.461 1 37.28 596 THR A CA 1
ATOM 4692 C C . THR A 1 596 ? 32.344 -38.594 10.031 1 37.28 596 THR A C 1
ATOM 4694 O O . THR A 1 596 ? 31.562 -37.875 9.414 1 37.28 596 THR A O 1
ATOM 4697 N N . ALA A 1 597 ? 31.734 -39.594 10.695 1 36.38 597 ALA A N 1
ATOM 4698 C CA . ALA A 1 597 ? 30.75 -39.312 11.719 1 36.38 597 ALA A CA 1
ATOM 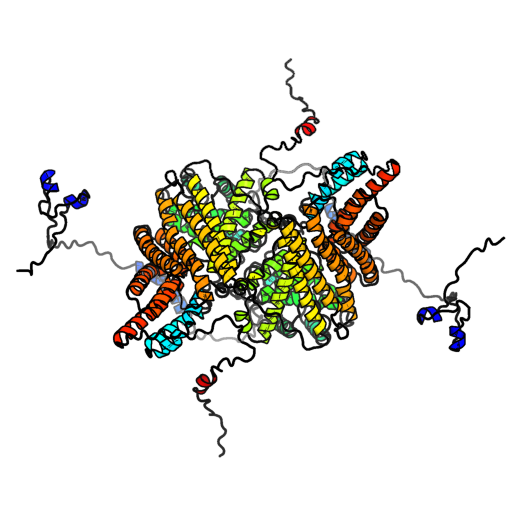4699 C C . ALA A 1 597 ? 31.203 -38.156 12.602 1 36.38 597 ALA A C 1
ATOM 4701 O O . ALA A 1 597 ? 30.703 -37.969 13.719 1 36.38 597 ALA A O 1
ATOM 4702 N N . ASP A 1 598 ? 32.469 -37.719 12.695 1 34.34 598 ASP A N 1
ATOM 4703 C CA . ASP A 1 598 ? 32.688 -36.562 13.57 1 34.34 598 ASP A CA 1
ATOM 4704 C C . ASP A 1 598 ? 31.656 -35.469 13.32 1 34.34 598 ASP A C 1
ATOM 4706 O O . ASP A 1 598 ? 31.578 -34.938 12.211 1 34.34 598 ASP A O 1
ATOM 4710 N N . LYS A 1 599 ? 30.703 -35.625 14.211 1 34.16 599 LYS A N 1
ATOM 4711 C CA . LYS A 1 599 ? 29.75 -34.531 14.383 1 34.16 599 LYS A CA 1
ATOM 4712 C C . LYS A 1 599 ? 30.422 -33.188 14.125 1 34.16 599 LYS A C 1
ATOM 4714 O O . LYS A 1 599 ? 31.281 -32.75 14.891 1 34.16 599 LYS A O 1
ATOM 4719 N N . VAL A 1 600 ? 30.797 -32.906 13.094 1 32.19 600 VAL A N 1
ATOM 4720 C CA . VAL A 1 600 ? 31.188 -31.531 12.844 1 32.19 600 VAL A CA 1
ATOM 4721 C C . VAL A 1 600 ? 30.391 -30.594 13.734 1 32.19 600 VAL A C 1
ATOM 4723 O O . VAL A 1 600 ? 29.156 -30.5 13.602 1 32.19 600 VAL A O 1
ATOM 4726 N N . ASP A 1 601 ? 30.891 -30.641 15.086 1 29.05 601 ASP A N 1
ATOM 4727 C CA . ASP A 1 601 ? 30.359 -29.594 15.953 1 29.05 601 ASP A CA 1
ATOM 4728 C C . ASP A 1 601 ? 30.266 -28.266 15.219 1 29.05 601 ASP A C 1
ATOM 4730 O O . ASP A 1 601 ? 31.297 -27.641 14.922 1 29.05 601 ASP A O 1
ATOM 4734 N N . LEU A 1 602 ? 29.375 -28.234 14.477 1 31.84 602 LEU A N 1
ATOM 4735 C CA . LEU A 1 602 ? 29 -26.953 13.867 1 31.84 602 LEU A CA 1
ATOM 4736 C C . LEU A 1 602 ? 28.922 -25.859 14.914 1 31.84 602 LEU A C 1
ATOM 4738 O O . LEU A 1 602 ? 28.047 -25.891 15.789 1 31.84 602 LEU A O 1
ATOM 4742 N N . GLY A 1 603 ? 30.078 -25.547 15.656 1 27.17 603 GLY A N 1
ATOM 4743 C CA . GLY A 1 603 ? 30.109 -24.359 16.5 1 27.17 603 GLY A CA 1
ATOM 4744 C C . GLY A 1 603 ? 29.203 -23.25 16 1 27.17 603 GLY A C 1
ATOM 4745 O O . GLY A 1 603 ? 29.672 -22.266 15.445 1 27.17 603 GLY A O 1
ATOM 4746 N N . LEU A 1 604 ? 28.125 -23.703 15.688 1 29.72 604 LEU A N 1
ATOM 4747 C CA . LEU A 1 604 ? 27.141 -22.703 15.273 1 29.72 604 LEU A CA 1
ATOM 4748 C C . LEU A 1 604 ? 26.875 -21.719 16.406 1 29.72 604 LEU A C 1
ATOM 4750 O O . LEU A 1 604 ? 26.391 -22.094 17.469 1 29.72 604 LEU A O 1
ATOM 4754 N N . THR A 1 605 ? 27.797 -20.688 16.625 1 28.02 605 THR A N 1
ATOM 4755 C CA . THR A 1 605 ? 27.391 -19.594 17.484 1 28.02 605 THR A CA 1
ATOM 4756 C C . THR A 1 605 ? 25.922 -19.234 17.266 1 28.02 605 THR A C 1
ATOM 4758 O O . THR A 1 605 ? 25.469 -19.156 16.109 1 28.02 605 THR A O 1
ATOM 4761 N N . SER A 1 606 ? 25.141 -19.547 18.188 1 28.09 606 SER A N 1
ATOM 4762 C CA . SER A 1 606 ? 23.75 -19.141 18.328 1 28.09 606 SER A CA 1
ATOM 4763 C C . SER A 1 606 ? 23.516 -17.719 17.797 1 28.09 606 SER A C 1
ATOM 4765 O O . SER A 1 606 ? 24.266 -16.812 18.125 1 28.09 606 SER A O 1
ATOM 4767 N N . LEU A 1 607 ? 22.922 -17.656 16.734 1 28.33 607 LEU A N 1
ATOM 4768 C CA . LEU A 1 607 ? 22.5 -16.391 16.141 1 28.33 607 LEU A CA 1
ATOM 4769 C C . LEU A 1 607 ? 21.812 -15.523 17.188 1 28.33 607 LEU A C 1
ATOM 4771 O O . LEU A 1 607 ? 21.156 -14.539 16.844 1 28.33 607 LEU A O 1
ATOM 4775 N N . GLN A 1 608 ? 21.844 -16 18.469 1 26.77 608 GLN A N 1
ATOM 4776 C CA . GLN A 1 608 ? 21.078 -15.195 19.406 1 26.77 608 GLN A CA 1
ATOM 4777 C C . GLN A 1 608 ? 21.672 -13.789 19.531 1 26.77 608 GLN A C 1
ATOM 4779 O O . GLN A 1 608 ? 21.016 -12.883 20.062 1 26.77 608 GLN A O 1
ATOM 4784 N N . HIS A 1 609 ? 23.031 -13.719 20 1 25.67 609 HIS A N 1
ATOM 4785 C CA . HIS A 1 609 ? 23.516 -12.453 20.547 1 25.67 609 HIS A CA 1
ATOM 4786 C C . HIS A 1 609 ? 23.734 -11.422 19.438 1 25.67 609 HIS A C 1
ATOM 4788 O O . HIS A 1 609 ? 24.328 -11.734 18.406 1 25.67 609 HIS A O 1
ATOM 4794 N N . PRO A 1 610 ? 23.078 -10.312 19.531 1 25.91 610 PRO A N 1
ATOM 4795 C CA . PRO A 1 610 ? 23.406 -9.219 18.609 1 25.91 610 PRO A CA 1
ATOM 4796 C C . PRO A 1 610 ? 24.906 -8.953 18.516 1 25.91 610 PRO A C 1
ATOM 4798 O O . PRO A 1 610 ? 25.609 -9.008 19.531 1 25.91 610 PRO A O 1
ATOM 4801 N N . PRO A 1 611 ? 25.703 -9.398 17.453 1 26.08 611 PRO A N 1
ATOM 4802 C CA . PRO A 1 611 ? 27.141 -9.07 17.562 1 26.08 611 PRO A CA 1
ATOM 4803 C C . PRO A 1 611 ? 27.391 -7.793 18.344 1 26.08 611 PRO A C 1
ATOM 4805 O O . PRO A 1 611 ? 26.594 -6.855 18.297 1 26.08 611 PRO A O 1
ATOM 4808 N N . SER A 1 612 ? 28.016 -7.816 19.469 1 24.78 612 SER A N 1
ATOM 4809 C CA . SER A 1 612 ? 28.641 -6.641 20.078 1 24.78 612 SER A CA 1
ATOM 4810 C C . SER A 1 612 ? 29.203 -5.699 19.031 1 24.78 612 SER A C 1
ATOM 4812 O O . SER A 1 612 ? 29.438 -6.113 17.891 1 24.78 612 SER A O 1
ATOM 4814 N N . GLU A 1 613 ? 29.688 -4.328 19.391 1 25.53 613 GLU A N 1
ATOM 4815 C CA . GLU A 1 613 ? 30.203 -3.219 18.594 1 25.53 613 GLU A CA 1
ATOM 4816 C C . GLU A 1 613 ? 31.25 -3.697 17.578 1 25.53 613 GLU A C 1
ATOM 4818 O O . GLU A 1 613 ? 31.25 -3.252 16.438 1 25.53 613 GLU A O 1
ATOM 4823 N N . ASN A 1 614 ? 32.5 -4.184 18.141 1 22.8 614 ASN A N 1
ATOM 4824 C CA . ASN A 1 614 ? 33.812 -4.336 17.547 1 22.8 614 ASN A CA 1
ATOM 4825 C C . ASN A 1 614 ? 33.969 -5.668 16.812 1 22.8 614 ASN A C 1
ATOM 4827 O O . ASN A 1 614 ? 34.875 -6.441 17.109 1 22.8 614 ASN A O 1
ATOM 4831 N N . TRP A 1 615 ? 33.094 -6.387 16.656 1 24.66 615 TRP A N 1
ATOM 4832 C CA . TRP A 1 615 ? 33.594 -7.668 16.156 1 24.66 615 TRP A CA 1
ATOM 4833 C C . TRP A 1 615 ? 34.375 -7.484 14.859 1 24.66 615 TRP A C 1
ATOM 4835 O O . TRP A 1 615 ? 33.875 -6.871 13.914 1 24.66 615 TRP A O 1
ATOM 4845 N N . PRO A 1 616 ? 35.75 -7.719 14.898 1 24.02 616 PRO A N 1
ATOM 4846 C CA . PRO A 1 616 ? 36.531 -7.574 13.672 1 24.02 616 PRO A CA 1
ATOM 4847 C C . PRO A 1 616 ? 35.969 -8.383 12.508 1 24.02 616 PRO A C 1
ATOM 4849 O O . PRO A 1 616 ? 35.844 -9.609 12.609 1 24.02 616 PRO A O 1
ATOM 4852 N N . PHE A 1 617 ? 35 -8.094 12.031 1 24 617 PHE A N 1
ATOM 4853 C CA . PHE A 1 617 ? 34.844 -8.711 10.719 1 24 617 PHE A CA 1
ATOM 4854 C C . PHE A 1 617 ? 36.219 -8.922 10.07 1 24 617 PHE A C 1
ATOM 4856 O O . PHE A 1 617 ? 37.062 -8.008 10.055 1 24 617 PHE A O 1
ATOM 4863 N N . PRO A 1 618 ? 36.812 -10.062 10.195 1 24.5 618 PRO A N 1
ATOM 4864 C CA . PRO A 1 618 ? 38.062 -10.039 9.438 1 24.5 618 PRO A CA 1
ATOM 4865 C C . PRO A 1 618 ? 37.969 -9.141 8.203 1 24.5 618 PRO A C 1
ATOM 4867 O O . PRO A 1 618 ? 36.906 -8.945 7.641 1 24.5 618 PRO A O 1
ATOM 4870 N N . ASP A 1 619 ? 38.844 -8.133 8.164 1 23.38 619 ASP A N 1
ATOM 4871 C CA . ASP A 1 619 ? 39.281 -7.305 7.043 1 23.38 619 ASP A CA 1
ATOM 4872 C C . ASP A 1 619 ? 39.406 -8.133 5.762 1 23.38 619 ASP A C 1
ATOM 4874 O O . ASP A 1 619 ? 40.312 -8.945 5.629 1 23.38 619 ASP A O 1
ATOM 4878 N N . LEU A 1 620 ? 38.469 -8.82 5.438 1 22.92 620 LEU A N 1
ATOM 4879 C CA . LEU A 1 620 ? 38.781 -9.227 4.074 1 22.92 620 LEU A CA 1
ATOM 4880 C C . LEU A 1 620 ? 39.5 -8.117 3.32 1 22.92 620 LEU A C 1
ATOM 4882 O O . LEU A 1 620 ? 38.906 -7.055 3.072 1 22.92 620 LEU A O 1
ATOM 4886 N N . ASN A 1 621 ? 40.75 -7.93 3.631 1 23.34 621 ASN A N 1
ATOM 4887 C CA . ASN A 1 621 ? 41.812 -7.262 2.855 1 23.34 621 ASN A CA 1
ATOM 4888 C C . ASN A 1 621 ? 41.625 -7.508 1.359 1 23.34 621 ASN A C 1
ATOM 4890 O O . ASN A 1 621 ? 42.094 -8.531 0.839 1 23.34 621 ASN A O 1
ATOM 4894 N N . LEU A 1 622 ? 40.562 -7.305 0.886 1 22.92 622 LEU A N 1
ATOM 4895 C CA . LEU A 1 622 ? 40.531 -7.113 -0.56 1 22.92 622 LEU A CA 1
ATOM 4896 C C . LEU A 1 622 ? 41.75 -6.305 -1.014 1 22.92 622 LEU A C 1
ATOM 4898 O O . LEU A 1 622 ? 41.906 -6.004 -2.201 1 22.92 622 LEU A O 1
ATOM 4902 N N . GLN A 1 623 ? 42.5 -5.68 -0.014 1 24.8 623 GLN A N 1
ATOM 4903 C CA . GLN A 1 623 ? 43.812 -5.234 -0.473 1 24.8 623 GLN A CA 1
ATOM 4904 C C . GLN A 1 623 ? 44.688 -6.418 -0.854 1 24.8 623 GLN A C 1
ATOM 4906 O O . GLN A 1 623 ? 45.656 -6.266 -1.607 1 24.8 623 GLN A O 1
ATOM 4911 N N . LEU A 1 624 ? 44.531 -7.504 -0.164 1 24.19 624 LEU A N 1
ATOM 4912 C CA . LEU A 1 624 ? 45.5 -8.484 -0.624 1 24.19 624 LEU A CA 1
ATOM 4913 C C . LEU A 1 624 ? 45.188 -8.969 -2.027 1 24.19 624 LEU A C 1
ATOM 4915 O O . LEU A 1 624 ? 46.062 -9.422 -2.762 1 24.19 624 LEU A O 1
ATOM 4919 N N . ILE A 1 625 ? 43.906 -9.086 -2.271 1 22.73 625 ILE A N 1
ATOM 4920 C CA . ILE A 1 625 ? 43.875 -9.531 -3.662 1 22.73 625 ILE A CA 1
ATOM 4921 C C . ILE A 1 625 ? 44.219 -8.359 -4.578 1 22.73 625 ILE A C 1
ATOM 4923 O O . ILE A 1 625 ? 44.531 -8.547 -5.762 1 22.73 625 ILE A O 1
ATOM 4927 N N . SER A 1 626 ? 44 -7.094 -4.066 1 23.64 626 SER A N 1
ATOM 4928 C CA . SER A 1 626 ? 44.531 -6.094 -4.984 1 23.64 626 SER A CA 1
ATOM 4929 C C . SER A 1 626 ? 46.031 -6.191 -5.09 1 23.64 626 SER A C 1
ATOM 4931 O O . SER A 1 626 ? 46.656 -5.492 -5.891 1 23.64 626 SER A O 1
ATOM 4933 N N . SER A 1 627 ? 46.656 -6.578 -3.971 1 24.64 627 SER A N 1
ATOM 4934 C CA . SER A 1 627 ? 48.094 -6.484 -4.09 1 24.64 627 SER A CA 1
ATOM 4935 C C . SER A 1 627 ? 48.625 -7.422 -5.168 1 24.64 627 SER A C 1
ATOM 4937 O O . SER A 1 627 ? 49.844 -7.516 -5.383 1 24.64 627 SER A O 1
ATOM 4939 N N . ALA A 1 628 ? 47.875 -8.422 -5.398 1 21.77 628 ALA A N 1
ATOM 4940 C CA . ALA A 1 628 ? 48.656 -9.203 -6.348 1 21.77 628 ALA A CA 1
ATOM 4941 C C . ALA A 1 628 ? 48.875 -8.438 -7.648 1 21.77 628 ALA A C 1
ATOM 4943 O O . ALA A 1 628 ? 49.469 -8.953 -8.594 1 21.77 628 ALA A O 1
ATOM 4944 N N . PHE A 1 629 ? 47.875 -7.508 -7.953 1 20.58 629 PHE A N 1
ATOM 4945 C CA . PHE A 1 629 ? 48.375 -6.961 -9.219 1 20.58 629 PHE A CA 1
ATOM 4946 C C . PHE A 1 629 ? 49.5 -5.965 -8.977 1 20.58 629 PHE A C 1
ATOM 4948 O O . PHE A 1 629 ? 49.375 -5.062 -8.148 1 20.58 629 PHE A O 1
ATOM 4955 N N . PRO A 1 630 ? 50.719 -6.344 -9.211 1 20.36 630 PRO A N 1
ATOM 4956 C CA . PRO A 1 630 ? 51.906 -5.508 -9.164 1 20.36 630 PRO A CA 1
ATOM 4957 C C . PRO A 1 630 ? 51.719 -4.125 -9.781 1 20.36 630 PRO A C 1
ATOM 4959 O O . PRO A 1 630 ? 50.906 -3.98 -10.719 1 20.36 630 PRO A O 1
ATOM 4962 N N . SER A 1 631 ? 51.562 -3.094 -8.867 1 20.7 631 SER A N 1
ATOM 4963 C CA . SER A 1 631 ? 51.719 -1.718 -9.32 1 20.7 631 SER A CA 1
ATOM 4964 C C . SER A 1 631 ? 52.875 -1.594 -10.297 1 20.7 631 SER A C 1
ATOM 4966 O O . SER A 1 631 ? 54.031 -1.863 -9.945 1 20.7 631 SER A O 1
ATOM 4968 N N . SER A 1 632 ? 52.875 -2.025 -11.555 1 19.81 632 SER A N 1
ATOM 4969 C CA . SER A 1 632 ? 53.969 -1.67 -12.461 1 19.81 632 SER A CA 1
ATOM 4970 C C . SER A 1 632 ? 54.281 -0.178 -12.391 1 19.81 632 SER A C 1
ATOM 4972 O O . SER A 1 632 ? 53.375 0.654 -12.562 1 19.81 632 SER A O 1
ATOM 4974 N N . ASP A 1 633 ? 55.25 0.217 -11.438 1 21.8 633 ASP A N 1
ATOM 4975 C CA . ASP A 1 633 ? 56 1.449 -11.289 1 21.8 633 ASP A CA 1
ATOM 4976 C C . ASP A 1 633 ? 56.5 1.951 -12.648 1 21.8 633 ASP A C 1
ATOM 4978 O O . ASP A 1 633 ? 57.531 2.641 -12.727 1 21.8 633 ASP A O 1
ATOM 4982 N N . TRP A 1 634 ? 55.969 1.753 -13.766 1 20.12 634 TRP A N 1
ATOM 4983 C CA . TRP A 1 634 ? 56.812 2.037 -14.938 1 20.12 634 TRP A CA 1
ATOM 4984 C C . TRP A 1 634 ? 57.25 3.494 -14.945 1 20.12 634 TRP A C 1
ATOM 4986 O O . TRP A 1 634 ? 58.344 3.811 -15.438 1 20.12 634 TRP A O 1
ATOM 4996 N N . TRP A 1 635 ? 56.469 4.52 -14.672 1 19.8 635 TRP A N 1
ATOM 4997 C CA . TRP A 1 635 ? 56.969 5.75 -15.273 1 19.8 635 TRP A CA 1
ATOM 4998 C C . TRP A 1 635 ? 58.031 6.406 -14.391 1 19.8 635 TRP A C 1
ATOM 5000 O O . TRP A 1 635 ? 57.719 7.355 -13.664 1 19.8 635 TRP A O 1
ATOM 5010 N N . ALA A 1 636 ? 58.875 5.594 -13.68 1 20.39 636 ALA A N 1
ATOM 5011 C CA . ALA A 1 636 ? 60 6.289 -13.07 1 20.39 636 ALA A CA 1
ATOM 5012 C C . ALA A 1 636 ? 60.844 7.02 -14.125 1 20.39 636 ALA A C 1
ATOM 5014 O O . ALA A 1 636 ? 61.094 6.48 -15.203 1 20.39 636 ALA A O 1
ATOM 5015 N N . PRO A 1 637 ? 60.812 8.359 -14.141 1 22.33 637 PRO A N 1
ATOM 5016 C CA . PRO A 1 637 ? 61.781 9.047 -14.984 1 22.33 637 PRO A CA 1
ATOM 5017 C C . PRO A 1 637 ? 63.219 8.562 -14.742 1 22.33 637 PRO A C 1
ATOM 5019 O O . PRO A 1 637 ? 63.562 8.156 -13.633 1 22.33 637 PRO A O 1
ATOM 5022 N N . HIS A 1 638 ? 63.812 7.723 -15.594 1 20.48 638 HIS A N 1
ATOM 5023 C CA . HIS A 1 638 ? 65.25 7.473 -15.75 1 20.48 638 HIS A CA 1
ATOM 5024 C C . HIS A 1 638 ? 66.062 8.773 -15.703 1 20.48 638 HIS A C 1
ATOM 5026 O O . HIS A 1 638 ? 65.875 9.648 -16.562 1 20.48 638 HIS A O 1
ATOM 5032 N N . THR A 1 639 ? 66.125 9.438 -14.531 1 20.64 639 THR A N 1
ATOM 5033 C CA . THR A 1 639 ? 67.25 10.344 -14.422 1 20.64 639 THR A CA 1
ATOM 5034 C C . THR A 1 639 ? 68.562 9.633 -14.773 1 20.64 639 THR A C 1
ATOM 5036 O O . THR A 1 639 ? 68.938 8.625 -14.156 1 20.64 639 THR A O 1
ATOM 5039 N N . SER A 1 640 ? 68.875 9.688 -16.047 1 18.44 640 SER A N 1
ATOM 5040 C CA . SER A 1 640 ? 70.25 9.898 -16.375 1 18.44 640 SER A CA 1
ATOM 5041 C C . SER A 1 640 ? 70.812 11.188 -15.75 1 18.44 640 SER A C 1
ATOM 5043 O O . SER A 1 640 ? 70.062 12.18 -15.672 1 18.44 640 SER A O 1
ATOM 5045 N N . MET B 1 1 ? -22.453 57.875 50.219 1 15.97 1 MET B N 1
ATOM 5046 C CA . MET B 1 1 ? -21.75 56.625 50 1 15.97 1 MET B CA 1
ATOM 5047 C C . MET B 1 1 ? -21.125 56.594 48.594 1 15.97 1 MET B C 1
ATOM 5049 O O . MET B 1 1 ? -21.359 57.5 47.781 1 15.97 1 MET B O 1
ATOM 5053 N N . GLY B 1 2 ? -21.391 55.531 47.688 1 20.11 2 GLY B N 1
ATOM 5054 C CA . GLY B 1 2 ? -20.969 54.375 46.906 1 20.11 2 GLY B CA 1
ATOM 5055 C C . GLY B 1 2 ? -20.875 54.625 45.438 1 20.11 2 GLY B C 1
ATOM 5056 O O . GLY B 1 2 ? -20.641 53.719 44.625 1 20.11 2 GLY B O 1
ATOM 5057 N N . SER B 1 3 ? -21.391 55.688 44.781 1 22.45 3 SER B N 1
ATOM 5058 C CA . SER B 1 3 ? -21.688 55.406 43.375 1 22.45 3 SER B CA 1
ATOM 5059 C C . SER B 1 3 ? -20.453 55.625 42.5 1 22.45 3 SER B C 1
ATOM 5061 O O . SER B 1 3 ? -20.562 55.656 41.25 1 22.45 3 SER B O 1
ATOM 5063 N N . THR B 1 4 ? -19.047 55.812 43.062 1 27.12 4 THR B N 1
ATOM 5064 C CA . THR B 1 4 ? -18.156 56.75 42.406 1 27.12 4 THR B CA 1
ATOM 5065 C C . THR B 1 4 ? -17.641 56.219 41.094 1 27.12 4 THR B C 1
ATOM 5067 O O . THR B 1 4 ? -17.094 55.094 41.031 1 27.12 4 THR B O 1
ATOM 5070 N N . THR B 1 5 ? -17.922 56.781 39.844 1 29.33 5 THR B N 1
ATOM 5071 C CA . THR B 1 5 ? -17.875 56.406 38.438 1 29.33 5 THR B CA 1
ATOM 5072 C C . THR B 1 5 ? -16.422 56.312 37.938 1 29.33 5 THR B C 1
ATOM 5074 O O . THR B 1 5 ? -15.711 57.312 37.906 1 29.33 5 THR B O 1
ATOM 5077 N N . ASN B 1 6 ? -15.531 55.219 38.156 1 27.61 6 ASN B N 1
ATOM 5078 C CA . ASN B 1 6 ? -14.109 54.906 38.125 1 27.61 6 ASN B CA 1
ATOM 5079 C C . ASN B 1 6 ? -13.539 55.031 36.719 1 27.61 6 ASN B C 1
ATOM 5081 O O . ASN B 1 6 ? -13.516 54.062 35.969 1 27.61 6 ASN B O 1
ATOM 5085 N N . ILE B 1 7 ? -13.609 56.281 36.031 1 32.81 7 ILE B N 1
ATOM 5086 C CA . ILE B 1 7 ? -13.258 56.469 34.625 1 32.81 7 ILE B CA 1
ATOM 5087 C C . ILE B 1 7 ? -11.75 56.312 34.438 1 32.81 7 ILE B C 1
ATOM 5089 O O . ILE B 1 7 ? -10.977 57.125 34.969 1 32.81 7 ILE B O 1
ATOM 5093 N N . VAL B 1 8 ? -11.078 55.188 34.25 1 40.59 8 VAL B N 1
ATOM 5094 C CA . VAL B 1 8 ? -9.656 54.875 34.344 1 40.59 8 VAL B CA 1
ATOM 5095 C C . VAL B 1 8 ? -8.883 55.562 33.219 1 40.59 8 VAL B C 1
ATOM 5097 O O . VAL B 1 8 ? -9.117 55.281 32.062 1 40.59 8 VAL B O 1
ATOM 5100 N N . PRO B 1 9 ? -8.164 56.719 33.438 1 43.62 9 PRO B N 1
ATOM 5101 C CA . PRO B 1 9 ? -7.52 57.625 32.469 1 43.62 9 PRO B CA 1
ATOM 5102 C C . PRO B 1 9 ? -6.406 56.938 31.688 1 43.62 9 PRO B C 1
ATOM 5104 O O . PRO B 1 9 ? -5.695 56.094 32.219 1 43.62 9 PRO B O 1
ATOM 5107 N N . ARG B 1 10 ? -6.301 57.094 30.266 1 55.31 10 ARG B N 1
ATOM 5108 C CA . ARG B 1 10 ? -5.492 56.375 29.281 1 55.31 10 ARG B CA 1
ATOM 5109 C C . ARG B 1 10 ? -4.062 56.938 29.25 1 55.31 10 ARG B C 1
ATOM 5111 O O . ARG B 1 10 ? -3.812 58.062 29.656 1 55.31 10 ARG B O 1
ATOM 5118 N N . ALA B 1 11 ? -2.928 56.281 28.984 1 63.31 11 ALA B N 1
ATOM 5119 C CA . ALA B 1 11 ? -1.492 56.531 29.109 1 63.31 11 ALA B CA 1
ATOM 5120 C C . ALA B 1 11 ? -1.027 57.625 28.172 1 63.31 11 ALA B C 1
ATOM 5122 O O . ALA B 1 11 ? -1.591 57.812 27.078 1 63.31 11 ALA B O 1
ATOM 5123 N N . CYS B 1 12 ? -0.209 58.625 28.391 1 64 12 CYS B N 1
ATOM 5124 C CA . CYS B 1 12 ? 0.178 59.812 27.672 1 64 12 CYS B CA 1
ATOM 5125 C C . CYS B 1 12 ? 1.023 59.469 26.453 1 64 12 CYS B C 1
ATOM 5127 O O . CYS B 1 12 ? 1.618 58.406 26.391 1 64 12 CYS B O 1
ATOM 5129 N N . ARG B 1 13 ? 1.149 60.125 25.328 1 68.38 13 ARG B N 1
ATOM 5130 C CA . ARG B 1 13 ? 1.748 59.812 24.031 1 68.38 13 ARG B CA 1
ATOM 5131 C C . ARG B 1 13 ? 3.225 59.469 24.172 1 68.38 13 ARG B C 1
ATOM 5133 O O . ARG B 1 13 ? 3.727 58.594 23.484 1 68.38 13 ARG B O 1
ATOM 5140 N N . ASN B 1 14 ? 4.113 60.094 25.047 1 70.06 14 ASN B N 1
ATOM 5141 C CA . ASN B 1 14 ? 5.555 59.906 25.188 1 70.06 14 ASN B CA 1
ATOM 5142 C C . ASN B 1 14 ? 5.902 58.562 25.812 1 70.06 14 ASN B C 1
ATOM 5144 O O . ASN B 1 14 ? 6.875 57.938 25.422 1 70.06 14 ASN B O 1
ATOM 5148 N N . CYS B 1 15 ? 5.25 58.156 26.828 1 65.5 15 CYS B N 1
ATOM 5149 C CA . CYS B 1 15 ? 5.438 56.875 27.531 1 65.5 15 CYS B CA 1
ATOM 5150 C C . CYS B 1 15 ? 5.109 55.688 26.625 1 65.5 15 CYS B C 1
ATOM 5152 O O . CYS B 1 15 ? 5.715 54.625 26.734 1 65.5 15 CYS B O 1
ATOM 5154 N N . ARG B 1 16 ? 4.121 55.875 25.641 1 65.94 16 ARG B N 1
ATOM 5155 C CA . ARG B 1 16 ? 3.717 54.875 24.656 1 65.94 16 ARG B CA 1
ATOM 5156 C C . ARG B 1 16 ? 4.844 54.594 23.672 1 65.94 16 ARG B C 1
ATOM 5158 O O . ARG B 1 16 ? 5.109 53.438 23.344 1 65.94 16 ARG B O 1
ATOM 5165 N N . ILE B 1 17 ? 5.629 55.562 23.234 1 66.94 17 ILE B N 1
ATOM 5166 C CA . ILE B 1 17 ? 6.691 55.438 22.234 1 66.94 17 ILE B CA 1
ATOM 5167 C C . ILE B 1 17 ? 7.91 54.781 22.875 1 66.94 17 ILE B C 1
ATOM 5169 O O . ILE B 1 17 ? 8.578 53.969 22.234 1 66.94 17 ILE B O 1
ATOM 5173 N N . ARG B 1 18 ? 8.156 55.094 24.062 1 66.81 18 ARG B N 1
ATOM 5174 C CA . ARG B 1 18 ? 9.344 54.594 24.75 1 66.81 18 ARG B CA 1
ATOM 5175 C C . ARG B 1 18 ? 9.055 53.312 25.5 1 66.81 18 ARG B C 1
ATOM 5177 O O . ARG B 1 18 ? 9.938 52.75 26.156 1 66.81 18 ARG B O 1
ATOM 5184 N N . LYS B 1 19 ? 7.801 52.75 25.266 1 61.69 19 LYS B N 1
ATOM 5185 C CA . LYS B 1 19 ? 7.168 51.531 25.766 1 61.69 19 LYS B CA 1
ATOM 5186 C C . LYS B 1 19 ? 7.43 51.344 27.25 1 61.69 19 LYS B C 1
ATOM 5188 O O . LYS B 1 19 ? 7.789 50.25 27.688 1 61.69 19 LYS B O 1
ATOM 5193 N N . ILE B 1 20 ? 7.379 52.469 27.875 1 71.19 20 ILE B N 1
ATOM 5194 C CA . ILE B 1 20 ? 7.586 52.406 29.328 1 71.19 20 ILE B CA 1
ATOM 5195 C C . ILE B 1 20 ? 6.254 52.625 30.047 1 71.19 20 ILE B C 1
ATOM 5197 O O . ILE B 1 20 ? 5.309 53.156 29.469 1 71.19 20 ILE B O 1
ATOM 5201 N N . ARG B 1 21 ? 6.027 52.156 31.297 1 68.81 21 ARG B N 1
ATOM 5202 C CA . ARG B 1 21 ? 4.785 52.188 32.062 1 68.81 21 ARG B CA 1
ATOM 5203 C C . ARG B 1 21 ? 4.434 53.656 32.438 1 68.81 21 ARG B C 1
ATOM 5205 O O . ARG B 1 21 ? 5.242 54.344 33.031 1 68.81 21 ARG B O 1
ATOM 5212 N N . CYS B 1 22 ? 3.297 54.25 31.844 1 65.44 22 CYS B N 1
ATOM 5213 C CA . CYS B 1 22 ? 2.92 55.656 31.938 1 65.44 22 CYS B CA 1
ATOM 5214 C C . CYS B 1 22 ? 2.059 55.906 33.156 1 65.44 22 CYS B C 1
ATOM 5216 O O . CYS B 1 22 ? 1.161 55.125 33.469 1 65.44 22 CYS B O 1
ATOM 5218 N N . SER B 1 23 ? 2.27 56.688 34.031 1 69.88 23 SER B N 1
ATOM 5219 C CA . SER B 1 23 ? 1.531 56.938 35.25 1 69.88 23 SER B CA 1
ATOM 5220 C C . SER B 1 23 ? 0.171 57.562 34.969 1 69.88 23 SER B C 1
ATOM 5222 O O . SER B 1 23 ? -0.585 57.875 35.906 1 69.88 23 SER B O 1
ATOM 5224 N N . ARG B 1 24 ? -0.384 57.75 33.656 1 67.56 24 ARG B N 1
ATOM 5225 C CA . ARG B 1 24 ? -1.659 58.156 33.062 1 67.56 24 ARG B CA 1
ATOM 5226 C C . ARG B 1 24 ? -2.105 59.5 33.594 1 67.56 24 ARG B C 1
ATOM 5228 O O . ARG B 1 24 ? -3.285 59.844 33.531 1 67.56 24 ARG B O 1
ATOM 5235 N N . GLU B 1 25 ? -1.052 60.188 34.25 1 71.5 25 GLU B N 1
ATOM 5236 C CA . GLU B 1 25 ? -1.265 61.594 34.656 1 71.5 25 GLU B CA 1
ATOM 5237 C C . GLU B 1 25 ? -0.693 62.562 33.656 1 71.5 25 GLU B C 1
ATOM 5239 O O . GLU B 1 25 ? 0.248 62.25 32.906 1 71.5 25 GLU B O 1
ATOM 5244 N N . ILE B 1 26 ? -1.389 63.562 33.031 1 65.88 26 ILE B N 1
ATOM 5245 C CA . ILE B 1 26 ? -0.835 64.562 32.156 1 65.88 26 ILE B CA 1
ATOM 5246 C C . ILE B 1 26 ? -0.429 65.812 32.938 1 65.88 26 ILE B C 1
ATOM 5248 O O . ILE B 1 26 ? -1.283 66.5 33.5 1 65.88 26 ILE B O 1
ATOM 5252 N N . PRO B 1 27 ? 1.076 65.938 33.188 1 66.75 27 PRO B N 1
ATOM 5253 C CA . PRO B 1 27 ? 2.197 65.25 32.562 1 66.75 27 PRO B CA 1
ATOM 5254 C C . PRO B 1 27 ? 2.529 63.906 33.281 1 66.75 27 PRO B C 1
ATOM 5256 O O . PRO B 1 27 ? 2.41 63.844 34.5 1 66.75 27 PRO B O 1
ATOM 5259 N N . CYS B 1 28 ? 2.695 62.938 32.562 1 70.5 28 CYS B N 1
ATOM 5260 C CA . CYS B 1 28 ? 2.844 61.656 33.25 1 70.5 28 CYS B CA 1
ATOM 5261 C C . CYS B 1 28 ? 4.164 61.594 34.031 1 70.5 28 CYS B C 1
ATOM 5263 O O . CYS B 1 28 ? 5.086 62.375 33.719 1 70.5 28 CYS B O 1
ATOM 5265 N N . THR B 1 29 ? 4.324 60.906 35.125 1 73.31 29 THR B N 1
ATOM 5266 C CA . THR B 1 29 ? 5.453 60.875 36.062 1 73.31 29 THR B CA 1
ATOM 5267 C C . THR B 1 29 ? 6.766 60.688 35.281 1 73.31 29 THR B C 1
ATOM 5269 O O . THR B 1 29 ? 7.809 61.219 35.719 1 73.31 29 THR B O 1
ATOM 5272 N N . ASN B 1 30 ? 6.699 60.031 34.156 1 70.56 30 ASN B N 1
ATOM 5273 C CA . ASN B 1 30 ? 7.902 59.75 33.375 1 70.56 30 ASN B CA 1
ATOM 5274 C C . ASN B 1 30 ? 8.367 60.938 32.594 1 70.56 30 ASN B C 1
ATOM 5276 O O . ASN B 1 30 ? 9.57 61.219 32.469 1 70.56 30 ASN B O 1
ATOM 5280 N N . CYS B 1 31 ? 7.406 61.562 32.062 1 70.69 31 CYS B N 1
ATOM 5281 C CA . CYS B 1 31 ? 7.711 62.75 31.297 1 70.69 31 CYS B CA 1
ATOM 5282 C C . CYS B 1 31 ? 8.297 63.844 32.188 1 70.69 31 CYS B C 1
ATOM 5284 O O . CYS B 1 31 ? 9.195 64.562 31.781 1 70.69 31 CYS B O 1
ATOM 5286 N N . ILE B 1 32 ? 7.785 63.906 33.375 1 72.88 32 ILE B N 1
ATOM 5287 C CA . ILE B 1 32 ? 8.297 64.875 34.406 1 72.88 32 ILE B CA 1
ATOM 5288 C C . ILE B 1 32 ? 9.766 64.562 34.688 1 72.88 32 ILE B C 1
ATOM 5290 O O . ILE B 1 32 ? 10.594 65.438 34.719 1 72.88 32 ILE B O 1
ATOM 5294 N N . THR B 1 33 ? 10.07 63.219 35.031 1 72.62 33 THR B N 1
ATOM 5295 C CA . THR B 1 33 ? 11.414 62.812 35.438 1 72.62 33 THR B CA 1
ATOM 5296 C C . THR B 1 33 ? 12.414 63.062 34.312 1 72.62 33 THR B C 1
ATOM 5298 O O . THR B 1 33 ? 13.57 63.406 34.594 1 72.62 33 THR B O 1
ATOM 5301 N N . SER B 1 34 ? 11.992 62.719 33.156 1 67.75 34 SER B N 1
ATOM 5302 C CA . SER B 1 34 ? 12.898 62.812 32 1 67.75 34 SER B CA 1
ATOM 5303 C C . SER B 1 34 ? 12.914 64.188 31.438 1 67.75 34 SER B C 1
ATOM 5305 O O . SER B 1 34 ? 13.602 64.5 30.438 1 67.75 34 SER B O 1
ATOM 5307 N N . LYS B 1 35 ? 12.328 65.312 32.031 1 62.72 35 LYS B N 1
ATOM 5308 C CA . LYS B 1 35 ? 12.211 66.75 31.781 1 62.72 35 LYS B CA 1
ATOM 5309 C C . LYS B 1 35 ? 11.727 67 30.344 1 62.72 35 LYS B C 1
ATOM 5311 O O . LYS B 1 35 ? 12.266 67.875 29.641 1 62.72 35 LYS B O 1
ATOM 5316 N N . ILE B 1 36 ? 10.977 65.938 29.875 1 62.69 36 ILE B N 1
ATOM 5317 C CA . ILE B 1 36 ? 10.484 66.062 28.516 1 62.69 36 ILE B CA 1
ATOM 5318 C C . ILE B 1 36 ? 9.031 66.562 28.547 1 62.69 36 ILE B C 1
ATOM 5320 O O . ILE B 1 36 ? 8.312 66.312 29.516 1 62.69 36 ILE B O 1
ATOM 5324 N N . THR B 1 37 ? 8.531 67.375 27.719 1 65.88 37 THR B N 1
ATOM 5325 C CA . THR B 1 37 ? 7.199 68 27.719 1 65.88 37 THR B CA 1
ATOM 5326 C C . THR B 1 37 ? 6.129 66.938 27.484 1 65.88 37 THR B C 1
ATOM 5328 O O . THR B 1 37 ? 6.137 66.25 26.469 1 65.88 37 THR B O 1
ATOM 5331 N N . CYS B 1 38 ? 5.344 66.562 28.516 1 60.91 38 CYS B N 1
ATOM 5332 C CA . CYS B 1 38 ? 4.297 65.5 28.547 1 60.91 38 CYS B CA 1
ATOM 5333 C C . CYS B 1 38 ? 3.148 65.875 27.625 1 60.91 38 CYS B C 1
ATOM 5335 O O . CYS B 1 38 ? 2.504 66.938 27.797 1 60.91 38 CYS B O 1
ATOM 5337 N N . GLN B 1 39 ? 3.264 65.562 26.344 1 52.47 39 GLN B N 1
ATOM 5338 C CA . GLN B 1 39 ? 2.279 66.062 25.375 1 52.47 39 GLN B CA 1
ATOM 5339 C C . GLN B 1 39 ? 0.97 65.25 25.5 1 52.47 39 GLN B C 1
ATOM 5341 O O . GLN B 1 39 ? 0.975 64 25.531 1 52.47 39 GLN B O 1
ATOM 5346 N N . GLU B 1 40 ? -0.093 65.75 26 1 51.59 40 GLU B N 1
ATOM 5347 C CA . GLU B 1 40 ? -1.442 65.188 26.141 1 51.59 40 GLU B CA 1
ATOM 5348 C C . GLU B 1 40 ? -1.977 64.688 24.812 1 51.59 40 GLU B C 1
ATOM 5350 O O . GLU B 1 40 ? -1.566 65.188 23.75 1 51.59 40 GLU B O 1
ATOM 5355 N N . SER B 1 41 ? -2.77 63.625 24.734 1 37.03 41 SER B N 1
ATOM 5356 C CA . SER B 1 41 ? -3.361 63.188 23.484 1 37.03 41 SER B CA 1
ATOM 5357 C C . SER B 1 41 ? -4.301 64.25 22.906 1 37.03 41 SER B C 1
ATOM 5359 O O . SER B 1 41 ? -5.414 63.906 22.484 1 37.03 41 SER B O 1
ATOM 5361 N N . THR B 1 42 ? -3.99 65.5 22.797 1 29.09 42 THR B N 1
ATOM 5362 C CA . THR B 1 42 ? -5.027 66.438 22.469 1 29.09 42 THR B CA 1
ATOM 5363 C C . THR B 1 42 ? -5.777 66.062 21.203 1 29.09 42 THR B C 1
ATOM 5365 O O . THR B 1 42 ? -5.246 65.312 20.375 1 29.09 42 THR B O 1
ATOM 5368 N N . LYS B 1 43 ? -7 66.812 21.016 1 27.81 43 LYS B N 1
ATOM 5369 C CA . LYS B 1 43 ? -8.336 66.938 20.438 1 27.81 43 LYS B CA 1
ATOM 5370 C C . LYS B 1 43 ? -8.25 67.375 18.969 1 27.81 43 LYS B C 1
ATOM 5372 O O . LYS B 1 43 ? -9.242 67.312 18.25 1 27.81 43 LYS B O 1
ATOM 5377 N N . ASP B 1 44 ? -7.266 68.062 18.391 1 20.3 44 ASP B N 1
ATOM 5378 C CA . ASP B 1 44 ? -7.559 69.25 17.625 1 20.3 44 ASP B CA 1
ATOM 5379 C C . ASP B 1 44 ? -8.164 68.875 16.266 1 20.3 44 ASP B C 1
ATOM 5381 O O . ASP B 1 44 ? -7.621 68.062 15.539 1 20.3 44 ASP B O 1
ATOM 5385 N N . VAL B 1 45 ? -9.445 69.438 16 1 21.34 45 VAL B N 1
ATOM 5386 C CA . VAL B 1 45 ? -10.5 69.5 14.992 1 21.34 45 VAL B CA 1
ATOM 5387 C C . VAL B 1 45 ? -9.977 70.188 13.734 1 21.34 45 VAL B C 1
ATOM 5389 O O . VAL B 1 45 ? -10.719 70.375 12.773 1 21.34 45 VAL B O 1
ATOM 5392 N N . THR B 1 46 ? -8.836 70.75 13.719 1 17.92 46 THR B N 1
ATOM 5393 C CA . THR B 1 46 ? -8.82 71.938 12.867 1 17.92 46 THR B CA 1
ATOM 5394 C C . THR B 1 46 ? -9.086 71.562 11.414 1 17.92 46 THR B C 1
ATOM 5396 O O . THR B 1 46 ? -8.523 70.625 10.906 1 17.92 46 THR B O 1
ATOM 5399 N N . ARG B 1 47 ? -10 72.438 10.766 1 19.61 47 ARG B N 1
ATOM 5400 C CA . ARG B 1 47 ? -10.867 72.688 9.609 1 19.61 47 ARG B CA 1
ATOM 5401 C C . ARG B 1 47 ? -10.047 72.938 8.352 1 19.61 47 ARG B C 1
ATOM 5403 O O . ARG B 1 47 ? -10.602 73.188 7.285 1 19.61 47 ARG B O 1
ATOM 5410 N N . ARG B 1 48 ? -8.734 72.875 8.32 1 18.12 48 ARG B N 1
ATOM 5411 C CA . ARG B 1 48 ? -8.25 73.938 7.438 1 18.12 48 ARG B CA 1
ATOM 5412 C C . ARG B 1 48 ? -8.711 73.688 6.004 1 18.12 48 ARG B C 1
ATOM 5414 O O . ARG B 1 48 ? -8.984 72.562 5.609 1 18.12 48 ARG B O 1
ATOM 5421 N N . SER B 1 49 ? -8.328 74.688 5.152 1 17.09 49 SER B N 1
ATOM 5422 C CA . SER B 1 49 ? -8.719 75.5 4.012 1 17.09 49 SER B CA 1
ATOM 5423 C C . SER B 1 49 ? -8.648 74.75 2.711 1 17.09 49 SER B C 1
ATOM 5425 O O . SER B 1 49 ? -7.965 73.75 2.631 1 17.09 49 SER B O 1
ATOM 5427 N N . THR B 1 50 ? -9.023 75.5 1.633 1 16.95 50 THR B N 1
ATOM 5428 C CA . THR B 1 50 ? -9.898 75.5 0.464 1 16.95 50 THR B CA 1
ATOM 5429 C C . THR B 1 50 ? -9.172 75 -0.771 1 16.95 50 THR B C 1
ATOM 5431 O O . THR B 1 50 ? -9.805 74.438 -1.685 1 16.95 50 THR B O 1
ATOM 5434 N N . HIS B 1 51 ? -7.797 75.25 -0.881 1 18.19 51 HIS B N 1
ATOM 5435 C CA . HIS B 1 51 ? -7.504 75.812 -2.193 1 18.19 51 HIS B CA 1
ATOM 5436 C C . HIS B 1 51 ? -7.594 74.75 -3.283 1 18.19 51 HIS B C 1
ATOM 5438 O O . HIS B 1 51 ? -7.094 73.625 -3.109 1 18.19 51 HIS B O 1
ATOM 5444 N N . ALA B 1 52 ? -8.383 75.125 -4.328 1 18.67 52 ALA B N 1
ATOM 5445 C CA . ALA B 1 52 ? -9.109 74.562 -5.465 1 18.67 52 ALA B CA 1
ATOM 5446 C C . ALA B 1 52 ? -8.156 74.125 -6.582 1 18.67 52 ALA B C 1
ATOM 5448 O O . ALA B 1 52 ? -8.586 73.812 -7.68 1 18.67 52 ALA B O 1
ATOM 5449 N N . GLY B 1 53 ? -6.855 74.062 -6.281 1 17.98 53 GLY B N 1
ATOM 5450 C CA . GLY B 1 53 ? -6.152 74.312 -7.535 1 17.98 53 GLY B CA 1
ATOM 5451 C C . GLY B 1 53 ? -6.598 73.375 -8.641 1 17.98 53 GLY B C 1
ATOM 5452 O O . GLY B 1 53 ? -7.035 72.25 -8.383 1 17.98 53 GLY B O 1
ATOM 5453 N N . SER B 1 54 ? -6.598 73.875 -9.836 1 18.22 54 SER B N 1
ATOM 5454 C CA . SER B 1 54 ? -7.242 73.75 -11.133 1 18.22 54 SER B CA 1
ATOM 5455 C C . SER B 1 54 ? -6.652 72.562 -11.891 1 18.22 54 SER B C 1
ATOM 5457 O O . SER B 1 54 ? -6.652 72.562 -13.125 1 18.22 54 SER B O 1
ATOM 5459 N N . VAL B 1 55 ? -6.117 71.688 -11.164 1 19.11 55 VAL B N 1
ATOM 5460 C CA . VAL B 1 55 ? -5.328 70.812 -12.023 1 19.11 55 VAL B CA 1
ATOM 5461 C C . VAL B 1 55 ? -6.113 70.438 -13.289 1 19.11 55 VAL B C 1
ATOM 5463 O O . VAL B 1 55 ? -7.301 70.125 -13.227 1 19.11 55 VAL B O 1
ATOM 5466 N N . PRO B 1 56 ? -5.449 70.688 -14.367 1 19.73 56 PRO B N 1
ATOM 5467 C CA . PRO B 1 56 ? -5.871 70.75 -15.766 1 19.73 56 PRO B CA 1
ATOM 5468 C C . PRO B 1 56 ? -6.617 69.5 -16.219 1 19.73 56 PRO B C 1
ATOM 5470 O O . PRO B 1 56 ? -6.465 68.438 -15.625 1 19.73 56 PRO B O 1
ATOM 5473 N N . GLU B 1 57 ? -7.473 69.625 -17.234 1 18.72 57 GLU B N 1
ATOM 5474 C CA . GLU B 1 57 ? -8.672 69.062 -17.828 1 18.72 57 GLU B CA 1
ATOM 5475 C C . GLU B 1 57 ? -8.398 67.688 -18.406 1 18.72 57 GLU B C 1
ATOM 5477 O O . GLU B 1 57 ? -9.297 66.812 -18.453 1 18.72 57 GLU B O 1
ATOM 5482 N N . LYS B 1 58 ? -7.137 67.5 -18.938 1 22.02 58 LYS B N 1
ATOM 5483 C CA . LYS B 1 58 ? -7.32 66.938 -20.266 1 22.02 58 LYS B CA 1
ATOM 5484 C C . LYS B 1 58 ? -7.754 65.438 -20.156 1 22.02 58 LYS B C 1
ATOM 5486 O O . LYS B 1 58 ? -6.969 64.625 -19.734 1 22.02 58 LYS B O 1
ATOM 5491 N N . ASP B 1 59 ? -8.984 65.25 -19.734 1 20.3 59 ASP B N 1
ATOM 5492 C CA . ASP B 1 59 ? -9.836 64.062 -19.391 1 20.3 59 ASP B CA 1
ATOM 5493 C C . ASP B 1 59 ? -9.609 62.906 -20.344 1 20.3 59 ASP B C 1
ATOM 5495 O O . ASP B 1 59 ? -9.32 61.812 -19.906 1 20.3 59 ASP B O 1
ATOM 5499 N N . GLN B 1 60 ? -10.562 62.75 -21.219 1 19.86 60 GLN B N 1
ATOM 5500 C CA . GLN B 1 60 ? -11.695 61.875 -21.484 1 19.86 60 GLN B CA 1
ATOM 5501 C C . GLN B 1 60 ? -11.422 60.969 -22.672 1 19.86 60 GLN B C 1
ATOM 5503 O O . GLN B 1 60 ? -12.008 59.875 -22.781 1 19.86 60 GLN B O 1
ATOM 5508 N N . ASP B 1 61 ? -10.758 61.531 -23.672 1 20.73 61 ASP B N 1
ATOM 5509 C CA . ASP B 1 61 ? -11.305 61.156 -24.969 1 20.73 61 ASP B CA 1
ATOM 5510 C C . ASP B 1 61 ? -10.914 59.719 -25.312 1 20.73 61 ASP B C 1
ATOM 5512 O O . ASP B 1 61 ? -11.766 58.906 -25.688 1 20.73 61 ASP B O 1
ATOM 5516 N N . SER B 1 62 ? -9.633 59.781 -25.719 1 23.66 62 SER B N 1
ATOM 5517 C CA . SER B 1 62 ? -9.344 58.875 -26.828 1 23.66 62 SER B CA 1
ATOM 5518 C C . SER B 1 62 ? -9.203 57.438 -26.344 1 23.66 62 SER B C 1
ATOM 5520 O O . SER B 1 62 ? -8.844 56.562 -27.125 1 23.66 62 SER B O 1
ATOM 5522 N N . ILE B 1 63 ? -8.984 57.406 -25.078 1 23.28 63 ILE B N 1
ATOM 5523 C CA . ILE B 1 63 ? -8.898 56 -24.688 1 23.28 63 ILE B CA 1
ATOM 5524 C C . ILE B 1 63 ? -10.141 55.25 -25.172 1 23.28 63 ILE B C 1
ATOM 5526 O O . ILE B 1 63 ? -10.391 54.125 -24.766 1 23.28 63 ILE B O 1
ATOM 5530 N N . GLU B 1 64 ? -11.055 56.062 -25.734 1 26.84 64 GLU B N 1
ATOM 5531 C CA . GLU B 1 64 ? -12.25 55.75 -26.5 1 26.84 64 GLU B CA 1
ATOM 5532 C C . GLU B 1 64 ? -11.953 54.719 -27.609 1 26.84 64 GLU B C 1
ATOM 5534 O O . GLU B 1 64 ? -12.703 53.781 -27.797 1 26.84 64 GLU B O 1
ATOM 5539 N N . SER B 1 65 ? -10.961 55.219 -28.344 1 27.55 65 SER B N 1
ATOM 5540 C CA . SER B 1 65 ? -10.992 54.625 -29.672 1 27.55 65 SER B CA 1
ATOM 5541 C C . SER B 1 65 ? -10.703 53.125 -29.578 1 27.55 65 SER B C 1
ATOM 5543 O O . SER B 1 65 ? -11.297 52.312 -30.312 1 27.55 65 SER B O 1
ATOM 5545 N N . LEU B 1 66 ? -9.75 52.969 -28.875 1 26.81 66 LEU B N 1
ATOM 5546 C CA . LEU B 1 66 ? -9.359 51.562 -29 1 26.81 66 LEU B CA 1
ATOM 5547 C C . LEU B 1 66 ? -10.477 50.625 -28.516 1 26.81 66 LEU B C 1
ATOM 5549 O O . LEU B 1 66 ? -10.461 49.438 -28.797 1 26.81 66 LEU B O 1
ATOM 5553 N N . ARG B 1 67 ? -11.586 51.25 -27.766 1 29.19 67 ARG B N 1
ATOM 5554 C CA . ARG B 1 67 ? -12.977 50.844 -27.594 1 29.19 67 ARG B CA 1
ATOM 5555 C C . ARG B 1 67 ? -13.648 50.625 -28.953 1 29.19 67 ARG B C 1
ATOM 5557 O O . ARG B 1 67 ? -14.461 49.719 -29.109 1 29.19 67 ARG B O 1
ATOM 5564 N N . LYS B 1 68 ? -13.336 51.531 -29.828 1 33 68 LYS B N 1
ATOM 5565 C CA . LYS B 1 68 ? -14.102 51.375 -31.062 1 33 68 LYS B CA 1
ATOM 5566 C C . LYS B 1 68 ? -13.828 50.031 -31.719 1 33 68 LYS B C 1
ATOM 5568 O O . LYS B 1 68 ? -14.758 49.312 -32.156 1 33 68 LYS B O 1
ATOM 5573 N N . ARG B 1 69 ? -12.562 49.812 -31.969 1 32.59 69 ARG B N 1
ATOM 5574 C CA . ARG B 1 69 ? -12.32 48.688 -32.875 1 32.59 69 ARG B CA 1
ATOM 5575 C C . ARG B 1 69 ? -12.586 47.344 -32.188 1 32.59 69 ARG B C 1
ATOM 5577 O O . ARG B 1 69 ? -13.008 46.375 -32.812 1 32.59 69 ARG B O 1
ATOM 5584 N N . VAL B 1 70 ? -12.305 47.25 -30.906 1 34.06 70 VAL B N 1
ATOM 5585 C CA . VAL B 1 70 ? -12.875 46.094 -30.219 1 34.06 70 VAL B CA 1
ATOM 5586 C C . VAL B 1 70 ? -14.398 46.125 -30.375 1 34.06 70 VAL B C 1
ATOM 5588 O O . VAL B 1 70 ? -15.016 45.062 -30.516 1 34.06 70 VAL B O 1
ATOM 5591 N N . THR B 1 71 ? -14.945 47.312 -30.516 1 32.94 71 THR B N 1
ATOM 5592 C CA . THR B 1 71 ? -16.328 47.594 -30.922 1 32.94 71 THR B CA 1
ATOM 5593 C C . THR B 1 71 ? -16.562 47.188 -32.375 1 32.94 71 THR B C 1
ATOM 5595 O O . THR B 1 71 ? -17.609 46.625 -32.688 1 32.94 71 THR B O 1
ATOM 5598 N N . ALA B 1 72 ? -15.664 47.594 -33.219 1 33.5 72 ALA B N 1
ATOM 5599 C CA . ALA B 1 72 ? -15.938 47.219 -34.594 1 33.5 72 ALA B CA 1
ATOM 5600 C C . ALA B 1 72 ? -15.898 45.688 -34.75 1 33.5 72 ALA B C 1
ATOM 5602 O O . ALA B 1 72 ? -16.75 45.094 -35.406 1 33.5 72 ALA B O 1
ATOM 5603 N N . LEU B 1 73 ? -14.805 45.125 -34.438 1 32.5 73 LEU B N 1
ATOM 5604 C CA . LEU B 1 73 ? -14.797 43.688 -34.656 1 32.5 73 LEU B CA 1
ATOM 5605 C C . LEU B 1 73 ? -15.906 43 -33.844 1 32.5 73 LEU B C 1
ATOM 5607 O O . LEU B 1 73 ? -16.5 42.031 -34.312 1 32.5 73 LEU B O 1
ATOM 5611 N N . GLU B 1 74 ? -16.406 43.562 -32.656 1 32.22 74 GLU B N 1
ATOM 5612 C CA . GLU B 1 74 ? -17.75 43.5 -32.062 1 32.22 74 GLU B CA 1
ATOM 5613 C C . GLU B 1 74 ? -18.797 44 -33.062 1 32.22 74 GLU B C 1
ATOM 5615 O O . GLU B 1 74 ? -19.891 43.438 -33.156 1 32.22 74 GLU B O 1
ATOM 5620 N N . GLN B 1 75 ? -18.484 45.094 -33.656 1 32.34 75 GLN B N 1
ATOM 5621 C CA . GLN B 1 75 ? -19.453 45.469 -34.688 1 32.34 75 GLN B CA 1
ATOM 5622 C C . GLN B 1 75 ? -19.406 44.531 -35.875 1 32.34 75 GLN B C 1
ATOM 5624 O O . GLN B 1 75 ? -20.438 44.156 -36.438 1 32.34 75 GLN B O 1
ATOM 5629 N N . GLN B 1 76 ? -18.219 44.281 -36.375 1 30.8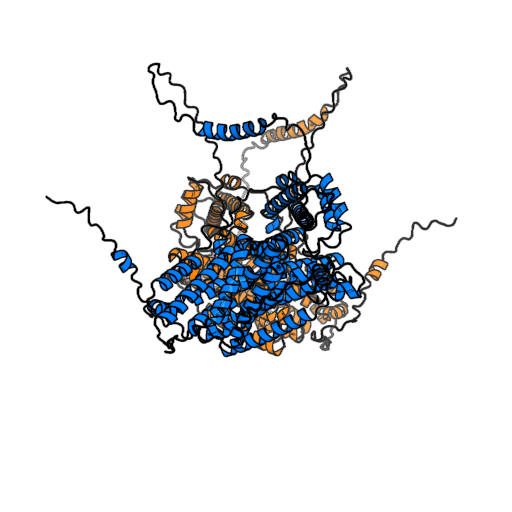3 76 GLN B N 1
ATOM 5630 C CA . GLN B 1 76 ? -18.234 43.375 -37.531 1 30.83 76 GLN B CA 1
ATOM 5631 C C . GLN B 1 76 ? -18.719 42 -37.156 1 30.83 76 GLN B C 1
ATOM 5633 O O . GLN B 1 76 ? -19.297 41.281 -37.969 1 30.83 76 GLN B O 1
ATOM 5638 N N . LEU B 1 77 ? -18.547 41.281 -36 1 29.02 77 LEU B N 1
ATOM 5639 C CA . LEU B 1 77 ? -19.578 40.344 -35.562 1 29.02 77 LEU B CA 1
ATOM 5640 C C . LEU B 1 77 ? -20.953 40.969 -35.625 1 29.02 77 LEU B C 1
ATOM 5642 O O . LEU B 1 77 ? -21.953 40.281 -35.875 1 29.02 77 LEU B O 1
ATOM 5646 N N . ASN B 1 78 ? -20.984 42.219 -35.344 1 28.02 78 ASN B N 1
ATOM 5647 C CA . ASN B 1 78 ? -22.266 42.906 -35.562 1 28.02 78 ASN B CA 1
ATOM 5648 C C . ASN B 1 78 ? -22.625 42.969 -37.031 1 28.02 78 ASN B C 1
ATOM 5650 O O . ASN B 1 78 ? -23.797 42.844 -37.406 1 28.02 78 ASN B O 1
ATOM 5654 N N . ARG B 1 79 ? -21.672 43.5 -37.844 1 27.97 79 ARG B N 1
ATOM 5655 C CA . ARG B 1 79 ? -22.156 43.562 -39.219 1 27.97 79 ARG B CA 1
ATOM 5656 C C . ARG B 1 79 ? -22.328 42.188 -39.844 1 27.97 79 ARG B C 1
ATOM 5658 O O . ARG B 1 79 ? -23.016 42.031 -40.844 1 27.97 79 ARG B O 1
ATOM 5665 N N . LEU B 1 80 ? -21.406 41.156 -39.656 1 26.05 80 LEU B N 1
ATOM 5666 C CA . LEU B 1 80 ? -21.797 39.938 -40.375 1 26.05 80 LEU B CA 1
ATOM 5667 C C . LEU B 1 80 ? -23.25 39.594 -40.094 1 26.05 80 LEU B C 1
ATOM 5669 O O . LEU B 1 80 ? -23.734 38.562 -40.562 1 26.05 80 LEU B O 1
ATOM 5673 N N . SER B 1 81 ? -23.875 40.219 -39.094 1 24.64 81 SER B N 1
ATOM 5674 C CA . SER B 1 81 ? -25.328 40.375 -39.062 1 24.64 81 SER B CA 1
ATOM 5675 C C . SER B 1 81 ? -25.844 41 -40.344 1 24.64 81 SER B C 1
ATOM 5677 O O . SER B 1 81 ? -27.047 41 -40.625 1 24.64 81 SER B O 1
ATOM 5679 N N . SER B 1 82 ? -25.141 42.031 -40.844 1 23.38 82 SER B N 1
ATOM 5680 C CA . SER B 1 82 ? -25.969 42.844 -41.719 1 23.38 82 SER B CA 1
ATOM 5681 C C . SER B 1 82 ? -26.156 42.188 -43.062 1 23.38 82 SER B C 1
ATOM 5683 O O . SER B 1 82 ? -26.953 42.625 -43.875 1 23.38 82 SER B O 1
ATOM 5685 N N . ASP B 1 83 ? -25.141 41.531 -43.75 1 22.44 83 ASP B N 1
ATOM 5686 C CA . ASP B 1 83 ? -25.406 41.656 -45.188 1 22.44 83 ASP B CA 1
ATOM 5687 C C . ASP B 1 83 ? -26.688 40.938 -45.594 1 22.44 83 ASP B C 1
ATOM 5689 O O . ASP B 1 83 ? -27.016 40.875 -46.75 1 22.44 83 ASP B O 1
ATOM 5693 N N . ARG B 1 84 ? -27.312 40 -44.969 1 21.5 84 ARG B N 1
ATOM 5694 C CA . ARG B 1 84 ? -28.062 39.125 -45.875 1 21.5 84 ARG B CA 1
ATOM 5695 C C . ARG B 1 84 ? -29.047 39.906 -46.719 1 21.5 84 ARG B C 1
ATOM 5697 O O . ARG B 1 84 ? -30.266 39.781 -46.562 1 21.5 84 ARG B O 1
ATOM 5704 N N . ASN B 1 85 ? -28.828 41.188 -46.844 1 19.25 85 ASN B N 1
ATOM 5705 C CA . ASN B 1 85 ? -29.828 41.719 -47.75 1 19.25 85 ASN B CA 1
ATOM 5706 C C . ASN B 1 85 ? -29.766 41.031 -49.125 1 19.25 85 ASN B C 1
ATOM 5708 O O . ASN B 1 85 ? -30.797 40.625 -49.656 1 19.25 85 ASN B O 1
ATOM 5712 N N . THR B 1 86 ? -28.859 41.5 -49.969 1 19.67 86 THR B N 1
ATOM 5713 C CA . THR B 1 86 ? -29.344 41.812 -51.312 1 19.67 86 THR B CA 1
ATOM 5714 C C . THR B 1 86 ? -29.406 40.562 -52.156 1 19.67 86 THR B C 1
ATOM 5716 O O . THR B 1 86 ? -28.609 39.625 -52 1 19.67 86 THR B O 1
ATOM 5719 N N . GLN B 1 87 ? -30.203 40.531 -53.375 1 19.97 87 GLN B N 1
ATOM 5720 C CA . GLN B 1 87 ? -30.969 39.75 -54.344 1 19.97 87 GLN B CA 1
ATOM 5721 C C . GLN B 1 87 ? -30.062 39.062 -55.344 1 19.97 87 GLN B C 1
ATOM 5723 O O . GLN B 1 87 ? -30.531 38.531 -56.375 1 19.97 87 GLN B O 1
ATOM 5728 N N . VAL B 1 88 ? -28.734 39.062 -55.219 1 20.59 88 VAL B N 1
ATOM 5729 C CA . VAL B 1 88 ? -28.328 38.75 -56.594 1 20.59 88 VAL B CA 1
ATOM 5730 C C . VAL B 1 88 ? -28.906 37.375 -57 1 20.59 88 VAL B C 1
ATOM 5732 O O . VAL B 1 88 ? -28.969 36.469 -56.188 1 20.59 88 VAL B O 1
ATOM 5735 N N . SER B 1 89 ? -29.359 37.094 -58.25 1 20.05 89 SER B N 1
ATOM 5736 C CA . SER B 1 89 ? -30.266 36.281 -59.094 1 20.05 89 SER B CA 1
ATOM 5737 C C . SER B 1 89 ? -29.781 34.844 -59.219 1 20.05 89 SER B C 1
ATOM 5739 O O . SER B 1 89 ? -30.562 33.906 -59.062 1 20.05 89 SER B O 1
ATOM 5741 N N . GLU B 1 90 ? -28.688 34.594 -60.031 1 21.08 90 GLU B N 1
ATOM 5742 C CA . GLU B 1 90 ? -28.906 33.688 -61.156 1 21.08 90 GLU B CA 1
ATOM 5743 C C . GLU B 1 90 ? -28.75 32.219 -60.688 1 21.08 90 GLU B C 1
ATOM 5745 O O . GLU B 1 90 ? -28.266 31.969 -59.594 1 21.08 90 GLU B O 1
ATOM 5750 N N . VAL B 1 91 ? -27.969 31.281 -61.5 1 22.97 91 VAL B N 1
ATOM 5751 C CA . VAL B 1 91 ? -28.219 29.969 -62.094 1 22.97 91 VAL B CA 1
ATOM 5752 C C . VAL B 1 91 ? -27.75 28.875 -61.125 1 22.97 91 VAL B C 1
ATOM 5754 O O . VAL B 1 91 ? -26.703 29.016 -60.5 1 22.97 91 VAL B O 1
ATOM 5757 N N . ALA B 1 92 ? -28.391 27.578 -60.844 1 21.97 92 ALA B N 1
ATOM 5758 C CA . ALA B 1 92 ? -28.797 26.453 -60.031 1 21.97 92 ALA B CA 1
ATOM 5759 C C . ALA B 1 92 ? -27.703 25.391 -59.969 1 21.97 92 ALA B C 1
ATOM 5761 O O . ALA B 1 92 ? -27.922 24.281 -59.469 1 21.97 92 ALA B O 1
ATOM 5762 N N . THR B 1 93 ? -26.344 25.562 -60.219 1 21.48 93 THR B N 1
ATOM 5763 C CA . THR B 1 93 ? -25.594 24.406 -60.688 1 21.48 93 THR B CA 1
ATOM 5764 C C . THR B 1 93 ? -25.359 23.422 -59.531 1 21.48 93 THR B C 1
ATOM 5766 O O . THR B 1 93 ? -25.078 23.828 -58.406 1 21.48 93 THR B O 1
ATOM 5769 N N . SER B 1 94 ? -25.5 21.953 -59.562 1 22.14 94 SER B N 1
ATOM 5770 C CA . SER B 1 94 ? -25.797 20.719 -58.844 1 22.14 94 SER B CA 1
ATOM 5771 C C . SER B 1 94 ? -24.578 20.25 -58.062 1 22.14 94 SER B C 1
ATOM 5773 O O . SER B 1 94 ? -23.891 19.312 -58.469 1 22.14 94 SER B O 1
ATOM 5775 N N . THR B 1 95 ? -23.766 21.094 -57.312 1 20.31 95 THR B N 1
ATOM 5776 C CA . THR B 1 95 ? -22.406 20.75 -56.906 1 20.31 95 THR B CA 1
ATOM 5777 C C . THR B 1 95 ? -22.422 19.641 -55.875 1 20.31 95 THR B C 1
ATOM 5779 O O . THR B 1 95 ? -23.25 19.656 -54.969 1 20.31 95 THR B O 1
ATOM 5782 N N . VAL B 1 96 ? -21.562 18.547 -55.969 1 24.39 96 VAL B N 1
ATOM 5783 C CA . VAL B 1 96 ? -21.359 17.203 -55.406 1 24.39 96 VAL B CA 1
ATOM 5784 C C . VAL B 1 96 ? -20.906 17.297 -53.969 1 24.39 96 VAL B C 1
ATOM 5786 O O . VAL B 1 96 ? -20.062 18.125 -53.625 1 24.39 96 VAL B O 1
ATOM 5789 N N . LEU B 1 97 ? -21.656 16.859 -52.875 1 21.62 97 LEU B N 1
ATOM 5790 C CA . LEU B 1 97 ? -21.781 16.906 -51.438 1 21.62 97 LEU B CA 1
ATOM 5791 C C . LEU B 1 97 ? -20.594 16.234 -50.75 1 21.62 97 LEU B C 1
ATOM 5793 O O . LEU B 1 97 ? -20.422 15.016 -50.844 1 21.62 97 LEU B O 1
ATOM 5797 N N . SER B 1 98 ? -19.297 16.719 -50.812 1 21.22 98 SER B N 1
ATOM 5798 C CA . SER B 1 98 ? -18.141 16.062 -50.219 1 21.22 98 SER B CA 1
ATOM 5799 C C . SER B 1 98 ? -18.312 15.906 -48.719 1 21.22 98 SER B C 1
ATOM 5801 O O . SER B 1 98 ? -18.625 16.875 -48.031 1 21.22 98 SER B O 1
ATOM 5803 N N . PRO B 1 99 ? -18.531 14.641 -48.156 1 23.66 99 PRO B N 1
ATOM 5804 C CA . PRO B 1 99 ? -18.922 14.344 -46.781 1 23.66 99 PRO B CA 1
ATOM 5805 C C . PRO B 1 99 ? -17.906 14.828 -45.75 1 23.66 99 PRO B C 1
ATOM 5807 O O . PRO B 1 99 ? -16.703 14.594 -45.906 1 23.66 99 PRO B O 1
ATOM 5810 N N . THR B 1 100 ? -18 16 -45.25 1 23.58 100 THR B N 1
ATOM 5811 C CA . THR B 1 100 ? -17.172 16.703 -44.25 1 23.58 100 THR B CA 1
ATOM 5812 C C . THR B 1 100 ? -17 15.852 -43 1 23.58 100 THR B C 1
ATOM 5814 O O . THR B 1 100 ? -17.984 15.516 -42.344 1 23.58 100 THR B O 1
ATOM 5817 N N . LEU B 1 101 ? -15.992 14.984 -42.969 1 23.09 101 LEU B N 1
ATOM 5818 C CA . LEU B 1 101 ? -15.539 14.172 -41.844 1 23.09 101 LEU B CA 1
ATOM 5819 C C . LEU B 1 101 ? -15.43 15 -40.562 1 23.09 101 LEU B C 1
ATOM 5821 O O . LEU B 1 101 ? -14.727 16.016 -40.531 1 23.09 101 LEU B O 1
ATOM 5825 N N . ALA B 1 102 ? -16.531 15.086 -39.844 1 25.44 102 ALA B N 1
ATOM 5826 C CA . ALA B 1 102 ? -16.719 15.758 -38.562 1 25.44 102 ALA B CA 1
ATOM 5827 C C . ALA B 1 102 ? -15.531 15.523 -37.625 1 25.44 102 ALA B C 1
ATOM 5829 O O . ALA B 1 102 ? -15.031 14.398 -37.5 1 25.44 102 ALA B O 1
ATOM 5830 N N . GLN B 1 103 ? -14.703 16.484 -37.5 1 25.31 103 GLN B N 1
ATOM 5831 C CA . GLN B 1 103 ? -13.594 16.578 -36.562 1 25.31 103 GLN B CA 1
ATOM 5832 C C . GLN B 1 103 ? -14.008 16.141 -35.156 1 25.31 103 GLN B C 1
ATOM 5834 O O . GLN B 1 103 ? -14.828 16.797 -34.531 1 25.31 103 GLN B O 1
ATOM 5839 N N . LEU B 1 104 ? -14.148 14.828 -34.938 1 25.23 104 LEU B N 1
ATOM 5840 C CA . LEU B 1 104 ? -14.445 14.219 -33.625 1 25.23 104 LEU B CA 1
ATOM 5841 C C . LEU B 1 104 ? -13.562 14.828 -32.531 1 25.23 104 LEU B C 1
ATOM 5843 O O . LEU B 1 104 ? -12.352 14.617 -32.531 1 25.23 104 LEU B O 1
ATOM 5847 N N . THR B 1 105 ? -13.859 16.078 -32.219 1 26 105 THR B N 1
ATOM 5848 C CA . THR B 1 105 ? -13.195 16.641 -31.047 1 26 105 THR B CA 1
ATOM 5849 C C . THR B 1 105 ? -13.273 15.688 -29.859 1 26 105 THR B C 1
ATOM 5851 O O . THR B 1 105 ? -14.367 15.227 -29.5 1 26 105 THR B O 1
ATOM 5854 N N . PRO B 1 106 ? -12.289 14.945 -29.641 1 28.09 106 PRO B N 1
ATOM 5855 C CA . PRO B 1 106 ? -12.281 14.039 -28.484 1 28.09 106 PRO B CA 1
ATOM 5856 C C . PRO B 1 106 ? -12.734 14.727 -27.203 1 28.09 106 PRO B C 1
ATOM 5858 O O . PRO B 1 106 ? -12.219 15.789 -26.844 1 28.09 106 PRO B O 1
ATOM 5861 N N . GLN B 1 107 ? -13.984 14.789 -26.984 1 26.92 107 GLN B N 1
ATOM 5862 C CA . GLN B 1 107 ? -14.453 15.297 -25.703 1 26.92 107 GLN B CA 1
ATOM 5863 C C . GLN B 1 107 ? -13.711 14.633 -24.547 1 26.92 107 GLN B C 1
ATOM 5865 O O . GLN B 1 107 ? -13.703 13.406 -24.422 1 26.92 107 GLN B O 1
ATOM 5870 N N . PRO B 1 108 ? -12.719 15.258 -24.047 1 28.83 108 PRO B N 1
ATOM 5871 C CA . PRO B 1 108 ? -11.953 14.719 -22.922 1 28.83 108 PRO B CA 1
ATOM 5872 C C . PRO B 1 108 ? -12.836 14.305 -21.75 1 28.83 108 PRO B C 1
ATOM 5874 O O . PRO B 1 108 ? -13.703 15.078 -21.328 1 28.83 108 PRO B O 1
ATOM 5877 N N . SER B 1 109 ? -13.297 13.164 -21.719 1 27.67 109 SER B N 1
ATOM 5878 C CA . SER B 1 109 ? -14.031 12.711 -20.547 1 27.67 109 SER B CA 1
ATOM 5879 C C . SER B 1 109 ? -13.266 13.023 -19.266 1 27.67 109 SER B C 1
ATOM 5881 O O . SER B 1 109 ? -12.094 12.664 -19.141 1 27.67 109 SER B O 1
ATOM 5883 N N . PRO B 1 110 ? -13.633 14 -18.516 1 28.84 110 PRO B N 1
ATOM 5884 C CA . PRO B 1 110 ? -12.977 14.359 -17.25 1 28.84 110 PRO B CA 1
ATOM 5885 C C . PRO B 1 110 ? -12.844 13.172 -16.297 1 28.84 110 PRO B C 1
ATOM 5887 O O . PRO B 1 110 ? -13.836 12.5 -16 1 28.84 110 PRO B O 1
ATOM 5890 N N . CYS B 1 111 ? -11.875 12.453 -16.516 1 30.09 111 CYS B N 1
ATOM 5891 C CA . CYS B 1 111 ? -11.57 11.422 -15.531 1 30.09 111 CYS B CA 1
ATOM 5892 C C . CYS B 1 111 ? -11.594 11.984 -14.109 1 30.09 111 CYS B C 1
ATOM 5894 O O . CYS B 1 111 ? -10.664 12.695 -13.711 1 30.09 111 CYS B O 1
ATOM 5896 N N . HIS B 1 112 ? -12.672 12.273 -13.523 1 30.22 112 HIS B N 1
ATOM 5897 C CA . HIS B 1 112 ? -12.93 12.719 -12.156 1 30.22 112 HIS B CA 1
ATOM 5898 C C . HIS B 1 112 ? -12.336 11.758 -11.133 1 30.22 112 HIS B C 1
ATOM 5900 O O . HIS B 1 112 ? -12.633 10.562 -11.156 1 30.22 112 HIS B O 1
ATOM 5906 N N . ILE B 1 113 ? -11.164 12 -10.875 1 30.64 113 ILE B N 1
ATOM 5907 C CA . ILE B 1 113 ? -10.695 11.297 -9.68 1 30.64 113 ILE B CA 1
ATOM 5908 C C . ILE B 1 113 ? -11.625 11.594 -8.508 1 30.64 113 ILE B C 1
ATOM 5910 O O . ILE B 1 113 ? -11.75 12.742 -8.086 1 30.64 113 ILE B O 1
ATOM 5914 N N . ASP B 1 114 ? -12.609 10.984 -8.336 1 30.86 114 ASP B N 1
ATOM 5915 C CA . ASP B 1 114 ? -13.586 11.102 -7.262 1 30.86 114 ASP B CA 1
ATOM 5916 C C . ASP B 1 114 ? -12.914 10.984 -5.895 1 30.86 114 ASP B C 1
ATOM 5918 O O . ASP B 1 114 ? -12.633 9.875 -5.43 1 30.86 114 ASP B O 1
ATOM 5922 N N . LEU B 1 115 ? -12.281 12.023 -5.535 1 32.03 115 LEU B N 1
ATOM 5923 C CA . LEU B 1 115 ? -11.641 12.18 -4.234 1 32.03 115 LEU B CA 1
ATOM 5924 C C . LEU B 1 115 ? -12.617 11.875 -3.104 1 32.03 115 LEU B C 1
ATOM 5926 O O . LEU B 1 115 ? -12.203 11.594 -1.978 1 32.03 115 LEU B O 1
ATOM 5930 N N . ALA B 1 116 ? -13.945 12.203 -3.312 1 35.09 116 ALA B N 1
ATOM 5931 C CA . ALA B 1 116 ? -14.969 11.984 -2.295 1 35.09 116 ALA B CA 1
ATOM 5932 C C . ALA B 1 116 ? -14.875 10.57 -1.72 1 35.09 116 ALA B C 1
ATOM 5934 O O . ALA B 1 116 ? -15.141 10.359 -0.534 1 35.09 116 ALA B O 1
ATOM 5935 N N . SER B 1 117 ? -14.578 9.695 -2.594 1 38.25 117 SER B N 1
ATOM 5936 C CA . SER B 1 117 ? -14.531 8.289 -2.225 1 38.25 117 SER B CA 1
ATOM 5937 C C . SER B 1 117 ? -13.367 8 -1.279 1 38.25 117 SER B C 1
ATOM 5939 O O . SER B 1 117 ? -13.266 6.906 -0.725 1 38.25 117 SER B O 1
ATOM 5941 N N . LEU B 1 118 ? -12.641 9.008 -1.229 1 35.97 118 LEU B N 1
ATOM 5942 C CA . LEU B 1 118 ? -11.398 8.758 -0.501 1 35.97 118 LEU B CA 1
ATOM 5943 C C . LEU B 1 118 ? -11.609 8.906 1.002 1 35.97 118 LEU B C 1
ATOM 5945 O O . LEU B 1 118 ? -10.711 8.617 1.792 1 35.97 118 LEU B O 1
ATOM 5949 N N . GLU B 1 119 ? -12.594 9.867 1.38 1 40.88 119 GLU B N 1
ATOM 5950 C CA . GLU B 1 119 ? -12.602 10.078 2.824 1 40.88 119 GLU B CA 1
ATOM 5951 C C . GLU B 1 119 ? -12.844 8.766 3.57 1 40.88 119 GLU B C 1
ATOM 5953 O O . GLU B 1 119 ? -12.641 8.688 4.785 1 40.88 119 GLU B O 1
ATOM 5958 N N . GLY B 1 120 ? -12.906 7.695 3.031 1 41.53 120 GLY B N 1
ATOM 5959 C CA . GLY B 1 120 ? -13.117 6.48 3.801 1 41.53 120 GLY B CA 1
ATOM 5960 C C . GLY B 1 120 ? -13.805 6.727 5.129 1 41.53 120 GLY B C 1
ATOM 5961 O O . GLY B 1 120 ? -14.547 7.695 5.277 1 41.53 120 GLY B O 1
ATOM 5962 N N . ASP B 1 121 ? -13.742 5.852 6.059 1 48.62 121 ASP B N 1
ATOM 5963 C CA . ASP B 1 121 ? -14.203 5.902 7.441 1 48.62 121 ASP B CA 1
ATOM 5964 C C . ASP B 1 121 ? -13.25 6.719 8.312 1 48.62 121 ASP B C 1
ATOM 5966 O O . ASP B 1 121 ? -12.562 6.168 9.172 1 48.62 121 ASP B O 1
ATOM 5970 N N . SER B 1 122 ? -13.133 7.91 7.793 1 49.94 122 SER B N 1
ATOM 5971 C CA . SER B 1 122 ? -12.266 8.758 8.609 1 49.94 122 SER B CA 1
ATOM 5972 C C . SER B 1 122 ? -12.727 8.789 10.062 1 49.94 122 SER B C 1
ATOM 5974 O O . SER B 1 122 ? -13.898 8.523 10.352 1 49.94 122 SER B O 1
ATOM 5976 N N . SER B 1 123 ? -11.789 8.812 10.945 1 49.47 123 SER B N 1
ATOM 5977 C CA . SER B 1 123 ? -12.086 8.977 12.359 1 49.47 123 SER B CA 1
ATOM 5978 C C . SER B 1 123 ? -13.156 10.039 12.586 1 49.47 123 SER B C 1
ATOM 5980 O O . SER B 1 123 ? -14.055 9.859 13.406 1 49.47 123 SER B O 1
ATOM 5982 N N . PHE B 1 124 ? -13.164 11.031 11.727 1 48.62 124 PHE B N 1
ATOM 5983 C CA . PHE B 1 124 ? -14.125 12.125 11.828 1 48.62 124 PHE B CA 1
ATOM 5984 C C . PHE B 1 124 ? -15.539 11.625 11.539 1 48.62 124 PHE B C 1
ATOM 5986 O O . PHE B 1 124 ? -16.469 11.93 12.289 1 48.62 124 PHE B O 1
ATOM 5993 N N . ARG B 1 125 ? -15.516 10.891 10.484 1 52.69 125 ARG B N 1
ATOM 5994 C CA . ARG B 1 125 ? -16.844 10.43 10.094 1 52.69 125 ARG B CA 1
ATOM 5995 C C . ARG B 1 125 ? -17.438 9.5 11.156 1 52.69 125 ARG B C 1
ATOM 5997 O O . ARG B 1 125 ? -18.625 9.602 11.484 1 52.69 125 ARG B O 1
ATOM 6004 N N . LYS B 1 126 ? -16.625 8.734 11.688 1 55.78 126 LYS B N 1
ATOM 6005 C CA . LYS B 1 126 ? -17.094 7.816 12.727 1 55.78 126 LYS B CA 1
ATOM 6006 C C . LYS B 1 126 ? -17.547 8.586 13.961 1 55.78 126 LYS B C 1
ATOM 6008 O O . LYS B 1 126 ? -18.609 8.289 14.516 1 55.78 126 LYS B O 1
ATOM 6013 N N . GLN B 1 127 ? -16.797 9.492 14.242 1 53.31 127 GLN B N 1
ATOM 6014 C CA . GLN B 1 127 ? -17.156 10.297 15.406 1 53.31 127 GLN B CA 1
ATOM 6015 C C . GLN B 1 127 ? -18.422 11.109 15.148 1 53.31 127 GLN B C 1
ATOM 6017 O O . GLN B 1 127 ? -19.266 11.258 16.031 1 53.31 127 GLN B O 1
ATOM 6022 N N . ALA B 1 128 ? -18.391 11.5 13.93 1 53.06 128 ALA B N 1
ATOM 6023 C CA . ALA B 1 128 ? -19.562 12.266 13.555 1 53.06 128 ALA B CA 1
ATOM 6024 C C . ALA B 1 128 ? -20.828 11.406 13.609 1 53.06 128 ALA B C 1
ATOM 6026 O O . ALA B 1 128 ? -21.875 11.844 14.094 1 53.06 128 ALA B O 1
ATOM 6027 N N . LEU B 1 129 ? -20.672 10.227 13.164 1 56.41 129 LEU B N 1
ATOM 6028 C CA . LEU B 1 129 ? -21.812 9.312 13.195 1 56.41 129 LEU B CA 1
ATOM 6029 C C . LEU B 1 129 ? -22.203 8.977 14.633 1 56.41 129 LEU B C 1
ATOM 6031 O O . LEU B 1 129 ? -23.391 8.883 14.953 1 56.41 129 LEU B O 1
ATOM 6035 N N . LEU B 1 130 ? -21.219 8.883 15.383 1 51.88 130 LEU B N 1
ATOM 6036 C CA . LEU B 1 130 ? -21.469 8.641 16.797 1 51.88 130 LEU B CA 1
ATOM 6037 C C . LEU B 1 130 ? -22.234 9.797 17.422 1 51.88 130 LEU B C 1
ATOM 6039 O O . LEU B 1 130 ? -23.156 9.586 18.203 1 51.88 130 LEU B O 1
ATOM 6043 N N . ALA B 1 131 ? -21.797 10.891 17.047 1 50.91 131 ALA B N 1
ATOM 6044 C CA . ALA B 1 131 ? -22.469 12.078 17.594 1 50.91 131 ALA B CA 1
ATOM 6045 C C . ALA B 1 131 ? -23.922 12.125 17.141 1 50.91 131 ALA B C 1
ATOM 6047 O O . ALA B 1 131 ? -24.781 12.602 17.875 1 50.91 131 ALA B O 1
ATOM 6048 N N . THR B 1 132 ? -24.094 11.602 15.93 1 49.5 132 THR B N 1
ATOM 6049 C CA . THR B 1 132 ? -25.453 11.633 15.414 1 49.5 132 THR B CA 1
ATOM 6050 C C . THR B 1 132 ? -26.281 10.508 16.016 1 49.5 132 THR B C 1
ATOM 6052 O O . THR B 1 132 ? -27.516 10.625 16.109 1 49.5 132 THR B O 1
ATOM 6055 N N . ASP B 1 133 ? -25.656 9.359 16.156 1 47.25 133 ASP B N 1
ATOM 6056 C CA . ASP B 1 133 ? -26.391 8.219 16.703 1 47.25 133 ASP B CA 1
ATOM 6057 C C . ASP B 1 133 ? -26.812 8.492 18.156 1 47.25 133 ASP B C 1
ATOM 6059 O O . ASP B 1 133 ? -27.5 7.672 18.766 1 47.25 133 ASP B O 1
ATOM 6063 N N . ILE B 1 134 ? -26.219 9.336 18.656 1 41.66 134 ILE B N 1
ATOM 6064 C CA . ILE B 1 134 ? -26.703 9.578 20.016 1 41.66 134 ILE B CA 1
ATOM 6065 C C . ILE B 1 134 ? -28.234 9.594 20.016 1 41.66 134 ILE B C 1
ATOM 6067 O O . ILE B 1 134 ? -28.844 10.477 19.422 1 41.66 134 ILE B O 1
ATOM 6071 N N . THR B 1 135 ? -28.797 8.531 19.781 1 38.09 135 THR B N 1
ATOM 6072 C CA . THR B 1 135 ? -30.172 8.172 20.047 1 38.09 135 THR B CA 1
ATOM 6073 C C . THR B 1 135 ? -30.812 9.156 21.031 1 38.09 135 THR B C 1
ATOM 6075 O O . THR B 1 135 ? -32.031 9.242 21.125 1 38.09 135 THR B O 1
ATOM 6078 N N . GLU B 1 136 ? -30.078 9.539 21.953 1 40.34 136 GLU B N 1
ATOM 6079 C CA . GLU B 1 136 ? -30.688 10.531 22.828 1 40.34 136 GLU B CA 1
ATOM 6080 C C . GLU B 1 136 ? -31.141 11.766 22.047 1 40.34 136 GLU B C 1
ATOM 6082 O O . GLU B 1 136 ? -31.891 12.594 22.547 1 40.34 136 GLU B O 1
ATOM 6087 N N . PHE B 1 137 ? -30.516 11.906 20.953 1 41.78 137 PHE B N 1
ATOM 6088 C CA . PHE B 1 137 ? -31.062 12.977 20.125 1 41.78 137 PHE B CA 1
ATOM 6089 C C . PHE B 1 137 ? -32.469 12.617 19.656 1 41.78 137 PHE B C 1
ATOM 6091 O O . PHE B 1 137 ? -33.281 13.5 19.344 1 41.78 137 PHE B O 1
ATOM 6098 N N . GLY B 1 138 ? -32.656 11.453 19.359 1 41.28 138 GLY B N 1
ATOM 6099 C CA . GLY B 1 138 ? -34.031 11.062 19.25 1 41.28 138 GLY B CA 1
ATOM 6100 C C . GLY B 1 138 ? -34.875 11.508 20.438 1 41.28 138 GLY B C 1
ATOM 6101 O O . GLY B 1 138 ? -36.031 11.945 20.25 1 41.28 138 GLY B O 1
ATOM 6102 N N . SER B 1 139 ? -34.406 11.133 21.578 1 42.5 139 SER B N 1
ATOM 6103 C CA . SER B 1 139 ? -35.125 11.656 22.719 1 42.5 139 SER B CA 1
ATOM 6104 C C . SER B 1 139 ? -35.031 13.18 22.781 1 42.5 139 SER B C 1
ATOM 6106 O O . SER B 1 139 ? -35.812 13.82 23.5 1 42.5 139 SER B O 1
ATOM 6108 N N . LEU B 1 140 ? -34 13.648 22.375 1 43.56 140 LEU B N 1
ATOM 6109 C CA . LEU B 1 140 ? -33.906 15.102 22.266 1 43.56 140 LEU B CA 1
ATOM 6110 C C . LEU B 1 140 ? -34.906 15.609 21.219 1 43.56 140 LEU B C 1
ATOM 6112 O O . LEU B 1 140 ? -35.406 16.719 21.328 1 43.56 140 LEU B O 1
ATOM 6116 N N . ALA B 1 141 ? -35 14.891 20.141 1 42.12 141 ALA B N 1
ATOM 6117 C CA . ALA B 1 141 ? -36.188 15.117 19.344 1 42.12 141 ALA B CA 1
ATOM 6118 C C . ALA B 1 141 ? -37.438 15.094 20.234 1 42.12 141 ALA B C 1
ATOM 6120 O O . ALA B 1 141 ? -38.438 15.758 19.938 1 42.12 141 ALA B O 1
ATOM 6121 N N . GLY B 1 142 ? -37.375 14.273 21.141 1 41.5 142 GLY B N 1
ATOM 6122 C CA . GLY B 1 142 ? -38.469 14.445 22.109 1 41.5 142 GLY B CA 1
ATOM 6123 C C . GLY B 1 142 ? -38.406 15.766 22.844 1 41.5 142 GLY B C 1
ATOM 6124 O O . GLY B 1 142 ? -39.281 16.094 23.641 1 41.5 142 GLY B O 1
ATOM 6125 N N . ILE B 1 143 ? -37.219 16.125 23.312 1 43.41 143 ILE B N 1
ATOM 6126 C CA . ILE B 1 143 ? -37.281 17.438 23.953 1 43.41 143 ILE B CA 1
ATOM 6127 C C . ILE B 1 143 ? -38 18.422 23.031 1 43.41 143 ILE B C 1
ATOM 6129 O O . ILE B 1 143 ? -38.531 19.438 23.5 1 43.41 143 ILE B O 1
ATOM 6133 N N . GLY B 1 144 ? -38.625 18.031 22.109 1 47.5 144 GLY B N 1
ATOM 6134 C CA . GLY B 1 144 ? -39.719 18.781 21.5 1 47.5 144 GLY B CA 1
ATOM 6135 C C . GLY B 1 144 ? -39.25 19.984 20.719 1 47.5 144 GLY B C 1
ATOM 6136 O O . GLY B 1 144 ? -40.062 20.797 20.266 1 47.5 144 GLY B O 1
ATOM 6137 N N . SER B 1 145 ? -37.812 20.422 20.891 1 57.09 145 SER B N 1
ATOM 6138 C CA . SER B 1 145 ? -37.688 21.703 20.219 1 57.09 145 SER B CA 1
ATOM 6139 C C . SER B 1 145 ? -37.406 21.547 18.734 1 57.09 145 SER B C 1
ATOM 6141 O O . SER B 1 145 ? -36.469 20.828 18.359 1 57.09 145 SER B O 1
ATOM 6143 N N . PRO B 1 146 ? -38.281 21.781 17.891 1 65.25 146 PRO B N 1
ATOM 6144 C CA . PRO B 1 146 ? -38.156 21.75 16.438 1 65.25 146 PRO B CA 1
ATOM 6145 C C . PRO B 1 146 ? -36.812 22.281 15.945 1 65.25 146 PRO B C 1
ATOM 6147 O O . PRO B 1 146 ? -36.312 21.844 14.914 1 65.25 146 PRO B O 1
ATOM 6150 N N . GLN B 1 147 ? -36.219 23.047 16.781 1 70 147 GLN B N 1
ATOM 6151 C CA . GLN B 1 147 ? -34.969 23.656 16.359 1 70 147 GLN B CA 1
ATOM 6152 C C . GLN B 1 147 ? -33.812 22.641 16.406 1 70 147 GLN B C 1
ATOM 6154 O O . GLN B 1 147 ? -32.969 22.609 15.516 1 70 147 GLN B O 1
ATOM 6159 N N . VAL B 1 148 ? -33.812 21.812 17.359 1 72.25 148 VAL B N 1
ATOM 6160 C CA . VAL B 1 148 ? -32.75 20.828 17.547 1 72.25 148 VAL B CA 1
ATOM 6161 C C . VAL B 1 148 ? -32.844 19.75 16.453 1 72.25 148 VAL B C 1
ATOM 6163 O O . VAL B 1 148 ? -31.844 19.344 15.875 1 72.25 148 VAL B O 1
ATOM 6166 N N . VAL B 1 149 ? -34 19.438 16.125 1 69.19 149 VAL B N 1
ATOM 6167 C CA . VAL B 1 149 ? -34.25 18.406 15.117 1 69.19 149 VAL B CA 1
ATOM 6168 C C . VAL B 1 149 ? -33.75 18.891 13.758 1 69.19 149 VAL B C 1
ATOM 6170 O O . VAL B 1 149 ? -33.125 18.125 13 1 69.19 149 VAL B O 1
ATOM 6173 N N . ASP B 1 150 ? -34 20.156 13.484 1 74 150 ASP B N 1
ATOM 6174 C CA . ASP B 1 150 ? -33.562 20.734 12.227 1 74 150 ASP B CA 1
ATOM 6175 C C . ASP B 1 150 ? -32.031 20.75 12.133 1 74 150 ASP B C 1
ATOM 6177 O O . ASP B 1 150 ? -31.469 20.5 11.07 1 74 150 ASP B O 1
ATOM 6181 N N . LYS B 1 151 ? -31.469 20.969 13.219 1 76.12 151 LYS B N 1
ATOM 6182 C CA . LYS B 1 151 ? -30 21.047 13.242 1 76.12 151 LYS B CA 1
ATOM 6183 C C . LYS B 1 151 ? -29.391 19.656 13.094 1 76.12 151 LYS B C 1
ATOM 6185 O O . LYS B 1 151 ? -28.359 19.5 12.438 1 76.12 151 LYS B O 1
ATOM 6190 N N . ILE B 1 152 ? -30 18.75 13.625 1 72.88 152 ILE B N 1
ATOM 6191 C CA . ILE B 1 152 ? -29.531 17.375 13.516 1 72.88 152 ILE B CA 1
ATOM 6192 C C . ILE B 1 152 ? -29.656 16.891 12.07 1 72.88 152 ILE B C 1
ATOM 6194 O O . ILE B 1 152 ? -28.766 16.234 11.539 1 72.88 152 ILE B O 1
ATOM 6198 N N . SER B 1 153 ? -30.75 17.266 11.5 1 72.62 153 SER B N 1
ATOM 6199 C CA . SER B 1 153 ? -30.953 16.922 10.094 1 72.62 153 SER B CA 1
ATOM 6200 C C . SER B 1 153 ? -29.891 17.578 9.211 1 72.62 153 SER B C 1
ATOM 6202 O O . SER B 1 153 ? -29.422 16.969 8.242 1 72.62 153 SER B O 1
ATOM 6204 N N . GLY B 1 154 ? -29.578 18.75 9.562 1 72.62 154 GLY B N 1
ATOM 6205 C CA . GLY B 1 154 ? -28.516 19.422 8.844 1 72.62 154 GLY B CA 1
ATOM 6206 C C . GLY B 1 154 ? -27.172 18.75 8.992 1 72.62 154 GLY B C 1
ATOM 6207 O O . GLY B 1 154 ? -26.422 18.625 8.023 1 72.62 154 GLY B O 1
ATOM 6208 N N . LEU B 1 155 ? -26.859 18.344 10.109 1 74.62 155 LEU B N 1
ATOM 6209 C CA . LEU B 1 155 ? -25.625 17.609 10.375 1 74.62 155 LEU B CA 1
ATOM 6210 C C . LEU B 1 155 ? -25.578 16.312 9.586 1 74.62 155 LEU B C 1
ATOM 6212 O O . LEU B 1 155 ? -24.531 15.961 9.023 1 74.62 155 LEU B O 1
ATOM 6216 N N . ARG B 1 156 ? -26.641 15.656 9.531 1 67.62 156 ARG B N 1
ATOM 6217 C CA . ARG B 1 156 ? -26.719 14.406 8.781 1 67.62 156 ARG B CA 1
ATOM 6218 C C . ARG B 1 156 ? -26.453 14.641 7.297 1 67.62 156 ARG B C 1
ATOM 6220 O O . ARG B 1 156 ? -25.75 13.859 6.652 1 67.62 156 ARG B O 1
ATOM 6227 N N . LYS B 1 157 ? -27.031 15.641 6.781 1 69.75 157 LYS B N 1
ATOM 6228 C CA . LYS B 1 157 ? -26.844 15.984 5.375 1 69.75 157 LYS B CA 1
ATOM 6229 C C . LYS B 1 157 ? -25.375 16.312 5.094 1 69.75 157 LYS B C 1
ATOM 6231 O O . LYS B 1 157 ? -24.844 15.961 4.035 1 69.75 157 LYS B O 1
ATOM 6236 N N . LEU B 1 158 ? -24.797 16.938 6.066 1 71.94 158 LEU B N 1
ATOM 6237 C CA . LEU B 1 158 ? -23.391 17.281 5.938 1 71.94 158 LEU B CA 1
ATOM 6238 C C . LEU B 1 158 ? -22.531 16.031 5.875 1 71.94 158 LEU B C 1
ATOM 6240 O O . LEU B 1 158 ? -21.562 15.969 5.102 1 71.94 158 LEU B O 1
ATOM 6244 N N . LEU B 1 159 ? -22.875 15.086 6.645 1 66.94 159 LEU B N 1
ATOM 6245 C CA . LEU B 1 159 ? -22.094 13.867 6.754 1 66.94 159 LEU B CA 1
ATOM 6246 C C . LEU B 1 159 ? -22.312 12.961 5.547 1 66.94 159 LEU B C 1
ATOM 6248 O O . LEU B 1 159 ? -21.438 12.164 5.195 1 66.94 159 LEU B O 1
ATOM 6252 N N . GLU B 1 160 ? -23.562 12.977 5.039 1 61.25 160 GLU B N 1
ATOM 6253 C CA . GLU B 1 160 ? -23.891 12.156 3.875 1 61.25 160 GLU B CA 1
ATOM 6254 C C . GLU B 1 160 ? -23.312 12.75 2.598 1 61.25 160 GLU B C 1
ATOM 6256 O O . GLU B 1 160 ? -23.125 12.047 1.605 1 61.25 160 GLU B O 1
ATOM 6261 N N . ARG B 1 161 ? -23.484 14.039 2.664 1 52.09 161 ARG B N 1
ATOM 6262 C CA . ARG B 1 161 ? -22.906 14.664 1.48 1 52.09 161 ARG B CA 1
ATOM 6263 C C . ARG B 1 161 ? -21.594 13.992 1.101 1 52.09 161 ARG B C 1
ATOM 6265 O O . ARG B 1 161 ? -20.688 13.859 1.936 1 52.09 161 ARG B O 1
ATOM 6272 N N . LYS B 1 162 ? -21.906 13.125 0.233 1 47.03 162 LYS B N 1
ATOM 6273 C CA . LYS B 1 162 ? -20.75 12.523 -0.414 1 47.03 162 LYS B CA 1
ATOM 6274 C C . LYS B 1 162 ? -19.719 13.586 -0.785 1 47.03 162 LYS B C 1
ATOM 6276 O O . LYS B 1 162 ? -20.078 14.688 -1.212 1 47.03 162 LYS B O 1
ATOM 6281 N N . THR B 1 163 ? -18.641 13.734 -0.155 1 42.34 163 THR B N 1
ATOM 6282 C CA . THR B 1 163 ? -17.625 14.617 -0.72 1 42.34 163 THR B CA 1
ATOM 6283 C C . THR B 1 163 ? -17.844 14.812 -2.217 1 42.34 163 THR B C 1
ATOM 6285 O O . THR B 1 163 ? -16.938 15.234 -2.938 1 42.34 163 THR B O 1
ATOM 6288 N N . SER B 1 164 ? -18.703 14.266 -2.906 1 36.06 164 SER B N 1
ATOM 6289 C CA . SER B 1 164 ? -19.031 14.273 -4.332 1 36.06 164 SER B CA 1
ATOM 6290 C C . SER B 1 164 ? -19 15.688 -4.895 1 36.06 164 SER B C 1
ATOM 6292 O O . SER B 1 164 ? -18.562 15.906 -6.031 1 36.06 164 SER B O 1
ATOM 6294 N N . ASP B 1 165 ? -20.031 16.547 -4.602 1 35.34 165 ASP B N 1
ATOM 6295 C CA . ASP B 1 165 ? -20.422 17.703 -5.387 1 35.34 165 ASP B CA 1
ATOM 6296 C C . ASP B 1 165 ? -19.25 18.656 -5.586 1 35.34 165 ASP B C 1
ATOM 6298 O O . ASP B 1 165 ? -19.031 19.188 -6.684 1 35.34 165 ASP B O 1
ATOM 6302 N N . GLY B 1 166 ? -19.047 19.719 -4.633 1 32.44 166 GLY B N 1
ATOM 6303 C CA . GLY B 1 166 ? -18.125 20.828 -4.852 1 32.44 166 GLY B CA 1
ATOM 6304 C C . GLY B 1 166 ? -16.688 20.391 -4.934 1 32.44 166 GLY B C 1
ATOM 6305 O O . GLY B 1 166 ? -15.922 20.906 -5.754 1 32.44 166 GLY B O 1
ATOM 6306 N N . ASP B 1 167 ? -16.078 19.953 -3.797 1 31.52 167 ASP B N 1
ATOM 6307 C CA . ASP B 1 167 ? -14.617 19.922 -3.709 1 31.52 167 ASP B CA 1
ATOM 6308 C C . ASP B 1 167 ? -14.055 18.672 -4.391 1 31.52 167 ASP B C 1
ATOM 6310 O O . ASP B 1 167 ? -13.336 17.891 -3.768 1 31.52 167 ASP B O 1
ATOM 6314 N N . THR B 1 168 ? -14.773 17.891 -4.934 1 33.47 168 THR B N 1
ATOM 6315 C CA . THR B 1 168 ? -14.008 17.031 -5.828 1 33.47 168 THR B CA 1
ATOM 6316 C C . THR B 1 168 ? -12.82 17.781 -6.422 1 33.47 168 THR B C 1
ATOM 6318 O O . THR B 1 168 ? -13.008 18.781 -7.121 1 33.47 168 THR B O 1
ATOM 6321 N N . PRO B 1 169 ? -11.773 17.938 -5.754 1 34.88 169 PRO B N 1
ATOM 6322 C CA . PRO B 1 169 ? -10.82 18.719 -6.539 1 34.88 169 PRO B CA 1
ATOM 6323 C C . PRO B 1 169 ? -11.062 18.609 -8.047 1 34.88 169 PRO B C 1
ATOM 6325 O O . PRO B 1 169 ? -11.516 17.562 -8.523 1 34.88 169 PRO B O 1
ATOM 6328 N N . GLN B 1 170 ? -11.414 19.594 -8.734 1 33.38 170 GLN B N 1
ATOM 6329 C CA . GLN B 1 170 ? -11.383 19.734 -10.18 1 33.38 170 GLN B CA 1
ATOM 6330 C C . GLN B 1 170 ? -10.352 18.797 -10.805 1 33.38 170 GLN B C 1
ATOM 6332 O O . GLN B 1 170 ? -9.156 18.922 -10.531 1 33.38 170 GLN B O 1
ATOM 6337 N N . CYS B 1 171 ? -10.664 17.562 -10.898 1 35.66 171 CYS B N 1
ATOM 6338 C CA . CYS B 1 171 ? -9.789 16.719 -11.703 1 35.66 171 CYS B CA 1
ATOM 6339 C C . CYS B 1 171 ? -9.055 17.547 -12.758 1 35.66 171 CYS B C 1
ATOM 6341 O O . CYS B 1 171 ? -9.688 18.141 -13.633 1 35.66 171 CYS B O 1
ATOM 6343 N N . ARG B 1 172 ? -8.094 18.172 -12.414 1 38.5 172 ARG B N 1
ATOM 6344 C CA . ARG B 1 172 ? -7.312 18.75 -13.5 1 38.5 172 ARG B CA 1
ATOM 6345 C C . ARG B 1 172 ? -7.328 17.844 -14.727 1 38.5 172 ARG B C 1
ATOM 6347 O O . ARG B 1 172 ? -7.199 16.625 -14.609 1 38.5 172 ARG B O 1
ATOM 6354 N N . GLU B 1 173 ? -8.07 18.172 -15.695 1 41.81 173 GLU B N 1
ATOM 6355 C CA . GLU B 1 173 ? -8 17.516 -17 1 41.81 173 GLU B CA 1
ATOM 6356 C C . GLU B 1 173 ? -6.594 17 -17.281 1 41.81 173 GLU B C 1
ATOM 6358 O O . GLU B 1 173 ? -5.645 17.781 -17.344 1 41.81 173 GLU B O 1
ATOM 6363 N N . TRP B 1 174 ? -6.395 15.797 -16.906 1 45.06 174 TRP B N 1
ATOM 6364 C CA . TRP B 1 174 ? -5.098 15.219 -17.234 1 45.06 174 TRP B CA 1
ATOM 6365 C C . TRP B 1 174 ? -4.742 15.477 -18.688 1 45.06 174 TRP B C 1
ATOM 6367 O O . TRP B 1 174 ? -5.523 15.164 -19.594 1 45.06 174 TRP B O 1
ATOM 6377 N N . LYS B 1 175 ? -4.031 16.438 -18.969 1 46.44 175 LYS B N 1
ATOM 6378 C CA . LYS B 1 175 ? -3.451 16.594 -20.297 1 46.44 175 LYS B CA 1
ATOM 6379 C C . LYS B 1 175 ? -2.211 15.719 -20.469 1 46.44 175 LYS B C 1
ATOM 6381 O O . LYS B 1 175 ? -1.305 15.75 -19.625 1 46.44 175 LYS B O 1
ATOM 6386 N N . PRO B 1 176 ? -2.379 14.672 -21.328 1 50.22 176 PRO B N 1
ATOM 6387 C CA . PRO B 1 176 ? -1.144 13.93 -21.594 1 50.22 176 PRO B CA 1
ATOM 6388 C C . PRO B 1 176 ? 0.07 14.836 -21.75 1 50.22 176 PRO B C 1
ATOM 6390 O O . PRO B 1 176 ? 0.031 15.789 -22.547 1 50.22 176 PRO B O 1
ATOM 6393 N N . SER B 1 177 ? 0.826 15.133 -20.656 1 55.97 177 SER B N 1
ATOM 6394 C CA . SER B 1 177 ? 1.99 16.016 -20.75 1 55.97 177 SER B CA 1
ATOM 6395 C C . SER B 1 177 ? 3.248 15.219 -21.094 1 55.97 177 SER B C 1
ATOM 6397 O O . SER B 1 177 ? 3.42 14.086 -20.625 1 55.97 177 SER B O 1
ATOM 6399 N N . THR B 1 178 ? 3.818 15.586 -22.234 1 60.5 178 THR B N 1
ATOM 6400 C CA . THR B 1 178 ? 5.105 15.016 -22.609 1 60.5 178 THR B CA 1
ATOM 6401 C C . THR B 1 178 ? 6.254 15.883 -22.094 1 60.5 178 THR B C 1
ATOM 6403 O O . THR B 1 178 ? 6.031 17 -21.641 1 60.5 178 THR B O 1
ATOM 6406 N N . SER B 1 179 ? 7.375 15.336 -21.891 1 60.94 179 SER B N 1
ATOM 6407 C CA . SER B 1 179 ? 8.602 16.047 -21.531 1 60.94 179 SER B CA 1
ATOM 6408 C C . SER B 1 179 ? 8.75 17.344 -22.328 1 60.94 179 SER B C 1
ATOM 6410 O O . SER B 1 179 ? 9.227 18.344 -21.797 1 60.94 179 SER B O 1
ATOM 6412 N N . ILE B 1 180 ? 8.195 17.312 -23.375 1 58.62 180 ILE B N 1
ATOM 6413 C CA . ILE B 1 180 ? 8.359 18.438 -24.281 1 58.62 180 ILE B CA 1
ATOM 6414 C C . ILE B 1 180 ? 7.543 19.625 -23.766 1 58.62 180 ILE B C 1
ATOM 6416 O O . ILE B 1 180 ? 8.023 20.766 -23.766 1 58.62 180 ILE B O 1
ATOM 6420 N N . THR B 1 181 ? 6.453 19.328 -23.281 1 66.12 181 THR B N 1
ATOM 6421 C CA . THR B 1 181 ? 5.594 20.391 -22.781 1 66.12 181 THR B CA 1
ATOM 6422 C C . THR B 1 181 ? 6.184 21 -21.516 1 66.12 181 THR B C 1
ATOM 6424 O O . THR B 1 181 ? 6.113 22.219 -21.312 1 66.12 181 THR B O 1
ATOM 6427 N N . LEU B 1 182 ? 6.871 20.234 -20.844 1 71.88 182 LEU B N 1
ATOM 6428 C CA . LEU B 1 182 ? 7.441 20.688 -19.578 1 71.88 182 LEU B CA 1
ATOM 6429 C C . LEU B 1 182 ? 8.688 21.531 -19.828 1 71.88 182 LEU B C 1
ATOM 6431 O O . LEU B 1 182 ? 8.93 22.516 -19.125 1 71.88 182 LEU B O 1
ATOM 6435 N N . GLN B 1 183 ? 9.375 21.219 -20.828 1 73.62 183 GLN B N 1
ATOM 6436 C CA . GLN B 1 183 ? 10.625 21.906 -21.125 1 73.62 183 GLN B CA 1
ATOM 6437 C C . GLN B 1 183 ? 10.352 23.297 -21.703 1 73.62 183 GLN B C 1
ATOM 6439 O O . GLN B 1 183 ? 11.156 24.219 -21.531 1 73.62 183 GLN B O 1
ATOM 6444 N N . GLY B 1 184 ? 9.266 23.438 -22.234 1 75.5 184 GLY B N 1
ATOM 6445 C CA . GLY B 1 184 ? 8.945 24.703 -22.875 1 75.5 184 GLY B CA 1
ATOM 6446 C C . GLY B 1 184 ? 8.492 25.766 -21.891 1 75.5 184 GLY B C 1
ATOM 6447 O O . GLY B 1 184 ? 8.523 26.953 -22.188 1 75.5 184 GLY B O 1
ATOM 6448 N N . ASN B 1 185 ? 8.211 25.375 -20.75 1 82.5 185 ASN B N 1
ATOM 6449 C CA . ASN B 1 185 ? 7.664 26.312 -19.781 1 82.5 185 ASN B CA 1
ATOM 6450 C C . ASN B 1 185 ? 8.555 26.438 -18.547 1 82.5 185 ASN B C 1
ATOM 6452 O O . ASN B 1 185 ? 8.062 26.516 -17.422 1 82.5 185 ASN B O 1
ATOM 6456 N N . LEU B 1 186 ? 9.859 26.625 -18.766 1 90.81 186 LEU B N 1
ATOM 6457 C CA . LEU B 1 186 ? 10.797 26.75 -17.641 1 90.81 186 LEU B CA 1
ATOM 6458 C C . LEU B 1 186 ? 11.133 28.219 -17.375 1 90.81 186 LEU B C 1
ATOM 6460 O O . LEU B 1 186 ? 11.094 29.047 -18.297 1 90.81 186 LEU B O 1
ATOM 6464 N N . PRO B 1 187 ? 11.406 28.5 -16.156 1 93.56 187 PRO B N 1
ATOM 6465 C CA . PRO B 1 187 ? 11.922 29.844 -15.906 1 93.56 187 PRO B CA 1
ATOM 6466 C C . PRO B 1 187 ? 13.227 30.125 -16.656 1 93.56 187 PRO B C 1
ATOM 6468 O O . PRO B 1 187 ? 14.023 29.219 -16.875 1 93.56 187 PRO B O 1
ATOM 6471 N N . PRO B 1 188 ? 13.406 31.422 -16.984 1 93.25 188 PRO B N 1
ATOM 6472 C CA . PRO B 1 188 ? 14.633 31.766 -17.719 1 93.25 188 PRO B CA 1
ATOM 6473 C C . PRO B 1 188 ? 15.898 31.453 -16.938 1 93.25 188 PRO B C 1
ATOM 6475 O O . PRO B 1 188 ? 15.922 31.578 -15.711 1 93.25 188 PRO B O 1
ATOM 6478 N N . ALA B 1 189 ? 17 31.094 -17.672 1 92.12 189 ALA B N 1
ATOM 6479 C CA . ALA B 1 189 ? 18.25 30.672 -17.062 1 92.12 189 ALA B CA 1
ATOM 6480 C C . ALA B 1 189 ? 18.859 31.797 -16.219 1 92.12 189 ALA B C 1
ATOM 6482 O O . ALA B 1 189 ? 19.438 31.531 -15.164 1 92.12 189 ALA B O 1
ATOM 6483 N N . ASP B 1 190 ? 18.734 32.969 -16.688 1 91.38 190 ASP B N 1
ATOM 6484 C CA . ASP B 1 190 ? 19.297 34.125 -15.961 1 91.38 190 ASP B CA 1
ATOM 6485 C C . ASP B 1 190 ? 18.641 34.281 -14.594 1 91.38 190 ASP B C 1
ATOM 6487 O O . ASP B 1 190 ? 19.328 34.562 -13.609 1 91.38 190 ASP B O 1
ATOM 6491 N N . PHE B 1 191 ? 17.422 34.156 -14.594 1 93.5 191 PHE B N 1
ATOM 6492 C CA . PHE B 1 191 ? 16.688 34.219 -13.336 1 93.5 191 PHE B CA 1
ATOM 6493 C C . PHE B 1 191 ? 17.141 33.156 -12.375 1 93.5 191 PHE B C 1
ATOM 6495 O O . PHE B 1 191 ? 17.359 33.406 -11.188 1 93.5 191 PHE B O 1
ATOM 6502 N N . VAL B 1 192 ? 17.297 31.906 -12.891 1 93.06 192 VAL B N 1
ATOM 6503 C CA . VAL B 1 192 ? 17.656 30.75 -12.062 1 93.06 192 VAL B CA 1
ATOM 6504 C C . VAL B 1 192 ? 19.062 30.938 -11.516 1 93.06 192 VAL B C 1
ATOM 6506 O O . VAL B 1 192 ? 19.344 30.578 -10.359 1 93.06 192 VAL B O 1
ATOM 6509 N N . ILE B 1 193 ? 19.938 31.469 -12.297 1 90.75 193 ILE B N 1
ATOM 6510 C CA . ILE B 1 193 ? 21.297 31.703 -11.852 1 90.75 193 ILE B CA 1
ATOM 6511 C C . ILE B 1 193 ? 21.297 32.719 -10.719 1 90.75 193 ILE B C 1
ATOM 6513 O O . ILE B 1 193 ? 22 32.562 -9.719 1 90.75 193 ILE B O 1
ATOM 6517 N N . ARG B 1 194 ? 20.484 33.781 -10.828 1 90.19 194 ARG B N 1
ATOM 6518 C CA . ARG B 1 194 ? 20.375 34.781 -9.773 1 90.19 194 ARG B CA 1
ATOM 6519 C C . ARG B 1 194 ? 19.797 34.156 -8.5 1 90.19 194 ARG B C 1
ATOM 6521 O O . ARG B 1 194 ? 20.234 34.5 -7.395 1 90.19 194 ARG B O 1
ATOM 6528 N N . LEU B 1 195 ? 18.875 33.312 -8.773 1 88.94 195 LEU B N 1
ATOM 6529 C CA . LEU B 1 195 ? 18.234 32.656 -7.652 1 88.94 195 LEU B CA 1
ATOM 6530 C C . LEU B 1 195 ? 19.234 31.797 -6.887 1 88.94 195 LEU B C 1
ATOM 6532 O O . LEU B 1 195 ? 19.281 31.844 -5.656 1 88.94 195 LEU B O 1
ATOM 6536 N N . LEU B 1 196 ? 20.031 30.984 -7.582 1 86.88 196 LEU B N 1
ATOM 6537 C CA . LEU B 1 196 ? 21.016 30.094 -6.965 1 86.88 196 LEU B CA 1
ATOM 6538 C C . LEU B 1 196 ? 22.078 30.875 -6.23 1 86.88 196 LEU B C 1
ATOM 6540 O O . LEU B 1 196 ? 22.562 30.469 -5.168 1 86.88 196 LEU B O 1
ATOM 6544 N N . ARG B 1 197 ? 22.406 32.031 -6.664 1 83.69 197 ARG B N 1
ATOM 6545 C CA . ARG B 1 197 ? 23.391 32.906 -6.016 1 83.69 197 ARG B CA 1
ATOM 6546 C C . ARG B 1 197 ? 22.844 33.469 -4.715 1 83.69 197 ARG B C 1
ATOM 6548 O O . ARG B 1 197 ? 23.578 33.594 -3.729 1 83.69 197 ARG B O 1
ATOM 6555 N N . ALA B 1 198 ? 21.609 33.781 -4.766 1 80.69 198 ALA B N 1
ATOM 6556 C CA . ALA B 1 198 ? 20.969 34.375 -3.598 1 80.69 198 ALA B CA 1
ATOM 6557 C C . ALA B 1 198 ? 20.844 33.375 -2.461 1 80.69 198 ALA B C 1
ATOM 6559 O O . ALA B 1 198 ? 20.875 33.75 -1.285 1 80.69 198 ALA B O 1
ATOM 6560 N N . VAL B 1 199 ? 20.641 32.062 -2.799 1 77.75 199 VAL B N 1
ATOM 6561 C CA . VAL B 1 199 ? 20.344 31.031 -1.789 1 77.75 199 VAL B CA 1
ATOM 6562 C C . VAL B 1 199 ? 21.656 30.453 -1.254 1 77.75 199 VAL B C 1
ATOM 6564 O O . VAL B 1 199 ? 21.703 29.953 -0.129 1 77.75 199 VAL B O 1
ATOM 6567 N N . GLN B 1 200 ? 22.75 30.328 -1.979 1 71.69 200 GLN B N 1
ATOM 6568 C CA . GLN B 1 200 ? 24.031 29.75 -1.552 1 71.69 200 GLN B CA 1
ATOM 6569 C C . GLN B 1 200 ? 24.469 30.312 -0.208 1 71.69 200 GLN B C 1
ATOM 6571 O O . GLN B 1 200 ? 25.109 29.625 0.587 1 71.69 200 GLN B O 1
ATOM 6576 N N . GLY B 1 201 ? 24.047 31.406 0.21 1 59.25 201 GLY B N 1
ATOM 6577 C CA . GLY B 1 201 ? 24.453 31.984 1.477 1 59.25 201 GLY B CA 1
ATOM 6578 C C . GLY B 1 201 ? 23.391 31.906 2.551 1 59.25 201 GLY B C 1
ATOM 6579 O O . GLY B 1 201 ? 23.656 32.219 3.715 1 59.25 201 GLY B O 1
ATOM 6580 N N . SER B 1 202 ? 22.25 31.484 2.162 1 57.41 202 SER B N 1
ATOM 6581 C CA . SER B 1 202 ? 21.156 31.578 3.119 1 57.41 202 SER B CA 1
ATOM 6582 C C . SER B 1 202 ? 20.734 30.203 3.617 1 57.41 202 SER B C 1
ATOM 6584 O O . SER B 1 202 ? 20.094 29.438 2.887 1 57.41 202 SER B O 1
ATOM 6586 N N . ASP B 1 203 ? 21.516 29.453 4.516 1 53.84 203 ASP B N 1
ATOM 6587 C CA . ASP B 1 203 ? 21.328 28.125 5.066 1 53.84 203 ASP B CA 1
ATOM 6588 C C . ASP B 1 203 ? 19.859 27.875 5.414 1 53.84 203 ASP B C 1
ATOM 6590 O O . ASP B 1 203 ? 19.422 26.719 5.52 1 53.84 203 ASP B O 1
ATOM 6594 N N . CYS B 1 204 ? 19.016 28.812 5.793 1 50.06 204 CYS B N 1
ATOM 6595 C CA . CYS B 1 204 ? 17.797 28.734 6.602 1 50.06 204 CYS B CA 1
ATOM 6596 C C . CYS B 1 204 ? 16.641 28.156 5.797 1 50.06 204 CYS B C 1
ATOM 6598 O O . CYS B 1 204 ? 15.789 27.469 6.344 1 50.06 204 CYS B O 1
ATOM 6600 N N . LEU B 1 205 ? 16.562 28.562 4.531 1 51.47 205 LEU B N 1
ATOM 6601 C CA . LEU B 1 205 ? 15.25 28.531 3.889 1 51.47 205 LEU B CA 1
ATOM 6602 C C . LEU B 1 205 ? 14.766 27.094 3.707 1 51.47 205 LEU B C 1
ATOM 6604 O O . LEU B 1 205 ? 13.555 26.828 3.707 1 51.47 205 LEU B O 1
ATOM 6608 N N . LEU B 1 206 ? 15.727 26.156 3.686 1 53.09 206 LEU B N 1
ATOM 6609 C CA . LEU B 1 206 ? 15.344 24.844 3.186 1 53.09 206 LEU B CA 1
ATOM 6610 C C . LEU B 1 206 ? 15.102 23.875 4.34 1 53.09 206 LEU B C 1
ATOM 6612 O O . LEU B 1 206 ? 14.875 22.688 4.117 1 53.09 206 LEU B O 1
ATOM 6616 N N . THR B 1 207 ? 14.992 24.5 5.469 1 51.56 207 THR B N 1
ATOM 6617 C CA . THR B 1 207 ? 15.031 23.594 6.617 1 51.56 207 THR B CA 1
ATOM 6618 C C . THR B 1 207 ? 13.695 22.875 6.785 1 51.56 207 THR B C 1
ATOM 6620 O O . THR B 1 207 ? 13.656 21.734 7.242 1 51.56 207 THR B O 1
ATOM 6623 N N . LEU B 1 208 ? 12.594 23.594 6.465 1 54.06 208 LEU B N 1
ATOM 6624 C CA . LEU B 1 208 ? 11.305 22.984 6.766 1 54.06 208 LEU B CA 1
ATOM 6625 C C . LEU B 1 208 ? 10.992 21.844 5.785 1 54.06 208 LEU B C 1
ATOM 6627 O O . LEU B 1 208 ? 10.195 20.953 6.09 1 54.06 208 LEU B O 1
ATOM 6631 N N . TYR B 1 209 ? 11.656 22 4.676 1 55.09 209 TYR B N 1
ATOM 6632 C CA . TYR B 1 209 ? 11.367 21 3.65 1 55.09 209 TYR B CA 1
ATOM 6633 C C . TYR B 1 209 ? 12.453 19.938 3.602 1 55.09 209 TYR B C 1
ATOM 6635 O O . TYR B 1 209 ? 13.531 20.109 4.176 1 55.09 209 TYR B O 1
ATOM 6643 N N . PHE B 1 210 ? 12.133 18.859 3.109 1 58.88 210 PHE B N 1
ATOM 6644 C CA . PHE B 1 210 ? 13.148 17.859 2.812 1 58.88 210 PHE B CA 1
ATOM 6645 C C . PHE B 1 210 ? 14.445 18.516 2.369 1 58.88 210 PHE B C 1
ATOM 6647 O O . PHE B 1 210 ? 14.438 19.406 1.521 1 58.88 210 PHE B O 1
ATOM 6654 N N . PRO B 1 211 ? 15.43 18.25 3.154 1 62.09 211 PRO B N 1
ATOM 6655 C CA . PRO B 1 211 ? 16.688 18.953 2.863 1 62.09 211 PRO B CA 1
ATOM 6656 C C . PRO B 1 211 ? 17.078 18.875 1.391 1 62.09 211 PRO B C 1
ATOM 6658 O O . PRO B 1 211 ? 17.219 17.781 0.844 1 62.09 211 PRO B O 1
ATOM 6661 N N . ILE B 1 212 ? 16.859 19.922 0.783 1 69.75 212 ILE B N 1
ATOM 6662 C CA . ILE B 1 212 ? 17.281 20.047 -0.604 1 69.75 212 ILE B CA 1
ATOM 6663 C C . ILE B 1 212 ? 18.812 20.109 -0.667 1 69.75 212 ILE B C 1
ATOM 6665 O O . ILE B 1 212 ? 19.438 20.891 0.052 1 69.75 212 ILE B O 1
ATOM 6669 N N . ASP B 1 213 ? 19.312 19.266 -1.32 1 75.44 213 ASP B N 1
ATOM 6670 C CA . ASP B 1 213 ? 20.734 19.281 -1.62 1 75.44 213 ASP B CA 1
ATOM 6671 C C . ASP B 1 213 ? 21.047 20.25 -2.762 1 75.44 213 ASP B C 1
ATOM 6673 O O . ASP B 1 213 ? 20.703 19.984 -3.916 1 75.44 213 ASP B O 1
ATOM 6677 N N . MET B 1 214 ? 21.797 21.297 -2.436 1 79.56 214 MET B N 1
ATOM 6678 C CA . MET B 1 214 ? 22.078 22.328 -3.432 1 79.56 214 MET B CA 1
ATOM 6679 C C . MET B 1 214 ? 22.953 21.781 -4.555 1 79.56 214 MET B C 1
ATOM 6681 O O . MET B 1 214 ? 22.859 22.234 -5.695 1 79.56 214 MET B O 1
ATOM 6685 N N . LYS B 1 215 ? 23.703 20.812 -4.211 1 81.44 215 LYS B N 1
ATOM 6686 C CA . LYS B 1 215 ? 24.516 20.188 -5.262 1 81.44 215 LYS B CA 1
ATOM 6687 C C . LYS B 1 215 ? 23.625 19.516 -6.309 1 81.44 215 LYS B C 1
ATOM 6689 O O . LYS B 1 215 ? 23.922 19.578 -7.504 1 81.44 215 LYS B O 1
ATOM 6694 N N . GLN B 1 216 ? 22.625 18.984 -5.816 1 84.75 216 GLN B N 1
ATOM 6695 C CA . GLN B 1 216 ? 21.703 18.328 -6.734 1 84.75 216 GLN B CA 1
ATOM 6696 C C . GLN B 1 216 ? 20.938 19.359 -7.566 1 84.75 216 GLN B C 1
ATOM 6698 O O . GLN B 1 216 ? 20.641 19.125 -8.742 1 84.75 216 GLN B O 1
ATOM 6703 N N . VAL B 1 217 ? 20.609 20.453 -6.992 1 88.31 217 VAL B N 1
ATOM 6704 C CA . VAL B 1 217 ? 19.906 21.5 -7.711 1 88.31 217 VAL B CA 1
ATOM 6705 C C . VAL B 1 217 ? 20.766 22.031 -8.852 1 88.31 217 VAL B C 1
ATOM 6707 O O . VAL B 1 217 ? 20.297 22.203 -9.977 1 88.31 217 VAL B O 1
ATOM 6710 N N . GLU B 1 218 ? 22 22.266 -8.477 1 88.38 218 GLU B N 1
ATOM 6711 C CA . GLU B 1 218 ? 22.938 22.766 -9.477 1 88.38 218 GLU B CA 1
ATOM 6712 C C . GLU B 1 218 ? 23.125 21.766 -10.609 1 88.38 218 GLU B C 1
ATOM 6714 O O . GLU B 1 218 ? 23.172 22.141 -11.781 1 88.38 218 GLU B O 1
ATOM 6719 N N . TYR B 1 219 ? 23.25 20.641 -10.273 1 89.19 219 TYR B N 1
ATOM 6720 C CA . TYR B 1 219 ? 23.406 19.594 -11.273 1 89.19 219 TYR B CA 1
ATOM 6721 C C . TYR B 1 219 ? 22.203 19.547 -12.211 1 89.19 219 TYR B C 1
ATOM 6723 O O . TYR B 1 219 ? 22.375 19.484 -13.43 1 89.19 219 TYR B O 1
ATOM 6731 N N . LEU B 1 220 ? 21.016 19.609 -11.602 1 91.31 220 LEU B N 1
ATOM 6732 C CA . LEU B 1 220 ? 19.797 19.516 -12.398 1 91.31 220 LEU B CA 1
ATOM 6733 C C . LEU B 1 220 ? 19.641 20.75 -13.289 1 91.31 220 LEU B C 1
ATOM 6735 O O . LEU B 1 220 ? 19.141 20.641 -14.406 1 91.31 220 LEU B O 1
ATOM 6739 N N . CYS B 1 221 ? 20.031 21.828 -12.766 1 91.56 221 CYS B N 1
ATOM 6740 C CA . CYS B 1 221 ? 19.984 23.047 -13.578 1 91.56 221 CYS B CA 1
ATOM 6741 C C . CYS B 1 221 ? 20.875 22.906 -14.805 1 91.56 221 CYS B C 1
ATOM 6743 O O . CYS B 1 221 ? 20.469 23.266 -15.914 1 91.56 221 CYS B O 1
ATOM 6745 N N . ARG B 1 222 ? 22.031 22.406 -14.594 1 90.94 222 ARG B N 1
ATOM 6746 C CA . ARG B 1 222 ? 22.953 22.203 -15.719 1 90.94 222 ARG B CA 1
ATOM 6747 C C . ARG B 1 222 ? 22.375 21.188 -16.719 1 90.94 222 ARG B C 1
ATOM 6749 O O . ARG B 1 222 ? 22.469 21.406 -17.922 1 90.94 222 ARG B O 1
ATOM 6756 N N . ARG B 1 223 ? 21.797 20.25 -16.172 1 90.88 223 ARG B N 1
ATOM 6757 C CA . ARG B 1 223 ? 21.266 19.156 -16.984 1 90.88 223 ARG B CA 1
ATOM 6758 C C . ARG B 1 223 ? 20.062 19.625 -17.797 1 90.88 223 ARG B C 1
ATOM 6760 O O . ARG B 1 223 ? 19.844 19.156 -18.922 1 90.88 223 ARG B O 1
ATOM 6767 N N . VAL B 1 224 ? 19.25 20.484 -17.266 1 91 224 VAL B N 1
ATOM 6768 C CA . VAL B 1 224 ? 17.969 20.844 -17.875 1 91 224 VAL B CA 1
ATOM 6769 C C . VAL B 1 224 ? 18.172 22.047 -18.797 1 91 224 VAL B C 1
ATOM 6771 O O . VAL B 1 224 ? 17.594 22.094 -19.891 1 91 224 VAL B O 1
ATOM 6774 N N . TYR B 1 225 ? 18.938 22.984 -18.391 1 90.56 225 TYR B N 1
ATOM 6775 C CA . TYR B 1 225 ? 19.078 24.219 -19.172 1 90.56 225 TYR B CA 1
ATOM 6776 C C . TYR B 1 225 ? 20.156 24.047 -20.25 1 90.56 225 TYR B C 1
ATOM 6778 O O . TYR B 1 225 ? 20.141 24.75 -21.266 1 90.56 225 TYR B O 1
ATOM 6786 N N . PHE B 1 226 ? 21.078 23.141 -20 1 88 226 PHE B N 1
ATOM 6787 C CA . PHE B 1 226 ? 22.141 22.875 -20.984 1 88 226 PHE B CA 1
ATOM 6788 C C . PHE B 1 226 ? 22.234 21.375 -21.266 1 88 226 PHE B C 1
ATOM 6790 O O . PHE B 1 226 ? 23.266 20.766 -21.016 1 88 226 PHE B O 1
ATOM 6797 N N . PRO B 1 227 ? 21.125 20.906 -21.922 1 83.38 227 PRO B N 1
ATOM 6798 C CA . PRO B 1 227 ? 21.062 19.453 -22.078 1 83.38 227 PRO B CA 1
ATOM 6799 C C . PRO B 1 227 ? 21.969 18.938 -23.203 1 83.38 227 PRO B C 1
ATOM 6801 O O . PRO B 1 227 ? 21.969 19.484 -24.297 1 83.38 227 PRO B O 1
ATOM 6804 N N . VAL B 1 228 ? 22.703 17.922 -22.844 1 82.06 228 VAL B N 1
ATOM 6805 C CA . VAL B 1 228 ? 23.484 17.188 -23.828 1 82.06 228 VAL B CA 1
ATOM 6806 C C . VAL B 1 228 ? 22.672 15.992 -24.328 1 82.06 228 VAL B C 1
ATOM 6808 O O . VAL B 1 228 ? 22.703 15.664 -25.516 1 82.06 228 VAL B O 1
ATOM 6811 N N . GLN B 1 229 ? 21.953 15.375 -23.391 1 81.56 229 GLN B N 1
ATOM 6812 C CA . GLN B 1 229 ? 21.047 14.273 -23.672 1 81.56 229 GLN B CA 1
ATOM 6813 C C . GLN B 1 229 ? 19.609 14.641 -23.328 1 81.56 229 GLN B C 1
ATOM 6815 O O . GLN B 1 229 ? 19.359 15.641 -22.656 1 81.56 229 GLN B O 1
ATOM 6820 N N . ALA B 1 230 ? 18.766 13.82 -23.797 1 81.38 230 ALA B N 1
ATOM 6821 C CA . ALA B 1 230 ? 17.344 14.086 -23.531 1 81.38 230 ALA B CA 1
ATOM 6822 C C . ALA B 1 230 ? 17.078 14.094 -22.031 1 81.38 230 ALA B C 1
ATOM 6824 O O . ALA B 1 230 ? 17.625 13.266 -21.281 1 81.38 230 ALA B O 1
ATOM 6825 N N . VAL B 1 231 ? 16.312 15.07 -21.641 1 86.5 231 VAL B N 1
ATOM 6826 C CA . VAL B 1 231 ? 15.961 15.211 -20.234 1 86.5 231 VAL B CA 1
ATOM 6827 C C . VAL B 1 231 ? 14.703 14.414 -19.922 1 86.5 231 VAL B C 1
ATOM 6829 O O . VAL B 1 231 ? 13.758 14.398 -20.719 1 86.5 231 VAL B O 1
ATOM 6832 N N . THR B 1 232 ? 14.695 13.688 -18.891 1 83.88 232 THR B N 1
ATOM 6833 C CA . THR B 1 232 ? 13.555 12.859 -18.5 1 83.88 232 THR B CA 1
ATOM 6834 C C . THR B 1 232 ? 12.492 13.695 -17.797 1 83.88 232 THR B C 1
ATOM 6836 O O . THR B 1 232 ? 12.781 14.789 -17.297 1 83.88 232 THR B O 1
ATOM 6839 N N . VAL B 1 233 ? 11.312 13.195 -17.766 1 86 233 VAL B N 1
ATOM 6840 C CA . VAL B 1 233 ? 10.219 13.859 -17.062 1 86 233 VAL B CA 1
ATOM 6841 C C . VAL B 1 233 ? 10.539 13.938 -15.57 1 86 233 VAL B C 1
ATOM 6843 O O . VAL B 1 233 ? 10.188 14.914 -14.906 1 86 233 VAL B O 1
ATOM 6846 N N . GLY B 1 234 ? 11.219 12.922 -15.109 1 88.06 234 GLY B N 1
ATOM 6847 C CA . GLY B 1 234 ? 11.617 12.906 -13.711 1 88.06 234 GLY B CA 1
ATOM 6848 C C . GLY B 1 234 ? 12.562 14.031 -13.344 1 88.06 234 GLY B C 1
ATOM 6849 O O . GLY B 1 234 ? 12.383 14.695 -12.32 1 88.06 234 GLY B O 1
ATOM 6850 N N . GLU B 1 235 ? 13.5 14.297 -14.18 1 89.44 235 GLU B N 1
ATOM 6851 C CA . GLU B 1 235 ? 14.469 15.359 -13.938 1 89.44 235 GLU B CA 1
ATOM 6852 C C . GLU B 1 235 ? 13.812 16.734 -14.008 1 89.44 235 GLU B C 1
ATOM 6854 O O . GLU B 1 235 ? 14.07 17.594 -13.172 1 89.44 235 GLU B O 1
ATOM 6859 N N . LEU B 1 236 ? 13.008 16.906 -14.938 1 91.31 236 LEU B N 1
ATOM 6860 C CA . LEU B 1 236 ? 12.312 18.172 -15.117 1 91.31 236 LEU B CA 1
ATOM 6861 C C . LEU B 1 236 ? 11.375 18.438 -13.953 1 91.31 236 LEU B C 1
ATOM 6863 O O . LEU B 1 236 ? 11.336 19.562 -13.422 1 91.31 236 LEU B O 1
ATOM 6867 N N . SER B 1 237 ? 10.641 17.406 -13.562 1 91.88 237 SER B N 1
ATOM 6868 C CA . SER B 1 237 ? 9.695 17.547 -12.461 1 91.88 237 SER B CA 1
ATOM 6869 C C . SER B 1 237 ? 10.422 17.844 -11.148 1 91.88 237 SER B C 1
ATOM 6871 O O . SER B 1 237 ? 9.961 18.656 -10.344 1 91.88 237 SER B O 1
ATOM 6873 N N . LEU B 1 238 ? 11.508 17.219 -11.008 1 92.12 238 LEU B N 1
ATOM 6874 C CA . LEU B 1 238 ? 12.289 17.406 -9.789 1 92.12 238 LEU B CA 1
ATOM 6875 C C . LEU B 1 238 ? 12.852 18.812 -9.719 1 92.12 238 LEU B C 1
ATOM 6877 O O . LEU B 1 238 ? 12.82 19.453 -8.664 1 92.12 238 LEU B O 1
ATOM 6881 N N . LEU B 1 239 ? 13.422 19.281 -10.797 1 92.5 239 LEU B N 1
ATOM 6882 C CA . LEU B 1 239 ? 13.953 20.641 -10.82 1 92.5 239 LEU B CA 1
ATOM 6883 C C . LEU B 1 239 ? 12.859 21.656 -10.484 1 92.5 239 LEU B C 1
ATOM 6885 O O . LEU B 1 239 ? 13.07 22.547 -9.664 1 92.5 239 LEU B O 1
ATOM 6889 N N . ASN B 1 240 ? 11.758 21.484 -11.086 1 92.81 240 ASN B N 1
ATOM 6890 C CA . ASN B 1 240 ? 10.656 22.406 -10.828 1 92.81 240 ASN B CA 1
ATOM 6891 C C . ASN B 1 240 ? 10.188 22.328 -9.375 1 92.81 240 ASN B C 1
ATOM 6893 O O . ASN B 1 240 ? 9.812 23.344 -8.781 1 92.81 240 ASN B O 1
ATOM 6897 N N . ALA B 1 241 ? 10.172 21.156 -8.844 1 90.88 241 ALA B N 1
ATOM 6898 C CA . ALA B 1 241 ? 9.805 20.984 -7.438 1 90.88 241 ALA B CA 1
ATOM 6899 C C . ALA B 1 241 ? 10.789 21.719 -6.527 1 90.88 241 ALA B C 1
ATOM 6901 O O . ALA B 1 241 ? 10.383 22.406 -5.59 1 90.88 241 ALA B O 1
ATOM 6902 N N . MET B 1 242 ? 12.039 21.562 -6.812 1 89.69 242 MET B N 1
ATOM 6903 C CA . MET B 1 242 ? 13.07 22.188 -5.992 1 89.69 242 MET B CA 1
ATOM 6904 C C . MET B 1 242 ? 13.039 23.703 -6.133 1 89.69 242 MET B C 1
ATOM 6906 O O . MET B 1 242 ? 13.172 24.422 -5.145 1 89.69 242 MET B O 1
ATOM 6910 N N . LEU B 1 243 ? 12.852 24.156 -7.336 1 90.5 243 LEU B N 1
ATOM 6911 C CA . LEU B 1 243 ? 12.75 25.594 -7.562 1 90.5 243 LEU B CA 1
ATOM 6912 C C . LEU B 1 243 ? 11.516 26.172 -6.867 1 90.5 243 LEU B C 1
ATOM 6914 O O . LEU B 1 243 ? 11.562 27.281 -6.34 1 90.5 243 LEU B O 1
ATOM 6918 N N . ALA B 1 244 ? 10.438 25.438 -6.93 1 89.12 244 ALA B N 1
ATOM 6919 C CA . ALA B 1 244 ? 9.219 25.891 -6.258 1 89.12 244 ALA B CA 1
ATOM 6920 C C . ALA B 1 244 ? 9.461 26.078 -4.762 1 89.12 244 ALA B C 1
ATOM 6922 O O . ALA B 1 244 ? 8.977 27.047 -4.168 1 89.12 244 ALA B O 1
ATOM 6923 N N . VAL B 1 245 ? 10.18 25.188 -4.152 1 85.19 245 VAL B N 1
ATOM 6924 C CA . VAL B 1 245 ? 10.469 25.281 -2.725 1 85.19 245 VAL B CA 1
ATOM 6925 C C . VAL B 1 245 ? 11.336 26.5 -2.451 1 85.19 245 VAL B C 1
ATOM 6927 O O . VAL B 1 245 ? 11.109 27.234 -1.479 1 85.19 245 VAL B O 1
ATOM 6930 N N . ILE B 1 246 ? 12.305 26.734 -3.283 1 84.5 246 ILE B N 1
ATOM 6931 C CA . ILE B 1 246 ? 13.195 27.891 -3.133 1 84.5 246 ILE B CA 1
ATOM 6932 C C . ILE B 1 246 ? 12.414 29.188 -3.307 1 84.5 246 ILE B C 1
ATOM 6934 O O . ILE B 1 246 ? 12.57 30.125 -2.525 1 84.5 246 ILE B O 1
ATOM 6938 N N . LEU B 1 247 ? 11.609 29.203 -4.258 1 87.62 247 LEU B N 1
ATOM 6939 C CA . LEU B 1 247 ? 10.812 30.406 -4.535 1 87.62 247 LEU B CA 1
ATOM 6940 C C . LEU B 1 247 ? 9.812 30.656 -3.416 1 87.62 247 LEU B C 1
ATOM 6942 O O . LEU B 1 247 ? 9.555 31.812 -3.064 1 87.62 247 LEU B O 1
ATOM 6946 N N . CYS B 1 248 ? 9.258 29.594 -2.904 1 81.81 248 CYS B N 1
ATOM 6947 C CA . CYS B 1 248 ? 8.367 29.719 -1.757 1 81.81 248 CYS B CA 1
ATOM 6948 C C . CYS B 1 248 ? 9.102 30.328 -0.569 1 81.81 248 CYS B C 1
ATOM 6950 O O . CYS B 1 248 ? 8.539 31.156 0.161 1 81.81 248 CYS B O 1
ATOM 6952 N N . SER B 1 249 ? 10.297 29.969 -0.381 1 78.88 249 SER B N 1
ATOM 6953 C CA . SER B 1 249 ? 11.109 30.516 0.693 1 78.88 249 SER B CA 1
ATOM 6954 C C . SER B 1 249 ? 11.367 32 0.477 1 78.88 249 SER B C 1
ATOM 6956 O O . SER B 1 249 ? 11.398 32.781 1.436 1 78.88 249 SER B O 1
ATOM 6958 N N . LEU B 1 250 ? 11.516 32.406 -0.74 1 81.19 250 LEU B N 1
ATOM 6959 C CA . LEU B 1 250 ? 11.75 33.812 -1.058 1 81.19 250 LEU B CA 1
ATOM 6960 C C . LEU B 1 250 ? 10.484 34.625 -0.84 1 81.19 250 LEU B C 1
ATOM 6962 O O . LEU B 1 250 ? 10.562 35.812 -0.545 1 81.19 250 LEU B O 1
ATOM 6966 N N . GLN B 1 251 ? 9.43 33.969 -1.04 1 79.12 251 GLN B N 1
ATOM 6967 C CA . GLN B 1 251 ? 8.164 34.656 -0.76 1 79.12 251 GLN B CA 1
ATOM 6968 C C . GLN B 1 251 ? 8.023 34.938 0.73 1 79.12 251 GLN B C 1
ATOM 6970 O O . GLN B 1 251 ? 7.449 35.969 1.113 1 79.12 251 GLN B O 1
ATOM 6975 N N . CYS B 1 252 ? 8.492 34.062 1.531 1 73.44 252 CYS B N 1
ATOM 6976 C CA . CYS B 1 252 ? 8.414 34.219 2.979 1 73.44 252 CYS B CA 1
ATOM 6977 C C . CYS B 1 252 ? 9.508 35.156 3.482 1 73.44 252 CYS B C 1
ATOM 6979 O O . CYS B 1 252 ? 9.305 35.875 4.457 1 73.44 252 CYS B O 1
ATOM 6981 N N . PHE B 1 253 ? 10.641 35.031 2.775 1 76.31 253 PHE B N 1
ATOM 6982 C CA . PHE B 1 253 ? 11.781 35.906 3.113 1 76.31 253 PHE B CA 1
ATOM 6983 C C . PHE B 1 253 ? 12.25 36.688 1.895 1 76.31 253 PHE B C 1
ATOM 6985 O O . PHE B 1 253 ? 13.25 36.312 1.268 1 76.31 253 PHE B O 1
ATOM 6992 N N . PRO B 1 254 ? 11.57 37.75 1.735 1 79.38 254 PRO B N 1
ATOM 6993 C CA . PRO B 1 254 ? 11.844 38.5 0.514 1 79.38 254 PRO B CA 1
ATOM 6994 C C . PRO B 1 254 ? 13.266 39.062 0.465 1 79.38 254 PRO B C 1
ATOM 6996 O O . PRO B 1 254 ? 13.805 39.5 1.491 1 79.38 254 PRO B O 1
ATOM 6999 N N . GLN B 1 255 ? 13.859 38.938 -0.723 1 82.06 255 GLN B N 1
ATOM 7000 C CA . GLN B 1 255 ? 15.172 39.531 -1.011 1 82.06 255 GLN B CA 1
ATOM 7001 C C . GLN B 1 255 ? 15.055 40.688 -1.969 1 82.06 255 GLN B C 1
ATOM 7003 O O . GLN B 1 255 ? 14.258 40.656 -2.908 1 82.06 255 GLN B O 1
ATOM 7008 N N . PRO B 1 256 ? 15.789 41.688 -1.7 1 85.12 256 PRO B N 1
ATOM 7009 C CA . PRO B 1 256 ? 15.68 42.906 -2.5 1 85.12 256 PRO B CA 1
ATOM 7010 C C . PRO B 1 256 ? 15.984 42.688 -3.979 1 85.12 256 PRO B C 1
ATOM 7012 O O . PRO B 1 256 ? 15.5 43.406 -4.836 1 85.12 256 PRO B O 1
ATOM 7015 N N . GLU B 1 257 ? 16.656 41.656 -4.254 1 86.62 257 GLU B N 1
ATOM 7016 C CA . GLU B 1 257 ? 17.078 41.375 -5.629 1 86.62 257 GLU B CA 1
ATOM 7017 C C . GLU B 1 257 ? 15.906 40.875 -6.469 1 86.62 257 GLU B C 1
ATOM 7019 O O . GLU B 1 257 ? 15.969 40.875 -7.699 1 86.62 257 GLU B O 1
ATOM 7024 N N . PHE B 1 258 ? 14.867 40.438 -5.82 1 91.44 258 PHE B N 1
ATOM 7025 C CA . PHE B 1 258 ? 13.75 39.844 -6.539 1 91.44 258 PHE B CA 1
ATOM 7026 C C . PHE B 1 258 ? 12.453 40.594 -6.266 1 91.44 258 PHE B C 1
ATOM 7028 O O . PHE B 1 258 ? 12.203 41.031 -5.133 1 91.44 258 PHE B O 1
ATOM 7035 N N . SER B 1 259 ? 11.688 40.875 -7.301 1 91.5 259 SER B N 1
ATOM 7036 C CA . SER B 1 259 ? 10.375 41.469 -7.129 1 91.5 259 SER B CA 1
ATOM 7037 C C . SER B 1 259 ? 9.328 40.438 -6.75 1 91.5 259 SER B C 1
ATOM 7039 O O . SER B 1 259 ? 9.438 39.25 -7.141 1 91.5 259 SER B O 1
ATOM 7041 N N . ASP B 1 260 ? 8.336 40.844 -6.043 1 90 260 ASP B N 1
ATOM 7042 C CA . ASP B 1 260 ? 7.266 39.938 -5.629 1 90 260 ASP B CA 1
ATOM 7043 C C . ASP B 1 260 ? 6.523 39.375 -6.84 1 90 260 ASP B C 1
ATOM 7045 O O . ASP B 1 260 ? 6.098 38.219 -6.832 1 90 260 ASP B O 1
ATOM 7049 N N . GLU B 1 261 ? 6.41 40.156 -7.785 1 91.88 261 GLU B N 1
ATOM 7050 C CA . GLU B 1 261 ? 5.699 39.75 -8.992 1 91.88 261 GLU B CA 1
ATOM 7051 C C . GLU B 1 261 ? 6.477 38.688 -9.742 1 91.88 261 GLU B C 1
ATOM 7053 O O . GLU B 1 261 ? 5.891 37.688 -10.219 1 91.88 261 GLU B O 1
ATOM 7058 N N . GLU B 1 262 ? 7.711 38.938 -9.789 1 92.56 262 GLU B N 1
ATOM 7059 C CA . GLU B 1 262 ? 8.562 38 -10.477 1 92.56 262 GLU B CA 1
ATOM 7060 C C . GLU B 1 262 ? 8.578 36.656 -9.75 1 92.56 262 GLU B C 1
ATOM 7062 O O . GLU B 1 262 ? 8.5 35.594 -10.383 1 92.56 262 GLU B O 1
ATOM 7067 N N . VAL B 1 263 ? 8.672 36.688 -8.516 1 92.56 263 VAL B N 1
ATOM 7068 C CA . VAL B 1 263 ? 8.711 35.469 -7.695 1 92.56 263 VAL B CA 1
ATOM 7069 C C . VAL B 1 263 ? 7.387 34.719 -7.805 1 92.56 263 VAL B C 1
ATOM 7071 O O . VAL B 1 263 ? 7.367 33.5 -7.988 1 92.56 263 VAL B O 1
ATOM 7074 N N . ALA B 1 264 ? 6.348 35.438 -7.797 1 92.25 264 ALA B N 1
ATOM 7075 C CA . ALA B 1 264 ? 5.023 34.844 -7.883 1 92.25 264 ALA B CA 1
ATOM 7076 C C . ALA B 1 264 ? 4.805 34.188 -9.25 1 92.25 264 ALA B C 1
ATOM 7078 O O . ALA B 1 264 ? 4.211 33.094 -9.344 1 92.25 264 ALA B O 1
ATOM 7079 N N . LYS B 1 265 ? 5.25 34.844 -10.18 1 94 265 LYS B N 1
ATOM 7080 C CA . LYS B 1 265 ? 5.082 34.344 -11.547 1 94 265 LYS B CA 1
ATOM 7081 C C . LYS B 1 265 ? 5.801 33 -11.742 1 94 265 LYS B C 1
ATOM 7083 O O . LYS B 1 265 ? 5.195 32.031 -12.195 1 94 265 LYS B O 1
ATOM 7088 N N . TYR B 1 266 ? 7.023 33 -11.406 1 94.19 266 TYR B N 1
ATOM 7089 C CA . TYR B 1 266 ? 7.812 31.781 -11.664 1 94.19 266 TYR B CA 1
ATOM 7090 C C . TYR B 1 266 ? 7.465 30.688 -10.672 1 94.19 266 TYR B C 1
ATOM 7092 O O . TYR B 1 266 ? 7.633 29.5 -10.977 1 94.19 266 TYR B O 1
ATOM 7100 N N . LEU B 1 267 ? 7.008 31.062 -9.523 1 93.38 267 LEU B N 1
ATOM 7101 C CA . LEU B 1 267 ? 6.492 30.047 -8.602 1 93.38 267 LEU B CA 1
ATOM 7102 C C . LEU B 1 267 ? 5.293 29.328 -9.211 1 93.38 267 LEU B C 1
ATOM 7104 O O . LEU B 1 267 ? 5.203 28.094 -9.133 1 93.38 267 LEU B O 1
ATOM 7108 N N . ALA B 1 268 ? 4.449 30.047 -9.844 1 91.5 268 ALA B N 1
ATOM 7109 C CA . ALA B 1 268 ? 3.268 29.469 -10.477 1 91.5 268 ALA B CA 1
ATOM 7110 C C . ALA B 1 268 ? 3.658 28.531 -11.625 1 91.5 268 ALA B C 1
ATOM 7112 O O . ALA B 1 268 ? 3.066 27.469 -11.789 1 91.5 268 ALA B O 1
ATOM 7113 N N . VAL B 1 269 ? 4.617 28.953 -12.289 1 92.94 269 VAL B N 1
ATOM 7114 C CA . VAL B 1 269 ? 5.09 28.156 -13.414 1 92.94 269 VAL B CA 1
ATOM 7115 C C . VAL B 1 269 ? 5.691 26.844 -12.914 1 92.94 269 VAL B C 1
ATOM 7117 O O . VAL B 1 269 ? 5.395 25.781 -13.445 1 92.94 269 VAL B O 1
ATOM 7120 N N . CYS B 1 270 ? 6.516 26.938 -11.914 1 93.12 270 CYS B N 1
ATOM 7121 C CA . CYS B 1 270 ? 7.172 25.75 -11.375 1 93.12 270 CYS B CA 1
ATOM 7122 C C . CYS B 1 270 ? 6.156 24.797 -10.766 1 93.12 270 CYS B C 1
ATOM 7124 O O . CYS B 1 270 ? 6.273 23.578 -10.93 1 93.12 270 CYS B O 1
ATOM 7126 N N . LYS B 1 271 ? 5.176 25.344 -10.141 1 89.06 271 LYS B N 1
ATOM 7127 C CA . LYS B 1 271 ? 4.133 24.516 -9.547 1 89.06 271 LYS B CA 1
ATOM 7128 C C . LYS B 1 271 ? 3.342 23.766 -10.617 1 89.06 271 LYS B C 1
ATOM 7130 O O . LYS B 1 271 ? 3.07 22.578 -10.484 1 89.06 271 LYS B O 1
ATOM 7135 N N . GLU B 1 272 ? 3.062 24.484 -11.625 1 87.06 272 GLU B N 1
ATOM 7136 C CA . GLU B 1 272 ? 2.303 23.891 -12.719 1 87.06 272 GLU B CA 1
ATOM 7137 C C . GLU B 1 272 ? 3.111 22.797 -13.422 1 87.06 272 GLU B C 1
ATOM 7139 O O . GLU B 1 272 ? 2.578 21.734 -13.75 1 87.06 272 GLU B O 1
ATOM 7144 N N . ASN B 1 273 ? 4.297 23.047 -13.617 1 89.81 273 ASN B N 1
ATOM 7145 C CA . ASN B 1 273 ? 5.16 22.062 -14.258 1 89.81 273 ASN B CA 1
ATOM 7146 C C . ASN B 1 273 ? 5.355 20.828 -13.383 1 89.81 273 ASN B C 1
ATOM 7148 O O . ASN B 1 273 ? 5.422 19.719 -13.891 1 89.81 273 ASN B O 1
ATOM 7152 N N . GLN B 1 274 ? 5.492 21.109 -12.156 1 89.44 274 GLN B N 1
ATOM 7153 C CA . GLN B 1 274 ? 5.621 20 -11.219 1 89.44 274 GLN B CA 1
ATOM 7154 C C . GLN B 1 274 ? 4.391 19.094 -11.258 1 89.44 274 GLN B C 1
ATOM 7156 O O . GLN B 1 274 ? 4.512 17.875 -11.312 1 89.44 274 GLN B O 1
ATOM 7161 N N . LEU B 1 275 ? 3.271 19.688 -11.289 1 84.88 275 LEU B N 1
ATOM 7162 C CA . LEU B 1 275 ? 2.021 18.922 -11.289 1 84.88 275 LEU B CA 1
ATOM 7163 C C . LEU B 1 275 ? 1.857 18.156 -12.594 1 84.88 275 LEU B C 1
ATOM 7165 O O . LEU B 1 275 ? 1.452 16.984 -12.578 1 84.88 275 LEU B O 1
ATOM 7169 N N . THR B 1 276 ? 2.207 18.828 -13.578 1 85.06 276 THR B N 1
ATOM 7170 C CA . THR B 1 276 ? 2.119 18.188 -14.883 1 85.06 276 THR B CA 1
ATOM 7171 C C . THR B 1 276 ? 3.066 16.984 -14.961 1 85.06 276 THR B C 1
ATOM 7173 O O . THR B 1 276 ? 2.738 15.969 -15.57 1 85.06 276 THR B O 1
ATOM 7176 N N . GLY B 1 277 ? 4.176 17.141 -14.422 1 87.88 277 GLY B N 1
ATOM 7177 C CA . GLY B 1 277 ? 5.145 16.047 -14.422 1 87.88 277 GLY B CA 1
ATOM 7178 C C . GLY B 1 277 ? 4.715 14.867 -13.57 1 87.88 277 GLY B C 1
ATOM 7179 O O . GLY B 1 277 ? 4.988 13.719 -13.914 1 87.88 277 GLY B O 1
ATOM 7180 N N . ILE B 1 278 ? 4.039 15.109 -12.516 1 88.88 278 ILE B N 1
ATOM 7181 C CA . ILE B 1 278 ? 3.582 14.07 -11.609 1 88.88 278 ILE B CA 1
ATOM 7182 C C . ILE B 1 278 ? 2.455 13.273 -12.258 1 88.88 278 ILE B C 1
ATOM 7184 O O . ILE B 1 278 ? 2.338 12.062 -12.047 1 88.88 278 ILE B O 1
ATOM 7188 N N . GLU B 1 279 ? 1.76 13.938 -13.125 1 84.81 279 GLU B N 1
ATOM 7189 C CA . GLU B 1 279 ? 0.617 13.297 -13.766 1 84.81 279 GLU B CA 1
ATOM 7190 C C . GLU B 1 279 ? 1.044 12.523 -15.016 1 84.81 279 GLU B C 1
ATOM 7192 O O . GLU B 1 279 ? 0.454 12.688 -16.078 1 84.81 279 GLU B O 1
ATOM 7197 N N . THR B 1 280 ? 2.053 11.852 -14.875 1 84.38 280 THR B N 1
ATOM 7198 C CA . THR B 1 280 ? 2.555 10.992 -15.945 1 84.38 280 THR B CA 1
ATOM 7199 C C . THR B 1 280 ? 2.709 9.555 -15.453 1 84.38 280 THR B C 1
ATOM 7201 O O . THR B 1 280 ? 2.895 9.32 -14.258 1 84.38 280 THR B O 1
ATOM 7204 N N . TYR B 1 281 ? 2.594 8.656 -16.391 1 82.44 281 TYR B N 1
ATOM 7205 C CA . TYR B 1 281 ? 2.775 7.242 -16.094 1 82.44 281 TYR B CA 1
ATOM 7206 C C . TYR B 1 281 ? 4.18 6.973 -15.562 1 82.44 281 TYR B C 1
ATOM 7208 O O . TYR B 1 281 ? 4.355 6.207 -14.609 1 82.44 281 TYR B O 1
ATOM 7216 N N . GLU B 1 282 ? 5.117 7.594 -16.031 1 83.31 282 GLU B N 1
ATOM 7217 C CA . GLU B 1 282 ? 6.52 7.344 -15.719 1 83.31 282 GLU B CA 1
ATOM 7218 C C . GLU B 1 282 ? 6.812 7.652 -14.25 1 83.31 282 GLU B C 1
ATOM 7220 O O . GLU B 1 282 ? 7.375 6.816 -13.539 1 83.31 282 GLU B O 1
ATOM 7225 N N . VAL B 1 283 ? 6.383 8.75 -13.852 1 88.25 283 VAL B N 1
ATOM 7226 C CA . VAL B 1 283 ? 6.691 9.172 -12.492 1 88.25 283 VAL B CA 1
ATOM 7227 C C . VAL B 1 283 ? 5.957 8.281 -11.492 1 88.25 283 VAL B C 1
ATOM 7229 O O . VAL B 1 283 ? 6.477 7.988 -10.414 1 88.25 283 VAL B O 1
ATOM 7232 N N . ASN B 1 284 ? 4.828 7.77 -11.898 1 87 284 ASN B N 1
ATOM 7233 C CA . ASN B 1 284 ? 3.986 7.043 -10.953 1 87 284 ASN B CA 1
ATOM 7234 C C . ASN B 1 284 ? 4.27 5.543 -10.984 1 87 284 ASN B C 1
ATOM 7236 O O . ASN B 1 284 ? 3.988 4.836 -10.016 1 87 284 ASN B O 1
ATOM 7240 N N . MET B 1 285 ? 4.871 5.082 -12.039 1 83.31 285 MET B N 1
ATOM 7241 C CA . MET B 1 285 ? 4.953 3.629 -12.156 1 83.31 285 MET B CA 1
ATOM 7242 C C . MET B 1 285 ? 6.402 3.168 -12.227 1 83.31 285 MET B C 1
ATOM 7244 O O . MET B 1 285 ? 6.699 1.992 -12 1 83.31 285 MET B O 1
ATOM 7248 N N . VAL B 1 286 ? 7.27 4.09 -12.57 1 83.81 286 VAL B N 1
ATOM 7249 C CA . VAL B 1 286 ? 8.688 3.73 -12.633 1 83.81 286 VAL B CA 1
ATOM 7250 C C . VAL B 1 286 ? 9.375 4.113 -11.328 1 83.81 286 VAL B C 1
ATOM 7252 O O . VAL B 1 286 ? 9.367 5.281 -10.93 1 83.81 286 VAL B O 1
ATOM 7255 N N . SER B 1 287 ? 10.008 3.127 -10.688 1 89.19 287 SER B N 1
ATOM 7256 C CA . SER B 1 287 ? 10.586 3.355 -9.367 1 89.19 287 SER B CA 1
ATOM 7257 C C . SER B 1 287 ? 12.047 3.783 -9.477 1 89.19 287 SER B C 1
ATOM 7259 O O . SER B 1 287 ? 12.898 2.998 -9.891 1 89.19 287 SER B O 1
ATOM 7261 N N . THR B 1 288 ? 12.336 4.992 -9.211 1 89.62 288 THR B N 1
ATOM 7262 C CA . THR B 1 288 ? 13.672 5.562 -9.125 1 89.62 288 THR B CA 1
ATOM 7263 C C . THR B 1 288 ? 13.781 6.516 -7.938 1 89.62 288 THR B C 1
ATOM 7265 O O . THR B 1 288 ? 12.766 6.93 -7.371 1 89.62 288 THR B O 1
ATOM 7268 N N . PHE B 1 289 ? 15.031 6.809 -7.582 1 90.44 289 PHE B N 1
ATOM 7269 C CA . PHE B 1 289 ? 15.234 7.77 -6.504 1 90.44 289 PHE B CA 1
ATOM 7270 C C . PHE B 1 289 ? 14.594 9.109 -6.844 1 90.44 289 PHE B C 1
ATOM 7272 O O . PHE B 1 289 ? 13.938 9.727 -6 1 90.44 289 PHE B O 1
ATOM 7279 N N . GLU B 1 290 ? 14.711 9.547 -8.047 1 88.75 290 GLU B N 1
ATOM 7280 C CA . GLU B 1 290 ? 14.203 10.836 -8.516 1 88.75 290 GLU B CA 1
ATOM 7281 C C . GLU B 1 290 ? 12.688 10.891 -8.438 1 88.75 290 GLU B C 1
ATOM 7283 O O . GLU B 1 290 ? 12.117 11.891 -7.969 1 88.75 290 GLU B O 1
ATOM 7288 N N . HIS B 1 291 ? 12.07 9.875 -8.891 1 91.88 291 HIS B N 1
ATOM 7289 C CA . HIS B 1 291 ? 10.617 9.844 -8.859 1 91.88 291 HIS B CA 1
ATOM 7290 C C . HIS B 1 291 ? 10.102 9.82 -7.422 1 91.88 291 HIS B C 1
ATOM 7292 O O . HIS B 1 291 ? 9.102 10.469 -7.109 1 91.88 291 HIS B O 1
ATOM 7298 N N . CYS B 1 292 ? 10.805 9.094 -6.52 1 93.94 292 CYS B N 1
ATOM 7299 C CA . CYS B 1 292 ? 10.453 9.102 -5.105 1 93.94 292 CYS B CA 1
ATOM 7300 C C . CYS B 1 292 ? 10.523 10.508 -4.523 1 93.94 292 CYS B C 1
ATOM 7302 O O . CYS B 1 292 ? 9.633 10.93 -3.789 1 93.94 292 CYS B O 1
ATOM 7304 N N . LEU B 1 293 ? 11.594 11.109 -4.926 1 92.88 293 LEU B N 1
ATOM 7305 C CA . LEU B 1 293 ? 11.836 12.445 -4.379 1 92.88 293 LEU B CA 1
ATOM 7306 C C . LEU B 1 293 ? 10.797 13.438 -4.891 1 92.88 293 LEU B C 1
ATOM 7308 O O . LEU B 1 293 ? 10.305 14.273 -4.133 1 92.88 293 LEU B O 1
ATOM 7312 N N . VAL B 1 294 ? 10.461 13.391 -6.125 1 93.38 294 VAL B N 1
ATOM 7313 C CA . VAL B 1 294 ? 9.445 14.258 -6.715 1 93.38 294 VAL B CA 1
ATOM 7314 C C . VAL B 1 294 ? 8.109 14.055 -6 1 93.38 294 VAL B C 1
ATOM 7316 O O . VAL B 1 294 ? 7.453 15.023 -5.621 1 93.38 294 VAL B O 1
ATOM 7319 N N . LEU B 1 295 ? 7.746 12.812 -5.859 1 94.69 295 LEU B N 1
ATOM 7320 C CA . LEU B 1 295 ? 6.48 12.484 -5.211 1 94.69 295 LEU B CA 1
ATOM 7321 C C . LEU B 1 295 ? 6.496 12.898 -3.744 1 94.69 295 LEU B C 1
ATOM 7323 O O . LEU B 1 295 ? 5.496 13.391 -3.223 1 94.69 295 LEU B O 1
ATOM 7327 N N . CYS B 1 296 ? 7.602 12.742 -3.105 1 93.88 296 CYS B N 1
ATOM 7328 C CA . CYS B 1 296 ? 7.742 13.125 -1.705 1 93.88 296 CYS B CA 1
ATOM 7329 C C . CYS B 1 296 ? 7.547 14.625 -1.529 1 93.88 296 CYS B C 1
ATOM 7331 O O . CYS B 1 296 ? 6.812 15.062 -0.641 1 93.88 296 CYS B O 1
ATOM 7333 N N . MET B 1 297 ? 8.18 15.383 -2.332 1 91.31 297 MET B N 1
ATOM 7334 C CA . MET B 1 297 ? 8.078 16.844 -2.25 1 91.31 297 MET B CA 1
ATOM 7335 C C . MET B 1 297 ? 6.648 17.297 -2.531 1 91.31 297 MET B C 1
ATOM 7337 O O . MET B 1 297 ? 6.141 18.203 -1.873 1 91.31 297 MET B O 1
ATOM 7341 N N . ALA B 1 298 ? 6.09 16.656 -3.484 1 92 298 ALA B N 1
ATOM 7342 C CA . ALA B 1 298 ? 4.703 16.984 -3.797 1 92 298 ALA B CA 1
ATOM 7343 C C . ALA B 1 298 ? 3.777 16.625 -2.643 1 92 298 ALA B C 1
ATOM 7345 O O . ALA B 1 298 ? 2.816 17.344 -2.355 1 92 298 ALA B O 1
ATOM 7346 N N . ALA B 1 299 ? 4.02 15.492 -2.037 1 93.12 299 ALA B N 1
ATOM 7347 C CA . ALA B 1 299 ? 3.221 15.07 -0.89 1 93.12 299 ALA B CA 1
ATOM 7348 C C . ALA B 1 299 ? 3.357 16.062 0.268 1 93.12 299 ALA B C 1
ATOM 7350 O O . ALA B 1 299 ? 2.381 16.344 0.961 1 93.12 299 ALA B O 1
ATOM 7351 N N . GLN B 1 300 ? 4.516 16.562 0.448 1 90.56 300 GLN B N 1
ATOM 7352 C CA . GLN B 1 300 ? 4.746 17.531 1.503 1 90.56 300 GLN B CA 1
ATOM 7353 C C . GLN B 1 300 ? 3.988 18.828 1.226 1 90.56 300 GLN B C 1
ATOM 7355 O O . GLN B 1 300 ? 3.439 19.453 2.143 1 90.56 300 GLN B O 1
ATOM 7360 N N . LYS B 1 301 ? 4.035 19.188 0.027 1 87.19 301 LYS B N 1
ATOM 7361 C CA . LYS B 1 301 ? 3.275 20.375 -0.353 1 87.19 301 LYS B CA 1
ATOM 7362 C C . LYS B 1 301 ? 1.781 20.172 -0.121 1 87.19 301 LYS B C 1
ATOM 7364 O O . LYS B 1 301 ? 1.104 21.047 0.412 1 87.19 301 LYS B O 1
ATOM 7369 N N . ALA B 1 302 ? 1.298 19.047 -0.559 1 89.62 302 ALA B N 1
ATOM 7370 C CA . ALA B 1 302 ? -0.109 18.734 -0.331 1 89.62 302 ALA B CA 1
ATOM 7371 C C . ALA B 1 302 ? -0.441 18.75 1.158 1 89.62 302 ALA B C 1
ATOM 7373 O O . ALA B 1 302 ? -1.519 19.203 1.555 1 89.62 302 ALA B O 1
ATOM 7374 N N . GLN B 1 303 ? 0.471 18.312 1.93 1 90.88 303 GLN B N 1
ATOM 7375 C CA . GLN B 1 303 ? 0.296 18.297 3.379 1 90.88 303 GLN B CA 1
ATOM 7376 C C . GLN B 1 303 ? 0.166 19.719 3.932 1 90.88 303 GLN B C 1
ATOM 7378 O O . GLN B 1 303 ? -0.696 19.984 4.773 1 90.88 303 GLN B O 1
ATOM 7383 N N . THR B 1 304 ? 0.979 20.609 3.479 1 86.5 304 THR B N 1
ATOM 7384 C CA . THR B 1 304 ? 0.955 21.984 3.963 1 86.5 304 THR B CA 1
ATOM 7385 C C . THR B 1 304 ? -0.328 22.688 3.529 1 86.5 304 THR B C 1
ATOM 7387 O O . THR B 1 304 ? -0.804 23.594 4.211 1 86.5 304 THR B O 1
ATOM 7390 N N . GLU B 1 305 ? -0.89 22.203 2.473 1 85.06 305 GLU B N 1
ATOM 7391 C CA . GLU B 1 305 ? -2.105 22.828 1.955 1 85.06 305 GLU B CA 1
ATOM 7392 C C . GLU B 1 305 ? -3.354 22.141 2.508 1 85.06 305 GLU B C 1
ATOM 7394 O O . GLU B 1 305 ? -4.473 22.625 2.301 1 85.06 305 GLU B O 1
ATOM 7399 N N . GLY B 1 306 ? -3.182 21.094 3.145 1 88.31 306 GLY B N 1
ATOM 7400 C CA . GLY B 1 306 ? -4.285 20.391 3.787 1 88.31 306 GLY B CA 1
ATOM 7401 C C . GLY B 1 306 ? -5.035 19.469 2.846 1 88.31 306 GLY B C 1
ATOM 7402 O O . GLY B 1 306 ? -6.164 19.062 3.135 1 88.31 306 GLY B O 1
ATOM 7403 N N . ASP B 1 307 ? -4.449 19.172 1.703 1 88.69 307 ASP B N 1
ATOM 7404 C CA . ASP B 1 307 ? -5.047 18.219 0.774 1 88.69 307 ASP B CA 1
ATOM 7405 C C . ASP B 1 307 ? -4.656 16.797 1.135 1 88.69 307 ASP B C 1
ATOM 7407 O O . ASP B 1 307 ? -3.77 16.203 0.509 1 88.69 307 ASP B O 1
ATOM 7411 N N . ILE B 1 308 ? -5.406 16.219 2.025 1 88.56 308 ILE B N 1
ATOM 7412 C CA . ILE B 1 308 ? -5.047 14.938 2.623 1 88.56 308 ILE B CA 1
ATOM 7413 C C . ILE B 1 308 ? -5.188 13.828 1.586 1 88.56 308 ILE B C 1
ATOM 7415 O O . ILE B 1 308 ? -4.395 12.883 1.565 1 88.56 308 ILE B O 1
ATOM 7419 N N . ALA B 1 309 ? -6.195 13.922 0.715 1 83.94 309 ALA B N 1
ATOM 7420 C CA . ALA B 1 309 ? -6.406 12.898 -0.305 1 83.94 309 ALA B CA 1
ATOM 7421 C C . ALA B 1 309 ? -5.23 12.844 -1.276 1 83.94 309 ALA B C 1
ATOM 7423 O O . ALA B 1 309 ? -4.727 11.758 -1.591 1 83.94 309 ALA B O 1
ATOM 7424 N N . LEU B 1 310 ? -4.863 14.039 -1.682 1 87.5 310 LEU B N 1
ATOM 7425 C CA . LEU B 1 310 ? -3.721 14.102 -2.586 1 87.5 310 LEU B CA 1
ATOM 7426 C C . LEU B 1 310 ? -2.447 13.641 -1.884 1 87.5 310 LEU B C 1
ATOM 7428 O O . LEU B 1 310 ? -1.634 12.93 -2.473 1 87.5 310 LEU B O 1
ATOM 7432 N N . GLN B 1 311 ? -2.281 14.086 -0.683 1 92.38 311 GLN B N 1
ATOM 7433 C CA . GLN B 1 311 ? -1.12 13.656 0.086 1 92.38 311 GLN B CA 1
ATOM 7434 C C . GLN B 1 311 ? -1.052 12.133 0.167 1 92.38 311 GLN B C 1
ATOM 7436 O O . GLN B 1 311 ? 0.008 11.539 -0.045 1 92.38 311 GLN B O 1
ATOM 7441 N N . TRP B 1 312 ? -2.145 11.539 0.465 1 91.56 312 TRP B N 1
ATOM 7442 C CA . TRP B 1 312 ? -2.197 10.086 0.6 1 91.56 312 TRP B CA 1
ATOM 7443 C C . TRP B 1 312 ? -1.822 9.398 -0.711 1 91.56 312 TRP B C 1
ATOM 7445 O O . TRP B 1 312 ? -1.06 8.43 -0.718 1 91.56 312 TRP B O 1
ATOM 7455 N N . ARG B 1 313 ? -2.377 9.875 -1.758 1 87.75 313 ARG B N 1
ATOM 7456 C CA . ARG B 1 313 ? -2.111 9.289 -3.068 1 87.75 313 ARG B CA 1
ATOM 7457 C C . ARG B 1 313 ? -0.628 9.375 -3.412 1 87.75 313 ARG B C 1
ATOM 7459 O O . ARG B 1 313 ? -0.031 8.383 -3.846 1 87.75 313 ARG B O 1
ATOM 7466 N N . LEU B 1 314 ? -0.122 10.523 -3.246 1 92.69 314 LEU B N 1
ATOM 7467 C CA . LEU B 1 314 ? 1.276 10.75 -3.594 1 92.69 314 LEU B CA 1
ATOM 7468 C C . LEU B 1 314 ? 2.201 9.969 -2.666 1 92.69 314 LEU B C 1
ATOM 7470 O O . LEU B 1 314 ? 3.154 9.336 -3.123 1 92.69 314 LEU B O 1
ATOM 7474 N N . SER B 1 315 ? 1.9 10 -1.391 1 95.06 315 SER B N 1
ATOM 7475 C CA . SER B 1 315 ? 2.754 9.32 -0.421 1 95.06 315 SER B CA 1
ATOM 7476 C C . SER B 1 315 ? 2.68 7.809 -0.587 1 95.06 315 SER B C 1
ATOM 7478 O O . SER B 1 315 ? 3.68 7.109 -0.409 1 95.06 315 SER B O 1
ATOM 7480 N N . SER B 1 316 ? 1.531 7.309 -0.88 1 92.94 316 SER B N 1
ATOM 7481 C CA . SER B 1 316 ? 1.386 5.871 -1.084 1 92.94 316 SER B CA 1
ATOM 7482 C C . SER B 1 316 ? 2.158 5.406 -2.312 1 92.94 316 SER B C 1
ATOM 7484 O O . SER B 1 316 ? 2.762 4.332 -2.305 1 92.94 316 SER B O 1
ATOM 7486 N N . THR B 1 317 ? 2.09 6.188 -3.34 1 92.94 317 THR B N 1
ATOM 7487 C CA . THR B 1 317 ? 2.852 5.867 -4.543 1 92.94 317 THR B CA 1
ATOM 7488 C C . THR B 1 317 ? 4.352 5.918 -4.262 1 92.94 317 THR B C 1
ATOM 7490 O O . THR B 1 317 ? 5.094 5.027 -4.672 1 92.94 317 THR B O 1
ATOM 7493 N N . ALA B 1 318 ? 4.727 6.992 -3.631 1 95.69 318 ALA B N 1
ATOM 7494 C CA . ALA B 1 318 ? 6.133 7.102 -3.264 1 95.69 318 ALA B CA 1
ATOM 7495 C C . ALA B 1 318 ? 6.566 5.93 -2.389 1 95.69 318 ALA B C 1
ATOM 7497 O O . ALA B 1 318 ? 7.676 5.41 -2.541 1 95.69 318 ALA B O 1
ATOM 7498 N N . ALA B 1 319 ? 5.746 5.559 -1.458 1 96.12 319 ALA B N 1
ATOM 7499 C CA . ALA B 1 319 ? 6.031 4.43 -0.577 1 96.12 319 ALA B CA 1
ATOM 7500 C C . ALA B 1 319 ? 6.215 3.145 -1.376 1 96.12 319 ALA B C 1
ATOM 7502 O O . ALA B 1 319 ? 7.113 2.35 -1.092 1 96.12 319 ALA B O 1
ATOM 7503 N N . ARG B 1 320 ? 5.375 2.936 -2.316 1 91.69 320 ARG B N 1
ATOM 7504 C CA . ARG B 1 320 ? 5.504 1.757 -3.166 1 91.69 320 ARG B CA 1
ATOM 7505 C C . ARG B 1 320 ? 6.836 1.758 -3.906 1 91.69 320 ARG B C 1
ATOM 7507 O O . ARG B 1 320 ? 7.48 0.713 -4.043 1 91.69 320 ARG B O 1
ATOM 7514 N N . HIS B 1 321 ? 7.207 2.912 -4.406 1 92.75 321 HIS B N 1
ATOM 7515 C CA . HIS B 1 321 ? 8.508 3.021 -5.055 1 92.75 321 HIS B CA 1
ATOM 7516 C C . HIS B 1 321 ? 9.633 2.613 -4.109 1 92.75 321 HIS B C 1
ATOM 7518 O O . HIS B 1 321 ? 10.547 1.883 -4.5 1 92.75 321 HIS B O 1
ATOM 7524 N N . CYS B 1 322 ? 9.523 3.055 -2.893 1 93.94 322 CYS B N 1
ATOM 7525 C CA . CYS B 1 322 ? 10.539 2.736 -1.901 1 93.94 322 CYS B CA 1
ATOM 7526 C C . CYS B 1 322 ? 10.609 1.235 -1.652 1 93.94 322 CYS B C 1
ATOM 7528 O O . CYS B 1 322 ? 11.703 0.673 -1.52 1 93.94 322 CYS B O 1
ATOM 7530 N N . LEU B 1 323 ? 9.508 0.619 -1.613 1 90.88 323 LEU B N 1
ATOM 7531 C CA . LEU B 1 323 ? 9.461 -0.815 -1.352 1 90.88 323 LEU B CA 1
ATOM 7532 C C . LEU B 1 323 ? 10.055 -1.602 -2.514 1 90.88 323 LEU B C 1
ATOM 7534 O O . LEU B 1 323 ? 10.781 -2.576 -2.303 1 90.88 323 LEU B O 1
ATOM 7538 N N . VAL B 1 324 ? 9.734 -1.096 -3.701 1 85.44 324 VAL B N 1
ATOM 7539 C CA . VAL B 1 324 ? 10.25 -1.758 -4.895 1 85.44 324 VAL B CA 1
ATOM 7540 C C . VAL B 1 324 ? 11.766 -1.616 -4.945 1 85.44 324 VAL B C 1
ATOM 7542 O O . VAL B 1 324 ? 12.477 -2.568 -5.281 1 85.44 324 VAL B O 1
ATOM 7545 N N . LEU B 1 325 ? 12.266 -0.451 -4.547 1 88.62 325 LEU B N 1
ATOM 7546 C CA . LEU B 1 325 ? 13.695 -0.16 -4.621 1 88.62 325 LEU B CA 1
ATOM 7547 C C . LEU B 1 325 ? 14.438 -0.778 -3.441 1 88.62 325 LEU B C 1
ATOM 7549 O O . LEU B 1 325 ? 15.672 -0.808 -3.424 1 88.62 325 LEU B O 1
ATOM 7553 N N . GLY B 1 326 ? 13.75 -1.261 -2.451 1 89.44 326 GLY B N 1
ATOM 7554 C CA . GLY B 1 326 ? 14.352 -1.896 -1.29 1 89.44 326 GLY B CA 1
ATOM 7555 C C . GLY B 1 326 ? 14.875 -0.901 -0.271 1 89.44 326 GLY B C 1
ATOM 7556 O O . GLY B 1 326 ? 15.75 -1.231 0.534 1 89.44 326 GLY B O 1
ATOM 7557 N N . TYR B 1 327 ? 14.352 0.339 -0.268 1 94.12 327 TYR B N 1
ATOM 7558 C CA . TYR B 1 327 ? 14.844 1.394 0.611 1 94.12 327 TYR B CA 1
ATOM 7559 C C . TYR B 1 327 ? 14.438 1.133 2.057 1 94.12 327 TYR B C 1
ATOM 7561 O O . TYR B 1 327 ? 14.953 1.774 2.977 1 94.12 327 TYR B O 1
ATOM 7569 N N . HIS B 1 328 ? 13.547 0.211 2.285 1 94.19 328 HIS B N 1
ATOM 7570 C CA . HIS B 1 328 ? 13.094 -0.107 3.635 1 94.19 328 HIS B CA 1
ATOM 7571 C C . HIS B 1 328 ? 13.992 -1.154 4.285 1 94.19 328 HIS B C 1
ATOM 7573 O O . HIS B 1 328 ? 13.812 -1.494 5.457 1 94.19 328 HIS B O 1
ATOM 7579 N N . ARG B 1 329 ? 14.945 -1.588 3.486 1 89.88 329 ARG B N 1
ATOM 7580 C CA . ARG B 1 329 ? 15.859 -2.625 3.953 1 89.88 329 ARG B CA 1
ATOM 7581 C C . ARG B 1 329 ? 17.234 -2.047 4.254 1 89.88 329 ARG B C 1
ATOM 7583 O O . ARG B 1 329 ? 17.875 -1.461 3.377 1 89.88 329 ARG B O 1
ATOM 7590 N N . GLU B 1 330 ? 17.812 -2.324 5.398 1 89.44 330 GLU B N 1
ATOM 7591 C CA . GLU B 1 330 ? 19.094 -1.769 5.82 1 89.44 330 GLU B CA 1
ATOM 7592 C C . GLU B 1 330 ? 20.234 -2.318 4.973 1 89.44 330 GLU B C 1
ATOM 7594 O O . GLU B 1 330 ? 21.156 -1.585 4.621 1 89.44 330 GLU B O 1
ATOM 7599 N N . HIS B 1 331 ? 20.203 -3.574 4.625 1 82.88 331 HIS B N 1
ATOM 7600 C CA . HIS B 1 331 ? 21.297 -4.184 3.887 1 82.88 331 HIS B CA 1
ATOM 7601 C C . HIS B 1 331 ? 21.453 -3.557 2.504 1 82.88 331 HIS B C 1
ATOM 7603 O O . HIS B 1 331 ? 22.562 -3.457 1.979 1 82.88 331 HIS B O 1
ATOM 7609 N N . VAL B 1 332 ? 20.359 -3.137 1.87 1 86.38 332 VAL B N 1
ATOM 7610 C CA . VAL B 1 332 ? 20.391 -2.494 0.56 1 86.38 332 VAL B CA 1
ATOM 7611 C C . VAL B 1 332 ? 20.984 -1.091 0.688 1 86.38 332 VAL B C 1
ATOM 7613 O O . VAL B 1 332 ? 21.875 -0.714 -0.068 1 86.38 332 VAL B O 1
ATOM 7616 N N . VAL B 1 333 ? 20.5 -0.355 1.697 1 92.06 333 VAL B N 1
ATOM 7617 C CA . VAL B 1 333 ? 20.906 1.038 1.86 1 92.06 333 VAL B CA 1
ATOM 7618 C C . VAL B 1 333 ? 22.328 1.106 2.4 1 92.06 333 VAL B C 1
ATOM 7620 O O . VAL B 1 333 ? 23.125 1.948 1.972 1 92.06 333 VAL B O 1
ATOM 7623 N N . ALA B 1 334 ? 22.672 0.185 3.246 1 89 334 ALA B N 1
ATOM 7624 C CA . ALA B 1 334 ? 24.016 0.162 3.83 1 89 334 ALA B CA 1
ATOM 7625 C C . ALA B 1 334 ? 25.062 -0.172 2.777 1 89 334 ALA B C 1
ATOM 7627 O O . ALA B 1 334 ? 26.25 0.171 2.932 1 89 334 ALA B O 1
ATOM 7628 N N . ALA B 1 335 ? 24.641 -0.816 1.705 1 86.06 335 ALA B N 1
ATOM 7629 C CA . ALA B 1 335 ? 25.562 -1.214 0.645 1 86.06 335 ALA B CA 1
ATOM 7630 C C . ALA B 1 335 ? 25.875 -0.041 -0.282 1 86.06 335 ALA B C 1
ATOM 7632 O O . ALA B 1 335 ? 26.828 -0.086 -1.05 1 86.06 335 ALA B O 1
ATOM 7633 N N . MET B 1 336 ? 25.203 1.082 -0.128 1 89.75 336 MET B N 1
ATOM 7634 C CA . MET B 1 336 ? 25.406 2.268 -0.955 1 89.75 336 MET B CA 1
ATOM 7635 C C . MET B 1 336 ? 26.531 3.135 -0.397 1 89.75 336 MET B C 1
ATOM 7637 O O . MET B 1 336 ? 26.906 2.994 0.767 1 89.75 336 MET B O 1
ATOM 7641 N N . PRO B 1 337 ? 27.031 4.004 -1.287 1 92.5 337 PRO B N 1
ATOM 7642 C CA . PRO B 1 337 ? 27.953 5 -0.74 1 92.5 337 PRO B CA 1
ATOM 7643 C C . PRO B 1 337 ? 27.328 5.832 0.379 1 92.5 337 PRO B C 1
ATOM 7645 O O . PRO B 1 337 ? 26.141 6.137 0.336 1 92.5 337 PRO B O 1
ATOM 7648 N N . PRO B 1 338 ? 28.094 6.152 1.339 1 89.75 338 PRO B N 1
ATOM 7649 C CA . PRO B 1 338 ? 27.562 6.77 2.559 1 89.75 338 PRO B CA 1
ATOM 7650 C C . PRO B 1 338 ? 26.703 8 2.275 1 89.75 338 PRO B C 1
ATOM 7652 O O . PRO B 1 338 ? 25.641 8.172 2.883 1 89.75 338 PRO B O 1
ATOM 7655 N N . ASP B 1 339 ? 27.156 8.867 1.424 1 86.12 339 ASP B N 1
ATOM 7656 C CA . ASP B 1 339 ? 26.375 10.062 1.118 1 86.12 339 ASP B CA 1
ATOM 7657 C C . ASP B 1 339 ? 25.031 9.703 0.495 1 86.12 339 ASP B C 1
ATOM 7659 O O . ASP B 1 339 ? 24 10.305 0.819 1 86.12 339 ASP B O 1
ATOM 7663 N N . GLU B 1 340 ? 25.094 8.758 -0.387 1 89.12 340 GLU B N 1
ATOM 7664 C CA . GLU B 1 340 ? 23.875 8.297 -1.024 1 89.12 340 GLU B CA 1
ATOM 7665 C C . GLU B 1 340 ? 22.969 7.574 -0.025 1 89.12 340 GLU B C 1
ATOM 7667 O O . GLU B 1 340 ? 21.75 7.742 -0.051 1 89.12 340 GLU B O 1
ATOM 7672 N N . ALA B 1 341 ? 23.547 6.805 0.818 1 93.38 341 ALA B N 1
ATOM 7673 C CA . ALA B 1 341 ? 22.797 6.078 1.841 1 93.38 341 ALA B CA 1
ATOM 7674 C C . ALA B 1 341 ? 22.062 7.039 2.764 1 93.38 341 ALA B C 1
ATOM 7676 O O . ALA B 1 341 ? 20.891 6.809 3.104 1 93.38 341 ALA B O 1
ATOM 7677 N N . ASP B 1 342 ? 22.719 8.094 3.1 1 90.12 342 ASP B N 1
ATOM 7678 C CA . ASP B 1 342 ? 22.094 9.07 3.984 1 90.12 342 ASP B CA 1
ATOM 7679 C C . ASP B 1 342 ? 20.938 9.773 3.295 1 90.12 342 ASP B C 1
ATOM 7681 O O . ASP B 1 342 ? 19.891 10.023 3.914 1 90.12 342 ASP B O 1
ATOM 7685 N N . ARG B 1 343 ? 21.109 10.109 2.061 1 88.38 343 ARG B N 1
ATOM 7686 C CA . ARG B 1 343 ? 20.031 10.742 1.296 1 88.38 343 ARG B CA 1
ATOM 7687 C C . ARG B 1 343 ? 18.828 9.828 1.174 1 88.38 343 ARG B C 1
ATOM 7689 O O . ARG B 1 343 ? 17.688 10.273 1.301 1 88.38 343 ARG B O 1
ATOM 7696 N N . VAL B 1 344 ? 19.141 8.547 0.944 1 93.06 344 VAL B N 1
ATOM 7697 C CA . VAL B 1 344 ? 18.062 7.574 0.792 1 93.06 344 VAL B CA 1
ATOM 7698 C C . VAL B 1 344 ? 17.359 7.371 2.129 1 93.06 344 VAL B C 1
ATOM 7700 O O . VAL B 1 344 ? 16.125 7.27 2.18 1 93.06 344 VAL B O 1
ATOM 7703 N N . ARG B 1 345 ? 18.094 7.359 3.24 1 93.88 345 ARG B N 1
ATOM 7704 C CA . ARG B 1 345 ? 17.5 7.219 4.562 1 93.88 345 ARG B CA 1
ATOM 7705 C C . ARG B 1 345 ? 16.562 8.383 4.867 1 93.88 345 ARG B C 1
ATOM 7707 O O . ARG B 1 345 ? 15.453 8.188 5.355 1 93.88 345 ARG B O 1
ATOM 7714 N N . ARG B 1 346 ? 17 9.523 4.562 1 91.31 346 ARG B N 1
ATOM 7715 C CA . ARG B 1 346 ? 16.188 10.711 4.812 1 91.31 346 ARG B CA 1
ATOM 7716 C C . ARG B 1 346 ? 14.93 10.711 3.945 1 91.31 346 ARG B C 1
ATOM 7718 O O . ARG B 1 346 ? 13.852 11.07 4.414 1 91.31 346 ARG B O 1
ATOM 7725 N N . LEU B 1 347 ? 15.117 10.344 2.705 1 92.75 347 LEU B N 1
ATOM 7726 C CA . LEU B 1 347 ? 13.977 10.273 1.797 1 92.75 347 LEU B CA 1
ATOM 7727 C C . LEU B 1 347 ? 12.961 9.25 2.285 1 92.75 347 LEU B C 1
ATOM 7729 O O . LEU B 1 347 ? 11.766 9.547 2.359 1 92.75 347 LEU B O 1
ATOM 7733 N N . PHE B 1 348 ? 13.445 8.031 2.67 1 96.44 348 PHE B N 1
ATOM 7734 C CA . PHE B 1 348 ? 12.555 6.969 3.104 1 96.44 348 PHE B CA 1
ATOM 7735 C C . PHE B 1 348 ? 11.75 7.395 4.324 1 96.44 348 PHE B C 1
ATOM 7737 O O . PHE B 1 348 ? 10.531 7.23 4.359 1 96.44 348 PHE B O 1
ATOM 7744 N N . TRP B 1 349 ? 12.398 7.922 5.25 1 95.12 349 TRP B N 1
ATOM 7745 C CA . TRP B 1 349 ? 11.719 8.242 6.5 1 95.12 349 TRP B CA 1
ATOM 7746 C C . TRP B 1 349 ? 10.805 9.445 6.332 1 95.12 349 TRP B C 1
ATOM 7748 O O . TRP B 1 349 ? 9.797 9.57 7.039 1 95.12 349 TRP B O 1
ATOM 7758 N N . SER B 1 350 ? 11.102 10.336 5.402 1 93.5 350 SER B N 1
ATOM 7759 C CA . SER B 1 350 ? 10.172 11.406 5.078 1 93.5 350 SER B CA 1
ATOM 7760 C C . SER B 1 350 ? 8.883 10.859 4.461 1 93.5 350 SER B C 1
ATOM 7762 O O . SER B 1 350 ? 7.789 11.312 4.797 1 93.5 350 SER B O 1
ATOM 7764 N N . ILE B 1 351 ? 9.039 9.922 3.568 1 95.44 351 ILE B N 1
ATOM 7765 C CA . ILE B 1 351 ? 7.891 9.289 2.938 1 95.44 351 ILE B CA 1
ATOM 7766 C C . ILE B 1 351 ? 7.113 8.484 3.973 1 95.44 351 ILE B C 1
ATOM 7768 O O . ILE B 1 351 ? 5.879 8.5 3.984 1 95.44 351 ILE B O 1
ATOM 7772 N N . TYR B 1 352 ? 7.887 7.805 4.824 1 96.19 352 TYR B N 1
ATOM 7773 C CA . TYR B 1 352 ? 7.285 7.055 5.922 1 96.19 352 TYR B CA 1
ATOM 7774 C C . TYR B 1 352 ? 6.41 7.957 6.781 1 96.19 352 TYR B C 1
ATOM 7776 O O . TYR B 1 352 ? 5.277 7.605 7.113 1 96.19 352 TYR B O 1
ATOM 7784 N N . PHE B 1 353 ? 6.949 9.117 7.145 1 95.5 353 PHE B N 1
ATOM 7785 C CA . PHE B 1 353 ? 6.207 10.07 7.949 1 95.5 353 PHE B CA 1
ATOM 7786 C C . PHE B 1 353 ? 4.938 10.516 7.234 1 95.5 353 PHE B C 1
ATOM 7788 O O . PHE B 1 353 ? 3.857 10.539 7.828 1 95.5 353 PHE B O 1
ATOM 7795 N N . SER B 1 354 ? 5.062 10.891 5.992 1 94.88 354 SER B N 1
ATOM 7796 C CA . SER B 1 354 ? 3.918 11.344 5.211 1 94.88 354 SER B CA 1
ATOM 7797 C C . SER B 1 354 ? 2.854 10.258 5.102 1 94.88 354 SER B C 1
ATOM 7799 O O . SER B 1 354 ? 1.657 10.547 5.16 1 94.88 354 SER B O 1
ATOM 7801 N N . ASP B 1 355 ? 3.275 9.07 4.926 1 94.44 355 ASP B N 1
ATOM 7802 C CA . ASP B 1 355 ? 2.395 7.914 4.793 1 94.44 355 ASP B CA 1
ATOM 7803 C C . ASP B 1 355 ? 1.656 7.633 6.098 1 94.44 355 ASP B C 1
ATOM 7805 O O . ASP B 1 355 ? 0.442 7.414 6.098 1 94.44 355 ASP B O 1
ATOM 7809 N N . LYS B 1 356 ? 2.361 7.711 7.184 1 95.44 356 LYS B N 1
ATOM 7810 C CA . LYS B 1 356 ? 1.796 7.383 8.484 1 95.44 356 LYS B CA 1
ATOM 7811 C C . LYS B 1 356 ? 0.911 8.516 9 1 95.44 356 LYS B C 1
ATOM 7813 O O . LYS B 1 356 ? -0.059 8.273 9.727 1 95.44 356 LYS B O 1
ATOM 7818 N N . SER B 1 357 ? 1.198 9.703 8.656 1 93.25 357 SER B N 1
ATOM 7819 C CA . SER B 1 357 ? 0.521 10.875 9.203 1 93.25 357 SER B CA 1
ATOM 7820 C C . SER B 1 357 ? -0.924 10.953 8.719 1 93.25 357 SER B C 1
ATOM 7822 O O . SER B 1 357 ? -1.742 11.664 9.305 1 93.25 357 SER B O 1
ATOM 7824 N N . THR B 1 358 ? -1.306 10.234 7.703 1 91.44 358 THR B N 1
ATOM 7825 C CA . THR B 1 358 ? -2.658 10.312 7.16 1 91.44 358 THR B CA 1
ATOM 7826 C C . THR B 1 358 ? -3.521 9.172 7.695 1 91.44 358 THR B C 1
ATOM 7828 O O . THR B 1 358 ? -4.738 9.172 7.504 1 91.44 358 THR B O 1
ATOM 7831 N N . VAL B 1 359 ? -2.963 8.211 8.391 1 90.75 359 VAL B N 1
ATOM 7832 C CA . VAL B 1 359 ? -3.629 6.977 8.789 1 90.75 359 VAL B CA 1
ATOM 7833 C C . VAL B 1 359 ? -4.812 7.297 9.695 1 90.75 359 VAL B C 1
ATOM 7835 O O . VAL B 1 359 ? -5.93 6.832 9.461 1 90.75 359 VAL B O 1
ATOM 7838 N N . LEU B 1 360 ? -4.586 8.117 10.656 1 85.88 360 LEU B N 1
ATOM 7839 C CA . LEU B 1 360 ? -5.625 8.422 11.641 1 85.88 360 LEU B CA 1
ATOM 7840 C C . LEU B 1 360 ? -6.73 9.266 11.016 1 85.88 360 LEU B C 1
ATOM 7842 O O . LEU B 1 360 ? -7.914 9.039 11.281 1 85.88 360 LEU B O 1
ATOM 7846 N N . SER B 1 361 ? -6.371 10.227 10.188 1 84.69 361 SER B N 1
ATOM 7847 C CA . SER B 1 361 ? -7.324 11.148 9.586 1 84.69 361 SER B CA 1
ATOM 7848 C C . SER B 1 361 ? -8.18 10.453 8.531 1 84.69 361 SER B C 1
ATOM 7850 O O . SER B 1 361 ? -9.367 10.758 8.383 1 84.69 361 SER B O 1
ATOM 7852 N N . LEU B 1 362 ? -7.617 9.508 7.855 1 83.12 362 LEU B N 1
ATOM 7853 C CA . LEU B 1 362 ? -8.328 8.875 6.75 1 83.12 362 LEU B CA 1
ATOM 7854 C C . LEU B 1 362 ? -8.938 7.543 7.191 1 83.12 362 LEU B C 1
ATOM 7856 O O . LEU B 1 362 ? -9.805 7 6.508 1 83.12 362 LEU B O 1
ATOM 7860 N N . GLY B 1 363 ? -8.461 6.992 8.297 1 82.12 363 GLY B N 1
ATOM 7861 C CA . GLY B 1 363 ? -8.969 5.715 8.773 1 82.12 363 GLY B CA 1
ATOM 7862 C C . GLY B 1 363 ? -8.586 4.551 7.879 1 82.12 363 GLY B C 1
ATOM 7863 O O . GLY B 1 363 ? -9.438 3.73 7.523 1 82.12 363 GLY B O 1
ATOM 7864 N N . ARG B 1 364 ? -7.426 4.598 7.395 1 84.06 364 ARG B N 1
ATOM 7865 C CA . ARG B 1 364 ? -6.875 3.523 6.574 1 84.06 364 ARG B CA 1
ATOM 7866 C C . ARG B 1 364 ? -5.434 3.221 6.969 1 84.06 364 ARG B C 1
ATOM 7868 O O . ARG B 1 364 ? -4.711 4.109 7.426 1 84.06 364 ARG B O 1
ATOM 7875 N N . THR B 1 365 ? -5.047 2.035 6.727 1 89.44 365 THR B N 1
ATOM 7876 C CA . THR B 1 365 ? -3.693 1.638 7.09 1 89.44 365 THR B CA 1
ATOM 7877 C C . THR B 1 365 ? -2.674 2.244 6.129 1 89.44 365 THR B C 1
ATOM 7879 O O . THR B 1 365 ? -3.008 2.572 4.988 1 89.44 365 THR B O 1
ATOM 7882 N N . SER B 1 366 ? -1.522 2.404 6.629 1 93.56 366 SER B N 1
ATOM 7883 C CA . SER B 1 366 ? -0.431 2.936 5.816 1 93.56 366 SER B CA 1
ATOM 7884 C C . SER B 1 366 ? 0.074 1.896 4.824 1 93.56 366 SER B C 1
ATOM 7886 O O . SER B 1 366 ? -0.206 0.704 4.965 1 93.56 366 SER B O 1
ATOM 7888 N N . THR B 1 367 ? 0.725 2.375 3.795 1 93.75 367 THR B N 1
ATOM 7889 C CA . THR B 1 367 ? 1.336 1.503 2.797 1 93.75 367 THR B CA 1
ATOM 7890 C C . THR B 1 367 ? 2.559 0.796 3.373 1 93.75 367 THR B C 1
ATOM 7892 O O . THR B 1 367 ? 2.742 -0.406 3.166 1 93.75 367 THR B O 1
ATOM 7895 N N . ILE B 1 368 ? 3.363 1.546 4.059 1 95.56 368 ILE B N 1
ATOM 7896 C CA . ILE B 1 368 ? 4.555 0.967 4.672 1 95.56 368 ILE B CA 1
ATOM 7897 C C . ILE B 1 368 ? 4.191 0.36 6.027 1 95.56 368 ILE B C 1
ATOM 7899 O O . ILE B 1 368 ? 3.701 1.059 6.918 1 95.56 368 ILE B O 1
ATOM 7903 N N . GLN B 1 369 ? 4.445 -0.881 6.137 1 94.06 369 GLN B N 1
ATOM 7904 C CA . GLN B 1 369 ? 4.168 -1.578 7.391 1 94.06 369 GLN B CA 1
ATOM 7905 C C . GLN B 1 369 ? 5.434 -1.714 8.234 1 94.06 369 GLN B C 1
ATOM 7907 O O . GLN B 1 369 ? 6.477 -2.135 7.734 1 94.06 369 GLN B O 1
ATOM 7912 N N . ASP B 1 370 ? 5.301 -1.433 9.484 1 91.88 370 ASP B N 1
ATOM 7913 C CA . ASP B 1 370 ? 6.457 -1.411 10.375 1 91.88 370 ASP B CA 1
ATOM 7914 C C . ASP B 1 370 ? 7.113 -2.789 10.461 1 91.88 370 ASP B C 1
ATOM 7916 O O . ASP B 1 370 ? 8.328 -2.895 10.633 1 91.88 370 ASP B O 1
ATOM 7920 N N . LEU B 1 371 ? 6.34 -3.771 10.359 1 90.44 371 LEU B N 1
ATOM 7921 C CA . LEU B 1 371 ? 6.883 -5.117 10.5 1 90.44 371 LEU B CA 1
ATOM 7922 C C . LEU B 1 371 ? 7.863 -5.43 9.375 1 90.44 371 LEU B C 1
ATOM 7924 O O . LEU B 1 371 ? 8.695 -6.332 9.5 1 90.44 371 LEU B O 1
ATOM 7928 N N . ASP B 1 372 ? 7.73 -4.672 8.328 1 89.44 372 ASP B N 1
ATOM 7929 C CA . ASP B 1 372 ? 8.555 -4.934 7.148 1 89.44 372 ASP B CA 1
ATOM 7930 C C . ASP B 1 372 ? 9.703 -3.939 7.051 1 89.44 372 ASP B C 1
ATOM 7932 O O . ASP B 1 372 ? 10.406 -3.889 6.035 1 89.44 372 ASP B O 1
ATOM 7936 N N . VAL B 1 373 ? 9.922 -3.094 8 1 93.44 373 VAL B N 1
ATOM 7937 C CA . VAL B 1 373 ? 10.945 -2.055 7.934 1 93.44 373 VAL B CA 1
ATOM 7938 C C . VAL B 1 373 ? 12.086 -2.387 8.898 1 93.44 373 VAL B C 1
ATOM 7940 O O . VAL B 1 373 ? 11.852 -2.592 10.094 1 93.44 373 VAL B O 1
ATOM 7943 N N . ASP B 1 374 ? 13.281 -2.486 8.398 1 91.12 374 ASP B N 1
ATOM 7944 C CA . ASP B 1 374 ? 14.445 -2.662 9.266 1 91.12 374 ASP B CA 1
ATOM 7945 C C . ASP B 1 374 ? 15.492 -1.584 9.008 1 91.12 374 ASP B C 1
ATOM 7947 O O . ASP B 1 374 ? 16.656 -1.728 9.398 1 91.12 374 ASP B O 1
ATOM 7951 N N . LEU B 1 375 ? 15.117 -0.566 8.305 1 95 375 LEU B N 1
ATOM 7952 C CA . LEU B 1 375 ? 16.031 0.527 7.988 1 95 375 LEU B CA 1
ATOM 7953 C C . LEU B 1 375 ? 16.375 1.324 9.242 1 95 375 LEU B C 1
ATOM 7955 O O . LEU B 1 375 ? 15.492 1.671 10.023 1 95 375 LEU B O 1
ATOM 7959 N N . GLU B 1 376 ? 17.562 1.577 9.344 1 93.81 376 GLU B N 1
ATOM 7960 C CA . GLU B 1 376 ? 18.031 2.375 10.484 1 93.81 376 GLU B CA 1
ATOM 7961 C C . GLU B 1 376 ? 17.672 3.85 10.297 1 93.81 376 GLU B C 1
ATOM 7963 O O . GLU B 1 376 ? 17.531 4.32 9.164 1 93.81 376 GLU B O 1
ATOM 7968 N N . PRO B 1 377 ? 17.547 4.574 11.398 1 93.12 377 PRO B N 1
ATOM 7969 C CA . PRO B 1 377 ? 17.281 6.012 11.305 1 93.12 377 PRO B CA 1
ATOM 7970 C C . PRO B 1 377 ? 18.406 6.77 10.602 1 93.12 377 PRO B C 1
ATOM 7972 O O . PRO B 1 377 ? 19.516 6.246 10.453 1 93.12 377 PRO B O 1
ATOM 7975 N N . TYR B 1 378 ? 18.047 7.914 10.031 1 90.5 378 TYR B N 1
ATOM 7976 C CA . TYR B 1 378 ? 19.078 8.766 9.453 1 90.5 378 TYR B CA 1
ATOM 7977 C C . TYR B 1 378 ? 19.953 9.383 10.539 1 90.5 378 TYR B C 1
ATOM 7979 O O . TYR B 1 378 ? 19.531 9.477 11.695 1 90.5 378 TYR B O 1
ATOM 7987 N N . ALA B 1 379 ? 21.094 9.836 10.133 1 89.06 379 ALA B N 1
ATOM 7988 C CA . ALA B 1 379 ? 22.031 10.43 11.07 1 89.06 379 ALA B CA 1
ATOM 7989 C C . ALA B 1 379 ? 21.641 11.867 11.398 1 89.06 379 ALA B C 1
ATOM 7991 O O . ALA B 1 379 ? 21.281 12.641 10.508 1 89.06 379 ALA B O 1
ATOM 7992 N N . ILE B 1 380 ? 21.672 12.18 12.664 1 90.31 380 ILE B N 1
ATOM 7993 C CA . ILE B 1 380 ? 21.422 13.547 13.109 1 90.31 380 ILE B CA 1
ATOM 7994 C C . ILE B 1 380 ? 22.641 14.414 12.797 1 90.31 380 ILE B C 1
ATOM 7996 O O . ILE B 1 380 ? 23.781 14 13.047 1 90.31 380 ILE B O 1
ATOM 8000 N N . SER B 1 381 ? 22.375 15.531 12.281 1 85.25 381 SER B N 1
ATOM 8001 C CA . SER B 1 381 ? 23.469 16.422 11.883 1 85.25 381 SER B CA 1
ATOM 8002 C C . SER B 1 381 ? 24.328 16.828 13.07 1 85.25 381 SER B C 1
ATOM 8004 O O . SER B 1 381 ? 23.812 17.062 14.172 1 85.25 381 SER B O 1
ATOM 8006 N N . SER B 1 382 ? 25.641 16.891 12.859 1 87.94 382 SER B N 1
ATOM 8007 C CA . SER B 1 382 ? 26.562 17.344 13.891 1 87.94 382 SER B CA 1
ATOM 8008 C C . SER B 1 382 ? 26.562 18.859 14 1 87.94 382 SER B C 1
ATOM 8010 O O . SER B 1 382 ? 27.062 19.422 14.984 1 87.94 382 SER B O 1
ATOM 8012 N N . ASP B 1 383 ? 25.969 19.5 13.055 1 85.19 383 ASP B N 1
ATOM 8013 C CA . ASP B 1 383 ? 25.797 20.938 13.109 1 85.19 383 ASP B CA 1
ATOM 8014 C C . ASP B 1 383 ? 24.766 21.328 14.18 1 85.19 383 ASP B C 1
ATOM 8016 O O . ASP B 1 383 ? 23.594 20.969 14.078 1 85.19 383 ASP B O 1
ATOM 8020 N N . PRO B 1 384 ? 25.219 22.047 15.172 1 87 384 PRO B N 1
ATOM 8021 C CA . PRO B 1 384 ? 24.312 22.391 16.266 1 87 384 PRO B CA 1
ATOM 8022 C C . PRO B 1 384 ? 23.047 23.109 15.805 1 87 384 PRO B C 1
ATOM 8024 O O . PRO B 1 384 ? 21.984 22.969 16.406 1 87 384 PRO B O 1
ATOM 8027 N N . GLY B 1 385 ? 23.203 23.922 14.812 1 83.38 385 GLY B N 1
ATOM 8028 C CA . GLY B 1 385 ? 22.031 24.625 14.297 1 83.38 385 GLY B CA 1
ATOM 8029 C C . GLY B 1 385 ? 21.031 23.719 13.641 1 83.38 385 GLY B C 1
ATOM 8030 O O . GLY B 1 385 ? 19.828 24.016 13.609 1 83.38 385 GLY B O 1
ATOM 8031 N N . ARG B 1 386 ? 21.453 22.594 13.18 1 84.69 386 ARG B N 1
ATOM 8032 C CA . ARG B 1 386 ? 20.578 21.672 12.453 1 84.69 386 ARG B CA 1
ATOM 8033 C C . ARG B 1 386 ? 20.172 20.484 13.328 1 84.69 386 ARG B C 1
ATOM 8035 O O . ARG B 1 386 ? 19.219 19.766 13.008 1 84.69 386 ARG B O 1
ATOM 8042 N N . GLU B 1 387 ? 20.781 20.281 14.367 1 88.75 387 GLU B N 1
ATOM 8043 C CA . GLU B 1 387 ? 20.562 19.125 15.234 1 88.75 387 GLU B CA 1
ATOM 8044 C C . GLU B 1 387 ? 19.125 19.062 15.75 1 88.75 387 GLU B C 1
ATOM 8046 O O . GLU B 1 387 ? 18.484 18.016 15.703 1 88.75 387 GLU B O 1
ATOM 8051 N N . SER B 1 388 ? 18.656 20.203 16.234 1 90.25 388 SER B N 1
ATOM 8052 C CA . SER B 1 388 ? 17.297 20.25 16.781 1 90.25 388 SER B CA 1
ATOM 8053 C C . SER B 1 388 ? 16.266 19.984 15.703 1 90.25 388 SER B C 1
ATOM 8055 O O . SER B 1 388 ? 15.227 19.375 15.969 1 90.25 388 SER B O 1
ATOM 8057 N N . TRP B 1 389 ? 16.5 20.469 14.492 1 87.5 389 TRP B N 1
ATOM 8058 C CA . TRP B 1 389 ? 15.586 20.234 13.383 1 87.5 389 TRP B CA 1
ATOM 8059 C C . TRP B 1 389 ? 15.531 18.75 13.016 1 87.5 389 TRP B C 1
ATOM 8061 O O . TRP B 1 389 ? 14.445 18.188 12.844 1 87.5 389 TRP B O 1
ATOM 8071 N N . ASP B 1 390 ? 16.656 18.078 12.938 1 88.25 390 ASP B N 1
ATOM 8072 C CA . ASP B 1 390 ? 16.719 16.656 12.617 1 88.25 390 ASP B CA 1
ATOM 8073 C C . ASP B 1 390 ? 16.078 15.812 13.711 1 88.25 390 ASP B C 1
ATOM 8075 O O . ASP B 1 390 ? 15.352 14.859 13.422 1 88.25 390 ASP B O 1
ATOM 8079 N N . THR B 1 391 ? 16.344 16.203 14.906 1 91.88 391 THR B N 1
ATOM 8080 C CA . THR B 1 391 ? 15.789 15.477 16.031 1 91.88 391 THR B CA 1
ATOM 8081 C C . THR B 1 391 ? 14.266 15.625 16.078 1 91.88 391 THR B C 1
ATOM 8083 O O . THR B 1 391 ? 13.555 14.656 16.359 1 91.88 391 THR B O 1
ATOM 8086 N N . SER B 1 392 ? 13.82 16.875 15.836 1 92.12 392 SER B N 1
ATOM 8087 C CA . SER B 1 392 ? 12.375 17.094 15.812 1 92.12 392 SER B CA 1
ATOM 8088 C C . SER B 1 392 ? 11.695 16.25 14.75 1 92.12 392 SER B C 1
ATOM 8090 O O . SER B 1 392 ? 10.617 15.703 14.984 1 92.12 392 SER B O 1
ATOM 8092 N N . MET B 1 393 ? 12.289 16.141 13.602 1 90.81 393 MET B N 1
ATOM 8093 C CA . MET B 1 393 ? 11.711 15.32 12.539 1 90.81 393 MET B CA 1
ATOM 8094 C C . MET B 1 393 ? 11.602 13.867 12.977 1 90.81 393 MET B C 1
ATOM 8096 O O . MET B 1 393 ? 10.602 13.203 12.719 1 90.81 393 MET B O 1
ATOM 8100 N N . TRP B 1 394 ? 12.602 13.422 13.625 1 92.38 394 TRP B N 1
ATOM 8101 C CA . TRP B 1 394 ? 12.57 12.047 14.117 1 92.38 394 TRP B CA 1
ATOM 8102 C C . TRP B 1 394 ? 11.461 11.859 15.148 1 92.38 394 TRP B C 1
ATOM 8104 O O . TRP B 1 394 ? 10.797 10.828 15.18 1 92.38 394 TRP B O 1
ATOM 8114 N N . MET B 1 395 ? 11.336 12.812 15.984 1 94.81 395 MET B N 1
ATOM 8115 C CA . MET B 1 395 ? 10.297 12.742 17 1 94.81 395 MET B CA 1
ATOM 8116 C C . MET B 1 395 ? 8.906 12.727 16.375 1 94.81 395 MET B C 1
ATOM 8118 O O . MET B 1 395 ? 8.008 12.039 16.844 1 94.81 395 MET B O 1
ATOM 8122 N N . PHE B 1 396 ? 8.758 13.43 15.305 1 94.88 396 PHE B N 1
ATOM 8123 C CA . PHE B 1 396 ? 7.461 13.445 14.648 1 94.88 396 PHE B CA 1
ATOM 8124 C C . PHE B 1 396 ? 7.23 12.156 13.875 1 94.88 396 PHE B C 1
ATOM 8126 O O . PHE B 1 396 ? 6.09 11.719 13.719 1 94.88 396 PHE B O 1
ATOM 8133 N N . ILE B 1 397 ? 8.266 11.516 13.359 1 95.12 397 ILE B N 1
ATOM 8134 C CA . ILE B 1 397 ? 8.148 10.18 12.781 1 95.12 397 ILE B CA 1
ATOM 8135 C C . ILE B 1 397 ? 7.629 9.211 13.844 1 95.12 397 ILE B C 1
ATOM 8137 O O . ILE B 1 397 ? 6.707 8.438 13.586 1 95.12 397 ILE B O 1
ATOM 8141 N N . ASP B 1 398 ? 8.172 9.336 15 1 95.94 398 ASP B N 1
ATOM 8142 C CA . ASP B 1 398 ? 7.715 8.492 16.109 1 95.94 398 ASP B CA 1
ATOM 8143 C C . ASP B 1 398 ? 6.27 8.812 16.469 1 95.94 398 ASP B C 1
ATOM 8145 O O . ASP B 1 398 ? 5.492 7.906 16.781 1 95.94 398 ASP B O 1
ATOM 8149 N N . TYR B 1 399 ? 5.984 10.047 16.531 1 96.88 399 TYR B N 1
ATOM 8150 C CA . TYR B 1 399 ? 4.617 10.461 16.828 1 96.88 399 TYR B CA 1
ATOM 8151 C C . TYR B 1 399 ? 3.639 9.883 15.805 1 96.88 399 TYR B C 1
ATOM 8153 O O . TYR B 1 399 ? 2.568 9.391 16.172 1 96.88 399 TYR B O 1
ATOM 8161 N N . ALA B 1 400 ? 4.008 9.992 14.539 1 96.06 400 ALA B N 1
ATOM 8162 C CA . ALA B 1 400 ? 3.162 9.445 13.477 1 96.06 400 ALA B CA 1
ATOM 8163 C C . ALA B 1 400 ? 2.986 7.938 13.641 1 96.06 400 ALA B C 1
ATOM 8165 O O . ALA B 1 400 ? 1.918 7.398 13.352 1 96.06 400 ALA B O 1
ATOM 8166 N N . ARG B 1 401 ? 3.982 7.277 14.078 1 95.94 401 ARG B N 1
ATOM 8167 C CA . ARG B 1 401 ? 3.906 5.848 14.352 1 95.94 401 ARG B CA 1
ATOM 8168 C C . ARG B 1 401 ? 2.887 5.551 15.445 1 95.94 401 ARG B C 1
ATOM 8170 O O . ARG B 1 401 ? 2.113 4.598 15.344 1 95.94 401 ARG B O 1
ATOM 8177 N N . ILE B 1 402 ? 2.916 6.32 16.469 1 96.75 402 ILE B N 1
ATOM 8178 C CA . ILE B 1 402 ? 1.972 6.16 17.562 1 96.75 402 ILE B CA 1
ATOM 8179 C C . ILE B 1 402 ? 0.548 6.391 17.062 1 96.75 402 ILE B C 1
ATOM 8181 O O . ILE B 1 402 ? -0.361 5.617 17.375 1 96.75 402 ILE B O 1
ATOM 8185 N N . GLN B 1 403 ? 0.398 7.441 16.281 1 94.25 403 GLN B N 1
ATOM 8186 C CA . GLN B 1 403 ? -0.92 7.742 15.742 1 94.25 403 GLN B CA 1
ATOM 8187 C C . GLN B 1 403 ? -1.44 6.586 14.891 1 94.25 403 GLN B C 1
ATOM 8189 O O . GLN B 1 403 ? -2.613 6.215 14.992 1 94.25 403 GLN B O 1
ATOM 8194 N N . ALA B 1 404 ? -0.59 6.066 14.055 1 94 404 ALA B N 1
ATOM 8195 C CA . ALA B 1 404 ? -0.987 4.926 13.227 1 94 404 ALA B CA 1
ATOM 8196 C C . ALA B 1 404 ? -1.38 3.734 14.094 1 94 404 ALA B C 1
ATOM 8198 O O . ALA B 1 404 ? -2.342 3.025 13.781 1 94 404 ALA B O 1
ATOM 8199 N N . SER B 1 405 ? -0.667 3.514 15.141 1 94.06 405 SER B N 1
ATOM 8200 C CA . SER B 1 405 ? -0.949 2.406 16.047 1 94.06 405 SER B CA 1
ATOM 8201 C C . SER B 1 405 ? -2.301 2.584 16.734 1 94.06 405 SER B C 1
ATOM 8203 O O . SER B 1 405 ? -3 1.604 17 1 94.06 405 SER B O 1
ATOM 8205 N N . ILE B 1 406 ? -2.639 3.785 17.047 1 92.94 406 ILE B N 1
ATOM 8206 C CA . ILE B 1 406 ? -3.934 4.07 17.656 1 92.94 406 ILE B CA 1
ATOM 8207 C C . ILE B 1 406 ? -5.055 3.605 16.719 1 92.94 406 ILE B C 1
ATOM 8209 O O . ILE B 1 406 ? -5.996 2.938 17.156 1 92.94 406 ILE B O 1
ATOM 8213 N N . TYR B 1 407 ? -4.969 3.936 15.484 1 91.94 407 TYR B N 1
ATOM 8214 C CA . TYR B 1 407 ? -5.977 3.49 14.531 1 91.94 407 TYR B CA 1
ATOM 8215 C C . TYR B 1 407 ? -6.02 1.968 14.453 1 91.94 407 TYR B C 1
ATOM 8217 O O . TYR B 1 407 ? -7.094 1.367 14.539 1 91.94 407 TYR B O 1
ATOM 8225 N N . GLU B 1 408 ? -4.879 1.366 14.312 1 91.12 408 GLU B N 1
ATOM 8226 C CA . GLU B 1 408 ? -4.789 -0.072 14.086 1 91.12 408 GLU B CA 1
ATOM 8227 C C . GLU B 1 408 ? -5.316 -0.857 15.281 1 91.12 408 GLU B C 1
ATOM 8229 O O . GLU B 1 408 ? -5.984 -1.881 15.109 1 91.12 408 GLU B O 1
ATOM 8234 N N . ASN B 1 409 ? -5.121 -0.354 16.422 1 91.62 409 ASN B N 1
ATOM 8235 C CA . ASN B 1 409 ? -5.391 -1.166 17.609 1 91.62 409 ASN B CA 1
ATOM 8236 C C . ASN B 1 409 ? -6.688 -0.746 18.297 1 91.62 409 ASN B C 1
ATOM 8238 O O . ASN B 1 409 ? -7.25 -1.506 19.094 1 91.62 409 ASN B O 1
ATOM 8242 N N . LEU B 1 410 ? -7.148 0.403 17.984 1 88.12 410 LEU B N 1
ATOM 8243 C CA . LEU B 1 410 ? -8.297 0.865 18.75 1 88.12 410 LEU B CA 1
ATOM 8244 C C . LEU B 1 410 ? -9.461 1.229 17.844 1 88.12 410 LEU B C 1
ATOM 8246 O O . LEU B 1 410 ? -10.617 1.199 18.25 1 88.12 410 LEU B O 1
ATOM 8250 N N . TYR B 1 411 ? -9.219 1.555 16.578 1 85.5 411 TYR B N 1
ATOM 8251 C CA . TYR B 1 411 ? -10.305 2.129 15.797 1 85.5 411 TYR B CA 1
ATOM 8252 C C . TYR B 1 411 ? -10.469 1.391 14.469 1 85.5 411 TYR B C 1
ATOM 8254 O O . TYR B 1 411 ? -11.391 1.68 13.703 1 85.5 411 TYR B O 1
ATOM 8262 N N . SER B 1 412 ? -9.602 0.459 14.156 1 85.62 412 SER B N 1
ATOM 8263 C CA . SER B 1 412 ? -9.766 -0.354 12.953 1 85.62 412 SER B CA 1
ATOM 8264 C C . SER B 1 412 ? -10.93 -1.329 13.102 1 85.62 412 SER B C 1
ATOM 8266 O O . SER B 1 412 ? -11.375 -1.609 14.211 1 85.62 412 SER B O 1
ATOM 8268 N N . PRO B 1 413 ? -11.492 -1.839 12.031 1 82.19 413 PRO B N 1
ATOM 8269 C CA . PRO B 1 413 ? -12.562 -2.838 12.109 1 82.19 413 PRO B CA 1
ATOM 8270 C C . PRO B 1 413 ? -12.148 -4.082 12.898 1 82.19 413 PRO B C 1
ATOM 8272 O O . PRO B 1 413 ? -12.961 -4.633 13.648 1 82.19 413 PRO B O 1
ATOM 8275 N N . ALA B 1 414 ? -10.977 -4.461 12.797 1 83.88 414 ALA B N 1
ATOM 8276 C CA . ALA B 1 414 ? -10.492 -5.633 13.523 1 83.88 414 ALA B CA 1
ATOM 8277 C C . ALA B 1 414 ? -10.453 -5.367 15.031 1 83.88 414 ALA B C 1
ATOM 8279 O O . ALA B 1 414 ? -10.656 -6.277 15.836 1 83.88 414 ALA B O 1
ATOM 8280 N N . SER B 1 415 ? -10.18 -4.164 15.414 1 83.5 415 SER B N 1
ATOM 8281 C CA . SER B 1 415 ? -10.031 -3.826 16.828 1 83.5 415 SER B CA 1
ATOM 8282 C C . SER B 1 415 ? -11.375 -3.826 17.531 1 83.5 415 SER B C 1
ATOM 8284 O O . SER B 1 415 ? -11.438 -3.91 18.766 1 83.5 415 SER B O 1
ATOM 8286 N N . ARG B 1 416 ? -12.383 -3.781 16.797 1 77.25 416 ARG B N 1
ATOM 8287 C CA . ARG B 1 416 ? -13.719 -3.775 17.375 1 77.25 416 ARG B CA 1
ATOM 8288 C C . ARG B 1 416 ? -14.031 -5.117 18.031 1 77.25 416 ARG B C 1
ATOM 8290 O O . ARG B 1 416 ? -14.891 -5.195 18.906 1 77.25 416 ARG B O 1
ATOM 8297 N N . ARG B 1 417 ? -13.312 -6.07 17.609 1 80 417 ARG B N 1
ATOM 8298 C CA . ARG B 1 417 ? -13.562 -7.418 18.109 1 80 417 ARG B CA 1
ATOM 8299 C C . ARG B 1 417 ? -12.773 -7.668 19.406 1 80 417 ARG B C 1
ATOM 8301 O O . ARG B 1 417 ? -12.977 -8.688 20.062 1 80 417 ARG B O 1
ATOM 8308 N N . ARG B 1 418 ? -12.109 -6.695 19.828 1 83.62 418 ARG B N 1
ATOM 8309 C CA . ARG B 1 418 ? -11.297 -6.871 21.016 1 83.62 418 ARG B CA 1
ATOM 8310 C C . ARG B 1 418 ? -12.148 -6.77 22.281 1 83.62 418 ARG B C 1
ATOM 8312 O O . ARG B 1 418 ? -13.141 -6.035 22.312 1 83.62 418 ARG B O 1
ATOM 8319 N N . SER B 1 419 ? -11.711 -7.504 23.344 1 87 419 SER B N 1
ATOM 8320 C CA . SER B 1 419 ? -12.398 -7.43 24.625 1 87 419 SER B CA 1
ATOM 8321 C C . SER B 1 419 ? -12.156 -6.086 25.312 1 87 419 SER B C 1
ATOM 8323 O O . SER B 1 419 ? -11.195 -5.383 24.969 1 87 419 SER B O 1
ATOM 8325 N N . THR B 1 420 ? -12.969 -5.699 26.219 1 84.38 420 THR B N 1
ATOM 8326 C CA . THR B 1 420 ? -12.828 -4.445 26.953 1 84.38 420 THR B CA 1
ATOM 8327 C C . THR B 1 420 ? -11.531 -4.434 27.766 1 84.38 420 THR B C 1
ATOM 8329 O O . THR B 1 420 ? -10.898 -3.387 27.906 1 84.38 420 THR B O 1
ATOM 8332 N N . ALA B 1 421 ? -11.18 -5.59 28.234 1 89.25 421 ALA B N 1
ATOM 8333 C CA . ALA B 1 421 ? -9.945 -5.684 29 1 89.25 421 ALA B CA 1
ATOM 8334 C C . ALA B 1 421 ? -8.727 -5.441 28.125 1 89.25 421 ALA B C 1
ATOM 8336 O O . ALA B 1 421 ? -7.793 -4.742 28.531 1 89.25 421 ALA B O 1
ATOM 8337 N N . ASP B 1 422 ? -8.758 -6.016 26.953 1 90 422 ASP B N 1
ATOM 8338 C CA . ASP B 1 422 ? -7.668 -5.809 26 1 90 422 ASP B CA 1
ATOM 8339 C C . ASP B 1 422 ? -7.586 -4.348 25.562 1 90 422 ASP B C 1
ATOM 8341 O O . ASP B 1 422 ? -6.492 -3.795 25.438 1 90 422 ASP B O 1
ATOM 8345 N N . ARG B 1 423 ? -8.711 -3.752 25.375 1 89.19 423 ARG B N 1
ATOM 8346 C CA . ARG B 1 423 ? -8.766 -2.352 24.969 1 89.19 423 ARG B CA 1
ATOM 8347 C C . ARG B 1 423 ? -8.195 -1.442 26.047 1 89.19 423 ARG B C 1
ATOM 8349 O O . ARG B 1 423 ? -7.465 -0.494 25.75 1 89.19 423 ARG B O 1
ATOM 8356 N N . GLN B 1 424 ? -8.555 -1.745 27.266 1 90.44 424 GLN B N 1
ATOM 8357 C CA . GLN B 1 424 ? -8.031 -0.963 28.391 1 90.44 424 GLN B CA 1
ATOM 8358 C C . GLN B 1 424 ? -6.512 -1.06 28.469 1 90.44 424 GLN B C 1
ATOM 8360 O O . GLN B 1 424 ? -5.836 -0.057 28.703 1 90.44 424 GLN B O 1
ATOM 8365 N N . SER B 1 425 ? -6.043 -2.236 28.25 1 94.75 425 SER B N 1
ATOM 8366 C CA . SER B 1 425 ? -4.598 -2.432 28.281 1 94.75 425 SER B CA 1
ATOM 8367 C C . SER B 1 425 ? -3.908 -1.638 27.172 1 94.75 425 SER B C 1
ATOM 8369 O O . SER B 1 425 ? -2.836 -1.067 27.391 1 94.75 425 SER B O 1
ATOM 8371 N N . ILE B 1 426 ? -4.5 -1.639 26.047 1 94.81 426 ILE B N 1
ATOM 8372 C CA . ILE B 1 426 ? -3.939 -0.927 24.906 1 94.81 426 ILE B CA 1
ATOM 8373 C C . ILE B 1 426 ? -3.992 0.578 25.156 1 94.81 426 ILE B C 1
ATOM 8375 O O . ILE B 1 426 ? -3.045 1.301 24.844 1 94.81 426 ILE B O 1
ATOM 8379 N N . VAL B 1 427 ? -5.074 1.091 25.703 1 93.88 427 VAL B N 1
ATOM 8380 C CA . VAL B 1 427 ? -5.223 2.51 26.016 1 93.88 427 VAL B CA 1
ATOM 8381 C C . VAL B 1 427 ? -4.156 2.934 27.016 1 93.88 427 VAL B C 1
ATOM 8383 O O . VAL B 1 427 ? -3.523 3.98 26.859 1 93.88 427 VAL B O 1
ATOM 8386 N N . ASP B 1 428 ? -3.938 2.098 27.984 1 96 428 ASP B N 1
ATOM 8387 C CA . ASP B 1 428 ? -2.949 2.412 29 1 96 428 ASP B CA 1
ATOM 8388 C C . ASP B 1 428 ? -1.54 2.443 28.422 1 96 428 ASP B C 1
ATOM 8390 O O . ASP B 1 428 ? -0.75 3.336 28.734 1 96 428 ASP B O 1
ATOM 8394 N N . GLU B 1 429 ? -1.288 1.475 27.625 1 96.62 429 GLU B N 1
ATOM 8395 C CA . GLU B 1 429 ? 0.025 1.419 26.984 1 96.62 429 GLU B CA 1
ATOM 8396 C C . GLU B 1 429 ? 0.238 2.607 26.047 1 96.62 429 GLU B C 1
ATOM 8398 O O . GLU B 1 429 ? 1.317 3.201 26.031 1 96.62 429 GLU B O 1
ATOM 8403 N N . THR B 1 430 ? -0.738 2.936 25.281 1 97.12 430 THR B N 1
ATOM 8404 C CA . THR B 1 430 ? -0.652 4.055 24.344 1 97.12 430 THR B CA 1
ATOM 8405 C C . THR B 1 430 ? -0.515 5.375 25.094 1 97.12 430 THR B C 1
ATOM 8407 O O . THR B 1 430 ? 0.223 6.266 24.672 1 97.12 430 THR B O 1
ATOM 8410 N N . ASN B 1 431 ? -1.252 5.508 26.188 1 96.62 431 ASN B N 1
ATOM 8411 C CA . ASN B 1 431 ? -1.133 6.688 27.031 1 96.62 431 ASN B CA 1
ATOM 8412 C C . ASN B 1 431 ? 0.294 6.871 27.547 1 96.62 431 ASN B C 1
ATOM 8414 O O . ASN B 1 431 ? 0.81 7.988 27.578 1 96.62 431 ASN B O 1
ATOM 8418 N N . LYS B 1 432 ? 0.85 5.777 27.938 1 97.44 432 LYS B N 1
ATOM 8419 C CA . LYS B 1 432 ? 2.23 5.828 28.406 1 97.44 432 LYS B CA 1
ATOM 8420 C C . LYS B 1 432 ? 3.18 6.246 27.297 1 97.44 432 LYS B C 1
ATOM 8422 O O . LYS B 1 432 ? 4.078 7.062 27.5 1 97.44 432 LYS B O 1
ATOM 8427 N N . GLN B 1 433 ? 3.014 5.707 26.141 1 97.56 433 GLN B N 1
ATOM 8428 C CA . GLN B 1 433 ? 3.846 6.043 24.984 1 97.56 433 GLN B CA 1
ATOM 8429 C C . GLN B 1 433 ? 3.729 7.523 24.641 1 97.56 433 GLN B C 1
ATOM 8431 O O . GLN B 1 433 ? 4.734 8.188 24.375 1 97.56 433 GLN B O 1
ATOM 8436 N N . LEU B 1 434 ? 2.523 8.055 24.641 1 97.75 434 LEU B N 1
ATOM 8437 C CA . LEU B 1 434 ? 2.271 9.453 24.312 1 97.75 434 LEU B CA 1
ATOM 8438 C C . LEU B 1 434 ? 2.879 10.375 25.359 1 97.75 434 LEU B C 1
ATOM 8440 O O . LEU B 1 434 ? 3.463 11.406 25.016 1 97.75 434 LEU B O 1
ATOM 8444 N N . SER B 1 435 ? 2.68 9.969 26.578 1 97.31 435 SER B N 1
ATOM 8445 C CA . SER B 1 435 ? 3.229 10.773 27.656 1 97.31 435 SER B CA 1
ATOM 8446 C C . SER B 1 435 ? 4.75 10.828 27.594 1 97.31 435 SER B C 1
ATOM 8448 O O . SER B 1 435 ? 5.355 11.883 27.812 1 97.31 435 SER B O 1
ATOM 8450 N N . ASN B 1 436 ? 5.336 9.68 27.297 1 97.69 436 ASN B N 1
ATOM 8451 C CA . ASN B 1 436 ? 6.785 9.633 27.141 1 97.69 436 ASN B CA 1
ATOM 8452 C C . ASN B 1 436 ? 7.25 10.492 25.969 1 97.69 436 ASN B C 1
ATOM 8454 O O . ASN B 1 436 ? 8.273 11.172 26.062 1 97.69 436 ASN B O 1
ATOM 8458 N N . TRP B 1 437 ? 6.578 10.438 24.938 1 97.94 437 TRP B N 1
ATOM 8459 C CA . TRP B 1 437 ? 6.895 11.25 23.766 1 97.94 437 TRP B CA 1
ATOM 8460 C C . TRP B 1 437 ? 6.809 12.742 24.109 1 97.94 437 TRP B C 1
ATOM 8462 O O . TRP B 1 437 ? 7.703 13.516 23.75 1 97.94 437 TRP B O 1
ATOM 8472 N N . TYR B 1 438 ? 5.75 13.133 24.734 1 97.94 438 TYR B N 1
ATOM 8473 C CA . TYR B 1 438 ? 5.516 14.531 25.094 1 97.94 438 TYR B CA 1
ATOM 8474 C C . TYR B 1 438 ? 6.598 15.039 26.031 1 97.94 438 TYR B C 1
ATOM 8476 O O . TYR B 1 438 ? 7.066 16.172 25.891 1 97.94 438 TYR B O 1
ATOM 8484 N N . GLU B 1 439 ? 6.992 14.18 26.938 1 97.38 439 GLU B N 1
ATOM 8485 C CA . GLU B 1 439 ? 8.07 14.539 27.859 1 97.38 439 GLU B CA 1
ATOM 8486 C C . GLU B 1 439 ? 9.391 14.727 27.109 1 97.38 439 GLU B C 1
ATOM 8488 O O . GLU B 1 439 ? 10.133 15.672 27.391 1 97.38 439 GLU B O 1
ATOM 8493 N N . SER B 1 440 ? 9.656 13.828 26.234 1 96.5 440 SER B N 1
ATOM 8494 C CA . SER B 1 440 ? 10.867 13.938 25.422 1 96.5 440 SER B CA 1
ATOM 8495 C C . SER B 1 440 ? 10.852 15.203 24.578 1 96.5 440 SER B C 1
ATOM 8497 O O . SER B 1 440 ? 11.891 15.859 24.406 1 96.5 440 SER B O 1
ATOM 8499 N N . TRP B 1 441 ? 9.703 15.555 24 1 96.81 441 TRP B N 1
ATOM 8500 C CA . TRP B 1 441 ? 9.562 16.766 23.203 1 96.81 441 TRP B CA 1
ATOM 8501 C C . TRP B 1 441 ? 9.891 18 24.031 1 96.81 441 TRP B C 1
ATOM 8503 O O . TRP B 1 441 ? 10.594 18.906 23.562 1 96.81 441 TRP B O 1
ATOM 8513 N N . ASN B 1 442 ? 9.375 18.016 25.219 1 95.56 442 ASN B N 1
ATOM 8514 C CA . ASN B 1 442 ? 9.555 19.172 26.078 1 95.56 442 ASN B CA 1
ATOM 8515 C C . ASN B 1 442 ? 10.992 19.297 26.578 1 95.56 442 ASN B C 1
ATOM 8517 O O . ASN B 1 442 ? 11.414 20.359 27.016 1 95.56 442 ASN B O 1
ATOM 8521 N N . GLN B 1 443 ? 11.766 18.25 26.422 1 95.31 443 GLN B N 1
ATOM 8522 C CA . GLN B 1 443 ? 13.156 18.25 26.875 1 95.31 443 GLN B CA 1
ATOM 8523 C C . GLN B 1 443 ? 14.109 18.578 25.719 1 95.31 443 GLN B C 1
ATOM 8525 O O . GLN B 1 443 ? 15.312 18.734 25.938 1 95.31 443 GLN B O 1
ATOM 8530 N N . LEU B 1 444 ? 13.57 18.719 24.547 1 94.81 444 LEU B N 1
ATOM 8531 C CA . LEU B 1 444 ? 14.414 19 23.391 1 94.81 444 LEU B CA 1
ATOM 8532 C C . LEU B 1 444 ? 15.055 20.375 23.516 1 94.81 444 LEU B C 1
ATOM 8534 O O . LEU B 1 444 ? 14.367 21.375 23.734 1 94.81 444 LEU B O 1
ATOM 8538 N N . ASP B 1 445 ? 16.359 20.453 23.422 1 92.94 445 ASP B N 1
ATOM 8539 C CA . ASP B 1 445 ? 17.094 21.719 23.453 1 92.94 445 ASP B CA 1
ATOM 8540 C C . ASP B 1 445 ? 17.062 22.422 22.094 1 92.94 445 ASP B C 1
ATOM 8542 O O . ASP B 1 445 ? 17.672 21.953 21.141 1 92.94 445 ASP B O 1
ATOM 8546 N N . THR B 1 446 ? 16.391 23.547 22.031 1 91.69 446 THR B N 1
ATOM 8547 C CA . THR B 1 446 ? 16.25 24.266 20.766 1 91.69 446 THR B CA 1
ATOM 8548 C C . THR B 1 446 ? 17 25.594 20.812 1 91.69 446 THR B C 1
ATOM 8550 O O . THR B 1 446 ? 16.812 26.453 19.953 1 91.69 446 THR B O 1
ATOM 8553 N N . SER B 1 447 ? 17.875 25.797 21.703 1 92.88 447 SER B N 1
ATOM 8554 C CA . SER B 1 447 ? 18.547 27.078 21.922 1 92.88 447 SER B CA 1
ATOM 8555 C C . SER B 1 447 ? 19.484 27.406 20.766 1 92.88 447 SER B C 1
ATOM 8557 O O . SER B 1 447 ? 19.625 28.578 20.391 1 92.88 447 SER B O 1
ATOM 8559 N N . LYS B 1 448 ? 20 26.453 20.125 1 91.19 448 LYS B N 1
ATOM 8560 C CA . LYS B 1 448 ? 20.984 26.703 19.062 1 91.19 448 LYS B CA 1
ATOM 8561 C C . LYS B 1 448 ? 20.375 26.469 17.688 1 91.19 448 LYS B C 1
ATOM 8563 O O . LYS B 1 448 ? 21.078 26.453 16.672 1 91.19 448 LYS B O 1
ATOM 8568 N N . ALA B 1 449 ? 19.078 26.344 17.625 1 87.94 449 ALA B N 1
ATOM 8569 C CA . ALA B 1 449 ? 18.422 26.016 16.359 1 87.94 449 ALA B CA 1
ATOM 8570 C C . ALA B 1 449 ? 18.562 27.156 15.359 1 87.94 449 ALA B C 1
ATOM 8572 O O . ALA B 1 449 ? 18.422 28.328 15.734 1 87.94 449 ALA B O 1
ATOM 8573 N N . TYR B 1 450 ? 18.891 26.734 14.141 1 81.88 450 TYR B N 1
ATOM 8574 C CA . TYR B 1 450 ? 18.828 27.75 13.102 1 81.88 450 TYR B CA 1
ATOM 8575 C C . TYR B 1 450 ? 17.453 28.406 13.07 1 81.88 450 TYR B C 1
ATOM 8577 O O . TYR B 1 450 ? 16.422 27.719 13 1 81.88 450 TYR B O 1
ATOM 8585 N N . ASN B 1 451 ? 17.422 29.781 13.164 1 80.5 451 ASN B N 1
ATOM 8586 C CA . ASN B 1 451 ? 16.172 30.516 13.164 1 80.5 451 ASN B CA 1
ATOM 8587 C C . ASN B 1 451 ? 15.242 30.047 14.273 1 80.5 451 ASN B C 1
ATOM 8589 O O . ASN B 1 451 ? 14.133 29.578 14.008 1 80.5 451 ASN B O 1
ATOM 8593 N N . LYS B 1 452 ? 15.664 30.141 15.375 1 85.94 452 LYS B N 1
ATOM 8594 C CA . LYS B 1 452 ? 14.961 29.656 16.562 1 85.94 452 LYS B CA 1
ATOM 8595 C C . LYS B 1 452 ? 13.516 30.141 16.578 1 85.94 452 LYS B C 1
ATOM 8597 O O . LYS B 1 452 ? 12.609 29.391 16.953 1 85.94 452 LYS B O 1
ATOM 8602 N N . ARG B 1 453 ? 13.297 31.375 16.234 1 83.62 453 ARG B N 1
ATOM 8603 C CA . ARG B 1 453 ? 11.945 31.922 16.219 1 83.62 453 ARG B CA 1
ATOM 8604 C C . ARG B 1 453 ? 11.047 31.125 15.281 1 83.62 453 ARG B C 1
ATOM 8606 O O . ARG B 1 453 ? 9.891 30.828 15.609 1 83.62 453 ARG B O 1
ATOM 8613 N N . LEU B 1 454 ? 11.555 30.844 14.133 1 82.19 454 LEU B N 1
ATOM 8614 C CA . LEU B 1 454 ? 10.797 30.047 13.188 1 82.19 454 LEU B CA 1
ATOM 8615 C C . LEU B 1 454 ? 10.523 28.641 13.75 1 82.19 454 LEU B C 1
ATOM 8617 O O . LEU B 1 454 ? 9.43 28.109 13.57 1 82.19 454 LEU B O 1
ATOM 8621 N N . PHE B 1 455 ? 11.5 28.078 14.383 1 86.5 455 PHE B N 1
ATOM 8622 C CA . PHE B 1 455 ? 11.352 26.766 14.992 1 86.5 455 PHE B CA 1
ATOM 8623 C C . PHE B 1 455 ? 10.219 26.75 16.016 1 86.5 455 PHE B C 1
ATOM 8625 O O . PHE B 1 455 ? 9.344 25.891 15.969 1 86.5 455 PHE B O 1
ATOM 8632 N N . ASP B 1 456 ? 10.258 27.734 16.859 1 86.44 456 ASP B N 1
ATOM 8633 C CA . ASP B 1 456 ? 9.258 27.812 17.922 1 86.44 456 ASP B CA 1
ATOM 8634 C C . ASP B 1 456 ? 7.859 28.031 17.344 1 86.44 456 ASP B C 1
ATOM 8636 O O . ASP B 1 456 ? 6.898 27.391 17.766 1 86.44 456 ASP B O 1
ATOM 8640 N N . ASN B 1 457 ? 7.785 28.906 16.406 1 85.38 457 ASN B N 1
ATOM 8641 C CA . ASN B 1 457 ? 6.496 29.203 15.781 1 85.38 457 ASN B CA 1
ATOM 8642 C C . ASN B 1 457 ? 5.938 27.969 15.062 1 85.38 457 ASN B C 1
ATOM 8644 O O . ASN B 1 457 ? 4.727 27.766 15.047 1 85.38 457 ASN B O 1
ATOM 8648 N N . THR B 1 458 ? 6.816 27.234 14.508 1 87.25 458 THR B N 1
ATOM 8649 C CA . THR B 1 458 ? 6.402 26.078 13.719 1 87.25 458 THR B CA 1
ATOM 8650 C C . THR B 1 458 ? 5.77 25 14.609 1 87.25 458 THR B C 1
ATOM 8652 O O . THR B 1 458 ? 4.809 24.344 14.211 1 87.25 458 THR B O 1
ATOM 8655 N N . PHE B 1 459 ? 6.227 24.891 15.859 1 92.06 459 PHE B N 1
ATOM 8656 C CA . PHE B 1 459 ? 5.84 23.703 16.625 1 92.06 459 PHE B CA 1
ATOM 8657 C C . PHE B 1 459 ? 4.977 24.078 17.812 1 92.06 459 PHE B C 1
ATOM 8659 O O . PHE B 1 459 ? 4.699 23.25 18.672 1 92.06 459 PHE B O 1
ATOM 8666 N N . TRP B 1 460 ? 4.43 25.281 17.828 1 91.5 460 TRP B N 1
ATOM 8667 C CA . TRP B 1 460 ? 3.535 25.719 18.906 1 91.5 460 TRP B CA 1
ATOM 8668 C C . TRP B 1 460 ? 2.305 24.828 18.984 1 91.5 460 TRP B C 1
ATOM 8670 O O . TRP B 1 460 ? 1.791 24.562 20.062 1 91.5 460 TRP B O 1
ATOM 8680 N N . PRO B 1 461 ? 1.865 24.281 17.891 1 95.38 461 PRO B N 1
ATOM 8681 C CA . PRO B 1 461 ? 0.621 23.516 17.938 1 95.38 461 PRO B CA 1
ATOM 8682 C C . PRO B 1 461 ? 0.822 22.109 18.5 1 95.38 461 PRO B C 1
ATOM 8684 O O . PRO B 1 461 ? -0.11 21.297 18.5 1 95.38 461 PRO B O 1
ATOM 8687 N N . VAL B 1 462 ? 1.975 21.75 18.922 1 96.5 462 VAL B N 1
ATOM 8688 C CA . VAL B 1 462 ? 2.281 20.406 19.406 1 96.5 462 VAL B CA 1
ATOM 8689 C C . VAL B 1 462 ? 1.38 20.062 20.594 1 96.5 462 VAL B C 1
ATOM 8691 O O . VAL B 1 462 ? 0.899 18.938 20.703 1 96.5 462 VAL B O 1
ATOM 8694 N N . ASP B 1 463 ? 1.108 21.062 21.438 1 96.25 463 ASP B N 1
ATOM 8695 C CA . ASP B 1 463 ? 0.245 20.812 22.578 1 96.25 463 ASP B CA 1
ATOM 8696 C C . ASP B 1 463 ? -1.171 20.453 22.141 1 96.25 463 ASP B C 1
ATOM 8698 O O . ASP B 1 463 ? -1.785 19.531 22.703 1 96.25 463 ASP B O 1
ATOM 8702 N N . VAL B 1 464 ? -1.666 21.188 21.203 1 97.31 464 VAL B N 1
ATOM 8703 C CA . VAL B 1 464 ? -3.002 20.906 20.703 1 97.31 464 VAL B CA 1
ATOM 8704 C C . VAL B 1 464 ? -3.045 19.484 20.125 1 97.31 464 VAL B C 1
ATOM 8706 O O . VAL B 1 464 ? -3.984 18.734 20.391 1 97.31 464 VAL B O 1
ATOM 8709 N N . SER B 1 465 ? -2.01 19.125 19.344 1 96.75 465 SER B N 1
ATOM 8710 C CA . SER B 1 465 ? -1.926 17.812 18.719 1 96.75 465 SER B CA 1
ATOM 8711 C C . SER B 1 465 ? -1.851 16.703 19.781 1 96.75 465 SER B C 1
ATOM 8713 O O . SER B 1 465 ? -2.523 15.68 19.656 1 96.75 465 SER B O 1
ATOM 8715 N N . TYR B 1 466 ? -1.04 16.953 20.781 1 97.62 466 TYR B N 1
ATOM 8716 C CA . TYR B 1 466 ? -0.862 15.977 21.844 1 97.62 466 TYR B CA 1
ATOM 8717 C C . TYR B 1 466 ? -2.176 15.719 22.578 1 97.62 466 TYR B C 1
ATOM 8719 O O . TYR B 1 466 ? -2.604 14.57 22.703 1 97.62 466 TYR B O 1
ATOM 8727 N N . TYR B 1 467 ? -2.855 16.719 23.016 1 97.69 467 TYR B N 1
ATOM 8728 C CA . TYR B 1 467 ? -4.07 16.547 23.812 1 97.69 467 TYR B CA 1
ATOM 8729 C C . TYR B 1 467 ? -5.215 16.031 22.953 1 97.69 467 TYR B C 1
ATOM 8731 O O . TYR B 1 467 ? -6.07 15.289 23.422 1 97.69 467 TYR B O 1
ATOM 8739 N N . SER B 1 468 ? -5.246 16.438 21.703 1 95.69 468 SER B N 1
ATOM 8740 C CA . SER B 1 468 ? -6.242 15.891 20.797 1 95.69 468 SER B CA 1
ATOM 8741 C C . SER B 1 468 ? -6.086 14.383 20.656 1 95.69 468 SER B C 1
ATOM 8743 O O . SER B 1 468 ? -7.066 13.641 20.734 1 95.69 468 SER B O 1
ATOM 8745 N N . THR B 1 469 ? -4.883 13.93 20.438 1 96.25 469 THR B N 1
ATOM 8746 C CA . THR B 1 469 ? -4.602 12.5 20.297 1 96.25 469 THR B CA 1
ATOM 8747 C C . THR B 1 469 ? -4.867 11.758 21.594 1 96.25 469 THR B C 1
ATOM 8749 O O . THR B 1 469 ? -5.406 10.656 21.594 1 96.25 469 THR B O 1
ATOM 8752 N N . LEU B 1 470 ? -4.473 12.414 22.688 1 96.75 470 LEU B N 1
ATOM 8753 C CA . LEU B 1 470 ? -4.707 11.812 24 1 96.75 470 LEU B CA 1
ATOM 8754 C C . LEU B 1 470 ? -6.199 11.633 24.25 1 96.75 470 LEU B C 1
ATOM 8756 O O . LEU B 1 470 ? -6.621 10.609 24.797 1 96.75 470 LEU B O 1
ATOM 8760 N N . THR B 1 471 ? -6.996 12.609 23.906 1 94.25 471 THR B N 1
ATOM 8761 C CA . THR B 1 471 ? -8.445 12.508 24.031 1 94.25 471 THR B CA 1
ATOM 8762 C C . THR B 1 471 ? -8.984 11.344 23.219 1 94.25 471 THR B C 1
ATOM 8764 O O . THR B 1 471 ? -9.844 10.594 23.688 1 94.25 471 THR B O 1
ATOM 8767 N N . LEU B 1 472 ? -8.484 11.203 22.031 1 92.12 472 LEU B N 1
ATOM 8768 C CA . LEU B 1 472 ? -8.898 10.117 21.156 1 92.12 472 LEU B CA 1
ATOM 8769 C C . LEU B 1 472 ? -8.602 8.758 21.797 1 92.12 472 LEU B C 1
ATOM 8771 O O . LEU B 1 472 ? -9.406 7.832 21.688 1 92.12 472 LEU B O 1
ATOM 8775 N N . VAL B 1 473 ? -7.488 8.625 22.438 1 93.94 473 VAL B N 1
ATOM 8776 C CA . VAL B 1 473 ? -7.062 7.371 23.047 1 93.94 473 VAL B CA 1
ATOM 8777 C C . VAL B 1 473 ? -7.996 7.016 24.203 1 93.94 473 VAL B C 1
ATOM 8779 O O . VAL B 1 473 ? -8.492 5.891 24.281 1 93.94 473 VAL B O 1
ATOM 8782 N N . HIS B 1 474 ? -8.266 7.973 25 1 92.19 474 HIS B N 1
ATOM 8783 C CA . HIS B 1 474 ? -9.117 7.715 26.156 1 92.19 474 HIS B CA 1
ATOM 8784 C C . HIS B 1 474 ? -10.57 7.488 25.719 1 92.19 474 HIS B C 1
ATOM 8786 O O . HIS B 1 474 ? -11.289 6.719 26.359 1 92.19 474 HIS B O 1
ATOM 8792 N N . HIS B 1 475 ? -10.953 8.094 24.719 1 87.81 475 HIS B N 1
ATOM 8793 C CA . HIS B 1 475 ? -12.336 7.992 24.25 1 87.81 475 HIS B CA 1
ATOM 8794 C C . HIS B 1 475 ? -12.633 6.602 23.703 1 87.81 475 HIS B C 1
ATOM 8796 O O . HIS B 1 475 ? -13.789 6.195 23.625 1 87.81 475 HIS B O 1
ATOM 8802 N N . ALA B 1 476 ? -11.641 5.887 23.266 1 83.5 476 ALA B N 1
ATOM 8803 C CA . ALA B 1 476 ? -11.828 4.539 22.734 1 83.5 476 ALA B CA 1
ATOM 8804 C C . ALA B 1 476 ? -12.461 3.617 23.766 1 83.5 476 ALA B C 1
ATOM 8806 O O . ALA B 1 476 ? -13.203 2.697 23.422 1 83.5 476 ALA B O 1
ATOM 8807 N N . LEU B 1 477 ? -12.172 3.832 25.016 1 78.25 477 LEU B N 1
ATOM 8808 C CA . LEU B 1 477 ? -12.742 3.033 26.094 1 78.25 477 LEU B CA 1
ATOM 8809 C C . LEU B 1 477 ? -14.203 3.406 26.328 1 78.25 477 LEU B C 1
ATOM 8811 O O . LEU B 1 477 ? -15.031 2.537 26.609 1 78.25 477 LEU B O 1
ATOM 8815 N N . ASP B 1 478 ? -14.461 4.641 26.219 1 66.56 478 ASP B N 1
ATOM 8816 C CA . ASP B 1 478 ? -15.805 5.141 26.469 1 66.56 478 ASP B CA 1
ATOM 8817 C C . ASP B 1 478 ? -16.797 4.605 25.438 1 66.56 478 ASP B C 1
ATOM 8819 O O . ASP B 1 478 ? -17.938 4.273 25.766 1 66.56 478 ASP B O 1
ATOM 8823 N N . LEU B 1 479 ? -16.328 4.492 24.234 1 61.94 479 LEU B N 1
ATOM 8824 C CA . LEU B 1 479 ? -17.156 4.02 23.125 1 61.94 479 LEU B CA 1
ATOM 8825 C C . LEU B 1 479 ? -17.531 2.553 23.312 1 61.94 479 LEU B C 1
ATOM 8827 O O . LEU B 1 479 ? -18.562 2.102 22.828 1 61.94 479 LEU B O 1
ATOM 8831 N N . SER B 1 480 ? -16.719 1.917 24 1 54.72 480 SER B N 1
ATOM 8832 C CA . SER B 1 480 ? -16.953 0.49 24.188 1 54.72 480 SER B CA 1
ATOM 8833 C C . SER B 1 480 ? -17.953 0.244 25.312 1 54.72 480 SER B C 1
ATOM 8835 O O . SER B 1 480 ? -18.656 -0.773 25.328 1 54.72 480 SER B O 1
ATOM 8837 N N . THR B 1 481 ? -18.016 1.122 26.25 1 52.28 481 THR B N 1
ATOM 8838 C CA . THR B 1 481 ? -18.906 0.937 27.391 1 52.28 481 THR B CA 1
ATOM 8839 C C . THR B 1 481 ? -20.25 1.618 27.141 1 52.28 481 THR B C 1
ATOM 8841 O O . THR B 1 481 ? -21.281 0.954 27.078 1 52.28 481 THR B O 1
ATOM 8844 N N . SER B 1 482 ? -20.266 2.852 27.203 1 53.78 482 SER B N 1
ATOM 8845 C CA . SER B 1 482 ? -21.438 3.666 26.906 1 53.78 482 SER B CA 1
ATOM 8846 C C . SER B 1 482 ? -21.047 5.055 26.422 1 53.78 482 SER B C 1
ATOM 8848 O O . SER B 1 482 ? -20.047 5.617 26.875 1 53.78 482 SER B O 1
ATOM 8850 N N . ILE B 1 483 ? -21.547 5.445 25.328 1 52.84 483 ILE B N 1
ATOM 8851 C CA . ILE B 1 483 ? -21.281 6.766 24.766 1 52.84 483 ILE B CA 1
ATOM 8852 C C . ILE B 1 483 ? -21.531 7.836 25.828 1 52.84 483 ILE B C 1
ATOM 8854 O O . ILE B 1 483 ? -20.953 8.922 25.781 1 52.84 483 ILE B O 1
ATOM 8858 N N . ARG B 1 484 ? -22.141 7.41 26.906 1 55.34 484 ARG B N 1
ATOM 8859 C CA . ARG B 1 484 ? -22.578 8.391 27.891 1 55.34 484 ARG B CA 1
ATOM 8860 C C . ARG B 1 484 ? -21.484 8.617 28.938 1 55.34 484 ARG B C 1
ATOM 8862 O O . ARG B 1 484 ? -21.484 9.648 29.625 1 55.34 484 ARG B O 1
ATOM 8869 N N . ILE B 1 485 ? -20.734 7.699 28.906 1 66.69 485 ILE B N 1
ATOM 8870 C CA . ILE B 1 485 ? -19.766 7.805 29.984 1 66.69 485 ILE B CA 1
ATOM 8871 C C . ILE B 1 485 ? -18.422 8.258 29.438 1 66.69 485 ILE B C 1
ATOM 8873 O O . ILE B 1 485 ? -17.828 7.586 28.594 1 66.69 485 ILE B O 1
ATOM 8877 N N . ILE B 1 486 ? -18.234 9.469 29.766 1 83.06 486 ILE B N 1
ATOM 8878 C CA . ILE B 1 486 ? -16.922 10.016 29.453 1 83.06 486 ILE B CA 1
ATOM 8879 C C . ILE B 1 486 ? -16 9.898 30.672 1 83.06 486 ILE B C 1
ATOM 8881 O O . ILE B 1 486 ? -16.328 10.422 31.75 1 83.06 486 ILE B O 1
ATOM 8885 N N . SER B 1 487 ? -14.984 9.211 30.516 1 86.94 487 SER B N 1
ATOM 8886 C CA . SER B 1 487 ? -14.031 9.039 31.609 1 86.94 487 SER B CA 1
ATOM 8887 C C . SER B 1 487 ? -13.352 10.352 31.969 1 86.94 487 SER B C 1
ATOM 8889 O O . SER B 1 487 ? -13.242 11.25 31.141 1 86.94 487 SER B O 1
ATOM 8891 N N . ASP B 1 488 ? -12.883 10.469 33.156 1 91.44 488 ASP B N 1
ATOM 8892 C CA . ASP B 1 488 ? -12.266 11.703 33.656 1 91.44 488 ASP B CA 1
ATOM 8893 C C . ASP B 1 488 ? -11 12.039 32.875 1 91.44 488 ASP B C 1
ATOM 8895 O O . ASP B 1 488 ? -10.797 13.18 32.469 1 91.44 488 ASP B O 1
ATOM 8899 N N . PRO B 1 489 ? -10.148 11.008 32.688 1 92.62 489 PRO B N 1
ATOM 8900 C CA . PRO B 1 489 ? -8.953 11.344 31.906 1 92.62 489 PRO B CA 1
ATOM 8901 C C . PRO B 1 489 ? -9.281 11.844 30.5 1 92.62 489 PRO B C 1
ATOM 8903 O O . PRO B 1 489 ? -8.578 12.711 29.969 1 92.62 489 PRO B O 1
ATOM 8906 N N . CYS B 1 490 ? -10.305 11.312 29.969 1 93.19 490 CYS B N 1
ATOM 8907 C CA . CYS B 1 490 ? -10.734 11.742 28.641 1 93.19 490 CYS B CA 1
ATOM 8908 C C . CYS B 1 490 ? -11.227 13.188 28.672 1 93.19 490 CYS B C 1
ATOM 8910 O O . CYS B 1 490 ? -10.852 13.992 27.812 1 93.19 490 CYS B O 1
ATOM 8912 N N . LEU B 1 491 ? -12.016 13.516 29.672 1 94.38 491 LEU B N 1
ATOM 8913 C CA . LEU B 1 491 ? -12.57 14.867 29.812 1 94.38 491 LEU B CA 1
ATOM 8914 C C . LEU B 1 491 ? -11.461 15.883 30.062 1 94.38 491 LEU B C 1
ATOM 8916 O O . LEU B 1 491 ? -11.469 16.969 29.484 1 94.38 491 LEU B O 1
ATOM 8920 N N . GLU B 1 492 ? -10.578 15.523 30.875 1 96.56 492 GLU B N 1
ATOM 8921 C CA . GLU B 1 492 ? -9.469 16.422 31.188 1 96.56 492 GLU B CA 1
ATOM 8922 C C . GLU B 1 492 ? -8.625 16.703 29.953 1 96.56 492 GLU B C 1
ATOM 8924 O O . GLU B 1 492 ? -8.227 17.844 29.703 1 96.56 492 GLU B O 1
ATOM 8929 N N . ALA B 1 493 ? -8.297 15.656 29.219 1 96.88 493 ALA B N 1
ATOM 8930 C CA . ALA B 1 493 ? -7.52 15.812 28 1 96.88 493 ALA B CA 1
ATOM 8931 C C . ALA B 1 493 ? -8.258 16.688 26.984 1 96.88 493 ALA B C 1
ATOM 8933 O O . ALA B 1 493 ? -7.652 17.531 26.312 1 96.88 493 ALA B O 1
ATOM 8934 N N . ALA B 1 494 ? -9.523 16.516 26.875 1 96.19 494 ALA B N 1
ATOM 8935 C CA . ALA B 1 494 ? -10.336 17.266 25.938 1 96.19 494 ALA B CA 1
ATOM 8936 C C . ALA B 1 494 ? -10.352 18.75 26.297 1 96.19 494 ALA B C 1
ATOM 8938 O O . ALA B 1 494 ? -10.211 19.609 25.438 1 96.19 494 ALA B O 1
ATOM 8939 N N . LYS B 1 495 ? -10.547 19.031 27.562 1 97.38 495 LYS B N 1
ATOM 8940 C CA . LYS B 1 495 ? -10.562 20.422 28.016 1 97.38 495 LYS B CA 1
ATOM 8941 C C . LYS B 1 495 ? -9.219 21.094 27.766 1 97.38 495 LYS B C 1
ATOM 8943 O O . LYS B 1 495 ? -9.172 22.219 27.266 1 97.38 495 LYS B O 1
ATOM 8948 N N . LYS B 1 496 ? -8.188 20.359 28.109 1 97.56 496 LYS B N 1
ATOM 8949 C CA . LYS B 1 496 ? -6.855 20.906 27.859 1 97.56 496 LYS B CA 1
ATOM 8950 C C . LYS B 1 496 ? -6.609 21.109 26.375 1 97.56 496 LYS B C 1
ATOM 8952 O O . LYS B 1 496 ? -5.938 22.062 25.969 1 97.56 496 LYS B O 1
ATOM 8957 N N . GLY B 1 497 ? -7.125 20.219 25.562 1 97.5 497 GLY B N 1
ATOM 8958 C CA . GLY B 1 497 ? -7 20.328 24.125 1 97.5 497 GLY B CA 1
ATOM 8959 C C . GLY B 1 497 ? -7.66 21.578 23.562 1 97.5 497 GLY B C 1
ATOM 8960 O O . GLY B 1 497 ? -7.047 22.328 22.797 1 97.5 497 GLY B O 1
ATOM 8961 N N . LEU B 1 498 ? -8.836 21.859 23.969 1 97.38 498 LEU B N 1
ATOM 8962 C CA . LEU B 1 498 ? -9.562 23.031 23.484 1 97.38 498 LEU B CA 1
ATOM 8963 C C . LEU B 1 498 ? -8.953 24.328 24.016 1 97.38 498 LEU B C 1
ATOM 8965 O O . LEU B 1 498 ? -8.891 25.328 23.312 1 97.38 498 LEU B O 1
ATOM 8969 N N . LYS B 1 499 ? -8.539 24.281 25.25 1 97.31 499 LYS B N 1
ATOM 8970 C CA . LYS B 1 499 ? -7.898 25.453 25.812 1 97.31 499 LYS B CA 1
ATOM 8971 C C . LYS B 1 499 ? -6.598 25.781 25.094 1 97.31 499 LYS B C 1
ATOM 8973 O O . LYS B 1 499 ? -6.309 26.938 24.812 1 97.31 499 LYS B O 1
ATOM 8978 N N . SER B 1 500 ? -5.844 24.719 24.812 1 96.81 500 SER B N 1
ATOM 8979 C CA . SER B 1 500 ? -4.605 24.906 24.062 1 96.81 500 SER B CA 1
ATOM 8980 C C . SER B 1 500 ? -4.891 25.422 22.656 1 96.81 500 SER B C 1
ATOM 8982 O O . SER B 1 500 ? -4.125 26.234 22.109 1 96.81 500 SER B O 1
ATOM 8984 N N . HIS B 1 501 ? -5.914 24.969 22.078 1 96.94 501 HIS B N 1
ATOM 8985 C CA . HIS B 1 501 ? -6.34 25.406 20.75 1 96.94 501 HIS B CA 1
ATOM 8986 C C . HIS B 1 501 ? -6.516 26.922 20.703 1 96.94 501 HIS B C 1
ATOM 8988 O O . HIS B 1 501 ? -5.969 27.578 19.812 1 96.94 501 HIS B O 1
ATOM 8994 N N . VAL B 1 502 ? -7.191 27.484 21.656 1 96.31 502 VAL B N 1
ATOM 8995 C CA . VAL B 1 502 ? -7.477 28.906 21.719 1 96.31 502 VAL B CA 1
ATOM 8996 C C . VAL B 1 502 ? -6.199 29.672 22.047 1 96.31 502 VAL B C 1
ATOM 8998 O O . VAL B 1 502 ? -5.918 30.719 21.438 1 96.31 502 VAL B O 1
ATOM 9001 N N . SER B 1 503 ? -5.438 29.141 22.953 1 95.69 503 SER B N 1
ATOM 9002 C CA . SER B 1 503 ? -4.219 29.812 23.375 1 95.69 503 SER B CA 1
ATOM 9003 C C . SER B 1 503 ? -3.199 29.891 22.234 1 95.69 503 SER B C 1
ATOM 9005 O O . SER B 1 503 ? -2.566 30.922 22.031 1 95.69 503 SER B O 1
ATOM 9007 N N . VAL B 1 504 ? -3.014 28.812 21.516 1 95.19 504 VAL B N 1
ATOM 9008 C CA . VAL B 1 504 ? -2.041 28.766 20.422 1 95.19 504 VAL B CA 1
ATOM 9009 C C . VAL B 1 504 ? -2.494 29.688 19.281 1 95.19 504 VAL B C 1
ATOM 9011 O O . VAL B 1 504 ? -1.673 30.359 18.656 1 95.19 504 VAL B O 1
ATOM 9014 N N . HIS B 1 505 ? -3.752 29.672 19.031 1 94.5 505 HIS B N 1
ATOM 9015 C CA . HIS B 1 505 ? -4.273 30.562 18 1 94.5 505 HIS B CA 1
ATOM 9016 C C . HIS B 1 505 ? -3.951 32.031 18.312 1 94.5 505 HIS B C 1
ATOM 9018 O O . HIS B 1 505 ? -3.627 32.812 17.422 1 94.5 505 HIS B O 1
ATOM 9024 N N . ALA B 1 506 ? -4.078 32.375 19.547 1 93 506 ALA B N 1
ATOM 9025 C CA . ALA B 1 506 ? -3.805 33.75 19.969 1 93 506 ALA B CA 1
ATOM 9026 C C . ALA B 1 506 ? -2.373 34.156 19.625 1 93 506 ALA B C 1
ATOM 9028 O O . ALA B 1 506 ? -2.117 35.312 19.234 1 93 506 ALA B O 1
ATOM 9029 N N . GLN B 1 507 ? -1.519 33.25 19.719 1 90.12 507 GLN B N 1
ATOM 9030 C CA . GLN B 1 507 ? -0.124 33.5 19.375 1 90.12 507 GLN B CA 1
ATOM 9031 C C . GLN B 1 507 ? 0.058 33.594 17.859 1 90.12 507 GLN B C 1
ATOM 9033 O O . GLN B 1 507 ? 0.785 34.469 17.375 1 90.12 507 GLN B O 1
ATOM 9038 N N . TYR B 1 508 ? -0.592 32.781 17.094 1 90.38 508 TYR B N 1
ATOM 9039 C CA . TYR B 1 508 ? -0.448 32.719 15.641 1 90.38 508 TYR B CA 1
ATOM 9040 C C . TYR B 1 508 ? -1.132 33.906 14.992 1 90.38 508 TYR B C 1
ATOM 9042 O O . TYR B 1 508 ? -0.743 34.344 13.898 1 90.38 508 TYR B O 1
ATOM 9050 N N . SER B 1 509 ? -2.139 34.375 15.633 1 88.25 509 SER B N 1
ATOM 9051 C CA . SER B 1 509 ? -2.883 35.5 15.086 1 88.25 509 SER B CA 1
ATOM 9052 C C . SER B 1 509 ? -2.002 36.75 14.977 1 88.25 509 SER B C 1
ATOM 9054 O O . SER B 1 509 ? -2.303 37.656 14.203 1 88.25 509 SER B O 1
ATOM 9056 N N . LEU B 1 510 ? -0.844 36.719 15.664 1 87.06 510 LEU B N 1
ATOM 9057 C CA . LEU B 1 510 ? 0.087 37.844 15.656 1 87.06 510 LEU B CA 1
ATOM 9058 C C . LEU B 1 510 ? 1.124 37.688 14.555 1 87.06 510 LEU B C 1
ATOM 9060 O O . LEU B 1 510 ? 1.878 38.625 14.258 1 87.06 510 LEU B O 1
ATOM 9064 N N . LEU B 1 511 ? 1.047 36.562 13.953 1 86.19 511 LEU B N 1
ATOM 9065 C CA . LEU B 1 511 ? 2.029 36.25 12.914 1 86.19 511 LEU B CA 1
ATOM 9066 C C . LEU B 1 511 ? 1.452 36.531 11.523 1 86.19 511 LEU B C 1
ATOM 9068 O O . LEU B 1 511 ? 0.356 37.062 11.398 1 86.19 511 LEU B O 1
ATOM 9072 N N . GLU B 1 512 ? 2.273 36.188 10.484 1 80.12 512 GLU B N 1
ATOM 9073 C CA . GLU B 1 512 ? 1.848 36.375 9.102 1 80.12 512 GLU B CA 1
ATOM 9074 C C . GLU B 1 512 ? 0.731 35.406 8.734 1 80.12 512 GLU B C 1
ATOM 9076 O O . GLU B 1 512 ? 0.627 34.312 9.312 1 80.12 512 GLU B O 1
ATOM 9081 N N . PRO B 1 513 ? -0.055 35.75 7.773 1 81.56 513 PRO B N 1
ATOM 9082 C CA . PRO B 1 513 ? -1.194 34.906 7.367 1 81.56 513 PRO B CA 1
ATOM 9083 C C . PRO B 1 513 ? -0.781 33.5 6.938 1 81.56 513 PRO B C 1
ATOM 9085 O O . PRO B 1 513 ? -1.533 32.562 7.137 1 81.56 513 PRO B O 1
ATOM 9088 N N . GLN B 1 514 ? 0.332 33.406 6.375 1 80.56 514 GLN B N 1
ATOM 9089 C CA . GLN B 1 514 ? 0.779 32.094 5.941 1 80.56 514 GLN B CA 1
ATOM 9090 C C . GLN B 1 514 ? 1.009 31.172 7.137 1 80.56 514 GLN B C 1
ATOM 9092 O O . GLN B 1 514 ? 0.741 29.969 7.062 1 80.56 514 GLN B O 1
ATOM 9097 N N . SER B 1 515 ? 1.461 31.766 8.188 1 85.31 515 SER B N 1
ATOM 9098 C CA . SER B 1 515 ? 1.663 31 9.406 1 85.31 515 SER B CA 1
ATOM 9099 C C . SER B 1 515 ? 0.332 30.562 10.016 1 85.31 515 SER B C 1
ATOM 9101 O O . SER B 1 515 ? 0.21 29.453 10.531 1 85.31 515 SER B O 1
ATOM 9103 N N . LEU B 1 516 ? -0.587 31.469 9.898 1 90.56 516 LEU B N 1
ATOM 9104 C CA . LEU B 1 516 ? -1.912 31.156 10.422 1 90.56 516 LEU B CA 1
ATOM 9105 C C . LEU B 1 516 ? -2.564 30.047 9.609 1 90.56 516 LEU B C 1
ATOM 9107 O O . LEU B 1 516 ? -3.27 29.203 10.164 1 90.56 516 LEU B O 1
ATOM 9111 N N . ALA B 1 517 ? -2.326 30.062 8.344 1 89.81 517 ALA B N 1
ATOM 9112 C CA . ALA B 1 517 ? -2.844 29 7.488 1 89.81 517 ALA B CA 1
ATOM 9113 C C . ALA B 1 517 ? -2.219 27.641 7.844 1 89.81 517 ALA B C 1
ATOM 9115 O O . ALA B 1 517 ? -2.896 26.609 7.828 1 89.81 517 ALA B O 1
ATOM 9116 N N . PHE B 1 518 ? -1 27.703 8.125 1 89.5 518 PHE B N 1
ATOM 9117 C CA . PHE B 1 518 ? -0.287 26.5 8.539 1 89.5 518 PHE B CA 1
ATOM 9118 C C . PHE B 1 518 ? -0.885 25.938 9.82 1 89.5 518 PHE B C 1
ATOM 9120 O O . PHE B 1 518 ? -1.123 24.734 9.922 1 89.5 518 PHE B O 1
ATOM 9127 N N . PHE B 1 519 ? -1.112 26.828 10.727 1 93.31 519 PHE B N 1
ATOM 9128 C CA . PHE B 1 519 ? -1.752 26.453 11.977 1 93.31 519 PHE B CA 1
ATOM 9129 C C . PHE B 1 519 ? -3.121 25.844 11.727 1 93.31 519 PHE B C 1
ATOM 9131 O O . PHE B 1 519 ? -3.443 24.781 12.281 1 93.31 519 PHE B O 1
ATOM 9138 N N . ALA B 1 520 ? -3.875 26.422 10.93 1 94.75 520 ALA B N 1
ATOM 9139 C CA . ALA B 1 520 ? -5.234 25.969 10.656 1 94.75 520 ALA B CA 1
ATOM 9140 C C . ALA B 1 520 ? -5.234 24.578 10.047 1 94.75 520 ALA B C 1
ATOM 9142 O O . ALA B 1 520 ? -6.008 23.703 10.469 1 94.75 520 ALA B O 1
ATOM 9143 N N . VAL B 1 521 ? -4.359 24.328 9.141 1 93.62 521 VAL B N 1
ATOM 9144 C CA . VAL B 1 521 ? -4.301 23.031 8.461 1 93.62 521 VAL B CA 1
ATOM 9145 C C . VAL B 1 521 ? -3.84 21.953 9.438 1 93.62 521 VAL B C 1
ATOM 9147 O O . VAL B 1 521 ? -4.422 20.875 9.5 1 93.62 521 VAL B O 1
ATOM 9150 N N . TRP B 1 522 ? -2.867 22.234 10.211 1 94.56 522 TRP B N 1
ATOM 9151 C CA . TRP B 1 522 ? -2.328 21.266 11.148 1 94.56 522 TRP B CA 1
ATOM 9152 C C . TRP B 1 522 ? -3.379 20.859 12.18 1 94.56 522 TRP B C 1
ATOM 9154 O O . TRP B 1 522 ? -3.619 19.672 12.398 1 94.56 522 TRP B O 1
ATOM 9164 N N . VAL B 1 523 ? -4.062 21.812 12.703 1 94.94 523 VAL B N 1
ATOM 9165 C CA . VAL B 1 523 ? -4.93 21.578 13.852 1 94.94 523 VAL B CA 1
ATOM 9166 C C . VAL B 1 523 ? -6.301 21.109 13.375 1 94.94 523 VAL B C 1
ATOM 9168 O O . VAL B 1 523 ? -6.891 20.203 13.961 1 94.94 523 VAL B O 1
ATOM 9171 N N . HIS B 1 524 ? -6.836 21.656 12.305 1 93.38 524 HIS B N 1
ATOM 9172 C CA . HIS B 1 524 ? -8.227 21.391 11.945 1 93.38 524 HIS B CA 1
ATOM 9173 C C . HIS B 1 524 ? -8.32 20.25 10.938 1 93.38 524 HIS B C 1
ATOM 9175 O O . HIS B 1 524 ? -9.383 19.641 10.781 1 93.38 524 HIS B O 1
ATOM 9181 N N . VAL B 1 525 ? -7.238 19.953 10.289 1 90.12 525 VAL B N 1
ATOM 9182 C CA . VAL B 1 525 ? -7.301 18.906 9.266 1 90.12 525 VAL B CA 1
ATOM 9183 C C . VAL B 1 525 ? -6.582 17.656 9.766 1 90.12 525 VAL B C 1
ATOM 9185 O O . VAL B 1 525 ? -7.086 16.531 9.609 1 90.12 525 VAL B O 1
ATOM 9188 N N . TYR B 1 526 ? -5.508 17.797 10.438 1 91.56 526 TYR B N 1
ATOM 9189 C CA . TYR B 1 526 ? -4.668 16.641 10.734 1 91.56 526 TYR B CA 1
ATOM 9190 C C . TYR B 1 526 ? -4.848 16.188 12.18 1 91.56 526 TYR B C 1
ATOM 9192 O O . TYR B 1 526 ? -4.512 15.055 12.539 1 91.56 526 TYR B O 1
ATOM 9200 N N . CYS B 1 527 ? -5.348 17.062 13.008 1 92 527 CYS B N 1
ATOM 9201 C CA . CYS B 1 527 ? -5.641 16.656 14.375 1 92 527 CYS B CA 1
ATOM 9202 C C . CYS B 1 527 ? -7.082 16.172 14.5 1 92 527 CYS B C 1
ATOM 9204 O O . CYS B 1 527 ? -7.984 16.703 13.859 1 92 527 CYS B O 1
ATOM 9206 N N . PRO B 1 528 ? -7.246 15.156 15.352 1 89.5 528 PRO B N 1
ATOM 9207 C CA . PRO B 1 528 ? -8.625 14.727 15.602 1 89.5 528 PRO B CA 1
ATOM 9208 C C . PRO B 1 528 ? -9.469 15.812 16.266 1 89.5 528 PRO B C 1
ATOM 9210 O O . PRO B 1 528 ? -8.977 16.531 17.156 1 89.5 528 PRO B O 1
ATOM 9213 N N . LEU B 1 529 ? -10.711 15.891 15.906 1 89.81 529 LEU B N 1
ATOM 9214 C CA . LEU B 1 529 ? -11.633 16.859 16.5 1 89.81 529 LEU B CA 1
ATOM 9215 C C . LEU B 1 529 ? -12.328 16.25 17.719 1 89.81 529 LEU B C 1
ATOM 9217 O O . LEU B 1 529 ? -13.328 16.797 18.188 1 89.81 529 LEU B O 1
ATOM 9221 N N . THR B 1 530 ? -11.773 15.273 18.219 1 88.69 530 THR B N 1
ATOM 9222 C CA . THR B 1 530 ? -12.367 14.492 19.297 1 88.69 530 THR B CA 1
ATOM 9223 C C . THR B 1 530 ? -12.57 15.352 20.531 1 88.69 530 THR B C 1
ATOM 9225 O O . THR B 1 530 ? -13.562 15.195 21.25 1 88.69 530 THR B O 1
ATOM 9228 N N . PRO B 1 531 ? -11.648 16.234 20.875 1 93.25 531 PRO B N 1
ATOM 9229 C CA . PRO B 1 531 ? -11.883 17.062 22.047 1 93.25 531 PRO B CA 1
ATOM 9230 C C . PRO B 1 531 ? -13.18 17.859 21.953 1 93.25 531 PRO B C 1
ATOM 9232 O O . PRO B 1 531 ? -13.914 17.984 22.938 1 93.25 531 PRO B O 1
ATOM 9235 N N . PHE B 1 532 ? -13.469 18.391 20.812 1 92.5 532 PHE B N 1
ATOM 9236 C CA . PHE B 1 532 ? -14.695 19.141 20.609 1 92.5 532 PHE B CA 1
ATOM 9237 C C . PHE B 1 532 ? -15.914 18.25 20.781 1 92.5 532 PHE B C 1
ATOM 9239 O O . PHE B 1 532 ? -16.891 18.641 21.438 1 92.5 532 PHE B O 1
ATOM 9246 N N . VAL B 1 533 ? -15.852 17.078 20.312 1 86.5 533 VAL B N 1
ATOM 9247 C CA . VAL B 1 533 ? -16.953 16.125 20.375 1 86.5 533 VAL B CA 1
ATOM 9248 C C . VAL B 1 533 ? -17.172 15.688 21.812 1 86.5 533 VAL B C 1
ATOM 9250 O O . VAL B 1 533 ? -18.328 15.602 22.281 1 86.5 533 VAL B O 1
ATOM 9253 N N . VAL B 1 534 ? -16.141 15.383 22.484 1 87.56 534 VAL B N 1
ATOM 9254 C CA . VAL B 1 534 ? -16.234 14.914 23.859 1 87.56 534 VAL B CA 1
ATOM 9255 C C . VAL B 1 534 ? -16.844 16 24.734 1 87.56 534 VAL B C 1
ATOM 9257 O O . VAL B 1 534 ? -17.719 15.719 25.578 1 87.56 534 VAL B O 1
ATOM 9260 N N . ILE B 1 535 ? -16.391 17.219 24.594 1 91.75 535 ILE B N 1
ATOM 9261 C CA . ILE B 1 535 ? -16.938 18.312 25.391 1 91.75 535 ILE B CA 1
ATOM 9262 C C . ILE B 1 535 ? -18.391 18.547 25 1 91.75 535 ILE B C 1
ATOM 9264 O O . ILE B 1 535 ? -19.219 18.875 25.859 1 91.75 535 ILE B O 1
ATOM 9268 N N . PHE B 1 536 ? -18.766 18.453 23.766 1 88.81 536 PHE B N 1
ATOM 9269 C CA . PHE B 1 536 ? -20.156 18.531 23.312 1 88.81 536 PHE B CA 1
ATOM 9270 C C . PHE B 1 536 ? -21.016 17.5 24.016 1 88.81 536 PHE B C 1
ATOM 9272 O O . PHE B 1 536 ? -22.094 17.828 24.531 1 88.81 536 PHE B O 1
ATOM 9279 N N . LEU B 1 537 ? -20.469 16.281 23.938 1 81.75 537 LEU B N 1
ATOM 9280 C CA . LEU B 1 537 ? -21.219 15.203 24.578 1 81.75 537 LEU B CA 1
ATOM 9281 C C . LEU B 1 537 ? -21.375 15.453 26.062 1 81.75 537 LEU B C 1
ATOM 9283 O O . LEU B 1 537 ? -22.453 15.227 26.641 1 81.75 537 LEU B O 1
ATOM 9287 N N . HIS B 1 538 ? -20.344 15.852 26.734 1 85.94 538 HIS B N 1
ATOM 9288 C CA . HIS B 1 538 ? -20.406 16.172 28.156 1 85.94 538 HIS B CA 1
ATOM 9289 C C . HIS B 1 538 ? -21.375 17.312 28.422 1 85.94 538 HIS B C 1
ATOM 9291 O O . HIS B 1 538 ? -22.078 17.312 29.438 1 85.94 538 HIS B O 1
ATOM 9297 N N . CYS B 1 539 ? -21.344 18.266 27.531 1 85.19 539 CYS B N 1
ATOM 9298 C CA . CYS B 1 539 ? -22.25 19.391 27.625 1 85.19 539 CYS B CA 1
ATOM 9299 C C . CYS B 1 539 ? -23.703 18.938 27.5 1 85.19 539 CYS B C 1
ATOM 9301 O O . CYS B 1 539 ? -24.578 19.438 28.219 1 85.19 539 CYS B O 1
ATOM 9303 N N . MET B 1 540 ? -23.969 18.031 26.688 1 80 540 MET B N 1
ATOM 9304 C CA . MET B 1 540 ? -25.312 17.516 26.453 1 80 540 MET B CA 1
ATOM 9305 C C . MET B 1 540 ? -25.812 16.703 27.656 1 80 540 MET B C 1
ATOM 9307 O O . MET B 1 540 ? -26.984 16.75 28 1 80 540 MET B O 1
ATOM 9311 N N . THR B 1 541 ? -24.906 16.031 28.219 1 77.44 541 THR B N 1
ATOM 9312 C CA . THR B 1 541 ? -25.281 15.172 29.328 1 77.44 541 THR B CA 1
ATOM 9313 C C . THR B 1 541 ? -25.453 15.977 30.609 1 77.44 541 THR B C 1
ATOM 9315 O O . THR B 1 541 ? -26.344 15.703 31.406 1 77.44 541 THR B O 1
ATOM 9318 N N . ASN B 1 542 ? -24.578 16.953 30.828 1 81.19 542 ASN B N 1
ATOM 9319 C CA . ASN B 1 542 ? -24.562 17.641 32.125 1 81.19 542 ASN B CA 1
ATOM 9320 C C . ASN B 1 542 ? -25.109 19.062 32 1 81.19 542 ASN B C 1
ATOM 9322 O O . ASN B 1 542 ? -25.234 19.75 33 1 81.19 542 ASN B O 1
ATOM 9326 N N . SER B 1 543 ? -25.531 19.469 30.859 1 78.69 543 SER B N 1
ATOM 9327 C CA . SER B 1 543 ? -26.016 20.812 30.609 1 78.69 543 SER B CA 1
ATOM 9328 C C . SER B 1 543 ? -25.078 21.859 31.219 1 78.69 543 SER B C 1
ATOM 9330 O O . SER B 1 543 ? -25.547 22.766 31.938 1 78.69 543 SER B O 1
ATOM 9332 N N . ASP B 1 544 ? -23.844 21.734 31.047 1 82.69 544 ASP B N 1
ATOM 9333 C CA . ASP B 1 544 ? -22.812 22.562 31.641 1 82.69 544 ASP B CA 1
ATOM 9334 C C . ASP B 1 544 ? -22.531 23.797 30.766 1 82.69 544 ASP B C 1
ATOM 9336 O O . ASP B 1 544 ? -22.062 23.656 29.625 1 82.69 544 ASP B O 1
ATOM 9340 N N . THR B 1 545 ? -22.688 24.953 31.281 1 88.12 545 THR B N 1
ATOM 9341 C CA . THR B 1 545 ? -22.516 26.203 30.547 1 88.12 545 THR B CA 1
ATOM 9342 C C . THR B 1 545 ? -21.031 26.484 30.328 1 88.12 545 THR B C 1
ATOM 9344 O O . THR B 1 545 ? -20.656 27.141 29.344 1 88.12 545 THR B O 1
ATOM 9347 N N . GLU B 1 546 ? -20.188 26.062 31.25 1 91.19 546 GLU B N 1
ATOM 9348 C CA . GLU B 1 546 ? -18.75 26.25 31.078 1 91.19 546 GLU B CA 1
ATOM 9349 C C . GLU B 1 546 ? -18.234 25.516 29.859 1 91.19 546 GLU B C 1
ATOM 9351 O O . GLU B 1 546 ? -17.391 26.031 29.125 1 91.19 546 GLU B O 1
ATOM 9356 N N . ASP B 1 547 ? -18.75 24.375 29.719 1 92.06 547 ASP B N 1
ATOM 9357 C CA . ASP B 1 547 ? -18.391 23.594 28.547 1 92.06 547 ASP B CA 1
ATOM 9358 C C . ASP B 1 547 ? -18.859 24.266 27.25 1 92.06 547 ASP B C 1
ATOM 9360 O O . ASP B 1 547 ? -18.188 24.219 26.234 1 92.06 547 ASP B O 1
ATOM 9364 N N . LEU B 1 548 ? -19.953 24.828 27.281 1 94.25 548 LEU B N 1
ATOM 9365 C CA . LEU B 1 548 ? -20.484 25.531 26.109 1 94.25 548 LEU B CA 1
ATOM 9366 C C . LEU B 1 548 ? -19.578 26.703 25.734 1 94.25 548 LEU B C 1
ATOM 9368 O O . LEU B 1 548 ? -19.359 26.953 24.547 1 94.25 548 LEU B O 1
ATOM 9372 N N . ASP B 1 549 ? -19.125 27.359 26.75 1 95.31 549 ASP B N 1
ATOM 9373 C CA . ASP B 1 549 ? -18.203 28.469 26.516 1 95.31 549 ASP B CA 1
ATOM 9374 C C . ASP B 1 549 ? -16.906 27.984 25.875 1 95.31 549 ASP B C 1
ATOM 9376 O O . ASP B 1 549 ? -16.328 28.672 25.016 1 95.31 549 ASP B O 1
ATOM 9380 N N . LEU B 1 550 ? -16.453 26.906 26.328 1 95.56 550 LEU B N 1
ATOM 9381 C CA . LEU B 1 550 ? -15.25 26.312 25.766 1 95.56 550 LEU B CA 1
ATOM 9382 C C . LEU B 1 550 ? -15.461 25.969 24.297 1 95.56 550 LEU B C 1
ATOM 9384 O O . LEU B 1 550 ? -14.586 26.219 23.453 1 95.56 550 LEU B O 1
ATOM 9388 N N . LEU B 1 551 ? -16.578 25.375 23.969 1 96.25 551 LEU B N 1
ATOM 9389 C CA . LEU B 1 551 ? -16.922 25.062 22.594 1 96.25 551 LEU B CA 1
ATOM 9390 C C . LEU B 1 551 ? -16.984 26.312 21.75 1 96.25 551 LEU B C 1
ATOM 9392 O O . LEU B 1 551 ? -16.484 26.328 20.609 1 96.25 551 LEU B O 1
ATOM 9396 N N . LYS B 1 552 ? -17.516 27.328 22.281 1 96.56 552 LYS B N 1
ATOM 9397 C CA . LYS B 1 552 ? -17.656 28.594 21.562 1 96.56 552 LYS B CA 1
ATOM 9398 C C . LYS B 1 552 ? -16.281 29.203 21.25 1 96.56 552 LYS B C 1
ATOM 9400 O O . LYS B 1 552 ? -16.047 29.672 20.141 1 96.56 552 LYS B O 1
ATOM 9405 N N . GLY B 1 553 ? -15.477 29.203 22.266 1 96.19 553 GLY B N 1
ATOM 9406 C CA . GLY B 1 553 ? -14.133 29.719 22.062 1 96.19 553 GLY B CA 1
ATOM 9407 C C . GLY B 1 553 ? -13.391 29.016 20.938 1 96.19 553 GLY B C 1
ATOM 9408 O O . GLY B 1 553 ? -12.742 29.656 20.109 1 96.19 553 GLY B O 1
ATOM 9409 N N . SER B 1 554 ? -13.43 27.75 20.938 1 96.75 554 SER B N 1
ATOM 9410 C CA . SER B 1 554 ? -12.781 26.953 19.891 1 96.75 554 SER B CA 1
ATOM 9411 C C . SER B 1 554 ? -13.438 27.188 18.531 1 96.75 554 SER B C 1
ATOM 9413 O O . SER B 1 554 ? -12.75 27.25 17.516 1 96.75 554 SER B O 1
ATOM 9415 N N . LEU B 1 555 ? -14.719 27.25 18.5 1 96.56 555 LEU B N 1
ATOM 9416 C CA . LEU B 1 555 ? -15.453 27.484 17.266 1 96.56 555 LEU B CA 1
ATOM 9417 C C . LEU B 1 555 ? -15.102 28.828 16.656 1 96.56 555 LEU B C 1
ATOM 9419 O O . LEU B 1 555 ? -15 28.969 15.445 1 96.56 555 LEU B O 1
ATOM 9423 N N . ASP B 1 556 ? -14.961 29.828 17.438 1 96.25 556 ASP B N 1
ATOM 9424 C CA . ASP B 1 556 ? -14.594 31.156 16.969 1 96.25 556 ASP B CA 1
ATOM 9425 C C . ASP B 1 556 ? -13.234 31.141 16.266 1 96.25 556 ASP B C 1
ATOM 9427 O O . ASP B 1 556 ? -13.039 31.828 15.273 1 96.25 556 ASP B O 1
ATOM 9431 N N . VAL B 1 557 ? -12.383 30.422 16.828 1 95.69 557 VAL B N 1
ATOM 9432 C CA . VAL B 1 557 ? -11.078 30.266 16.203 1 95.69 557 VAL B CA 1
ATOM 9433 C C . VAL B 1 557 ? -11.242 29.625 14.82 1 95.69 557 VAL B C 1
ATOM 9435 O O . VAL B 1 557 ? -10.648 30.094 13.844 1 95.69 557 VAL B O 1
ATOM 9438 N N . MET B 1 558 ? -12.047 28.594 14.758 1 95.75 558 MET B N 1
ATOM 9439 C CA . MET B 1 558 ? -12.266 27.891 13.5 1 95.75 558 MET B CA 1
ATOM 9440 C C . MET B 1 558 ? -12.945 28.781 12.477 1 95.75 558 MET B C 1
ATOM 9442 O O . MET B 1 558 ? -12.672 28.688 11.281 1 95.75 558 MET B O 1
ATOM 9446 N N . GLU B 1 559 ? -13.758 29.594 12.914 1 94.5 559 GLU B N 1
ATOM 9447 C CA . GLU B 1 559 ? -14.453 30.516 12.023 1 94.5 559 GLU B CA 1
ATOM 9448 C C . GLU B 1 559 ? -13.484 31.5 11.383 1 94.5 559 GLU B C 1
ATOM 9450 O O . GLU B 1 559 ? -13.609 31.828 10.203 1 94.5 559 GLU B O 1
ATOM 9455 N N . GLN B 1 560 ? -12.57 31.891 12.117 1 91.56 560 GLN B N 1
ATOM 9456 C CA . GLN B 1 560 ? -11.586 32.844 11.633 1 91.56 560 GLN B CA 1
ATOM 9457 C C . GLN B 1 560 ? -10.609 32.188 10.656 1 91.56 560 GLN B C 1
ATOM 9459 O O . GLN B 1 560 ? -10.07 32.875 9.773 1 91.56 560 GLN B O 1
ATOM 9464 N N . THR B 1 561 ? -10.43 31 10.836 1 91.5 561 THR B N 1
ATOM 9465 C CA . THR B 1 561 ? -9.391 30.328 10.07 1 91.5 561 THR B CA 1
ATOM 9466 C C . THR B 1 561 ? -9.992 29.531 8.914 1 91.5 561 THR B C 1
ATOM 9468 O O . THR B 1 561 ? -9.273 29.094 8.016 1 91.5 561 THR B O 1
ATOM 9471 N N . SER B 1 562 ? -11.266 29.312 8.875 1 89.69 562 SER B N 1
ATOM 9472 C CA . SER B 1 562 ? -11.93 28.438 7.91 1 89.69 562 SER B CA 1
ATOM 9473 C C . SER B 1 562 ? -11.742 28.953 6.484 1 89.69 562 SER B C 1
ATOM 9475 O O . SER B 1 562 ? -11.758 28.172 5.531 1 89.69 562 SER B O 1
ATOM 9477 N N . SER B 1 563 ? -11.492 30.25 6.293 1 87.69 563 SER B N 1
ATOM 9478 C CA . SER B 1 563 ? -11.375 30.844 4.961 1 87.69 563 SER B CA 1
ATOM 9479 C C . SER B 1 563 ? -9.945 30.734 4.434 1 87.69 563 SER B C 1
ATOM 9481 O O . SER B 1 563 ? -9.695 30.953 3.246 1 87.69 563 SER B O 1
ATOM 9483 N N . LEU B 1 564 ? -9.055 30.375 5.281 1 86.88 564 LEU B N 1
ATOM 9484 C CA . LEU B 1 564 ? -7.641 30.375 4.91 1 86.88 564 LEU B CA 1
ATOM 9485 C C . LEU B 1 564 ? -7.316 29.156 4.039 1 86.88 564 LEU B C 1
ATOM 9487 O O . LEU B 1 564 ? -6.41 29.219 3.207 1 86.88 564 LEU B O 1
ATOM 9491 N N . ALA B 1 565 ? -7.977 28.109 4.285 1 85.94 565 ALA B N 1
ATOM 9492 C CA . ALA B 1 565 ? -7.793 26.906 3.486 1 85.94 565 ALA B CA 1
ATOM 9493 C C . ALA B 1 565 ? -9.133 26.203 3.232 1 85.94 565 ALA B C 1
ATOM 9495 O O . ALA B 1 565 ? -9.961 26.094 4.141 1 85.94 565 ALA B O 1
ATOM 9496 N N . LYS B 1 566 ? -9.297 25.703 2.07 1 83.5 566 LYS B N 1
ATOM 9497 C CA . LYS B 1 566 ? -10.539 25.047 1.682 1 83.5 566 LYS B CA 1
ATOM 9498 C C . LYS B 1 566 ? -10.797 23.797 2.535 1 83.5 566 LYS B C 1
ATOM 9500 O O . LYS B 1 566 ? -11.945 23.484 2.859 1 83.5 566 LYS B O 1
ATOM 9505 N N . SER B 1 567 ? -9.781 23.188 2.916 1 84.81 567 SER B N 1
ATOM 9506 C CA . SER B 1 567 ? -9.883 21.938 3.676 1 84.81 567 SER B CA 1
ATOM 9507 C C . SER B 1 567 ? -10.398 22.203 5.09 1 84.81 567 SER B C 1
ATOM 9509 O O . SER B 1 567 ? -10.859 21.281 5.766 1 84.81 567 SER B O 1
ATOM 9511 N N . CYS B 1 568 ? -10.375 23.406 5.551 1 89.75 568 CYS B N 1
ATOM 9512 C CA . CYS B 1 568 ? -10.766 23.734 6.914 1 89.75 568 CYS B CA 1
ATOM 9513 C C . CYS B 1 568 ? -12.258 24.062 6.984 1 89.75 568 CYS B C 1
ATOM 9515 O O . CYS B 1 568 ? -12.82 24.188 8.07 1 89.75 568 CYS B O 1
ATOM 9517 N N . GLU B 1 569 ? -12.914 24.094 5.887 1 86.56 569 GLU B N 1
ATOM 9518 C CA . GLU B 1 569 ? -14.312 24.5 5.855 1 86.56 569 GLU B CA 1
ATOM 9519 C C . GLU B 1 569 ? -15.219 23.422 6.43 1 86.56 569 GLU B C 1
ATOM 9521 O O . GLU B 1 569 ? -16.109 23.703 7.227 1 86.56 569 GLU B O 1
ATOM 9526 N N . ARG B 1 570 ? -14.969 22.25 6.062 1 83.31 570 ARG B N 1
ATOM 9527 C CA . ARG B 1 570 ? -15.828 21.156 6.488 1 83.31 570 ARG B CA 1
ATOM 9528 C C . ARG B 1 570 ? -15.727 20.922 7.992 1 83.31 570 ARG B C 1
ATOM 9530 O O . ARG B 1 570 ? -16.75 20.797 8.672 1 83.31 570 ARG B O 1
ATOM 9537 N N . PRO B 1 571 ? -14.547 20.891 8.531 1 85.31 571 PRO B N 1
ATOM 9538 C CA . PRO B 1 571 ? -14.453 20.781 9.992 1 85.31 571 PRO B CA 1
ATOM 9539 C C . PRO B 1 571 ? -15.148 21.922 10.727 1 85.31 571 PRO B C 1
ATOM 9541 O O . PRO B 1 571 ? -15.766 21.703 11.773 1 85.31 571 PRO B O 1
ATOM 9544 N N . TYR B 1 572 ? -15.047 23.047 10.211 1 90.44 572 TYR B N 1
ATOM 9545 C CA . TYR B 1 572 ? -15.719 24.188 10.82 1 90.44 572 TYR B CA 1
ATOM 9546 C C . TYR B 1 572 ? -17.234 24 10.82 1 90.44 572 TYR B C 1
ATOM 9548 O O . TYR B 1 572 ? -17.891 24.219 11.836 1 90.44 572 TYR B O 1
ATOM 9556 N N . GLU B 1 573 ? -17.766 23.594 9.688 1 85 573 GLU B N 1
ATOM 9557 C CA . GLU B 1 573 ? -19.203 23.391 9.578 1 85 573 GLU B CA 1
ATOM 9558 C C . GLU B 1 573 ? -19.688 22.312 10.547 1 85 573 GLU B C 1
ATOM 9560 O O . GLU B 1 573 ? -20.734 22.438 11.164 1 85 573 GLU B O 1
ATOM 9565 N N . PHE B 1 574 ? -18.969 21.344 10.648 1 83.81 574 PHE B N 1
ATOM 9566 C CA . PHE B 1 574 ? -19.281 20.25 11.555 1 83.81 574 PHE B CA 1
ATOM 9567 C C . PHE B 1 574 ? -19.359 20.75 12.992 1 83.81 574 PHE B C 1
ATOM 9569 O O . PHE B 1 574 ? -20.328 20.5 13.695 1 83.81 574 PHE B O 1
ATOM 9576 N N . CYS B 1 575 ? -18.297 21.438 13.422 1 88.44 575 CYS B N 1
ATOM 9577 C CA . CYS B 1 575 ? -18.25 21.922 14.797 1 88.44 575 CYS B CA 1
ATOM 9578 C C . CYS B 1 575 ? -19.328 22.984 15.023 1 88.44 575 CYS B C 1
ATOM 9580 O O . CYS B 1 575 ? -19.859 23.094 16.125 1 88.44 575 CYS B O 1
ATOM 9582 N N . LYS B 1 576 ? -19.609 23.688 13.953 1 90.12 576 LYS B N 1
ATOM 9583 C CA . LYS B 1 576 ? -20.688 24.688 14.039 1 90.12 576 LYS B CA 1
ATOM 9584 C C . LYS B 1 576 ? -22.031 24.016 14.328 1 90.12 576 LYS B C 1
ATOM 9586 O O . LYS B 1 576 ? -22.797 24.5 15.156 1 90.12 576 LYS B O 1
ATOM 9591 N N . TYR B 1 577 ? -22.312 22.953 13.688 1 84.12 577 TYR B N 1
ATOM 9592 C CA . TYR B 1 577 ? -23.547 22.219 13.922 1 84.12 577 TYR B CA 1
ATOM 9593 C C . TYR B 1 577 ? -23.594 21.656 15.336 1 84.12 577 TYR B C 1
ATOM 9595 O O . TYR B 1 577 ? -24.641 21.719 16 1 84.12 577 TYR B O 1
ATOM 9603 N N . LEU B 1 578 ? -22.531 21.109 15.781 1 85.25 578 LEU B N 1
ATOM 9604 C CA . LEU B 1 578 ? -22.484 20.562 17.125 1 85.25 578 LEU B CA 1
ATOM 9605 C C . LEU B 1 578 ? -22.734 21.641 18.172 1 85.25 578 LEU B C 1
ATOM 9607 O O . LEU B 1 578 ? -23.5 21.438 19.125 1 85.25 578 LEU B O 1
ATOM 9611 N N . TYR B 1 579 ? -22.094 22.734 17.969 1 90.94 579 TYR B N 1
ATOM 9612 C CA . TYR B 1 579 ? -22.281 23.828 18.891 1 90.94 579 TYR B CA 1
ATOM 9613 C C . TYR B 1 579 ? -23.719 24.312 18.891 1 90.94 579 TYR B C 1
ATOM 9615 O O . TYR B 1 579 ? -24.297 24.578 19.953 1 90.94 579 TYR B O 1
ATOM 9623 N N . SER B 1 580 ? -24.281 24.469 17.719 1 88.31 580 SER B N 1
ATOM 9624 C CA . SER B 1 580 ? -25.656 24.938 17.594 1 88.31 580 SER B CA 1
ATOM 9625 C C . SER B 1 580 ? -26.625 23.984 18.297 1 88.31 580 SER B C 1
ATOM 9627 O O . SER B 1 580 ? -27.609 24.422 18.891 1 88.31 580 SER B O 1
ATOM 9629 N N . ILE B 1 581 ? -26.359 22.781 18.172 1 82.81 581 ILE B N 1
ATOM 9630 C CA . ILE B 1 581 ? -27.188 21.781 18.844 1 82.81 581 ILE B CA 1
ATOM 9631 C C . ILE B 1 581 ? -27.031 21.906 20.359 1 82.81 581 ILE B C 1
ATOM 9633 O O . ILE B 1 581 ? -28.031 21.875 21.094 1 82.81 581 ILE B O 1
ATOM 9637 N N . ALA B 1 582 ? -25.844 22 20.812 1 86.38 582 ALA B N 1
ATOM 9638 C CA . ALA B 1 582 ? -25.594 22.125 22.25 1 86.38 582 ALA B CA 1
ATOM 9639 C C . ALA B 1 582 ? -26.219 23.406 22.812 1 86.38 582 ALA B C 1
ATOM 9641 O O . ALA B 1 582 ? -26.797 23.391 23.906 1 86.38 582 ALA B O 1
ATOM 9642 N N . GLU B 1 583 ? -26.062 24.453 22.078 1 88.75 583 GLU B N 1
ATOM 9643 C CA . GLU B 1 583 ? -26.641 25.734 22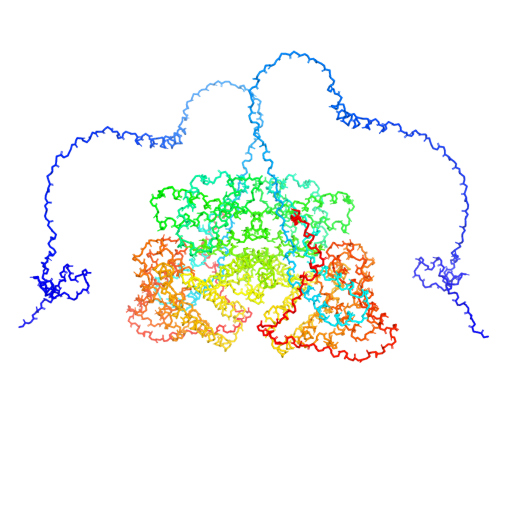.484 1 88.75 583 GLU B CA 1
ATOM 9644 C C . GLU B 1 583 ? -28.156 25.641 22.594 1 88.75 583 GLU B C 1
ATOM 9646 O O . GLU B 1 583 ? -28.75 26.125 23.547 1 88.75 583 GLU B O 1
ATOM 9651 N N . ALA B 1 584 ? -28.719 25.047 21.609 1 82.81 584 ALA B N 1
ATOM 9652 C CA . ALA B 1 584 ? -30.172 24.875 21.609 1 82.81 584 ALA B CA 1
ATOM 9653 C C . ALA B 1 584 ? -30.625 23.969 22.766 1 82.81 584 ALA B C 1
ATOM 9655 O O . ALA B 1 584 ? -31.656 24.203 23.375 1 82.81 584 ALA B O 1
ATOM 9656 N N . HIS B 1 585 ? -29.906 23.016 22.984 1 79 585 HIS B N 1
ATOM 9657 C CA . HIS B 1 585 ? -30.219 22.078 24.062 1 79 585 HIS B CA 1
ATOM 9658 C C . HIS B 1 585 ? -30.141 22.766 25.422 1 79 585 HIS B C 1
ATOM 9660 O O . HIS B 1 585 ? -31.047 22.594 26.266 1 79 585 HIS B O 1
ATOM 9666 N N . ILE B 1 586 ? -29.172 23.469 25.688 1 84.06 586 ILE B N 1
ATOM 9667 C CA . ILE B 1 586 ? -28.984 24.156 26.969 1 84.06 586 ILE B CA 1
ATOM 9668 C C . ILE B 1 586 ? -30.078 25.203 27.156 1 84.06 586 ILE B C 1
ATOM 9670 O O . ILE B 1 586 ? -30.594 25.391 28.266 1 84.06 586 ILE B O 1
ATOM 9674 N N . SER B 1 587 ? -30.375 25.859 26.062 1 82.06 587 SER B N 1
ATOM 9675 C CA . SER B 1 587 ? -31.438 26.859 26.125 1 82.06 587 SER B CA 1
ATOM 9676 C C . SER B 1 587 ? -32.781 26.219 26.422 1 82.06 587 SER B C 1
ATOM 9678 O O . SER B 1 587 ? -33.594 26.766 27.172 1 82.06 587 SER B O 1
ATOM 9680 N N . ALA B 1 588 ? -33.031 25.141 25.891 1 75.12 588 ALA B N 1
ATOM 9681 C CA . ALA B 1 588 ? -34.281 24.422 26.125 1 75.12 588 ALA B CA 1
ATOM 9682 C C . ALA B 1 588 ? -34.375 23.922 27.562 1 75.12 588 ALA B C 1
ATOM 9684 O O . ALA B 1 588 ? -35.438 23.922 28.172 1 75.12 588 ALA B O 1
ATOM 9685 N N . CYS B 1 589 ? -33.312 23.453 28.047 1 74.56 589 CYS B N 1
ATOM 9686 C CA . CYS B 1 589 ? -33.281 22.938 29.422 1 74.56 589 CYS B CA 1
ATOM 9687 C C . CYS B 1 589 ? -33.438 24.062 30.422 1 74.56 589 CYS B C 1
ATOM 9689 O O . CYS B 1 589 ? -34.031 23.875 31.5 1 74.56 589 CYS B O 1
ATOM 9691 N N . THR B 1 590 ? -32.969 25.156 30.125 1 73.38 590 THR B N 1
ATOM 9692 C CA . THR B 1 590 ? -33.062 26.312 31.016 1 73.38 590 THR B CA 1
ATOM 9693 C C . THR B 1 590 ? -34.5 26.859 31 1 73.38 590 THR B C 1
ATOM 9695 O O . THR B 1 590 ? -35 27.328 32.031 1 73.38 590 THR B O 1
ATOM 9698 N N . GLU B 1 591 ? -35.156 26.922 29.844 1 66.06 591 GLU B N 1
ATOM 9699 C CA . GLU B 1 591 ? -36.5 27.422 29.734 1 66.06 591 GLU B CA 1
ATOM 9700 C C . GLU B 1 591 ? -37.5 26.5 30.438 1 66.06 591 GLU B C 1
ATOM 9702 O O . GLU B 1 591 ? -38.469 26.953 31.047 1 66.06 591 GLU B O 1
ATOM 9707 N N . ASN B 1 592 ? -37.406 25.234 30.125 1 58.41 592 ASN B N 1
ATOM 9708 C CA . ASN B 1 592 ? -38.375 24.328 30.734 1 58.41 592 ASN B CA 1
ATOM 9709 C C . ASN B 1 592 ? -38.094 24.141 32.219 1 58.41 592 ASN B C 1
ATOM 9711 O O . ASN B 1 592 ? -38.875 23.5 32.938 1 58.41 592 ASN B O 1
ATOM 9715 N N . GLY B 1 593 ? -37.469 25.047 32.938 1 54.78 593 GLY B N 1
ATOM 9716 C CA . GLY B 1 593 ? -37.312 24.938 34.375 1 54.78 593 GLY B CA 1
ATOM 9717 C C . GLY B 1 593 ? -36.906 23.547 34.844 1 54.78 593 GLY B C 1
ATOM 9718 O O . GLY B 1 593 ? -37 23.219 36.031 1 54.78 593 GLY B O 1
ATOM 9719 N N . THR B 1 594 ? -37.188 22.469 34.125 1 45.47 594 THR B N 1
ATOM 9720 C CA . THR B 1 594 ? -37.062 21.062 34.5 1 45.47 594 THR B CA 1
ATOM 9721 C C . THR B 1 594 ? -35.594 20.719 34.781 1 45.47 594 THR B C 1
ATOM 9723 O O . THR B 1 594 ? -34.719 20.891 33.938 1 45.47 594 THR B O 1
ATOM 9726 N N . ASP B 1 595 ? -35.188 20.969 36.125 1 41.62 595 ASP B N 1
ATOM 9727 C CA . ASP B 1 595 ? -34.062 20.188 36.656 1 41.62 595 ASP B CA 1
ATOM 9728 C C . ASP B 1 595 ? -34.094 18.75 36.156 1 41.62 595 ASP B C 1
ATOM 9730 O O . ASP B 1 595 ? -34.625 17.859 36.812 1 41.62 595 ASP B O 1
ATOM 9734 N N . THR B 1 596 ? -34.625 18.406 35.219 1 37.38 596 THR B N 1
ATOM 9735 C CA . THR B 1 596 ? -34.719 17.016 34.75 1 37.38 596 THR B CA 1
ATOM 9736 C C . THR B 1 596 ? -33.375 16.312 34.875 1 37.38 596 THR B C 1
ATOM 9738 O O . THR B 1 596 ? -32.594 16.312 33.938 1 37.38 596 THR B O 1
ATOM 9741 N N . ALA B 1 597 ? -32.812 16.391 36.094 1 36.59 597 ALA B N 1
ATOM 9742 C CA . ALA B 1 597 ? -31.875 15.359 36.5 1 36.59 597 ALA B CA 1
ATOM 9743 C C . ALA B 1 597 ? -32.375 13.969 36.125 1 36.59 597 ALA B C 1
ATOM 9745 O O . ALA B 1 597 ? -31.906 12.961 36.688 1 36.59 597 ALA B O 1
ATOM 9746 N N . ASP B 1 598 ? -33.594 13.656 35.812 1 34.41 598 ASP B N 1
ATOM 9747 C CA . ASP B 1 598 ? -33.875 12.266 35.438 1 34.41 598 ASP B CA 1
ATOM 9748 C C . ASP B 1 598 ? -32.844 11.758 34.438 1 34.41 598 ASP B C 1
ATOM 9750 O O . ASP B 1 598 ? -32.719 12.281 33.312 1 34.41 598 ASP B O 1
ATOM 9754 N N . LYS B 1 599 ? -31.906 11.133 35.094 1 34.62 599 LYS B N 1
ATOM 9755 C CA . LYS B 1 599 ? -30.953 10.305 34.375 1 34.62 599 LYS B CA 1
ATOM 9756 C C . LYS B 1 599 ? -31.594 9.68 33.125 1 34.62 599 LYS B C 1
ATOM 9758 O O . LYS B 1 599 ? -32.469 8.812 33.25 1 34.62 599 LYS B O 1
ATOM 9763 N N . VAL B 1 600 ? -31.922 10.297 32.281 1 32.38 600 VAL B N 1
ATOM 9764 C CA . VAL B 1 600 ? -32.281 9.656 31.031 1 32.38 600 VAL B CA 1
ATOM 9765 C C . VAL B 1 600 ? -31.5 8.352 30.875 1 32.38 600 VAL B C 1
ATOM 9767 O O . VAL B 1 600 ? -30.266 8.367 30.766 1 32.38 600 VAL B O 1
ATOM 9770 N N . ASP B 1 601 ? -32.062 7.309 31.688 1 29.03 601 ASP B N 1
ATOM 9771 C CA . ASP B 1 601 ? -31.562 5.969 31.406 1 29.03 601 ASP B CA 1
ATOM 9772 C C . ASP B 1 601 ? -31.406 5.742 29.906 1 29.03 601 ASP B C 1
ATOM 9774 O O . ASP B 1 601 ? -32.375 5.609 29.172 1 29.03 601 ASP B O 1
ATOM 9778 N N . LEU B 1 602 ? -30.484 6.293 29.484 1 31.56 602 LEU B N 1
ATOM 9779 C CA . LEU B 1 602 ? -30.047 5.988 28.125 1 31.56 602 LEU B CA 1
ATOM 9780 C C . LEU B 1 602 ? -29.953 4.48 27.906 1 31.56 602 LEU B C 1
ATOM 9782 O O . LEU B 1 602 ? -29.109 3.811 28.5 1 31.56 602 LEU B O 1
ATOM 9786 N N . GLY B 1 603 ? -31.141 3.707 28.062 1 27.02 603 GLY B N 1
ATOM 9787 C CA . GLY B 1 603 ? -31.156 2.311 27.672 1 27.02 603 GLY B CA 1
ATOM 9788 C C . GLY B 1 603 ? -30.234 2.02 26.5 1 27.02 603 GLY B C 1
ATOM 9789 O O . GLY B 1 603 ? -30.688 1.847 25.359 1 27.02 603 GLY B O 1
ATOM 9790 N N . LEU B 1 604 ? -29.172 2.553 26.656 1 29.7 604 LEU B N 1
ATOM 9791 C CA . LEU B 1 604 ? -28.172 2.266 25.641 1 29.7 604 LEU B CA 1
ATOM 9792 C C . LEU B 1 604 ? -27.875 0.771 25.562 1 29.7 604 LEU B C 1
ATOM 9794 O O . LEU B 1 604 ? -27.438 0.172 26.547 1 29.7 604 LEU B O 1
ATOM 9798 N N . THR B 1 605 ? -28.766 -0.031 24.812 1 28.23 605 THR B N 1
ATOM 9799 C CA . THR B 1 605 ? -28.344 -1.392 24.5 1 28.23 605 THR B CA 1
ATOM 9800 C C . THR B 1 605 ? -26.859 -1.439 24.172 1 28.23 605 THR B C 1
ATOM 9802 O O . THR B 1 605 ? -26.359 -0.586 23.438 1 28.23 605 THR B O 1
ATOM 9805 N N . SER B 1 606 ? -26.141 -1.993 25 1 28.28 606 SER B N 1
ATOM 9806 C CA . SER B 1 606 ? -24.734 -2.369 24.844 1 28.28 606 SER B CA 1
ATOM 9807 C C . SER B 1 606 ? -24.438 -2.824 23.422 1 28.28 606 SER B C 1
ATOM 9809 O O . SER B 1 606 ? -25.172 -3.639 22.859 1 28.28 606 SER B O 1
ATOM 9811 N N . LEU B 1 607 ? -23.797 -2.043 22.734 1 28.38 607 LEU B N 1
ATOM 9812 C CA . LEU B 1 607 ? -23.297 -2.369 21.406 1 28.38 607 LEU B CA 1
ATOM 9813 C C . LEU B 1 607 ? -22.656 -3.75 21.391 1 28.38 607 LEU B C 1
ATOM 9815 O O . LEU B 1 607 ? -21.953 -4.098 20.438 1 28.38 607 LEU B O 1
ATOM 9819 N N . GLN B 1 608 ? -22.781 -4.461 22.531 1 26.94 608 GLN B N 1
ATOM 9820 C CA . GLN B 1 608 ? -22.062 -5.727 22.5 1 26.94 608 GLN B CA 1
ATOM 9821 C C . GLN B 1 608 ? -22.625 -6.668 21.453 1 26.94 608 GLN B C 1
ATOM 9823 O O . GLN B 1 608 ? -21.984 -7.656 21.078 1 26.94 608 GLN B O 1
ATOM 9828 N N . HIS B 1 609 ? -24.016 -7.047 21.609 1 26.14 609 HIS B N 1
ATOM 9829 C CA . HIS B 1 609 ? -24.516 -8.227 20.906 1 26.14 609 HIS B CA 1
ATOM 9830 C C . HIS B 1 609 ? -24.656 -7.969 19.406 1 26.14 609 HIS B C 1
ATOM 9832 O O . HIS B 1 609 ? -25.25 -6.965 19 1 26.14 609 HIS B O 1
ATOM 9838 N N . PRO B 1 610 ? -23.969 -8.695 18.609 1 26.08 610 PRO B N 1
ATOM 9839 C CA . PRO B 1 610 ? -24.266 -8.633 17.172 1 26.08 610 PRO B CA 1
ATOM 9840 C C . PRO B 1 610 ? -25.75 -8.719 16.859 1 26.08 610 PRO B C 1
ATOM 9842 O O . PRO B 1 610 ? -26.469 -9.484 17.5 1 26.08 610 PRO B O 1
ATOM 9845 N N . PRO B 1 611 ? -26.547 -7.605 16.531 1 26.17 611 PRO B N 1
ATOM 9846 C CA . PRO B 1 611 ? -27.953 -7.891 16.281 1 26.17 611 PRO B CA 1
ATOM 9847 C C . PRO B 1 611 ? -28.188 -9.297 15.734 1 26.17 611 PRO B C 1
ATOM 9849 O O . PRO B 1 611 ? -27.359 -9.82 14.984 1 26.17 611 PRO B O 1
ATOM 9852 N N . SER B 1 612 ? -28.844 -10.172 16.422 1 25.11 612 SER B N 1
ATOM 9853 C CA . SER B 1 612 ? -29.438 -11.375 15.844 1 25.11 612 SER B CA 1
ATOM 9854 C C . SER B 1 612 ? -29.969 -11.109 14.438 1 25.11 612 SER B C 1
ATOM 9856 O O . SER B 1 612 ? -30.203 -9.953 14.062 1 25.11 612 SER B O 1
ATOM 9858 N N . GLU B 1 613 ? -30.469 -12.234 13.57 1 25.83 613 GLU B N 1
ATOM 9859 C CA . GLU B 1 613 ? -30.938 -12.289 12.188 1 25.83 613 GLU B CA 1
ATOM 9860 C C . GLU B 1 613 ? -31.938 -11.172 11.906 1 25.83 613 GLU B C 1
ATOM 9862 O O . GLU B 1 613 ? -31.891 -10.539 10.852 1 25.83 613 GLU B O 1
ATOM 9867 N N . ASN B 1 614 ? -33.219 -11.266 12.57 1 23.16 614 ASN B N 1
ATOM 9868 C CA . ASN B 1 614 ? -34.531 -10.68 12.266 1 23.16 614 ASN B CA 1
ATOM 9869 C C . ASN B 1 614 ? -34.656 -9.273 12.836 1 23.16 614 ASN B C 1
ATOM 9871 O O . ASN B 1 614 ? -35.625 -8.961 13.523 1 23.16 614 ASN B O 1
ATOM 9875 N N . TRP B 1 615 ? -33.781 -8.711 13.328 1 24.94 615 TRP B N 1
ATOM 9876 C CA . TRP B 1 615 ? -34.25 -7.496 13.984 1 24.94 615 TRP B CA 1
ATOM 9877 C C . TRP B 1 615 ? -34.969 -6.586 12.977 1 24.94 615 TRP B C 1
ATOM 9879 O O . TRP B 1 615 ? -34.406 -6.262 11.93 1 24.94 615 TRP B O 1
ATOM 9889 N N . PRO B 1 616 ? -36.344 -6.406 13.102 1 24.19 616 PRO B N 1
ATOM 9890 C CA . PRO B 1 616 ? -37.031 -5.508 12.18 1 24.19 616 PRO B CA 1
ATOM 9891 C C . PRO B 1 616 ? -36.406 -4.121 12.109 1 24.19 616 PRO B C 1
ATOM 9893 O O . PRO B 1 616 ? -36.219 -3.459 13.133 1 24.19 616 PRO B O 1
ATOM 9896 N N . PHE B 1 617 ? -35.438 -3.969 11.531 1 23.95 617 PHE B N 1
ATOM 9897 C CA . PHE B 1 617 ? -35.219 -2.566 11.188 1 23.95 617 PHE B CA 1
ATOM 9898 C C . PHE B 1 617 ? -36.562 -1.861 10.984 1 23.95 617 PHE B C 1
ATOM 9900 O O . PHE B 1 617 ? -37.438 -2.369 10.273 1 23.95 617 PHE B O 1
ATOM 9907 N N . PRO B 1 618 ? -37.094 -1.229 11.953 1 24.66 618 PRO B N 1
ATOM 9908 C CA . PRO B 1 618 ? -38.312 -0.581 11.461 1 24.66 618 PRO B CA 1
ATOM 9909 C C . PRO B 1 618 ? -38.188 -0.151 10 1 24.66 618 PRO B C 1
ATOM 9911 O O . PRO B 1 618 ? -37.094 0.12 9.516 1 24.66 618 PRO B O 1
ATOM 9914 N N . ASP B 1 619 ? -39.062 -0.681 9.148 1 23.55 619 ASP B N 1
ATOM 9915 C CA . ASP B 1 619 ? -39.469 -0.282 7.801 1 23.55 619 ASP B CA 1
ATOM 9916 C C . ASP B 1 619 ? -39.5 1.238 7.672 1 23.55 619 ASP B C 1
ATOM 9918 O O . ASP B 1 619 ? -40.406 1.882 8.195 1 23.55 619 ASP B O 1
ATOM 9922 N N . LEU B 1 620 ? -38.531 1.882 8.07 1 22.83 620 LEU B N 1
ATOM 9923 C CA . LEU B 1 620 ? -38.781 3.217 7.539 1 22.83 620 LEU B CA 1
ATOM 9924 C C . LEU B 1 620 ? -39.438 3.143 6.16 1 22.83 620 LEU B C 1
ATOM 9926 O O . LEU B 1 620 ? -38.812 2.658 5.207 1 22.83 620 LEU B O 1
ATOM 9930 N N . ASN B 1 621 ? -40.688 2.803 6.137 1 23.61 621 ASN B N 1
ATOM 9931 C CA . ASN B 1 621 ? -41.688 3.049 5.086 1 23.61 621 ASN B CA 1
ATOM 9932 C C . ASN B 1 621 ? -41.406 4.379 4.383 1 23.61 621 ASN B C 1
ATOM 9934 O O . ASN B 1 621 ? -41.875 5.43 4.852 1 23.61 621 ASN B O 1
ATOM 9938 N N . LEU B 1 622 ? -40.281 4.586 4.023 1 23 622 LEU B N 1
ATOM 9939 C CA . LEU B 1 622 ? -40.156 5.613 2.994 1 23 622 LEU B CA 1
ATOM 9940 C C . LEU B 1 622 ? -41.312 5.5 1.988 1 23 622 LEU B C 1
ATOM 9942 O O . LEU B 1 622 ? -41.375 6.262 1.02 1 23 622 LEU B O 1
ATOM 9946 N N . GLN B 1 623 ? -42.031 4.316 2.053 1 25.03 623 GLN B N 1
ATOM 9947 C CA . GLN B 1 623 ? -43.312 4.453 1.354 1 25.03 623 GLN B CA 1
ATOM 9948 C C . GLN B 1 623 ? -44.188 5.504 2.023 1 25.03 623 GLN B C 1
ATOM 9950 O O . GLN B 1 623 ? -45.125 6.012 1.41 1 25.03 623 GLN B O 1
ATOM 9955 N N . LEU B 1 624 ? -44.062 5.621 3.332 1 24.28 624 LEU B N 1
ATOM 9956 C CA . LEU B 1 624 ? -45.031 6.613 3.768 1 24.28 624 LEU B CA 1
ATOM 9957 C C . LEU B 1 624 ? -44.656 8 3.264 1 24.28 624 LEU B C 1
ATOM 9959 O O . LEU B 1 624 ? -45.531 8.883 3.168 1 24.28 624 LEU B O 1
ATOM 9963 N N . ILE B 1 625 ? -43.344 8.227 3.258 1 22.64 625 ILE B N 1
ATOM 9964 C CA . ILE B 1 625 ? -43.312 9.57 2.699 1 22.64 625 ILE B CA 1
ATOM 9965 C C . ILE B 1 625 ? -43.594 9.523 1.201 1 22.64 625 ILE B C 1
ATOM 9967 O O . ILE B 1 625 ? -43.938 10.539 0.593 1 22.64 625 ILE B O 1
ATOM 9971 N N . SER B 1 626 ? -43.219 8.336 0.58 1 23.62 626 SER B N 1
ATOM 9972 C CA . SER B 1 626 ? -43.688 8.43 -0.802 1 23.62 626 SER B CA 1
ATOM 9973 C C . SER B 1 626 ? -45.188 8.484 -0.878 1 23.62 626 SER B C 1
ATOM 9975 O O . SER B 1 626 ? -45.781 8.586 -1.967 1 23.62 626 SER B O 1
ATOM 9977 N N . SER B 1 627 ? -45.812 7.836 0.131 1 24.69 627 SER B N 1
ATOM 9978 C CA . SER B 1 627 ? -47.25 7.844 -0.109 1 24.69 627 SER B CA 1
ATOM 9979 C C . SER B 1 627 ? -47.812 9.266 -0.146 1 24.69 627 SER B C 1
ATOM 9981 O O . SER B 1 627 ? -49 9.469 -0.312 1 24.69 627 SER B O 1
ATOM 9983 N N . ALA B 1 628 ? -47.062 10.102 0.569 1 21.73 628 ALA B N 1
ATOM 9984 C CA . ALA B 1 628 ? -47.875 11.32 0.513 1 21.73 628 ALA B CA 1
ATOM 9985 C C . ALA B 1 628 ? -48 11.828 -0.919 1 21.73 628 ALA B C 1
ATOM 9987 O O . ALA B 1 628 ? -48.625 12.875 -1.162 1 21.73 628 ALA B O 1
ATOM 9988 N N . PHE B 1 629 ? -46.906 11.508 -1.726 1 20.3 629 PHE B N 1
ATOM 9989 C CA . PHE B 1 629 ? -47.344 12.133 -2.977 1 20.3 629 PHE B CA 1
ATOM 9990 C C . PHE B 1 629 ? -48.406 11.312 -3.66 1 20.3 629 PHE B C 1
ATOM 9992 O O . PHE B 1 629 ? -48.281 10.094 -3.824 1 20.3 629 PHE B O 1
ATOM 9999 N N . PRO B 1 630 ? -49.625 11.711 -3.58 1 20.3 630 PRO B N 1
ATOM 10000 C CA . PRO B 1 630 ? -50.781 11.133 -4.258 1 20.3 630 PRO B CA 1
ATOM 10001 C C . PRO B 1 630 ? -50.5 10.719 -5.695 1 20.3 630 PRO B C 1
ATOM 10003 O O . PRO B 1 630 ? -49.688 11.359 -6.371 1 20.3 630 PRO B O 1
ATOM 10006 N N . SER B 1 631 ? -50.219 9.352 -5.867 1 20.72 631 SER B N 1
ATOM 10007 C CA . SER B 1 631 ? -50.312 8.844 -7.23 1 20.72 631 SER B CA 1
ATOM 10008 C C . SER B 1 631 ? -51.469 9.492 -7.984 1 20.72 631 SER B C 1
ATOM 10010 O O . SER B 1 631 ? -52.625 9.375 -7.578 1 20.72 631 SER B O 1
ATOM 10012 N N . SER B 1 632 ? -51.406 10.727 -8.453 1 19.69 632 SER B N 1
ATOM 10013 C CA . SER B 1 632 ? -52.5 11.156 -9.352 1 19.69 632 SER B CA 1
ATOM 10014 C C . SER B 1 632 ? -52.75 10.117 -10.438 1 19.69 632 SER B C 1
ATOM 10016 O O . SER B 1 632 ? -51.844 9.758 -11.18 1 19.69 632 SER B O 1
ATOM 10018 N N . ASP B 1 633 ? -53.562 9.055 -10.094 1 21.59 633 ASP B N 1
ATOM 10019 C CA . ASP B 1 633 ? -54.281 8.148 -10.977 1 21.59 633 ASP B CA 1
ATOM 10020 C C . ASP B 1 633 ? -54.875 8.891 -12.18 1 21.59 633 ASP B C 1
ATOM 10022 O O . ASP B 1 633 ? -56 8.656 -12.57 1 21.59 633 ASP B O 1
ATOM 10026 N N . TRP B 1 634 ? -54.375 9.922 -12.719 1 20.11 634 TRP B N 1
ATOM 10027 C CA . TRP B 1 634 ? -55.281 10.578 -13.664 1 20.11 634 TRP B CA 1
ATOM 10028 C C . TRP B 1 634 ? -55.688 9.617 -14.773 1 20.11 634 TRP B C 1
ATOM 10030 O O . TRP B 1 634 ? -56.781 9.727 -15.32 1 20.11 634 TRP B O 1
ATOM 10040 N N . TRP B 1 635 ? -54.812 8.781 -15.398 1 19.67 635 TRP B N 1
ATOM 10041 C CA . TRP B 1 635 ? -55.312 8.406 -16.719 1 19.67 635 TRP B CA 1
ATOM 10042 C C . TRP B 1 635 ? -56.312 7.25 -16.609 1 19.67 635 TRP B C 1
ATOM 10044 O O . TRP B 1 635 ? -55.969 6.105 -16.922 1 19.67 635 TRP B O 1
ATOM 10054 N N . ALA B 1 636 ? -57.031 7.09 -15.492 1 19.77 636 ALA B N 1
ATOM 10055 C CA . ALA B 1 636 ? -58.125 6.121 -15.594 1 19.77 636 ALA B CA 1
ATOM 10056 C C . ALA B 1 636 ? -59.062 6.473 -16.75 1 19.77 636 ALA B C 1
ATOM 10058 O O . ALA B 1 636 ? -59.406 7.637 -16.938 1 19.77 636 ALA B O 1
ATOM 10059 N N . PRO B 1 637 ? -59.062 5.672 -17.844 1 22.11 637 PRO B N 1
ATOM 10060 C CA . PRO B 1 637 ? -60.188 5.852 -18.766 1 22.11 637 PRO B CA 1
ATOM 10061 C C . PRO B 1 637 ? -61.531 5.887 -18.047 1 22.11 637 PRO B C 1
ATOM 10063 O O . PRO B 1 637 ? -61.719 5.254 -17 1 22.11 637 PRO B O 1
ATOM 10066 N N . HIS B 1 638 ? -62.188 7.039 -17.922 1 19.83 638 HIS B N 1
ATOM 10067 C CA . HIS B 1 638 ? -63.625 7.262 -17.641 1 19.83 638 HIS B CA 1
ATOM 10068 C C . HIS B 1 638 ? -64.5 6.312 -18.453 1 19.83 638 HIS B C 1
ATOM 10070 O O . HIS B 1 638 ? -64.25 6.129 -19.656 1 19.83 638 HIS B O 1
ATOM 10076 N N . THR B 1 639 ? -65.062 5.309 -17.859 1 20.14 639 THR B N 1
ATOM 10077 C CA . THR B 1 639 ? -66.375 4.691 -18.172 1 20.14 639 THR B CA 1
ATOM 10078 C C . THR B 1 639 ? -67.438 5.758 -18.391 1 20.14 639 THR B C 1
ATOM 10080 O O . THR B 1 639 ? -67.812 6.48 -17.469 1 20.14 639 THR B O 1
ATOM 10083 N N . SER B 1 640 ? -67.312 6.719 -19.391 1 18.72 640 SER B N 1
ATOM 10084 C CA . SER B 1 640 ? -68.625 6.734 -20.062 1 18.72 640 SER B CA 1
ATOM 10085 C C . SER B 1 640 ? -68.75 5.508 -20.953 1 18.72 640 SER B C 1
ATOM 10087 O O . SER B 1 640 ? -67.812 5.027 -21.547 1 18.72 640 SER B O 1
#

pLDDT: mean 70.29, std 26.92, range [15.97, 98.0]

Foldseek 3Di:
DCPPPCPPADAQPVCVVVVHDFCSDVQTPVCVVVVHHRDRPPPDDDDDDDDDDDPDDPDPPPVVVVVVVVVVVVVVVVPPCPDPDDDDDDDDDPDDCPPPPPPPPPPLPLPQPQLLVQLAPFPQLVLLVVLLVLCVVVCVVVLVDPQLVVLSVVSVCLSPPRVGDPPSPRSPSLDLDDPVNLLVLAPDLVVVVVLLVVCVPPCPQCLVDLRDDSVLLVVLSCCRVVNPDDDHLLSSLLNLLVLLSSLVSCCVVPDPVDDPVRSVVNNVSSVVSNVSSLSDPCLQPPQDPSSLNSLLSVLVVCLLQLVLSSNQSSLLSSQVSCVVQVLLPAVSLVVDDPVSSLSSLSSNLSSLLSQLLSCNRSLHAGNDDPVSGDHDHHDADPPLQRRLSSVVSVLSSLVSVLSNVCSVQQPHPVNLPDDLVSLVVVLVVSLVSLVVSVVVVVPRDQPNHDPSVVVCLLCLCVLLQSLLSNLSSQCSSCVQFDVQDRDPSNLVSLLSNLVSLLVSLVVQVPDDLSSLLSSLSCNQNRGHPNSLSSLLSVCLQVVDVVSLVSLVSSLVSLVVNCVSHVSSVSSSVSSVSSSSSSVVNSVSCVVVVPPCPVPPPSPPPRPPDPPDDDDCPPPPCPVVVVVVPPPPPPPPPPPD/DDDPPCPPADFFPVCVVVVHDFCSDVQTPVCVVVVHHRHHPDDDPDDDDDDPDDPDDPDDDDVCPVVVVVVVVVCVVVCVVPDPDDDDDDDDDPDDCPPPPPPPPPPLPLPQPQLLVQLAVAPQLVLLVVLLVLCVVVVVVVLVDPQLVVLSVVSVCLSPPRVGDPPSPRSPSLDLDDPVNLLVLADDLVVVVVLLVVCVPPCPQCLVDLDDDSVLLVVLSCCRVVNPDDDHLLSSLLNLLVLLSSLVSCCVVPDPVDDPVRSVVNNVSSVVSNVSSLSDPCLQPPQDPSSLNSLLSVLVVCLLQLVLSSNQSSLLSSQVSCVVQVLLPAVSLVVDDPVSSLSSLSSNLSSLLSQLLSCNRSLHAGNDDPVSGDHDHHDQDPPLQRRLSSVVSVLSSLVSVLSNVCSVQQPHPVNLPDDLVSLVVVLVVSLVSLVVSVVVVVVRDQPNHDVSVVVCLLCLCVLLQSLLSNLSSQVSSCVQFDVLDRDPSNLVSLLSNLVSLLVSLVVQVPDDLSSNLSSLSCNQNRGHPNSLSNLLSVCLQVVDVVSLVSLVSSLVSLVVNCVSHVSSVSSSVSSVSSSSSSVVNSVSCVVVVPPCPVPPPPVVPRPPDDPDDDDPPPPPCPCVVVVVPPPPPPPPPDPD

Secondary structure (DSSP, 8-state):
--------PPPPHHHHHTT-----SSS-HHHHHTT-----------------------TTSHHHHHHHHHHHHHHHHHS-S---------------------------------GGGG-TT-HHHHHHHHHHH-HHHHHHHTTT-HHHHHHHHHHHHHHHS-TTSS-S----------HHHHHHTPPPHHHHHHHHHHHTT-TTGGGSSS---HHHHHHHHHHHHS-SSPPPHHHHHHHHHHHHHHHHHHHHS--TTS-HHHHHHHHHHHHHHHHHHHSSHHHHHS--HHHHHHHHHHHHHHHHHT-HHHHHHHHHHHHHHHHHHTTT-HHHHHTS-HHHHHHHHHHHHHHHHHHHTTHHHHTS--SS-GGG--PPPPPPPSSHHHHHHHHHHHHHHHHHHHHHHHIIIIISTGGGGS-HHHHHHHHHHHHHHHHHHHHHHHT---TT-TTHHHHHHHHTTHHHHHHHHHHHHHHHHHHHH-TT---HHHHHHHHHHHHHHHHHHHHHTTS-HHHHHHHHHIIIIIS--HHHHHHHHHHHHH--HHHHHHHHHHHHHHHHHTTT-GGGHHHHHHHHHHHHHHHHHHHHHHHT--------------TTS---TT-------HHHHHTTS-----------/--------PPPPHHHHHTT----SSSS-HHHHHTT------------------------SSGGGHHHHHHHHHHHHHHHTTT-TT-----------------------------GGGG-TT-HHHHHHHHHHH-THHHHHHTTT-HHHHHHHHHHHHHHHS-TTSS-S----------HHHHHHTPPPHHHHHHHHHHHTT-TTGGGSSS---HHHHHHHHHHHHS-SSPPPHHHHHHHHHHHHHHHHHHHHS--TTS-HHHHHHHHHHHHHHHHHHHSSHHHHHS--HHHHHHHHHHHHHHHHHT-HHHHHHHHHHHHHHHHHHTTT-HHHHHTS-HHHHHHHHHHHHHHHHHHHTTHHHHT---SS-GGG--PPPPPPPSSHHHHHHHHHHHHHHHHHHHHHHHIIIIISTGGGGS-HHHHHHHHHHHHHHHHHHHHHHHT---TT-TTHHHHHHHHTTHHHHHHHHHHHHHHHHHHHH-TT---HHHHHHHHHHHHHHHHHHHHHTTS-HHHHHHHHHIIIIIS--HHHHHHHHHHHHH--HHHHHHHHHHHHHHHHHTTT-GGGHHHHHHHHHHHHHHHHHHHHHHHT--------------TTS---TT-------HHHHHTTS----TT-----